Protein AF-A0A3M6T4M2-F1 (afdb_monomer_lite)

Organism: Pocillopora damicornis (NCBI:txid46731)

Foldseek 3Di:
DPDLPPLCVCVPQAQAQDGLVQLQVQLVVLQLVLVVCVLPDVPDDQVVSLVSSLVSLLVSLCVRCPPVVVSVLCSVLVSVLSSLLGDHLLDDPDDLLPRPVVVCVSQVFDSVLSNVSSCLLVVLNVVCVVPSLDLCNLASVLSSNLSSVVSRPVGGDPCLVRHDDDQADCSDPVRGRDDDPDPRDDPPVQQPLDPLLQLLLQLVVLLLVLLLCVLVPDDLVVSLVSSLVSSLVRCVVRPVNCVPVLLVVLLSLLSCLQACNCLQAPHQRDDDPVPHDPSRPRNQWAPVLSVQLNVLRVVLNVQCVPDPRLQDPSNLASVVSSLVSSLVSCVPTHPDDPSSSVSNRDDQQTSSYPVRGHDDDDDDDDDDDDDDPPDPPPVVPVVPPPPDDDDPPDDDPPPVVVVVPPPPDDFDAQQQHTLQRLLVQLVVLLVVLVLCVLVCVPDQNVNSVVSSLVSNLVSLCVRCVRPPPSNVCSNLVSLLSLLQGADLAPDARPNVSNRPVNCVVQVFDSVLSNVLRNLNNVLNVVCNVCSVPLLVSQAVVLVNLVVSVLSNLLGGPPVLVRDDDPQAASNDPDVRGRPDDDPSVVSSCLLPVAFPDDLLQLLLQLVVLVLVLLLCLLAPQPDAPVNSLVSSLVSSCVSCVVRVSCNVQVVLLSLLSCQLAQRCLQANDQRDDDLSPHRSNNCLSNQFDPVLSVQLNVLRVVNNVVSVPDGSVLQADPVSQVVNQVSVLSSQCSSLVSCVVTGPDDVSSSVSSNDDDRSTHPPDDDDDDDVVPVVVVVCVVVVVVPDDD

pLDDT: mean 73.98, std 19.87, range [20.91, 96.56]

Secondary structure (DSSP, 8-state):
--SHHHHGGG-SSEETTEEHHHHHHHHHHHHHHHHHHHHH-TT--HHHHHHHHHHHHHHHHHHHHTT-HHHHHTHHHHHHHHHHHS---S--SS-GGGS-HHHHHHTTB-HHHHGGGGGTTHHHHHHHHH-TT-TTHHHHHHHHHHHHHHHHHHHBTTGGGT-----B-TTSTTSBPPP--S--------TT---HHHHHHHHHHHHHHHHHHHHTT--HHHHHHHHHHHHHHHHHHH-GGGGSHHHHHHHHHHHHHHSSTTTTTT------GGGS-TT--TT-B-HHHHHHHHHHHHHHHHHHHH-S-SSSHHHHHHHHHHHHHHHHHHHHHB---HHHHHHH---SB-TTSTTSBPPP------------SSSSSSSTTSSSS-SS----SSSSSSSSSTTS----SS--EETTEEHHHHHHHHHHHHHHHHHHHHH-TTS-HHHHHHHHHHHHHHHHHHHHTT-TTGGGGHHHHHHHHHTTSPP-SSPPP-GGGS-HHHHHHHTB-HHHHHHHHHTHHHHHHHHHHTTT-GGGGHHHHHHHHHHHHHHHHHHBTTGGGT-----B-TTSTTTTB-S----THHHHHHHSPPPSS-HHHHHHHHHHHHHHHHHHHHH-TT--HHHHHHHHHHHHHHHSTT-HHHHHTHHHHHHHHHHHSSHIIIII------TTSS-TTTGGGG-B-HHHHHHHHHHHHHHHHHHHT--HHHHHSTTTHHHHHHHHHHHHHHHHHHHHHHB---HHHHHHHH-----TT--S---S-SSHHHHHHHHHHHHSSSS--

Radius of gyration: 36.35 Å; chains: 1; bounding box: 90×88×108 Å

Sequence (789 aa):
MRCKVLLRHAVGQDIGKCNLTTFTKGGQQCQRTLISNLKNNASLNCSFEYEKQSICLNGHVSSCVDGVPLLNAFKGEIVKLLELLVYHCGKLSFEVSRINPLILGQVDCDAGKLEGMVGCWDDFRTTFNASRNDSSLCSKYAEGKQKCTNGARESCKDICQYITKDDYNPFCADGMDPPTQTTLFDCNPLPLLCPNNVVYDNAMRCDTESFKDFASGNNCSMVLLKNKNCLREKLVTQCSSMRDDKVFEDSVKTLRATLMVEQFFCGKVTLDKAALHESVKTGDCKPAFFTAAEKCAEPFRSIYENSVKKKSQEVCSSFADAKKCLNRAHEESCNFDQSSLKATMFGDDNPFCDNGKDPLRSGVNGGQGTILFLFITSIAFLTQISKRMNDPFKGTSFVFIMAVIQIQTEGVNIGKCSLGSFTNGGLACQRAMMIELKQRPSMSCSLGRSELQICLRKHVDRCVKDDSVLKDMADQITDFMLLYAYNCGDEEVNTGNIGPFLWLITKCAPERLKKAYECWREFHSVFSQSRNNVTNACRPYAKAKEDCNTVARAACEGLCDYLKIDDYNPFCAPNFKDPVSGTNQSACTDLHAKLECPISLIYEEAMECEDEGAAKFANEGDHTCSKENDRNRKCLENRLGTCRTTMKNIEDTQKALQATLTNERLFCNNVSLDTSELHPSVLPLVDCDDEFFNEAENCARTFRNTYQTSTTADRQSGVTCSVYMNDYQEARECINNARKIHCNFQQEVLDTTATINNPFCSHGNTKHSSALLQLVASLVPLLLFLSVK

Structure (mmCIF, N/CA/C/O backbone):
data_AF-A0A3M6T4M2-F1
#
_entry.id   AF-A0A3M6T4M2-F1
#
loop_
_atom_site.group_PDB
_atom_site.id
_atom_site.type_symbol
_atom_site.label_atom_id
_atom_site.label_alt_id
_atom_site.label_comp_id
_atom_site.label_asym_id
_atom_site.label_entity_id
_atom_site.label_seq_id
_atom_site.pdbx_PDB_ins_code
_atom_site.Cartn_x
_atom_site.Cartn_y
_atom_site.Cartn_z
_atom_site.occupancy
_atom_site.B_iso_or_equiv
_atom_site.auth_seq_id
_atom_site.auth_comp_id
_atom_site.auth_asym_id
_atom_site.auth_atom_id
_atom_site.pdbx_PDB_model_num
ATOM 1 N N . MET A 1 1 ? 8.726 -2.483 -13.008 1.00 26.19 1 MET A N 1
ATOM 2 C CA . MET A 1 1 ? 7.883 -3.704 -12.915 1.00 26.19 1 MET A CA 1
ATOM 3 C C . MET A 1 1 ? 7.826 -4.267 -11.484 1.00 26.19 1 MET A C 1
ATOM 5 O O . MET A 1 1 ? 7.972 -5.466 -11.291 1.00 26.19 1 MET A O 1
ATOM 9 N N . ARG A 1 2 ? 7.617 -3.433 -10.453 1.00 24.72 2 ARG A N 1
ATOM 10 C CA . ARG A 1 2 ? 7.579 -3.880 -9.045 1.00 24.72 2 ARG A CA 1
ATOM 11 C C . ARG A 1 2 ? 6.582 -3.029 -8.246 1.00 24.72 2 ARG A C 1
ATOM 13 O O . ARG A 1 2 ? 6.951 -2.048 -7.627 1.00 24.72 2 ARG A O 1
ATOM 20 N N . CYS A 1 3 ? 5.307 -3.396 -8.349 1.00 23.38 3 CYS A N 1
ATOM 21 C CA . CYS A 1 3 ? 4.227 -2.977 -7.436 1.00 23.38 3 CYS A CA 1
ATOM 22 C C . CYS A 1 3 ? 3.076 -4.000 -7.438 1.00 23.38 3 CYS A C 1
ATOM 24 O O . CYS A 1 3 ? 2.433 -4.201 -6.418 1.00 23.38 3 CYS A O 1
ATOM 26 N N . LYS A 1 4 ? 2.911 -4.773 -8.526 1.00 27.78 4 LYS A N 1
ATOM 27 C CA . LYS A 1 4 ? 1.996 -5.932 -8.574 1.00 27.78 4 LYS A CA 1
ATOM 28 C C . LYS A 1 4 ? 2.312 -7.045 -7.560 1.00 27.78 4 LYS A C 1
ATOM 30 O O . LYS A 1 4 ? 1.442 -7.855 -7.267 1.00 27.78 4 LYS A O 1
ATOM 35 N N . VAL A 1 5 ? 3.540 -7.102 -7.035 1.00 25.58 5 VAL A N 1
ATOM 36 C CA . VAL A 1 5 ? 4.009 -8.208 -6.179 1.00 25.58 5 VAL A CA 1
ATOM 37 C C . VAL A 1 5 ? 3.623 -8.021 -4.707 1.00 25.58 5 VAL A C 1
ATOM 39 O O . VAL A 1 5 ? 3.427 -9.016 -4.025 1.00 25.58 5 VAL A O 1
ATOM 42 N N . LEU A 1 6 ? 3.429 -6.794 -4.213 1.00 25.11 6 LEU A N 1
ATOM 43 C CA . LEU A 1 6 ? 3.145 -6.567 -2.786 1.00 25.11 6 LEU A CA 1
ATOM 44 C C . LEU A 1 6 ? 1.673 -6.792 -2.393 1.00 25.11 6 LEU A C 1
ATOM 46 O O . LEU A 1 6 ? 1.407 -7.069 -1.232 1.00 25.11 6 LEU A O 1
ATOM 50 N N . LEU A 1 7 ? 0.732 -6.760 -3.347 1.00 31.58 7 LEU A N 1
ATOM 51 C CA . LEU A 1 7 ? -0.704 -6.973 -3.085 1.00 31.58 7 LEU A CA 1
ATOM 52 C C . LEU A 1 7 ? -1.254 -8.299 -3.612 1.00 31.58 7 LEU A C 1
ATOM 54 O O . LEU A 1 7 ? -2.210 -8.825 -3.051 1.00 31.58 7 LEU A O 1
ATOM 58 N N . ARG A 1 8 ? -0.600 -8.922 -4.604 1.00 31.23 8 ARG A N 1
ATOM 59 C CA . ARG A 1 8 ? -0.891 -10.322 -4.961 1.00 31.23 8 ARG A CA 1
ATOM 60 C C . ARG A 1 8 ? -0.479 -11.321 -3.877 1.00 31.23 8 ARG A C 1
ATOM 62 O O . ARG A 1 8 ? -0.912 -12.460 -3.946 1.00 31.23 8 ARG A O 1
ATOM 69 N N . HIS A 1 9 ? 0.286 -10.914 -2.862 1.00 30.16 9 HIS A N 1
ATOM 70 C CA . HIS A 1 9 ? 0.545 -11.756 -1.687 1.00 30.16 9 HIS A CA 1
ATOM 71 C C . HIS A 1 9 ? -0.651 -11.856 -0.721 1.00 30.16 9 HIS A C 1
ATOM 73 O O . HIS A 1 9 ? -0.596 -12.669 0.192 1.00 30.16 9 HIS A O 1
ATOM 79 N N . ALA A 1 10 ? -1.758 -11.135 -0.960 1.00 33.06 10 ALA A N 1
ATOM 80 C CA . ALA A 1 10 ? -3.062 -11.487 -0.382 1.00 33.06 10 ALA A CA 1
ATOM 81 C C . ALA A 1 10 ? -3.726 -12.679 -1.110 1.00 33.06 10 ALA A C 1
ATOM 83 O O . ALA A 1 10 ? -4.705 -13.246 -0.635 1.00 33.06 10 ALA A O 1
ATOM 84 N N . VAL A 1 11 ? -3.171 -13.132 -2.244 1.00 35.19 11 VAL A N 1
ATOM 85 C CA . VAL A 1 11 ? -3.592 -14.363 -2.940 1.00 35.19 11 VAL A CA 1
ATOM 86 C C . VAL A 1 11 ? -2.868 -15.568 -2.334 1.00 35.19 11 VAL A C 1
ATOM 88 O O . VAL A 1 11 ? -2.168 -16.341 -2.982 1.00 35.19 11 VAL A O 1
ATOM 91 N N . GLY A 1 12 ? -3.062 -15.668 -1.027 1.00 37.66 12 GLY A N 1
ATOM 92 C CA . GLY A 1 12 ? -2.738 -16.763 -0.135 1.00 37.66 12 GLY A CA 1
ATOM 93 C C . GLY A 1 12 ? -3.773 -16.732 0.987 1.00 37.66 12 GLY A C 1
ATOM 94 O O . GLY A 1 12 ? -3.437 -16.446 2.122 1.00 37.66 12 GLY A O 1
ATOM 95 N N . GLN A 1 13 ? -5.042 -16.943 0.625 1.00 51.69 13 GLN A N 1
ATOM 96 C CA . GLN A 1 13 ? -6.218 -17.134 1.492 1.00 51.69 13 GLN A CA 1
ATOM 97 C C . GLN A 1 13 ? -6.680 -15.988 2.418 1.00 51.69 13 GLN A C 1
ATOM 99 O O . GLN A 1 13 ? -7.858 -16.026 2.782 1.00 51.69 13 GLN A O 1
ATOM 104 N N . ASP A 1 14 ? -5.876 -14.957 2.710 1.00 58.97 14 ASP A N 1
ATOM 105 C CA . ASP A 1 14 ? -6.212 -13.942 3.726 1.00 58.97 14 ASP A CA 1
ATOM 106 C C . ASP A 1 14 ? -6.324 -12.489 3.198 1.00 58.97 14 ASP A C 1
ATOM 108 O O . ASP A 1 14 ? -5.470 -11.983 2.471 1.00 58.97 14 ASP A O 1
ATOM 112 N N . ILE A 1 15 ? -7.386 -11.788 3.615 1.00 67.56 15 ILE A N 1
ATOM 113 C CA . ILE A 1 15 ? -7.595 -10.337 3.512 1.00 67.56 15 ILE A CA 1
ATOM 114 C C . ILE A 1 15 ? -7.229 -9.722 4.865 1.00 67.56 15 ILE A C 1
ATOM 116 O O . ILE A 1 15 ? -8.016 -9.709 5.817 1.00 67.56 15 ILE A O 1
ATOM 120 N N . GLY A 1 16 ? -5.994 -9.231 4.945 1.00 74.12 16 GLY A N 1
ATOM 121 C CA . GLY A 1 16 ? -5.400 -8.750 6.185 1.00 74.12 16 GLY A CA 1
ATOM 122 C C . GLY A 1 16 ? -5.264 -9.877 7.211 1.00 74.12 16 GLY A C 1
ATOM 123 O O . GLY A 1 16 ? -4.498 -10.809 6.997 1.00 74.12 16 GLY A O 1
ATOM 124 N N . LYS A 1 17 ? -5.995 -9.786 8.321 1.00 78.88 17 LYS A N 1
ATOM 125 C CA . LYS A 1 17 ? -6.068 -10.783 9.401 1.00 78.88 17 LYS A CA 1
ATOM 126 C C . LYS A 1 17 ? -7.165 -11.832 9.188 1.00 78.88 17 LYS A C 1
ATOM 128 O O . LYS A 1 17 ? -7.215 -12.816 9.922 1.00 78.88 17 LYS A O 1
ATOM 133 N N . CYS A 1 18 ? -8.079 -11.609 8.244 1.00 73.94 18 CYS A N 1
ATOM 134 C CA . CYS A 1 18 ? -9.203 -12.504 7.996 1.00 73.94 18 CYS A CA 1
ATOM 135 C C . CYS A 1 18 ? -8.910 -13.419 6.820 1.00 73.94 18 CYS A C 1
ATOM 137 O O . CYS A 1 18 ? -8.603 -12.929 5.742 1.00 73.94 18 CYS A O 1
ATOM 139 N N . ASN A 1 19 ? -9.154 -14.719 6.961 1.00 75.12 19 ASN A N 1
ATOM 140 C CA . ASN A 1 19 ? -9.269 -15.560 5.775 1.00 75.12 19 ASN A CA 1
ATOM 141 C C . ASN A 1 19 ? -10.498 -15.174 4.940 1.00 75.12 19 ASN A C 1
ATOM 143 O O . ASN A 1 19 ? -11.461 -14.579 5.435 1.00 75.12 19 ASN A O 1
ATOM 147 N N . LEU A 1 20 ? -10.480 -15.554 3.667 1.00 69.00 20 LEU A N 1
ATOM 148 C CA . LEU A 1 20 ? -11.534 -15.270 2.702 1.00 69.00 20 LEU A CA 1
ATOM 149 C C . LEU A 1 20 ? -12.921 -15.713 3.187 1.00 69.00 20 LEU A C 1
ATOM 151 O O . LEU A 1 20 ? -13.890 -14.981 3.030 1.00 69.00 20 LEU A O 1
ATOM 155 N N . THR A 1 21 ? -13.027 -16.888 3.814 1.00 72.38 21 THR A N 1
ATOM 156 C CA . THR A 1 21 ? -14.318 -17.395 4.305 1.00 72.38 21 THR A CA 1
ATOM 157 C C . THR A 1 21 ? -14.873 -16.502 5.410 1.00 72.38 21 THR A C 1
ATOM 159 O O . THR A 1 21 ? -16.051 -16.151 5.379 1.00 72.38 21 THR A O 1
ATOM 162 N N . THR A 1 22 ? -14.035 -16.114 6.371 1.00 78.44 22 THR A N 1
ATOM 163 C CA . THR A 1 22 ? -14.391 -15.188 7.451 1.00 78.44 22 THR A CA 1
ATOM 164 C C . THR A 1 22 ? -14.773 -13.825 6.887 1.00 78.44 22 THR A C 1
ATOM 166 O O . THR A 1 22 ? -15.793 -13.259 7.279 1.00 78.44 22 THR A O 1
ATOM 169 N N . PHE A 1 23 ? -14.002 -13.324 5.919 1.00 82.38 23 PHE A N 1
ATOM 170 C CA . PHE A 1 23 ? -14.273 -12.048 5.274 1.00 82.38 23 PHE A CA 1
ATOM 171 C C . PHE A 1 23 ? -15.629 -12.054 4.550 1.00 82.38 23 PHE A C 1
ATOM 173 O O . PHE A 1 23 ? -16.463 -11.185 4.799 1.00 82.38 23 PHE A O 1
ATOM 180 N N . THR A 1 24 ? -15.901 -13.059 3.716 1.00 76.88 24 THR A N 1
ATOM 181 C CA . THR A 1 24 ? -17.158 -13.136 2.963 1.00 76.88 24 THR A CA 1
ATOM 182 C C . THR A 1 24 ? -18.364 -13.372 3.872 1.00 76.88 24 THR A C 1
ATOM 184 O O . THR A 1 24 ? -19.381 -12.695 3.719 1.00 76.88 24 THR A O 1
ATOM 187 N N . LYS A 1 25 ? -18.258 -14.277 4.858 1.00 81.06 25 LYS A N 1
ATOM 188 C CA . LYS A 1 25 ? -19.362 -14.565 5.788 1.00 81.06 25 LYS A CA 1
ATOM 189 C C . LYS A 1 25 ? -19.742 -13.356 6.637 1.00 81.06 25 LYS A C 1
ATOM 191 O O . LYS A 1 25 ? -20.928 -13.151 6.874 1.00 81.06 25 LYS A O 1
ATOM 196 N N . GLY A 1 26 ? -18.775 -12.547 7.074 1.00 84.81 26 GLY A N 1
ATOM 197 C CA . GLY A 1 26 ? -19.080 -11.325 7.823 1.00 84.81 26 GLY A CA 1
ATOM 198 C C . GLY A 1 26 ? -19.847 -10.299 6.984 1.00 84.81 26 GLY A C 1
ATOM 199 O O . GLY A 1 26 ? -20.847 -9.758 7.451 1.00 84.81 26 GLY A O 1
ATOM 200 N N . GLY A 1 27 ? -19.473 -10.118 5.711 1.00 85.56 27 GLY A N 1
ATOM 201 C CA . GLY A 1 27 ? -20.223 -9.265 4.782 1.00 85.56 27 GLY A CA 1
ATOM 202 C C . GLY A 1 27 ? -21.656 -9.758 4.536 1.00 85.56 27 GLY A C 1
ATOM 203 O O . GLY A 1 27 ? -22.609 -8.984 4.638 1.00 85.56 27 GLY A O 1
ATOM 204 N N . GLN A 1 28 ? -21.824 -11.064 4.298 1.00 88.25 28 GLN A N 1
ATOM 205 C CA . GLN A 1 28 ? -23.141 -11.702 4.168 1.00 88.25 28 GLN A CA 1
ATOM 206 C C . GLN A 1 28 ? -23.982 -11.507 5.437 1.00 88.25 28 GLN A C 1
ATOM 208 O O . GLN A 1 28 ? -25.151 -11.142 5.358 1.00 88.25 28 GLN A O 1
ATOM 213 N N . GLN A 1 29 ? -23.388 -11.662 6.622 1.00 91.81 29 GLN A N 1
ATOM 214 C CA . GLN A 1 29 ? -24.087 -11.491 7.895 1.00 91.81 29 GLN A CA 1
ATOM 215 C C . GLN A 1 29 ? -24.661 -10.075 8.079 1.00 91.81 29 GLN A C 1
ATOM 217 O O . GLN A 1 29 ? -25.776 -9.929 8.597 1.00 91.81 29 GLN A O 1
ATOM 222 N N . CYS A 1 30 ? -23.952 -9.041 7.616 1.00 93.00 30 CYS A N 1
ATOM 223 C CA . CYS A 1 30 ? -24.466 -7.670 7.616 1.00 93.00 30 CYS A CA 1
ATOM 224 C C . CYS A 1 30 ? -25.738 -7.547 6.759 1.00 93.00 30 CYS A C 1
ATOM 226 O O . CYS A 1 30 ? -26.747 -7.016 7.228 1.00 93.00 30 CYS A O 1
ATOM 228 N N . GLN A 1 31 ? -25.735 -8.124 5.551 1.00 92.12 31 GLN A N 1
ATOM 229 C CA . GLN A 1 31 ? -26.916 -8.164 4.680 1.00 92.12 31 GLN A CA 1
ATOM 230 C C . GLN A 1 31 ? -28.074 -8.953 5.295 1.00 92.12 31 GLN A C 1
ATOM 232 O O . GLN A 1 31 ? -29.215 -8.488 5.281 1.00 92.12 31 GLN A O 1
ATOM 237 N N . ARG A 1 32 ? -27.797 -10.143 5.845 1.00 93.94 32 ARG A N 1
ATOM 238 C CA . ARG A 1 32 ? -28.803 -11.013 6.478 1.00 93.94 32 ARG A CA 1
ATOM 239 C C . ARG A 1 32 ? -29.547 -10.286 7.597 1.00 93.94 32 ARG A C 1
ATOM 241 O O . ARG A 1 32 ? -30.766 -10.415 7.710 1.00 93.94 32 ARG A O 1
ATOM 248 N N . THR A 1 33 ? -28.823 -9.492 8.385 1.00 93.25 33 THR A N 1
ATOM 249 C CA . THR A 1 33 ? -29.391 -8.680 9.469 1.00 93.25 33 THR A CA 1
ATOM 250 C C . THR A 1 33 ? -30.347 -7.620 8.923 1.00 93.25 33 THR A C 1
ATOM 252 O O . THR A 1 33 ? -31.505 -7.578 9.340 1.00 93.25 33 THR A O 1
ATOM 255 N N . LEU A 1 34 ? -29.905 -6.828 7.937 1.00 92.06 34 LEU A N 1
ATOM 256 C CA . LEU A 1 34 ? -30.741 -5.810 7.295 1.00 92.06 34 LEU A CA 1
ATOM 257 C C . LEU A 1 34 ? -32.025 -6.424 6.731 1.00 92.06 34 LEU A C 1
ATOM 259 O O . LEU A 1 34 ? -33.128 -5.963 7.034 1.00 92.06 34 LEU A O 1
ATOM 263 N N . ILE A 1 35 ? -31.902 -7.470 5.910 1.00 92.69 35 ILE A N 1
ATOM 264 C CA . ILE A 1 35 ? -33.052 -8.008 5.176 1.00 92.69 35 ILE A CA 1
ATOM 265 C C . ILE A 1 35 ? -34.065 -8.679 6.112 1.00 92.69 35 ILE A C 1
ATOM 267 O O . ILE A 1 35 ? -35.274 -8.569 5.900 1.00 92.69 35 ILE A O 1
ATOM 271 N N . SER A 1 36 ? -33.591 -9.299 7.197 1.00 91.56 36 SER A N 1
ATOM 272 C CA . SER A 1 36 ? -34.446 -9.882 8.237 1.00 91.56 36 SER A CA 1
ATOM 273 C C . SER A 1 36 ? -35.228 -8.816 8.993 1.00 91.56 36 SER A C 1
ATOM 275 O O . SER A 1 36 ? -36.429 -8.978 9.221 1.00 91.56 36 SER A O 1
ATOM 277 N N . ASN A 1 37 ? -34.569 -7.711 9.351 1.00 91.69 37 ASN A N 1
ATOM 278 C CA . ASN A 1 37 ? -35.212 -6.588 10.025 1.00 91.69 37 ASN A CA 1
ATOM 279 C C . ASN A 1 37 ? -36.306 -5.979 9.142 1.00 91.69 37 ASN A C 1
ATOM 281 O O . ASN A 1 37 ? -37.435 -5.789 9.599 1.00 91.69 37 ASN A O 1
ATOM 285 N N . LEU A 1 38 ? -36.005 -5.751 7.858 1.00 90.00 38 LEU A N 1
ATOM 286 C CA . LEU A 1 38 ? -36.985 -5.243 6.900 1.00 90.00 38 LEU A CA 1
ATOM 287 C C . LEU A 1 38 ? -38.154 -6.214 6.692 1.00 90.00 38 LEU A C 1
ATOM 289 O O . LEU A 1 38 ? -39.299 -5.772 6.611 1.00 90.00 38 LEU A O 1
ATOM 293 N N . LYS A 1 39 ? -37.923 -7.528 6.643 1.00 88.62 39 LYS A N 1
ATOM 294 C CA . LYS A 1 39 ? -39.023 -8.496 6.539 1.00 88.62 39 LYS A CA 1
ATOM 295 C C . LYS A 1 39 ? -39.927 -8.465 7.778 1.00 88.62 39 LYS A C 1
ATOM 297 O O . LYS A 1 39 ? -41.146 -8.407 7.645 1.00 88.62 39 LYS A O 1
ATOM 302 N N . ASN A 1 40 ? -39.337 -8.520 8.971 1.00 87.69 40 ASN A N 1
ATOM 303 C CA . ASN A 1 40 ? -40.078 -8.774 10.209 1.00 87.69 40 ASN A CA 1
ATOM 304 C C . ASN A 1 40 ? -40.722 -7.522 10.811 1.00 87.69 40 ASN A C 1
ATOM 306 O O . ASN A 1 40 ? -41.641 -7.645 11.620 1.00 87.69 40 ASN A O 1
ATOM 310 N N . ASN A 1 41 ? -40.263 -6.325 10.439 1.00 86.31 41 ASN A N 1
ATOM 311 C CA . ASN A 1 41 ? -40.794 -5.086 10.984 1.00 86.31 41 ASN A CA 1
ATOM 312 C C . ASN A 1 41 ? -41.192 -4.091 9.885 1.00 86.31 41 ASN A C 1
ATOM 314 O O . ASN A 1 41 ? -40.361 -3.394 9.295 1.00 86.31 41 ASN A O 1
ATOM 318 N N . ALA A 1 42 ? -42.505 -3.990 9.664 1.00 80.25 42 ALA A N 1
ATOM 319 C CA . ALA A 1 42 ? -43.119 -3.097 8.687 1.00 80.25 42 ALA A CA 1
ATOM 320 C C . ALA A 1 42 ? -42.826 -1.604 8.934 1.00 80.25 42 ALA A C 1
ATOM 322 O O . ALA A 1 42 ? -42.855 -0.828 7.981 1.00 80.25 42 ALA A O 1
ATOM 323 N N . SER A 1 43 ? -42.524 -1.198 10.176 1.00 81.00 43 SER A N 1
ATOM 324 C CA . SER A 1 43 ? -42.231 0.203 10.510 1.00 81.00 43 SER A CA 1
ATOM 325 C C . SER A 1 43 ? -40.786 0.617 10.221 1.00 81.00 43 SER A C 1
ATOM 327 O O . SER A 1 43 ? -40.490 1.812 10.212 1.00 81.00 43 SER A O 1
ATOM 329 N N . LEU A 1 44 ? -39.885 -0.337 9.953 1.00 83.94 44 LEU A N 1
ATOM 330 C CA . LEU A 1 44 ? -38.500 -0.026 9.608 1.00 83.94 44 LEU A CA 1
ATOM 331 C C . LEU A 1 44 ? -38.384 0.466 8.163 1.00 83.94 44 LEU A C 1
ATOM 333 O O . LEU A 1 44 ? -38.925 -0.131 7.223 1.00 83.94 44 LEU A O 1
ATOM 337 N N . ASN A 1 45 ? -37.633 1.557 8.013 1.00 82.56 45 ASN A N 1
ATOM 338 C CA . ASN A 1 45 ? -37.278 2.170 6.740 1.00 82.56 45 ASN A CA 1
ATOM 339 C C . ASN A 1 45 ? -35.974 1.556 6.200 1.00 82.56 45 ASN A C 1
ATOM 341 O O . ASN A 1 45 ? -35.002 1.404 6.939 1.00 82.56 45 ASN A O 1
ATOM 345 N N . CYS A 1 46 ? -35.941 1.276 4.895 1.00 86.06 46 CYS A N 1
ATOM 346 C CA . CYS A 1 46 ? -34.766 0.773 4.189 1.00 86.06 46 CYS A CA 1
ATOM 347 C C . CYS A 1 46 ? -33.530 1.656 4.413 1.00 86.06 46 CYS A C 1
ATOM 349 O O . CYS A 1 46 ? -32.467 1.127 4.709 1.00 86.06 46 CYS A O 1
ATOM 351 N N . SER A 1 47 ? -33.660 2.988 4.349 1.00 84.25 47 SER A N 1
ATOM 352 C CA . SER A 1 47 ? -32.513 3.895 4.519 1.00 84.25 47 SER A CA 1
ATOM 353 C C . SER A 1 47 ? -31.832 3.753 5.884 1.00 84.25 47 SER A C 1
ATOM 355 O O . SER A 1 47 ? -30.609 3.773 5.956 1.00 84.25 47 SER A O 1
ATOM 357 N N . PHE A 1 48 ? -32.617 3.564 6.947 1.00 85.56 48 PHE A N 1
ATOM 358 C CA . PHE A 1 48 ? -32.099 3.408 8.308 1.00 85.56 48 PHE A CA 1
ATOM 359 C C . PHE A 1 48 ? -31.394 2.062 8.502 1.00 85.56 48 PHE A C 1
ATOM 361 O O . PHE A 1 48 ? -30.326 1.988 9.103 1.00 85.56 48 PHE A O 1
ATOM 368 N N . GLU A 1 49 ? -31.963 0.983 7.963 1.00 88.81 49 GLU A N 1
ATOM 369 C CA . GLU A 1 49 ? -31.323 -0.332 8.044 1.00 88.81 49 GLU A CA 1
ATOM 370 C C . GLU A 1 49 ? -30.103 -0.440 7.113 1.00 88.81 49 GLU A C 1
ATOM 372 O O . GLU A 1 49 ? -29.133 -1.111 7.460 1.00 88.81 49 GLU A O 1
ATOM 377 N N . TYR A 1 50 ? -30.097 0.274 5.981 1.00 89.56 50 TYR A N 1
ATOM 378 C CA . TYR A 1 50 ? -28.932 0.394 5.100 1.00 89.56 50 TYR A CA 1
ATOM 379 C C . TYR A 1 50 ? -27.753 1.071 5.800 1.00 89.56 50 TYR A C 1
ATOM 381 O O . TYR A 1 50 ? -26.644 0.552 5.743 1.00 89.56 50 TYR A O 1
ATOM 389 N N . GLU A 1 51 ? -27.986 2.157 6.539 1.00 88.44 51 GLU A N 1
ATOM 390 C CA . GLU A 1 51 ? -26.940 2.811 7.334 1.00 88.44 51 GLU A CA 1
ATOM 391 C C . GLU A 1 51 ? -26.327 1.857 8.374 1.00 88.44 51 GLU A C 1
ATOM 393 O O . GLU A 1 51 ? -25.105 1.765 8.503 1.00 88.44 51 GLU A O 1
ATOM 398 N N . LYS A 1 52 ? -27.156 1.056 9.057 1.00 89.69 52 LYS A N 1
ATOM 399 C CA . LYS A 1 52 ? -26.665 0.014 9.975 1.00 89.69 52 LYS A CA 1
ATOM 400 C C . LYS A 1 52 ? -25.852 -1.066 9.266 1.00 89.69 52 LYS A C 1
ATOM 402 O O . LYS A 1 52 ? -24.858 -1.536 9.819 1.00 89.69 52 LYS A O 1
ATOM 407 N N . GLN A 1 53 ? -26.251 -1.467 8.059 1.00 90.62 53 GLN A N 1
ATOM 408 C CA . GLN A 1 53 ? -25.471 -2.399 7.246 1.00 90.62 53 GLN A CA 1
ATOM 409 C C . GLN A 1 53 ? -24.118 -1.794 6.862 1.00 90.62 53 GLN A C 1
ATOM 411 O O . GLN A 1 53 ? -23.111 -2.480 7.003 1.00 90.62 53 GLN A O 1
ATOM 416 N N . SER A 1 54 ? -24.066 -0.526 6.449 1.00 89.88 54 SER A N 1
ATOM 417 C CA . SER A 1 54 ? -22.812 0.184 6.164 1.00 89.88 54 SER A CA 1
ATOM 418 C C . SER A 1 54 ? -21.889 0.231 7.385 1.00 89.88 54 SER A C 1
ATOM 420 O O . SER A 1 54 ? -20.697 -0.050 7.262 1.00 89.88 54 SER A O 1
ATOM 422 N N . ILE A 1 55 ? -22.426 0.500 8.582 1.00 90.44 55 ILE A N 1
ATOM 423 C CA . ILE A 1 55 ? -21.665 0.454 9.846 1.00 90.44 55 ILE A CA 1
ATOM 424 C C . ILE A 1 55 ? -21.138 -0.962 10.114 1.00 90.44 55 ILE A C 1
ATOM 426 O O . ILE A 1 55 ? -19.963 -1.130 10.441 1.00 90.44 55 ILE A O 1
ATOM 430 N N . CYS A 1 56 ? -21.978 -1.984 9.930 1.00 94.00 56 CYS A N 1
ATOM 431 C CA . CYS A 1 56 ? -21.586 -3.386 10.080 1.00 94.00 56 CYS A CA 1
ATOM 432 C C . CYS A 1 56 ? -20.455 -3.769 9.114 1.00 94.00 56 CYS A C 1
ATOM 434 O O . CYS A 1 56 ? -19.449 -4.335 9.541 1.00 94.00 56 CYS A O 1
ATOM 436 N N . LEU A 1 57 ? -20.576 -3.410 7.831 1.00 90.19 57 LEU A N 1
ATOM 437 C CA . LEU A 1 57 ? -19.548 -3.655 6.818 1.00 90.19 57 LEU A CA 1
ATOM 438 C C . LEU A 1 57 ? -18.249 -2.927 7.161 1.00 90.19 57 LEU A C 1
ATOM 440 O O . LEU A 1 57 ? -17.177 -3.515 7.069 1.00 90.19 57 LEU A O 1
ATOM 444 N N . ASN A 1 58 ? -18.336 -1.671 7.597 1.00 91.12 58 ASN A N 1
ATOM 445 C CA . ASN A 1 58 ? -17.182 -0.875 7.994 1.00 91.12 58 ASN A CA 1
ATOM 446 C C . ASN A 1 58 ? -16.440 -1.504 9.185 1.00 91.12 58 ASN A C 1
ATOM 448 O O . ASN A 1 58 ? -15.223 -1.683 9.114 1.00 91.12 58 ASN A O 1
ATOM 452 N N . GLY A 1 59 ? -17.168 -1.906 10.232 1.00 90.38 59 GLY A N 1
ATOM 453 C CA . GLY A 1 59 ? -16.603 -2.593 11.395 1.00 90.38 59 GLY A CA 1
ATOM 454 C C . GLY A 1 59 ? -15.981 -3.944 11.039 1.00 90.38 59 GLY A C 1
ATOM 455 O O . GLY A 1 59 ? -14.854 -4.230 11.445 1.00 90.38 59 GLY A O 1
ATOM 456 N N . HIS A 1 60 ? -16.668 -4.743 10.217 1.00 90.69 60 HIS A N 1
ATOM 457 C CA . HIS A 1 60 ? -16.159 -6.031 9.741 1.00 90.69 60 HIS A CA 1
ATOM 458 C C . HIS A 1 60 ? -14.876 -5.871 8.920 1.00 90.69 60 HIS A C 1
ATOM 460 O O . HIS A 1 60 ? -13.866 -6.499 9.235 1.00 90.69 60 HIS A O 1
ATOM 466 N N . VAL A 1 61 ? -14.870 -4.976 7.924 1.00 86.38 61 VAL A N 1
ATOM 467 C CA . VAL A 1 61 ? -13.670 -4.697 7.121 1.00 86.38 61 VAL A CA 1
ATOM 468 C C . VAL A 1 61 ? -12.533 -4.211 8.014 1.00 86.38 61 VAL A C 1
ATOM 470 O O . VAL A 1 61 ? -11.430 -4.730 7.873 1.00 86.38 61 VAL A O 1
ATOM 473 N N . SER A 1 62 ? -12.791 -3.301 8.963 1.00 87.31 62 SER A N 1
ATOM 474 C CA . SER A 1 62 ? -11.773 -2.848 9.924 1.00 87.31 62 SER A CA 1
ATOM 475 C C . SER A 1 62 ? -11.148 -4.011 10.679 1.00 87.31 62 SER A C 1
ATOM 477 O O . SER A 1 62 ? -9.937 -4.192 10.631 1.00 87.31 62 SER A O 1
ATOM 479 N N . SER A 1 63 ? -11.971 -4.884 11.264 1.00 89.00 63 SER A N 1
ATOM 480 C CA . SER A 1 63 ? -11.472 -6.035 12.025 1.00 89.00 63 SER A CA 1
ATOM 481 C C . SER A 1 63 ? -10.528 -6.932 11.209 1.00 89.00 63 SER A C 1
ATOM 483 O O . SER A 1 63 ? -9.604 -7.536 11.759 1.00 89.00 63 SER A O 1
ATOM 485 N N . CYS A 1 64 ? -10.720 -6.966 9.887 1.00 79.25 64 CYS A N 1
ATOM 486 C CA . CYS A 1 64 ? -9.876 -7.700 8.962 1.00 79.25 64 CYS A CA 1
ATOM 487 C C . CYS A 1 64 ? -8.624 -6.927 8.531 1.00 79.25 64 CYS A C 1
ATOM 489 O O . CYS A 1 64 ? -7.569 -7.539 8.404 1.00 79.25 64 CYS A O 1
ATOM 491 N N . VAL A 1 65 ? -8.688 -5.614 8.297 1.00 79.94 65 VAL A N 1
ATOM 492 C CA . VAL A 1 65 ? -7.575 -4.855 7.687 1.00 79.94 65 VAL A CA 1
ATOM 493 C C . VAL A 1 65 ? -6.751 -4.020 8.671 1.00 79.94 65 VAL A C 1
ATOM 495 O O . VAL A 1 65 ? -5.654 -3.580 8.317 1.00 79.94 65 VAL A O 1
ATOM 498 N N . ASP A 1 66 ? -7.229 -3.824 9.901 1.00 76.94 66 ASP A N 1
ATOM 499 C CA . ASP A 1 66 ? -6.551 -3.025 10.923 1.00 76.94 66 ASP A CA 1
ATOM 500 C C . ASP A 1 66 ? -5.159 -3.601 11.224 1.00 76.94 66 ASP A C 1
ATOM 502 O O . ASP A 1 66 ? -4.991 -4.800 11.466 1.00 76.94 66 ASP A O 1
ATOM 506 N N . GLY A 1 67 ? -4.136 -2.746 11.240 1.00 62.56 67 GLY A N 1
ATOM 507 C CA . GLY A 1 67 ? -2.739 -3.159 11.419 1.00 62.56 67 GLY A CA 1
ATOM 508 C C . GLY A 1 67 ? -2.061 -3.702 10.153 1.00 62.56 67 GLY A C 1
ATOM 509 O O . GLY A 1 67 ? -0.898 -4.093 10.218 1.00 62.56 67 GLY A O 1
ATOM 510 N N . VAL A 1 68 ? -2.741 -3.693 8.999 1.00 64.88 68 VAL A N 1
ATOM 511 C CA . VAL A 1 68 ? -2.136 -3.930 7.679 1.00 64.88 68 VAL A CA 1
ATOM 512 C C . VAL A 1 68 ? -2.103 -2.599 6.920 1.00 64.88 68 VAL A C 1
ATOM 514 O O . VAL A 1 68 ? -3.101 -2.246 6.292 1.00 64.88 68 VAL A O 1
ATOM 517 N N . PRO A 1 69 ? -0.985 -1.839 6.958 1.00 52.38 69 PRO A N 1
ATOM 518 C CA . PRO A 1 69 ? -0.955 -0.418 6.585 1.00 52.38 69 PRO A CA 1
ATOM 519 C C . PRO A 1 69 ? -1.571 -0.102 5.219 1.00 52.38 69 PRO A C 1
ATOM 521 O O . PRO A 1 69 ? -2.310 0.867 5.074 1.00 52.38 69 PRO A O 1
ATOM 524 N N . LEU A 1 70 ? -1.317 -0.955 4.223 1.00 56.28 70 LEU A N 1
ATOM 525 C CA . LEU A 1 70 ? -1.810 -0.744 2.867 1.00 56.28 70 LEU A CA 1
ATOM 526 C C . LEU A 1 70 ? -3.320 -1.016 2.752 1.00 56.28 70 LEU A C 1
ATOM 528 O O . LEU A 1 70 ? -4.032 -0.205 2.174 1.00 56.28 70 LEU A O 1
ATOM 532 N N . LEU A 1 71 ? -3.834 -2.105 3.333 1.00 62.41 71 LEU A N 1
ATOM 533 C CA . LEU A 1 71 ? -5.272 -2.408 3.299 1.00 62.41 71 LEU A CA 1
ATOM 534 C C . LEU A 1 71 ? -6.079 -1.448 4.182 1.00 62.41 71 LEU A C 1
ATOM 536 O O . LEU A 1 71 ? -7.187 -1.069 3.809 1.00 62.41 71 LEU A O 1
ATOM 540 N N . ASN A 1 72 ? -5.500 -1.003 5.300 1.00 67.44 72 ASN A N 1
ATOM 541 C CA . ASN A 1 72 ? -6.118 -0.021 6.183 1.00 67.44 72 ASN A CA 1
ATOM 542 C C . ASN A 1 72 ? -6.339 1.325 5.467 1.00 67.44 72 ASN A C 1
ATOM 544 O O . ASN A 1 72 ? -7.421 1.902 5.550 1.00 67.44 72 ASN A O 1
ATOM 548 N N . ALA A 1 73 ? -5.371 1.768 4.655 1.00 62.25 73 ALA A N 1
ATOM 549 C CA . ALA A 1 73 ? -5.498 2.981 3.840 1.00 62.25 73 ALA A CA 1
ATOM 550 C C . ALA A 1 73 ? -6.624 2.912 2.785 1.00 62.25 73 ALA A C 1
ATOM 552 O O . ALA A 1 73 ? -7.126 3.948 2.353 1.00 62.25 73 ALA A O 1
ATOM 553 N N . PHE A 1 74 ? -7.044 1.707 2.381 1.00 71.19 74 PHE A N 1
ATOM 554 C CA . PHE A 1 74 ? -8.120 1.485 1.407 1.00 71.19 74 PHE A CA 1
ATOM 555 C C . PHE A 1 74 ? -9.413 0.943 2.018 1.00 71.19 74 PHE A C 1
ATOM 557 O O . PHE A 1 74 ? -10.329 0.582 1.279 1.00 71.19 74 PHE A O 1
ATOM 564 N N . LYS A 1 75 ? -9.532 0.922 3.350 1.00 78.38 75 LYS A N 1
ATOM 565 C CA . LYS A 1 75 ? -10.706 0.406 4.063 1.00 78.38 75 LYS A CA 1
ATOM 566 C C . LYS A 1 75 ? -12.024 0.941 3.491 1.00 78.38 75 LYS A C 1
ATOM 568 O O . LYS A 1 75 ? -12.926 0.161 3.200 1.00 78.38 75 LYS A O 1
ATOM 573 N N . GLY A 1 76 ? -12.120 2.256 3.281 1.00 79.44 76 GLY A N 1
ATOM 574 C CA . GLY A 1 76 ? -13.328 2.885 2.735 1.00 79.44 76 GLY A CA 1
ATOM 575 C C . GLY A 1 76 ? -13.683 2.401 1.325 1.00 79.44 76 GLY A C 1
ATOM 576 O O . GLY A 1 76 ? -14.849 2.178 1.025 1.00 79.44 76 GLY A O 1
ATOM 577 N N . GLU A 1 77 ? -12.685 2.170 0.474 1.00 81.56 77 GLU A N 1
ATOM 578 C CA . GLU A 1 77 ? -12.891 1.680 -0.895 1.00 81.56 77 GLU A CA 1
ATOM 579 C C . GLU A 1 77 ? -13.305 0.203 -0.920 1.00 81.56 77 GLU A C 1
ATOM 581 O O . GLU A 1 77 ? -14.159 -0.192 -1.711 1.00 81.56 77 GLU A O 1
ATOM 586 N N . ILE A 1 78 ? -12.760 -0.606 -0.005 1.00 81.94 78 ILE A N 1
ATOM 587 C CA . ILE A 1 78 ? -13.166 -2.007 0.182 1.00 81.94 78 ILE A CA 1
ATOM 588 C C . ILE A 1 78 ? -14.634 -2.080 0.630 1.00 81.94 78 ILE A C 1
ATOM 590 O O . ILE A 1 78 ? -15.392 -2.901 0.116 1.00 81.94 78 ILE A O 1
ATOM 594 N N . VAL A 1 79 ? -15.057 -1.195 1.542 1.00 85.19 79 VAL A N 1
ATOM 595 C CA . VAL A 1 79 ? -16.461 -1.103 1.978 1.00 85.19 79 VAL A CA 1
ATOM 596 C C . VAL A 1 79 ? -17.380 -0.747 0.807 1.00 85.19 79 VAL A C 1
ATOM 598 O O . VAL A 1 79 ? -18.378 -1.434 0.616 1.00 85.19 79 VAL A O 1
ATOM 601 N N . LYS A 1 80 ? -17.022 0.239 -0.029 1.00 85.94 80 LYS A N 1
ATOM 602 C CA . LYS A 1 80 ? -17.811 0.612 -1.222 1.00 85.94 80 LYS A CA 1
ATOM 603 C C . LYS A 1 80 ? -18.025 -0.566 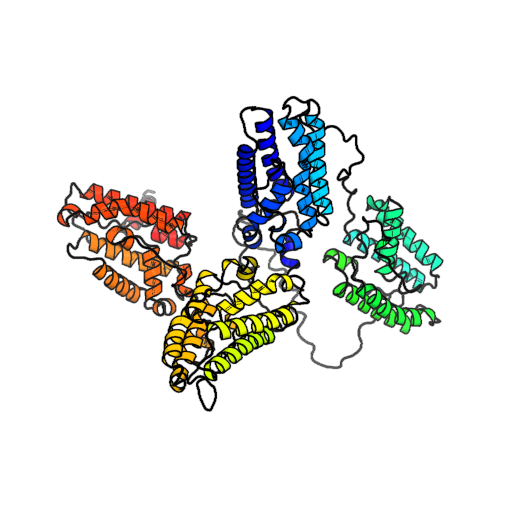-2.180 1.00 85.94 80 LYS A C 1
ATOM 605 O O . LYS A 1 80 ? -19.129 -0.770 -2.680 1.00 85.94 80 LYS A O 1
ATOM 610 N N . LEU A 1 81 ? -16.987 -1.372 -2.422 1.00 85.12 81 LEU A N 1
ATOM 611 C CA . LEU A 1 81 ? -17.103 -2.572 -3.261 1.00 85.12 81 LEU A CA 1
ATOM 612 C C . LEU A 1 81 ? -18.050 -3.617 -2.656 1.00 85.12 81 LEU A C 1
ATOM 614 O O . LEU A 1 81 ? -18.813 -4.247 -3.387 1.00 85.12 81 LEU A O 1
ATOM 618 N N . LEU A 1 82 ? -18.034 -3.792 -1.330 1.00 86.81 82 LEU A N 1
ATOM 619 C CA . LEU A 1 82 ? -18.978 -4.679 -0.650 1.00 86.81 82 LEU A CA 1
ATOM 620 C C . LEU A 1 82 ? -20.410 -4.141 -0.717 1.00 86.81 82 LEU A C 1
ATOM 622 O O . LEU A 1 82 ? -21.315 -4.922 -0.989 1.00 86.81 82 LEU A O 1
ATOM 626 N N . GLU A 1 83 ? -20.614 -2.834 -0.532 1.00 88.12 83 GLU A N 1
ATOM 627 C CA . GLU A 1 83 ? -21.927 -2.174 -0.622 1.00 88.12 83 GLU A CA 1
ATOM 628 C C . GLU A 1 83 ? -22.587 -2.329 -2.001 1.00 88.12 83 GLU A C 1
ATOM 630 O O . GLU A 1 83 ? -23.810 -2.433 -2.073 1.00 88.12 83 GLU A O 1
ATOM 635 N N . LEU A 1 84 ? -21.796 -2.406 -3.078 1.00 87.12 84 LEU A N 1
ATOM 636 C CA . LEU A 1 84 ? -22.287 -2.736 -4.423 1.00 87.12 84 LEU A CA 1
ATOM 637 C C . LEU A 1 84 ? -22.778 -4.183 -4.541 1.00 87.12 84 LEU A C 1
ATOM 639 O O . LEU A 1 84 ? -23.704 -4.461 -5.298 1.00 87.12 84 LEU A O 1
ATOM 643 N N . LEU A 1 85 ? -22.133 -5.113 -3.838 1.00 85.44 85 LEU A N 1
ATOM 644 C CA . LEU A 1 85 ? -22.440 -6.539 -3.926 1.00 85.44 85 LEU A CA 1
ATOM 645 C C . LEU A 1 85 ? -23.663 -6.917 -3.081 1.00 85.44 85 LEU A C 1
ATOM 647 O O . LEU A 1 85 ? -24.436 -7.792 -3.477 1.00 85.44 85 LEU A O 1
ATOM 651 N N . VAL A 1 86 ? -23.822 -6.286 -1.916 1.00 89.19 86 VAL A N 1
ATOM 652 C CA . VAL A 1 86 ? -24.917 -6.583 -0.987 1.00 89.19 86 VAL A CA 1
ATOM 653 C C . VAL A 1 86 ? -26.193 -5.799 -1.304 1.00 89.19 86 VAL A C 1
ATOM 655 O O . VAL A 1 86 ? -26.206 -4.882 -2.123 1.00 89.19 86 VAL A O 1
ATOM 658 N N . TYR A 1 87 ? -27.306 -6.160 -0.659 1.00 90.56 87 TYR A N 1
ATOM 659 C CA . TYR A 1 87 ? -28.567 -5.439 -0.835 1.00 90.56 87 TYR A CA 1
ATOM 660 C C . TYR A 1 87 ? -28.442 -3.963 -0.431 1.00 90.56 87 TYR A C 1
ATOM 662 O O . TYR A 1 87 ? -28.029 -3.637 0.684 1.00 90.56 87 TYR A O 1
ATOM 670 N N . HIS A 1 88 ? -28.879 -3.074 -1.322 1.00 86.88 88 HIS A N 1
ATOM 671 C CA . HIS A 1 88 ? -28.972 -1.638 -1.085 1.00 86.88 88 HIS A CA 1
ATOM 672 C C . HIS A 1 88 ? -30.326 -1.094 -1.564 1.00 86.88 88 HIS A C 1
ATOM 674 O O . HIS A 1 88 ? -30.994 -1.654 -2.435 1.00 86.88 88 HIS A O 1
ATOM 680 N N . CYS A 1 89 ? -30.747 0.046 -1.015 1.00 81.88 89 CYS A N 1
ATOM 681 C CA . CYS A 1 89 ? -32.093 0.600 -1.220 1.00 81.88 89 CYS A CA 1
ATOM 682 C C . CYS A 1 89 ? -32.300 1.293 -2.584 1.00 81.88 89 CYS A C 1
ATOM 684 O O . CYS A 1 89 ? -33.165 2.156 -2.707 1.00 81.88 89 CYS A O 1
ATOM 686 N N . GLY A 1 90 ? -31.501 0.962 -3.605 1.00 72.56 90 GLY A N 1
ATOM 687 C CA . GLY A 1 90 ? -31.502 1.633 -4.917 1.00 72.56 90 GLY A CA 1
ATOM 688 C C . GLY A 1 90 ? -30.763 2.976 -4.964 1.00 72.56 90 GLY A C 1
ATOM 689 O O . GLY A 1 90 ? -30.666 3.582 -6.025 1.00 72.56 90 GLY A O 1
ATOM 690 N N . LYS A 1 91 ? -30.209 3.434 -3.837 1.00 72.62 91 LYS A N 1
ATOM 691 C CA . LYS A 1 91 ? -29.298 4.578 -3.771 1.00 72.62 91 LYS A CA 1
ATOM 692 C C . LYS A 1 91 ? -28.104 4.209 -2.902 1.00 72.62 91 LYS A C 1
ATOM 694 O O . LYS A 1 91 ? -28.295 3.797 -1.760 1.00 72.62 91 LYS A O 1
ATOM 699 N N . LEU A 1 92 ? -26.905 4.345 -3.457 1.00 81.62 92 LEU A N 1
ATOM 700 C CA . LEU A 1 92 ? -25.654 4.205 -2.719 1.00 81.62 92 LEU A CA 1
ATOM 701 C C . LEU A 1 92 ? -25.302 5.536 -2.047 1.00 81.62 92 LEU A C 1
ATOM 703 O O . LEU A 1 92 ? -25.720 6.609 -2.490 1.00 81.62 92 LEU A O 1
ATOM 707 N N . SER A 1 93 ? -24.516 5.466 -0.977 1.00 77.00 93 SER A N 1
ATOM 708 C CA . SER A 1 93 ? -23.950 6.634 -0.286 1.00 77.00 93 SER A CA 1
ATOM 709 C C . SER A 1 93 ? -22.809 7.298 -1.075 1.00 77.00 93 SER A C 1
ATOM 711 O O . SER A 1 93 ? -22.311 8.345 -0.667 1.00 77.00 93 SER A O 1
ATOM 713 N N . PHE A 1 94 ? -22.403 6.715 -2.207 1.00 81.81 94 PHE A N 1
ATOM 714 C CA . PHE A 1 94 ? -21.284 7.155 -3.035 1.00 81.81 94 PHE A CA 1
ATOM 715 C C . PHE A 1 94 ? -21.582 6.991 -4.536 1.00 81.81 94 PHE A C 1
ATOM 717 O O . PHE A 1 94 ? -22.455 6.225 -4.939 1.00 81.81 94 PHE A O 1
ATOM 724 N N . GLU A 1 95 ? -20.823 7.707 -5.367 1.00 81.81 95 GLU A N 1
ATOM 725 C CA . GLU A 1 95 ? -20.812 7.542 -6.826 1.00 81.81 95 GLU A CA 1
ATOM 726 C C . GLU A 1 95 ? -19.807 6.448 -7.223 1.00 81.81 95 GLU A C 1
ATOM 728 O O . GLU A 1 95 ? -18.644 6.505 -6.818 1.00 81.81 95 GLU A O 1
ATOM 733 N N . VAL A 1 96 ? -20.227 5.471 -8.036 1.00 79.19 96 VAL A N 1
ATOM 734 C CA . VAL A 1 96 ? -19.384 4.323 -8.438 1.00 79.19 96 VAL A CA 1
ATOM 735 C C . VAL A 1 96 ? -18.138 4.766 -9.215 1.00 79.19 96 VAL A C 1
ATOM 737 O O . VAL A 1 96 ? -17.052 4.230 -9.004 1.00 79.19 96 VAL A O 1
ATOM 740 N N . SER A 1 97 ? -18.258 5.816 -10.032 1.00 74.75 97 SER A N 1
ATOM 741 C CA . SER A 1 97 ? -17.142 6.434 -10.764 1.00 74.75 97 SER A CA 1
ATOM 742 C C . SER A 1 97 ? -16.050 7.020 -9.859 1.00 74.75 97 SER A C 1
ATOM 744 O O . SER A 1 97 ? -14.935 7.257 -10.321 1.00 74.75 97 SER A O 1
ATOM 746 N N . ARG A 1 98 ? -16.348 7.242 -8.571 1.00 75.06 98 ARG A N 1
ATOM 747 C CA . ARG A 1 98 ? -15.404 7.752 -7.567 1.00 75.06 98 ARG A CA 1
ATOM 748 C C . ARG A 1 98 ? -14.752 6.657 -6.726 1.00 75.06 98 ARG A C 1
ATOM 750 O O . ARG A 1 98 ? -14.037 6.990 -5.779 1.00 75.06 98 ARG A O 1
ATOM 757 N N . ILE A 1 99 ? -14.995 5.375 -7.014 1.00 73.00 99 ILE A N 1
ATOM 758 C CA . ILE A 1 99 ? -14.200 4.305 -6.400 1.00 73.00 99 ILE A CA 1
ATOM 759 C C . ILE A 1 99 ? -12.753 4.473 -6.858 1.00 73.00 99 ILE A C 1
ATOM 761 O O . ILE A 1 99 ? -12.484 4.702 -8.038 1.00 73.00 99 ILE A O 1
ATOM 765 N N . ASN A 1 100 ? -11.817 4.373 -5.916 1.00 69.00 100 ASN A N 1
ATOM 766 C CA . ASN A 1 100 ? -10.409 4.627 -6.183 1.00 69.00 100 ASN A CA 1
ATOM 767 C C . ASN A 1 100 ? -9.886 3.722 -7.327 1.00 69.00 100 ASN A C 1
ATOM 769 O O . ASN A 1 100 ? -9.870 2.494 -7.166 1.00 69.00 100 ASN A O 1
ATOM 773 N N . PRO A 1 101 ? -9.399 4.295 -8.451 1.00 64.12 101 PRO A N 1
ATOM 774 C CA . PRO A 1 101 ? -8.922 3.528 -9.604 1.00 64.12 101 PRO A CA 1
ATOM 775 C C . PRO A 1 101 ? -7.789 2.561 -9.269 1.00 64.12 101 PRO A C 1
ATOM 777 O O . PRO A 1 101 ? -7.630 1.542 -9.936 1.00 64.12 101 PRO A O 1
ATOM 780 N N . LEU A 1 102 ? -7.012 2.852 -8.220 1.00 57.31 102 LEU A N 1
ATOM 781 C CA . LEU A 1 102 ? -5.957 1.965 -7.759 1.00 57.31 102 LEU A CA 1
ATOM 782 C C . LEU A 1 102 ? -6.545 0.669 -7.213 1.00 57.31 102 LEU A C 1
ATOM 784 O O . LEU A 1 102 ? -6.088 -0.393 -7.615 1.00 57.31 102 LEU A O 1
ATOM 788 N N . ILE A 1 103 ? -7.572 0.731 -6.360 1.00 64.62 103 ILE A N 1
ATOM 789 C CA . ILE A 1 103 ? -8.236 -0.480 -5.864 1.00 64.62 103 ILE A CA 1
ATOM 790 C C . ILE A 1 103 ? -8.868 -1.247 -7.017 1.00 64.62 103 ILE A C 1
ATOM 792 O O . ILE A 1 103 ? -8.621 -2.443 -7.128 1.00 64.62 103 ILE A O 1
ATOM 796 N N . LEU A 1 104 ? -9.565 -0.564 -7.927 1.00 66.19 104 LEU A N 1
ATOM 797 C CA . LEU A 1 104 ? -10.142 -1.199 -9.113 1.00 66.19 104 LEU A CA 1
ATOM 798 C C . LEU A 1 104 ? -9.080 -1.892 -9.976 1.00 66.19 104 LEU A C 1
ATOM 800 O O . LEU A 1 104 ? -9.268 -3.037 -10.367 1.00 66.19 104 LEU A O 1
ATOM 804 N N . GLY A 1 105 ? -7.924 -1.263 -10.193 1.00 58.12 105 GLY A N 1
ATOM 805 C CA . GLY A 1 105 ? -6.796 -1.872 -10.897 1.00 58.12 105 GLY A CA 1
ATOM 806 C C . GLY A 1 105 ? -6.119 -3.020 -10.137 1.00 58.12 105 GLY A C 1
ATOM 807 O O . GLY A 1 105 ? -5.470 -3.854 -10.762 1.00 58.12 105 GLY A O 1
ATOM 808 N N . GLN A 1 106 ? -6.251 -3.092 -8.806 1.00 60.09 106 GLN A N 1
ATOM 809 C CA . GLN A 1 106 ? -5.744 -4.217 -8.005 1.00 60.09 106 GLN A CA 1
ATOM 810 C C . GLN A 1 106 ? -6.686 -5.421 -8.034 1.00 60.09 106 GLN A C 1
ATOM 812 O O . GLN A 1 106 ? -6.210 -6.553 -8.098 1.00 60.09 106 GLN A O 1
ATOM 817 N N . VAL A 1 107 ? -8.001 -5.186 -7.998 1.00 60.78 107 VAL A N 1
ATOM 818 C CA . VAL A 1 107 ? -9.024 -6.239 -8.122 1.00 60.78 107 VAL A CA 1
ATOM 819 C C . VAL A 1 107 ? -9.412 -6.523 -9.581 1.00 60.78 107 VAL A C 1
ATOM 821 O O . VAL A 1 107 ? -10.345 -7.280 -9.831 1.00 60.78 107 VAL A O 1
ATOM 824 N N . ASP A 1 108 ? -8.676 -5.939 -10.538 1.00 67.06 108 ASP A N 1
ATOM 825 C CA . ASP A 1 108 ? -8.906 -6.038 -11.985 1.00 67.06 108 ASP A CA 1
ATOM 826 C C . ASP A 1 108 ? -10.395 -5.798 -12.352 1.00 67.06 108 ASP A C 1
ATOM 828 O O . ASP A 1 108 ? -10.987 -6.552 -13.130 1.00 67.06 108 ASP A O 1
ATOM 832 N N . CYS A 1 109 ? -10.999 -4.756 -11.765 1.00 69.38 109 CYS A N 1
ATOM 833 C CA . CYS A 1 109 ? -12.384 -4.333 -11.976 1.00 69.38 109 CYS A CA 1
ATOM 834 C C . CYS A 1 109 ? -12.511 -3.121 -12.917 1.00 69.38 109 CYS A C 1
ATOM 836 O O . CYS A 1 109 ? -11.744 -2.163 -12.832 1.00 69.38 109 CYS A O 1
ATOM 838 N N . ASP A 1 110 ? -13.542 -3.126 -13.760 1.00 77.31 110 ASP A N 1
ATOM 839 C CA . ASP A 1 110 ? -13.936 -2.024 -14.640 1.00 77.31 110 ASP A CA 1
ATOM 840 C C . ASP A 1 110 ? -15.004 -1.141 -13.967 1.00 77.31 110 ASP A C 1
ATOM 842 O O . ASP A 1 110 ? -16.123 -1.587 -13.707 1.00 77.31 110 ASP A O 1
ATOM 846 N N . ALA A 1 111 ? -14.663 0.125 -13.702 1.00 72.50 111 ALA A N 1
ATOM 847 C CA . ALA A 1 111 ? -15.552 1.088 -13.043 1.00 72.50 111 ALA A CA 1
ATOM 848 C C . ALA A 1 111 ? -16.867 1.326 -13.806 1.00 72.50 111 ALA A C 1
ATOM 850 O O . ALA A 1 111 ? -17.921 1.457 -13.187 1.00 72.50 111 ALA A O 1
ATOM 851 N N . GLY A 1 112 ? -16.807 1.386 -15.142 1.00 73.94 112 GLY A N 1
ATOM 852 C CA . GLY A 1 112 ? -17.972 1.667 -15.981 1.00 73.94 112 GLY A CA 1
ATOM 853 C C . GLY A 1 112 ? -18.963 0.508 -15.988 1.00 73.94 112 GLY A C 1
ATOM 854 O O . GLY A 1 112 ? -20.170 0.721 -16.049 1.00 73.94 112 GLY A O 1
ATOM 855 N N . LYS A 1 113 ? -18.471 -0.727 -15.857 1.00 76.50 113 LYS A N 1
ATOM 856 C CA . LYS A 1 113 ? -19.331 -1.908 -15.706 1.00 76.50 113 LYS A CA 1
ATOM 857 C C . LYS A 1 113 ? -19.930 -2.034 -14.305 1.00 76.50 113 LYS A C 1
ATOM 859 O O . LYS A 1 113 ? -21.092 -2.422 -14.185 1.00 76.50 113 LYS A O 1
ATOM 864 N N . LEU A 1 114 ? -19.183 -1.646 -13.266 1.00 82.31 114 LEU A N 1
ATOM 865 C CA . LEU A 1 114 ? -19.675 -1.659 -11.882 1.00 82.31 114 LEU A CA 1
ATOM 866 C C . LEU A 1 114 ? -20.897 -0.752 -11.685 1.00 82.31 114 LEU A C 1
ATOM 868 O O . LEU A 1 114 ? -21.750 -1.054 -10.855 1.00 82.31 114 LEU A O 1
ATOM 872 N N . GLU A 1 115 ? -21.024 0.333 -12.453 1.00 83.56 115 GLU A N 1
ATOM 873 C CA . GLU A 1 115 ? -22.169 1.248 -12.361 1.00 83.56 115 GLU A CA 1
ATOM 874 C C . GLU A 1 115 ? -23.510 0.546 -12.652 1.00 83.56 115 GLU A C 1
ATOM 876 O O . GLU A 1 115 ? -24.529 0.856 -12.033 1.00 83.56 115 GLU A O 1
ATOM 881 N N . GLY A 1 116 ? -23.500 -0.490 -13.499 1.00 80.88 116 GLY A N 1
ATOM 882 C CA . GLY A 1 116 ? -24.678 -1.313 -13.784 1.00 80.88 116 GLY A CA 1
ATOM 883 C C . GLY A 1 116 ? -25.201 -2.109 -12.581 1.00 80.88 116 GLY A C 1
ATOM 884 O O . GLY A 1 116 ? -26.367 -2.508 -12.569 1.00 80.88 116 GLY A O 1
ATOM 885 N N . MET A 1 117 ? -24.387 -2.307 -11.537 1.00 85.56 117 MET A N 1
ATOM 886 C CA . MET A 1 117 ? -24.786 -3.059 -10.342 1.00 85.56 117 MET A CA 1
ATOM 887 C C . MET A 1 117 ? -25.776 -2.300 -9.450 1.00 85.56 117 MET A C 1
ATOM 889 O O . MET A 1 117 ? -26.484 -2.913 -8.657 1.00 85.56 117 MET A O 1
ATOM 893 N N . VAL A 1 118 ? -25.929 -0.985 -9.621 1.00 86.38 118 VAL A N 1
ATOM 894 C CA . VAL A 1 118 ? -26.933 -0.213 -8.867 1.00 86.38 118 VAL A CA 1
ATOM 895 C C . VAL A 1 118 ? -28.364 -0.715 -9.151 1.00 86.38 118 VAL A C 1
ATOM 897 O O . VAL A 1 118 ? -29.250 -0.598 -8.305 1.00 86.38 118 VAL A O 1
ATOM 900 N N . GLY A 1 119 ? -28.594 -1.319 -10.321 1.00 87.69 119 GLY A N 1
ATOM 901 C CA . GLY A 1 119 ? -29.905 -1.822 -10.739 1.00 87.69 119 GLY A CA 1
ATOM 902 C C . GLY A 1 119 ? -30.224 -3.272 -10.350 1.00 87.69 119 GLY A C 1
ATOM 903 O O . GLY A 1 119 ? -31.328 -3.739 -10.630 1.00 87.69 119 GLY A O 1
ATOM 904 N N . CYS A 1 120 ? -29.310 -4.030 -9.725 1.00 88.88 120 CYS A N 1
ATOM 905 C CA . CYS A 1 120 ? -29.522 -5.476 -9.507 1.00 88.88 120 CYS A CA 1
ATOM 906 C C . CYS A 1 120 ? -30.791 -5.801 -8.721 1.00 88.88 120 CYS A C 1
ATOM 908 O O . CYS A 1 120 ? -31.439 -6.824 -8.944 1.00 88.88 120 CYS A O 1
ATOM 910 N N . TRP A 1 121 ? -31.102 -4.939 -7.755 1.00 91.69 121 TRP A N 1
ATOM 911 C CA . TRP A 1 121 ? -32.129 -5.166 -6.750 1.00 91.69 121 TRP A CA 1
ATOM 912 C C . TRP A 1 121 ? -33.481 -4.569 -7.134 1.00 91.69 121 TRP A C 1
ATOM 914 O O . TRP A 1 121 ? -34.413 -4.642 -6.337 1.00 91.69 121 TRP A O 1
ATOM 924 N N . ASP A 1 122 ? -33.607 -3.972 -8.320 1.00 92.75 122 ASP A N 1
ATOM 925 C CA . ASP A 1 122 ? -34.768 -3.169 -8.715 1.00 92.75 122 ASP A CA 1
ATOM 926 C C . ASP A 1 122 ? -36.078 -3.961 -8.696 1.00 92.75 122 ASP A C 1
ATOM 928 O O . ASP A 1 122 ? -37.068 -3.492 -8.126 1.00 92.75 122 ASP A O 1
ATOM 932 N N . ASP A 1 123 ? -36.074 -5.183 -9.232 1.00 92.00 123 ASP A N 1
ATOM 933 C CA . ASP A 1 123 ? -37.267 -6.038 -9.287 1.00 92.00 123 ASP A CA 1
ATOM 934 C C . ASP A 1 123 ? -37.725 -6.467 -7.890 1.00 92.00 123 ASP A C 1
ATOM 936 O O . ASP A 1 123 ? -38.916 -6.403 -7.564 1.00 92.00 123 ASP A O 1
ATOM 940 N N . PHE A 1 124 ? -36.775 -6.886 -7.048 1.00 94.31 124 PHE A N 1
ATOM 941 C CA . PHE A 1 124 ? -37.045 -7.247 -5.661 1.00 94.31 124 PHE A CA 1
ATOM 942 C C . PHE A 1 124 ? -37.547 -6.035 -4.877 1.00 94.31 124 PHE A C 1
ATOM 944 O O . PHE A 1 124 ? -38.606 -6.103 -4.264 1.00 94.31 124 PHE A O 1
ATOM 951 N N . ARG A 1 125 ? -36.837 -4.905 -4.952 1.00 92.12 125 ARG A N 1
ATOM 952 C CA . ARG A 1 125 ? -37.159 -3.671 -4.228 1.00 92.12 125 ARG A CA 1
ATOM 953 C C . ARG A 1 125 ? -38.537 -3.135 -4.603 1.00 92.12 125 ARG A C 1
ATOM 955 O O . ARG A 1 125 ? -39.313 -2.789 -3.717 1.00 92.12 125 ARG A O 1
ATOM 962 N N . THR A 1 126 ? -38.857 -3.087 -5.895 1.00 93.31 126 THR A N 1
ATOM 963 C CA . THR A 1 126 ? -40.168 -2.628 -6.383 1.00 93.31 126 THR A CA 1
ATOM 964 C C . THR A 1 126 ? -41.291 -3.509 -5.842 1.00 93.31 126 THR A C 1
ATOM 966 O O . THR A 1 126 ? -42.292 -2.997 -5.347 1.00 93.31 126 THR A O 1
ATOM 969 N N . THR A 1 127 ? -41.093 -4.828 -5.853 1.00 93.44 127 THR A N 1
ATOM 970 C CA . THR A 1 127 ? -42.084 -5.789 -5.346 1.00 93.44 127 THR A CA 1
ATOM 971 C C . THR A 1 127 ? -42.219 -5.707 -3.825 1.00 93.44 127 THR A C 1
ATOM 973 O O . THR A 1 127 ? -43.329 -5.627 -3.308 1.00 93.44 127 THR A O 1
ATOM 976 N N . PHE A 1 128 ? -41.098 -5.638 -3.104 1.00 92.00 128 PHE A N 1
ATOM 977 C CA . PHE A 1 128 ? -41.051 -5.538 -1.644 1.00 92.00 128 PHE A CA 1
ATOM 978 C C . PHE A 1 128 ? -41.728 -4.265 -1.128 1.00 92.00 128 PHE A C 1
ATOM 980 O O . PHE A 1 128 ? -42.464 -4.306 -0.141 1.00 92.00 128 PHE A O 1
ATOM 987 N N . ASN A 1 129 ? -41.517 -3.141 -1.816 1.00 88.69 129 ASN A N 1
ATOM 988 C CA . ASN A 1 129 ? -42.153 -1.870 -1.479 1.00 88.69 129 ASN A CA 1
ATOM 989 C C . ASN A 1 129 ? -43.655 -1.861 -1.795 1.00 88.69 129 ASN A C 1
ATOM 991 O O . ASN A 1 129 ? -44.409 -1.200 -1.085 1.00 88.69 129 ASN A O 1
ATOM 995 N N . ALA A 1 130 ? -44.093 -2.581 -2.832 1.00 91.12 130 ALA A N 1
ATOM 996 C CA . ALA A 1 130 ? -45.510 -2.719 -3.156 1.00 91.12 130 ALA A CA 1
ATOM 997 C C . ALA A 1 130 ? -46.241 -3.631 -2.156 1.00 91.12 130 ALA A C 1
ATOM 999 O O . ALA A 1 130 ? -47.346 -3.314 -1.719 1.00 91.12 130 ALA A O 1
ATOM 1000 N N . SER A 1 131 ? -45.626 -4.753 -1.773 1.00 90.75 131 SER A N 1
ATOM 1001 C CA . SER A 1 131 ? -46.165 -5.683 -0.782 1.00 90.75 131 SER A CA 1
ATOM 1002 C C . SER A 1 131 ? -45.055 -6.512 -0.138 1.00 90.75 131 SER A C 1
ATOM 1004 O O . SER A 1 131 ? -44.390 -7.311 -0.795 1.00 90.75 131 SER A O 1
ATOM 1006 N N . ARG A 1 132 ? -44.915 -6.403 1.190 1.00 87.44 132 ARG A N 1
ATOM 1007 C CA . ARG A 1 132 ? -43.941 -7.190 1.975 1.00 87.44 132 ARG A CA 1
ATOM 1008 C C . ARG A 1 132 ? -44.310 -8.673 2.124 1.00 87.44 132 ARG A C 1
ATOM 1010 O O . ARG A 1 132 ? -43.484 -9.453 2.583 1.00 87.44 132 ARG A O 1
ATOM 1017 N N . ASN A 1 133 ? -45.529 -9.049 1.734 1.00 88.00 133 ASN A N 1
ATOM 1018 C CA . ASN A 1 133 ? -46.047 -10.419 1.800 1.00 88.00 133 ASN A CA 1
ATOM 1019 C C . ASN A 1 133 ? -46.232 -11.043 0.407 1.00 88.00 133 ASN A C 1
ATOM 1021 O O . ASN A 1 133 ? -46.902 -12.066 0.279 1.00 88.00 133 ASN A O 1
ATOM 1025 N N . ASP A 1 134 ? -45.703 -10.416 -0.646 1.00 93.06 134 ASP A N 1
ATOM 1026 C CA . ASP A 1 134 ? -45.798 -10.954 -1.999 1.00 93.06 134 ASP A CA 1
ATOM 1027 C C . ASP A 1 134 ? -45.054 -12.298 -2.098 1.00 93.06 134 ASP A C 1
ATOM 1029 O O . ASP A 1 134 ? -43.883 -12.419 -1.730 1.00 93.06 134 ASP A O 1
ATOM 1033 N N . SER A 1 135 ? -45.743 -13.327 -2.595 1.00 90.75 135 SER A N 1
ATOM 1034 C CA . SER A 1 135 ? -45.200 -14.686 -2.692 1.00 90.75 135 SER A CA 1
ATOM 1035 C C . SER A 1 135 ? -44.001 -14.798 -3.642 1.00 90.75 135 SER A C 1
ATOM 1037 O O . SER A 1 135 ? -43.238 -15.755 -3.546 1.00 90.75 135 SER A O 1
ATOM 1039 N N . SER A 1 136 ? -43.808 -13.831 -4.546 1.00 92.88 136 SER A N 1
ATOM 1040 C CA . SER A 1 136 ? -42.665 -13.779 -5.465 1.00 92.88 136 SER A CA 1
ATOM 1041 C C . SER A 1 136 ? -41.397 -13.176 -4.846 1.00 92.88 136 SER A C 1
ATOM 1043 O O . SER A 1 136 ? -40.337 -13.237 -5.467 1.00 92.88 136 SER A O 1
ATOM 1045 N N . LEU A 1 137 ? -41.443 -12.637 -3.618 1.00 94.06 137 LEU A N 1
ATOM 1046 C CA . LEU A 1 137 ? -40.251 -12.078 -2.957 1.00 94.06 137 LEU A CA 1
ATOM 1047 C C . LEU A 1 137 ? -39.135 -13.109 -2.776 1.00 94.06 137 LEU A C 1
ATOM 1049 O O . LEU A 1 137 ? -37.965 -12.757 -2.908 1.00 94.06 137 LEU A O 1
ATOM 1053 N N . CYS A 1 138 ? -39.496 -14.372 -2.537 1.00 92.25 138 CYS A N 1
ATOM 1054 C CA . CYS A 1 138 ? -38.553 -15.487 -2.459 1.00 92.25 138 CYS A CA 1
ATOM 1055 C C . CYS A 1 138 ? -37.708 -15.601 -3.741 1.00 92.25 138 CYS A C 1
ATOM 1057 O O . CYS A 1 138 ? -36.480 -15.543 -3.665 1.00 92.25 138 CYS A O 1
ATOM 1059 N N . SER A 1 139 ? -38.337 -15.670 -4.923 1.00 90.19 139 SER A N 1
ATOM 1060 C CA . SER A 1 139 ? -37.607 -15.784 -6.194 1.00 90.19 139 SER A CA 1
ATOM 1061 C C . SER A 1 139 ? -36.889 -14.487 -6.569 1.00 90.19 139 SER A C 1
ATOM 1063 O O . SER A 1 139 ? -35.721 -14.518 -6.941 1.00 90.19 139 SER A O 1
ATOM 1065 N N . LYS A 1 140 ? -37.536 -13.330 -6.396 1.00 91.62 140 LYS A N 1
ATOM 1066 C CA . LYS A 1 140 ? -36.958 -12.029 -6.769 1.00 91.62 140 LYS A CA 1
ATOM 1067 C C . LYS A 1 140 ? -35.733 -11.656 -5.937 1.00 91.62 140 LYS A C 1
ATOM 1069 O O . LYS A 1 140 ? -34.805 -11.046 -6.463 1.00 91.62 140 LYS A O 1
ATOM 1074 N N . TYR A 1 141 ? -35.705 -12.007 -4.650 1.00 91.75 141 TYR A N 1
ATOM 1075 C CA . TYR A 1 141 ? -34.526 -11.779 -3.813 1.00 91.75 141 TYR A CA 1
ATOM 1076 C C . TYR A 1 141 ? -33.340 -12.645 -4.259 1.00 91.75 141 TYR A C 1
ATOM 1078 O O . TYR A 1 141 ? -32.217 -12.147 -4.367 1.00 91.75 141 TYR A O 1
ATOM 1086 N N . ALA A 1 142 ? -33.600 -13.916 -4.584 1.00 88.75 142 ALA A N 1
ATOM 1087 C CA . ALA A 1 142 ? -32.597 -14.824 -5.138 1.00 88.75 142 ALA A CA 1
ATOM 1088 C C . ALA A 1 142 ? -32.051 -14.310 -6.486 1.00 88.75 142 ALA A C 1
ATOM 1090 O O . ALA A 1 142 ? -30.837 -14.248 -6.688 1.00 88.75 142 ALA A O 1
ATOM 1091 N N . GLU A 1 143 ? -32.936 -13.851 -7.376 1.00 87.31 143 GLU A N 1
ATOM 1092 C CA . GLU A 1 143 ? -32.571 -13.232 -8.656 1.00 87.31 143 GLU A CA 1
ATOM 1093 C C . GLU A 1 143 ? -31.725 -11.963 -8.469 1.00 87.31 143 GLU A C 1
ATOM 1095 O O . GLU A 1 143 ? -30.750 -11.768 -9.191 1.00 87.31 143 GLU A O 1
ATOM 1100 N N . GLY A 1 144 ? -32.046 -11.115 -7.486 1.00 88.56 144 GLY A N 1
ATOM 1101 C CA . GLY A 1 144 ? -31.267 -9.912 -7.173 1.00 88.56 144 GLY A CA 1
ATOM 1102 C C . GLY A 1 144 ? -29.835 -10.227 -6.725 1.00 88.56 144 GLY A C 1
ATOM 1103 O O . GLY A 1 144 ? -28.881 -9.671 -7.280 1.00 88.56 144 GLY A O 1
ATOM 1104 N N . LYS A 1 145 ? -29.670 -11.195 -5.805 1.00 87.00 145 LYS A N 1
ATOM 1105 C CA . LYS A 1 145 ? -28.348 -11.711 -5.388 1.00 87.00 145 LYS A CA 1
ATOM 1106 C C . LYS A 1 145 ? -27.545 -12.189 -6.595 1.00 87.00 145 LYS A C 1
ATOM 1108 O O . LYS A 1 145 ? -26.358 -11.880 -6.734 1.00 87.00 145 LYS A O 1
ATOM 1113 N N . GLN A 1 146 ? -28.203 -12.922 -7.488 1.00 80.88 146 GLN A N 1
ATOM 1114 C CA . GLN A 1 146 ? -27.588 -13.462 -8.692 1.00 80.88 146 GLN A CA 1
ATOM 1115 C C . GLN A 1 146 ? -27.192 -12.368 -9.690 1.00 80.88 146 GLN A C 1
ATOM 1117 O O . GLN A 1 146 ? -26.070 -12.396 -10.194 1.00 80.88 146 GLN A O 1
ATOM 1122 N N . LYS A 1 147 ? -28.061 -11.381 -9.942 1.00 83.81 147 LYS A N 1
ATOM 1123 C CA . LYS A 1 147 ? -27.775 -10.238 -10.823 1.00 83.81 147 LYS A CA 1
ATOM 1124 C C . LYS A 1 147 ? -26.545 -9.463 -10.356 1.00 83.81 147 LYS A C 1
ATOM 1126 O O . LYS A 1 147 ? -25.662 -9.206 -11.167 1.00 83.81 147 LYS A O 1
ATOM 1131 N N . CYS A 1 148 ? -26.434 -9.168 -9.061 1.00 84.31 148 CYS A N 1
ATOM 1132 C CA . CYS A 1 148 ? -25.273 -8.445 -8.531 1.00 84.31 148 CYS A CA 1
ATOM 1133 C C . CYS A 1 148 ? -23.999 -9.269 -8.508 1.00 84.31 148 CYS A C 1
ATOM 1135 O O . CYS A 1 148 ? -22.930 -8.770 -8.853 1.00 84.31 148 CYS A O 1
ATOM 1137 N N . THR A 1 149 ? -24.116 -10.560 -8.227 1.00 78.12 149 THR A N 1
ATOM 1138 C CA . THR A 1 149 ? -22.983 -11.469 -8.377 1.00 78.12 149 THR A CA 1
ATOM 1139 C C . THR A 1 149 ? -22.497 -11.523 -9.832 1.00 78.12 149 THR A C 1
ATOM 1141 O O . THR A 1 149 ? -21.294 -11.475 -10.075 1.00 78.12 149 THR A O 1
ATOM 1144 N N . ASN A 1 150 ? -23.401 -11.576 -10.814 1.00 76.06 150 ASN A N 1
ATOM 1145 C CA . ASN A 1 150 ? -23.043 -11.571 -12.236 1.00 76.06 150 ASN A CA 1
ATOM 1146 C C . ASN A 1 150 ? -22.435 -10.236 -12.676 1.00 76.06 150 ASN A C 1
ATOM 1148 O O . ASN A 1 150 ? -21.392 -10.241 -13.324 1.00 76.06 150 ASN A O 1
ATOM 1152 N N . GLY A 1 151 ? -23.011 -9.110 -12.249 1.00 78.19 151 GLY A N 1
ATOM 1153 C CA . GLY A 1 151 ? -22.450 -7.784 -12.505 1.00 78.19 151 GLY A CA 1
ATOM 1154 C C . GLY A 1 151 ? -21.027 -7.645 -11.959 1.00 78.19 151 GLY A C 1
ATOM 1155 O O . GLY A 1 151 ? -20.138 -7.184 -12.673 1.00 78.19 151 GLY A O 1
ATOM 1156 N N . ALA A 1 152 ? -20.767 -8.146 -10.747 1.00 78.62 152 ALA A N 1
ATOM 1157 C CA . ALA A 1 152 ? -19.421 -8.170 -10.177 1.00 78.62 152 ALA A CA 1
ATOM 1158 C C . ALA A 1 152 ? -18.455 -9.031 -11.009 1.00 78.62 152 ALA A C 1
ATOM 1160 O O . ALA A 1 152 ? -17.316 -8.632 -11.228 1.00 78.62 152 ALA A O 1
ATOM 1161 N N . ARG A 1 153 ? -18.897 -10.187 -11.522 1.00 71.75 153 ARG A N 1
ATOM 1162 C CA . ARG A 1 153 ? -18.079 -11.074 -12.376 1.00 71.75 153 ARG A CA 1
ATOM 1163 C C . ARG A 1 153 ? -17.746 -10.462 -13.734 1.00 71.75 153 ARG A C 1
ATOM 1165 O O . ARG A 1 153 ? -16.625 -10.599 -14.208 1.00 71.75 153 ARG A O 1
ATOM 1172 N N . GLU A 1 154 ? -18.708 -9.806 -14.372 1.00 74.31 154 GLU A N 1
ATOM 1173 C CA . GLU A 1 154 ? -18.495 -9.137 -15.663 1.00 74.31 154 GLU A CA 1
ATOM 1174 C C . GLU A 1 154 ? -17.592 -7.909 -15.534 1.00 74.31 154 GLU A C 1
ATOM 1176 O O . GLU A 1 154 ? -16.879 -7.542 -16.481 1.00 74.31 154 GLU A O 1
ATOM 1181 N N . SER A 1 155 ? -17.639 -7.284 -14.357 1.00 76.25 155 SER A N 1
ATOM 1182 C CA . SER A 1 155 ? -16.851 -6.108 -14.023 1.00 76.25 155 SER A CA 1
ATOM 1183 C C . SER A 1 155 ? -15.442 -6.467 -13.571 1.00 76.25 155 SER A C 1
ATOM 1185 O O . SER A 1 155 ? -14.529 -5.731 -13.916 1.00 76.25 155 SER A O 1
ATOM 1187 N N . CYS A 1 156 ? -15.244 -7.577 -12.851 1.00 70.75 156 CYS A N 1
ATOM 1188 C CA . CYS A 1 156 ? -13.998 -7.911 -12.155 1.00 70.75 156 CYS A CA 1
ATOM 1189 C C . CYS A 1 156 ? -13.407 -9.261 -12.576 1.00 70.75 156 CYS A C 1
ATOM 1191 O O . CYS A 1 156 ? -14.060 -10.306 -12.505 1.00 70.75 156 CYS A O 1
ATOM 1193 N N . LYS A 1 157 ? -12.127 -9.268 -12.959 1.00 64.62 157 LYS A N 1
ATOM 1194 C CA . LYS A 1 157 ? -11.445 -10.475 -13.443 1.00 64.62 157 LYS A CA 1
ATOM 1195 C C . LYS A 1 157 ? -11.167 -11.481 -12.315 1.00 64.62 157 LYS A C 1
ATOM 1197 O O . LYS A 1 157 ? -10.737 -11.118 -11.229 1.00 64.62 157 LYS A O 1
ATOM 1202 N N . ASP A 1 158 ? -11.361 -12.774 -12.601 1.00 59.41 158 ASP A N 1
ATOM 1203 C CA . ASP A 1 158 ? -11.006 -13.909 -11.725 1.00 59.41 158 ASP A CA 1
ATOM 1204 C C . ASP A 1 158 ? -11.630 -13.857 -10.300 1.00 59.41 158 ASP A C 1
ATOM 1206 O O . ASP A 1 158 ? -11.128 -14.493 -9.368 1.00 59.41 158 ASP A O 1
ATOM 1210 N N . ILE A 1 159 ? -12.763 -13.154 -10.134 1.00 63.91 159 ILE A N 1
ATOM 1211 C CA . ILE A 1 159 ? -13.474 -12.988 -8.851 1.00 63.91 159 ILE A CA 1
ATOM 1212 C C . ILE A 1 159 ? -14.316 -14.217 -8.441 1.00 63.91 159 ILE A C 1
ATOM 1214 O O . ILE A 1 159 ? -14.663 -14.381 -7.272 1.00 63.91 159 ILE A O 1
ATOM 1218 N N . CYS A 1 160 ? -14.612 -15.130 -9.376 1.00 54.69 160 CYS A N 1
ATOM 1219 C CA . CYS A 1 160 ? -15.470 -16.306 -9.147 1.00 54.69 160 CYS A CA 1
ATOM 1220 C C . CYS A 1 160 ? -14.960 -17.260 -8.054 1.00 54.69 160 CYS A C 1
ATOM 1222 O O . CYS A 1 160 ? -15.762 -17.942 -7.424 1.00 54.69 160 CYS A O 1
ATOM 1224 N N . GLN A 1 161 ? -13.647 -17.303 -7.818 1.00 50.59 161 GLN A N 1
ATOM 1225 C CA . GLN A 1 161 ? -13.034 -18.112 -6.756 1.00 50.59 161 GLN A CA 1
ATOM 1226 C C . GLN A 1 161 ? -13.183 -17.485 -5.354 1.00 50.59 161 GLN A C 1
ATOM 1228 O O . GLN A 1 161 ? -12.887 -18.140 -4.358 1.00 50.59 161 GLN A O 1
ATOM 1233 N N . TYR A 1 162 ? -13.646 -16.230 -5.277 1.00 56.72 162 TYR A N 1
ATOM 1234 C CA . TYR A 1 162 ? -13.702 -15.429 -4.051 1.00 56.72 162 TYR A CA 1
ATOM 1235 C C . TYR A 1 162 ? -15.124 -15.052 -3.607 1.00 56.72 162 TYR A C 1
ATOM 1237 O O . TYR A 1 162 ? -15.322 -14.677 -2.452 1.00 56.72 162 TYR A O 1
ATOM 1245 N N . ILE A 1 163 ? -16.126 -15.181 -4.484 1.00 62.19 163 ILE A N 1
ATOM 1246 C CA . ILE A 1 163 ? -17.535 -14.937 -4.143 1.00 62.19 163 ILE A CA 1
ATOM 1247 C C . ILE A 1 163 ? -18.208 -16.269 -3.812 1.00 62.19 163 ILE A C 1
ATOM 1249 O O . ILE A 1 163 ? -18.465 -17.088 -4.695 1.00 62.19 163 ILE A O 1
ATOM 1253 N N . THR A 1 164 ? -18.519 -16.476 -2.532 1.00 63.28 164 THR A N 1
ATOM 1254 C CA . THR A 1 164 ? -19.352 -17.604 -2.097 1.00 63.28 164 THR A CA 1
ATOM 1255 C C . THR A 1 164 ? -20.832 -17.241 -2.206 1.00 63.28 164 THR A C 1
ATOM 1257 O O . THR A 1 164 ? -21.234 -16.120 -1.890 1.00 63.28 164 THR A O 1
ATOM 1260 N N . LYS A 1 165 ? -21.647 -18.192 -2.680 1.00 70.38 165 LYS A N 1
ATOM 1261 C CA . LYS A 1 165 ? -23.106 -18.040 -2.757 1.00 70.38 165 LYS A CA 1
ATOM 1262 C C . LYS A 1 165 ? -23.672 -17.975 -1.337 1.00 70.38 165 LYS A C 1
ATOM 1264 O O . LYS A 1 165 ? -23.431 -18.887 -0.551 1.00 70.38 165 LYS A O 1
ATOM 1269 N N . ASP A 1 166 ? -24.406 -16.908 -1.029 1.00 80.62 166 ASP A N 1
ATOM 1270 C CA . ASP A 1 166 ? -25.240 -16.830 0.171 1.00 80.62 166 ASP A CA 1
ATOM 1271 C C . ASP A 1 166 ? -26.627 -17.386 -0.161 1.00 80.62 166 ASP A C 1
ATOM 1273 O O . ASP A 1 166 ? -27.411 -16.736 -0.856 1.00 80.62 166 ASP A O 1
ATOM 1277 N N . ASP A 1 167 ? -26.918 -18.595 0.306 1.00 85.62 167 ASP A N 1
ATOM 1278 C CA . ASP A 1 167 ? -28.205 -19.265 0.117 1.00 85.62 167 ASP A CA 1
ATOM 1279 C C . ASP A 1 167 ? -29.304 -18.728 1.039 1.00 85.62 167 ASP A C 1
ATOM 1281 O O . ASP A 1 167 ? -30.474 -19.008 0.800 1.00 85.62 167 ASP A O 1
ATOM 1285 N N . TYR A 1 168 ? -28.972 -17.909 2.041 1.00 90.69 168 TYR A N 1
ATOM 1286 C CA . TYR A 1 168 ? -29.953 -17.376 2.978 1.00 90.69 168 TYR A CA 1
ATOM 1287 C C . TYR A 1 168 ? -31.005 -16.513 2.276 1.00 90.69 168 TYR A C 1
ATOM 1289 O O . TYR A 1 168 ? -30.686 -15.535 1.587 1.00 90.69 168 TYR A O 1
ATOM 1297 N N . ASN A 1 169 ? -32.274 -16.835 2.505 1.00 92.31 169 ASN A N 1
ATOM 1298 C CA . ASN A 1 169 ? -33.405 -16.104 1.961 1.00 92.31 169 ASN A CA 1
ATOM 1299 C C . ASN A 1 169 ? -34.569 -16.099 2.954 1.00 92.31 169 ASN A C 1
ATOM 1301 O O . ASN A 1 169 ? -35.307 -17.080 3.055 1.00 92.31 169 ASN A O 1
ATOM 1305 N N . PRO A 1 170 ? -34.803 -14.990 3.674 1.00 93.25 170 PRO A N 1
ATOM 1306 C CA . PRO A 1 170 ? -35.849 -14.966 4.679 1.00 93.25 170 PRO A CA 1
ATOM 1307 C C . PRO A 1 170 ? -37.246 -14.999 4.050 1.00 93.25 170 PRO A C 1
ATOM 1309 O O . PRO A 1 170 ? -38.206 -15.216 4.775 1.00 93.25 170 PRO A O 1
ATOM 1312 N N . PHE A 1 171 ? -37.410 -14.769 2.745 1.00 92.38 171 PHE A N 1
ATOM 1313 C CA . PHE A 1 171 ? -38.719 -14.754 2.086 1.00 92.38 171 PHE A CA 1
ATOM 1314 C C . PHE A 1 171 ? -39.193 -16.144 1.651 1.00 92.38 171 PHE A C 1
ATOM 1316 O O . PHE A 1 171 ? -40.363 -16.299 1.308 1.00 92.38 171 PHE A O 1
ATOM 1323 N N . CYS A 1 172 ? -38.317 -17.148 1.686 1.00 90.94 172 CYS A N 1
ATOM 1324 C CA . CYS A 1 172 ? -38.650 -18.533 1.375 1.00 90.94 172 CYS A CA 1
ATOM 1325 C C . CYS A 1 172 ? -39.038 -19.309 2.644 1.00 90.94 172 CYS A C 1
ATOM 1327 O O . CYS A 1 172 ? -38.627 -18.967 3.754 1.00 90.94 172 CYS A O 1
ATOM 1329 N N . ALA A 1 173 ? -39.865 -20.348 2.492 1.00 86.38 173 ALA A N 1
ATOM 1330 C CA . ALA A 1 173 ? -40.437 -21.091 3.621 1.00 86.38 173 ALA A CA 1
ATOM 1331 C C . ALA A 1 173 ? -39.390 -21.886 4.425 1.00 86.38 173 ALA A C 1
ATOM 1333 O O . ALA A 1 173 ? -39.520 -22.024 5.638 1.00 86.38 173 ALA A O 1
ATOM 1334 N N . ASP A 1 174 ? -38.354 -22.381 3.755 1.00 87.81 174 ASP A N 1
ATOM 1335 C CA . ASP A 1 174 ? -37.196 -23.081 4.323 1.00 87.81 174 ASP A CA 1
ATOM 1336 C C . ASP A 1 174 ? -36.045 -22.133 4.703 1.00 87.81 174 ASP A C 1
ATOM 1338 O O . ASP A 1 174 ? -35.021 -22.574 5.226 1.00 87.81 174 ASP A O 1
ATOM 1342 N N . GLY A 1 175 ? -36.212 -20.825 4.474 1.00 89.50 175 GLY A N 1
ATOM 1343 C CA . GLY A 1 175 ? -35.184 -19.820 4.724 1.00 89.50 175 GLY A CA 1
ATOM 1344 C C . GLY A 1 175 ? -34.030 -19.837 3.716 1.00 89.50 175 GLY A C 1
ATOM 1345 O O . GLY A 1 175 ? -33.014 -19.187 3.976 1.00 89.50 175 GLY A O 1
ATOM 1346 N N . MET A 1 176 ? -34.160 -20.565 2.600 1.00 88.75 176 MET A N 1
ATOM 1347 C CA . MET A 1 176 ? -33.113 -20.726 1.588 1.00 88.75 176 MET A CA 1
ATOM 1348 C C . MET A 1 176 ? -33.605 -20.328 0.196 1.00 88.75 176 MET A C 1
ATOM 1350 O O . MET A 1 176 ? -34.798 -20.349 -0.087 1.00 88.75 176 MET A O 1
ATOM 1354 N N . ASP A 1 177 ? -32.690 -19.931 -0.688 1.00 85.81 177 ASP A N 1
ATOM 1355 C CA . ASP A 1 177 ? -33.032 -19.648 -2.083 1.00 85.81 177 ASP A CA 1
ATOM 1356 C C . ASP A 1 177 ? -33.680 -20.865 -2.763 1.00 85.81 177 ASP A C 1
ATOM 1358 O O . ASP A 1 177 ? -33.229 -21.998 -2.563 1.00 85.81 177 ASP A O 1
ATOM 1362 N N . PRO A 1 178 ? -34.685 -20.650 -3.633 1.00 82.81 178 PRO A N 1
ATOM 1363 C CA . PRO A 1 178 ? -35.269 -21.738 -4.396 1.00 82.81 178 PRO A CA 1
ATOM 1364 C C . PRO A 1 178 ? -34.208 -22.373 -5.315 1.00 82.81 178 PRO A C 1
ATOM 1366 O O . PRO A 1 178 ? -33.341 -21.660 -5.838 1.00 82.81 178 PRO A O 1
ATOM 1369 N N . PRO A 1 179 ? -34.286 -23.693 -5.576 1.00 67.62 179 PRO A N 1
ATOM 1370 C CA . PRO A 1 179 ? -33.441 -24.349 -6.567 1.00 67.62 179 PRO A CA 1
ATOM 1371 C C . PRO A 1 179 ? -33.557 -23.613 -7.906 1.00 67.62 179 PRO A C 1
ATOM 1373 O O . PRO A 1 179 ? -34.661 -23.371 -8.396 1.00 67.62 179 PRO A O 1
ATOM 1376 N N . THR A 1 180 ? -32.421 -23.221 -8.474 1.00 57.09 180 THR A N 1
ATOM 1377 C CA . THR A 1 180 ? -32.307 -22.382 -9.672 1.00 57.09 180 THR A CA 1
ATOM 1378 C C . THR A 1 180 ? -33.131 -22.959 -10.837 1.00 57.09 180 THR A C 1
ATOM 1380 O O . THR A 1 180 ? -32.797 -24.007 -11.380 1.00 57.09 180 THR A O 1
ATOM 1383 N N . GLN A 1 181 ? -34.220 -22.284 -11.239 1.00 44.31 181 GLN A N 1
ATOM 1384 C CA . GLN A 1 181 ? -35.028 -22.662 -12.420 1.00 44.31 181 GLN A CA 1
ATOM 1385 C C . GLN A 1 181 ? -34.490 -22.081 -13.740 1.00 44.31 181 GLN A C 1
ATOM 1387 O O . GLN A 1 181 ? -34.960 -22.436 -14.818 1.00 44.31 181 GLN A O 1
ATOM 1392 N N . THR A 1 182 ? -33.499 -21.195 -13.679 1.00 41.16 182 THR A N 1
ATOM 1393 C CA . THR A 1 182 ? -32.895 -20.526 -14.834 1.00 41.16 182 THR A CA 1
ATOM 1394 C C . THR A 1 182 ? -31.445 -20.967 -15.018 1.00 41.16 182 THR A C 1
ATOM 1396 O O . THR A 1 182 ? -30.708 -21.151 -14.053 1.00 41.16 1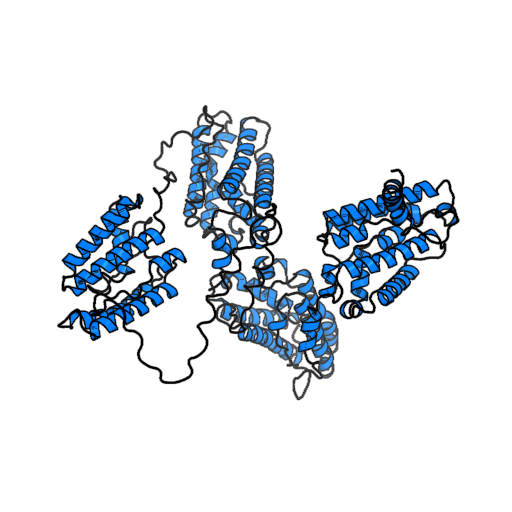82 THR A O 1
ATOM 1399 N N . THR A 1 183 ? -31.006 -21.089 -16.275 1.00 41.78 183 THR A N 1
ATOM 1400 C CA . THR A 1 183 ? -29.622 -21.380 -16.711 1.00 41.78 183 THR A CA 1
ATOM 1401 C C . THR A 1 183 ? -28.626 -20.250 -16.401 1.00 41.78 183 THR A C 1
ATOM 1403 O O . THR A 1 183 ? -27.646 -20.049 -17.115 1.00 41.78 183 THR A O 1
ATOM 1406 N N . LEU A 1 184 ? -28.872 -19.468 -15.356 1.00 41.69 184 LEU A N 1
ATOM 1407 C CA . LEU A 1 184 ? -28.001 -18.391 -14.922 1.00 41.69 184 LEU A CA 1
ATOM 1408 C C . LEU A 1 184 ? -26.906 -18.988 -14.035 1.00 41.69 184 LEU A C 1
ATOM 1410 O O . LEU A 1 184 ? -27.164 -19.442 -12.926 1.00 41.69 184 LEU A O 1
ATOM 1414 N N . PHE A 1 185 ? -25.695 -19.008 -14.591 1.00 44.06 185 PHE A N 1
ATOM 1415 C CA . PHE A 1 185 ? -24.425 -19.466 -14.028 1.00 44.06 185 PHE A CA 1
ATOM 1416 C C . PHE A 1 185 ? -24.382 -19.541 -12.492 1.00 44.06 185 PHE A C 1
ATOM 1418 O O . PHE A 1 185 ? -24.047 -18.565 -11.802 1.00 44.06 185 PHE A O 1
ATOM 1425 N N . ASP A 1 186 ? -24.621 -20.742 -11.955 1.00 39.72 186 ASP A N 1
ATOM 1426 C CA . ASP A 1 186 ? -23.994 -21.122 -10.698 1.00 39.72 186 ASP A CA 1
ATOM 1427 C C . ASP A 1 186 ? -22.484 -20.916 -10.885 1.00 39.72 186 ASP A C 1
ATOM 1429 O O . ASP A 1 186 ? -21.921 -21.231 -11.941 1.00 39.72 186 ASP A O 1
ATOM 1433 N N . CYS A 1 187 ? -21.804 -20.426 -9.845 1.00 42.16 187 CYS A N 1
ATOM 1434 C CA . CYS A 1 187 ? -20.430 -20.865 -9.643 1.00 42.16 187 CYS A CA 1
ATOM 1435 C C . CYS A 1 187 ? -20.528 -22.380 -9.437 1.00 42.16 187 CYS A C 1
ATOM 1437 O O . CYS A 1 187 ? -20.445 -22.851 -8.306 1.00 42.16 187 CYS A O 1
ATOM 1439 N N . ASN A 1 188 ? -20.743 -23.156 -10.505 1.00 35.44 188 ASN A N 1
ATOM 1440 C CA . ASN A 1 188 ? -20.298 -24.525 -10.495 1.00 35.44 188 ASN A CA 1
ATOM 1441 C C . ASN A 1 188 ? -18.838 -24.381 -10.090 1.00 35.44 188 ASN A C 1
ATOM 1443 O O . ASN A 1 188 ? -18.117 -23.639 -10.774 1.00 35.44 188 ASN A O 1
ATOM 1447 N N . PRO A 1 189 ? -18.410 -24.959 -8.954 1.00 34.12 189 PRO A N 1
ATOM 1448 C CA . PRO A 1 189 ? -16.993 -25.042 -8.689 1.00 34.12 189 PRO A CA 1
ATOM 1449 C C . PRO A 1 189 ? -16.437 -25.655 -9.964 1.00 34.12 189 PRO A C 1
ATOM 1451 O O . PRO A 1 189 ? -16.810 -26.779 -10.303 1.00 34.12 189 PRO A O 1
ATOM 1454 N N . LEU A 1 190 ? -15.665 -24.883 -10.740 1.00 33.50 190 LEU A N 1
ATOM 1455 C CA . LEU A 1 190 ? -14.880 -25.451 -11.824 1.00 33.50 190 LEU A CA 1
ATOM 1456 C C . LEU A 1 190 ? -14.214 -26.651 -11.162 1.00 33.50 190 LEU A C 1
ATOM 1458 O O . LEU A 1 190 ? -13.528 -26.446 -10.153 1.00 33.50 190 LEU A O 1
ATOM 1462 N N . PRO A 1 191 ? -14.546 -27.882 -11.582 1.00 34.78 191 PRO A N 1
ATOM 1463 C CA . PRO A 1 191 ? -14.236 -29.050 -10.791 1.00 34.78 191 PRO A CA 1
ATOM 1464 C C . PRO A 1 191 ? -12.720 -29.081 -10.710 1.00 34.78 191 PRO A C 1
ATOM 1466 O O . PRO A 1 191 ? -12.082 -29.258 -11.745 1.00 34.78 191 PRO A O 1
ATOM 1469 N N . LEU A 1 192 ? -12.182 -28.796 -9.516 1.00 37.03 192 LEU A N 1
ATOM 1470 C CA . LEU A 1 192 ? -10.758 -28.649 -9.214 1.00 37.03 192 LEU A CA 1
ATOM 1471 C C . LEU A 1 192 ? -9.964 -28.050 -10.390 1.00 37.03 192 LEU A C 1
ATOM 1473 O O . LEU A 1 192 ? -9.412 -28.787 -11.209 1.00 37.03 192 LEU A O 1
ATOM 1477 N N . LEU A 1 193 ? -9.908 -26.712 -10.469 1.00 49.88 193 LEU A N 1
ATOM 1478 C CA . LEU A 1 193 ? -8.905 -25.994 -11.268 1.00 49.88 193 LEU A CA 1
ATOM 1479 C C . LEU A 1 193 ? -7.554 -26.671 -11.043 1.00 49.88 193 LEU A C 1
ATOM 1481 O O . LEU A 1 193 ? -7.007 -26.607 -9.944 1.00 49.88 193 LEU A O 1
ATOM 1485 N N . CYS A 1 194 ? -7.055 -27.364 -12.065 1.00 66.38 194 CYS A N 1
ATOM 1486 C CA . CYS A 1 194 ? -5.758 -27.999 -11.968 1.00 66.38 194 CYS A CA 1
ATOM 1487 C C . CYS A 1 194 ? -4.723 -26.881 -11.865 1.00 66.38 194 CYS A C 1
ATOM 1489 O O . CYS A 1 194 ? -4.647 -26.064 -12.789 1.00 66.38 194 CYS A O 1
ATOM 1491 N N . PRO A 1 195 ? -3.969 -26.795 -10.760 1.00 72.75 195 PRO A N 1
ATOM 1492 C CA . PRO A 1 195 ? -2.972 -25.751 -10.606 1.00 72.75 195 PRO A CA 1
ATOM 1493 C C . PRO A 1 195 ? -2.021 -25.751 -11.809 1.00 72.75 195 PRO A C 1
ATOM 1495 O O . PRO A 1 195 ? -1.607 -26.818 -12.270 1.00 72.75 195 PRO A O 1
ATOM 1498 N N . ASN A 1 196 ? -1.682 -24.573 -12.340 1.00 75.12 196 ASN A N 1
ATOM 1499 C CA . ASN A 1 196 ? -0.857 -24.468 -13.550 1.00 75.12 196 ASN A CA 1
ATOM 1500 C C . ASN A 1 196 ? 0.480 -25.211 -13.399 1.00 75.12 196 ASN A C 1
ATOM 1502 O O . ASN A 1 196 ? 0.929 -25.845 -14.351 1.00 75.12 196 ASN A O 1
ATOM 1506 N N . ASN A 1 197 ? 1.073 -25.222 -12.203 1.00 79.00 197 ASN A N 1
ATOM 1507 C CA . ASN A 1 197 ? 2.278 -25.997 -11.916 1.00 79.00 197 ASN A CA 1
ATOM 1508 C C . ASN A 1 197 ? 2.068 -27.510 -12.109 1.00 79.00 197 ASN A C 1
ATOM 1510 O O . ASN A 1 197 ? 2.933 -28.157 -12.681 1.00 79.00 197 ASN A O 1
ATOM 1514 N N . VAL A 1 198 ? 0.914 -28.072 -11.726 1.00 81.56 198 VAL A N 1
ATOM 1515 C CA . VAL A 1 198 ? 0.591 -29.495 -11.953 1.00 81.56 198 VAL A CA 1
ATOM 1516 C C . VAL A 1 198 ? 0.448 -29.790 -13.445 1.00 81.56 198 VAL A C 1
ATOM 1518 O O . VAL A 1 198 ? 0.911 -30.829 -13.924 1.00 81.56 198 VAL A O 1
ATOM 1521 N N . VAL A 1 199 ? -0.172 -28.877 -14.198 1.00 86.38 199 VAL A N 1
ATOM 1522 C CA . VAL A 1 199 ? -0.330 -29.032 -15.649 1.00 86.38 199 VAL A CA 1
ATOM 1523 C C . VAL A 1 199 ? 1.030 -28.989 -16.346 1.00 86.38 199 VAL A C 1
ATOM 1525 O O . VAL A 1 199 ? 1.340 -29.891 -17.126 1.00 86.38 199 VAL A O 1
ATOM 1528 N N . TYR A 1 200 ? 1.864 -27.995 -16.029 1.00 87.75 200 TYR A N 1
ATOM 1529 C CA . TYR A 1 200 ? 3.194 -27.851 -16.618 1.00 87.75 200 TYR A CA 1
ATOM 1530 C C . TYR A 1 200 ? 4.168 -28.948 -16.179 1.00 87.75 200 TYR A C 1
ATOM 1532 O O . TYR A 1 200 ? 4.901 -29.444 -17.028 1.00 87.75 200 TYR A O 1
ATOM 1540 N N . ASP A 1 201 ? 4.130 -29.411 -14.926 1.00 88.38 201 ASP A N 1
ATOM 1541 C CA . ASP A 1 201 ? 4.961 -30.532 -14.461 1.00 88.38 201 ASP A CA 1
ATOM 1542 C C . ASP A 1 201 ? 4.670 -31.810 -15.260 1.00 88.38 201 ASP A C 1
ATOM 1544 O O . ASP A 1 201 ? 5.580 -32.517 -15.701 1.00 88.38 201 ASP A O 1
ATOM 1548 N N . ASN A 1 202 ? 3.388 -32.127 -15.471 1.00 90.25 202 ASN A N 1
ATOM 1549 C CA . ASN A 1 202 ? 3.001 -33.289 -16.267 1.00 90.25 202 ASN A CA 1
ATOM 1550 C C . ASN A 1 202 ? 3.327 -33.094 -17.753 1.00 90.25 202 ASN A C 1
ATOM 1552 O O . ASN A 1 202 ? 3.790 -34.037 -18.398 1.00 90.25 202 ASN A O 1
ATOM 1556 N N . ALA A 1 203 ? 3.143 -31.883 -18.284 1.00 91.69 203 ALA A N 1
ATOM 1557 C CA . ALA A 1 203 ? 3.495 -31.569 -19.662 1.00 91.69 203 ALA A CA 1
ATOM 1558 C C . ALA A 1 203 ? 5.002 -31.685 -19.916 1.00 91.69 203 ALA A C 1
ATOM 1560 O O . ALA A 1 203 ? 5.404 -32.313 -20.889 1.00 91.69 203 ALA A O 1
ATOM 1561 N N . MET A 1 204 ? 5.835 -31.196 -18.996 1.00 90.69 204 MET A N 1
ATOM 1562 C CA . MET A 1 204 ? 7.292 -31.306 -19.061 1.00 90.69 204 MET A CA 1
ATOM 1563 C C . MET A 1 204 ? 7.762 -32.766 -19.068 1.00 90.69 204 MET A C 1
ATOM 1565 O O . MET A 1 204 ? 8.678 -33.132 -19.808 1.00 90.69 204 MET A O 1
ATOM 1569 N N . ARG A 1 205 ? 7.109 -33.635 -18.284 1.00 90.88 205 ARG A N 1
ATOM 1570 C CA . ARG A 1 205 ? 7.375 -35.083 -18.309 1.00 90.88 205 ARG A CA 1
ATOM 1571 C C . ARG A 1 205 ? 7.055 -35.684 -19.680 1.00 90.88 205 ARG A C 1
ATOM 1573 O O . ARG A 1 205 ? 7.889 -36.401 -20.228 1.00 90.88 205 ARG A O 1
ATOM 1580 N N . CYS A 1 206 ? 5.897 -35.350 -20.251 1.00 94.50 206 CYS A N 1
ATOM 1581 C CA . CYS A 1 206 ? 5.510 -35.813 -21.587 1.00 94.50 206 CYS A CA 1
ATOM 1582 C C . CYS A 1 206 ? 6.431 -35.266 -22.694 1.00 94.50 206 CYS A C 1
ATOM 1584 O O . CYS A 1 206 ? 6.764 -35.989 -23.635 1.00 94.50 206 CYS A O 1
ATOM 1586 N N . ASP A 1 207 ? 6.898 -34.022 -22.581 1.00 93.31 207 ASP A N 1
ATOM 1587 C CA . ASP A 1 207 ? 7.874 -33.427 -23.500 1.00 93.31 207 ASP A CA 1
ATOM 1588 C C . ASP A 1 207 ? 9.235 -34.125 -23.401 1.00 93.31 207 ASP A C 1
ATOM 1590 O O . ASP A 1 207 ? 9.816 -34.498 -24.418 1.00 93.31 207 ASP A O 1
ATOM 1594 N N . THR A 1 208 ? 9.701 -34.418 -22.186 1.00 90.38 208 THR A N 1
ATOM 1595 C CA . THR A 1 208 ? 10.960 -35.146 -21.957 1.00 90.38 208 THR A CA 1
ATOM 1596 C C . THR A 1 208 ? 10.933 -36.550 -22.569 1.00 90.38 208 THR A C 1
ATOM 1598 O O . THR A 1 208 ? 11.920 -36.995 -23.160 1.00 90.38 208 THR A O 1
ATOM 1601 N N . GLU A 1 209 ? 9.802 -37.256 -22.469 1.00 92.31 209 GLU A N 1
ATOM 1602 C CA . GLU A 1 209 ? 9.590 -38.530 -23.169 1.00 92.31 209 GLU A CA 1
ATOM 1603 C C . GLU A 1 209 ? 9.608 -38.341 -24.694 1.00 92.31 209 GLU A C 1
ATOM 1605 O O . GLU A 1 209 ? 10.266 -39.097 -25.411 1.00 92.31 209 GLU A O 1
ATOM 1610 N N . SER A 1 210 ? 8.978 -37.273 -25.187 1.00 95.12 210 SER A N 1
ATOM 1611 C CA . SER A 1 210 ? 8.935 -36.940 -26.616 1.00 95.12 210 SER A CA 1
ATOM 1612 C C . SER A 1 210 ? 10.327 -36.640 -27.190 1.00 95.12 210 SER A C 1
ATOM 1614 O O . SER A 1 210 ? 10.634 -37.050 -28.310 1.00 95.12 210 SER A O 1
ATOM 1616 N N . PHE A 1 211 ? 11.219 -35.999 -26.425 1.00 94.06 211 PHE A N 1
ATOM 1617 C CA . PHE A 1 211 ? 12.596 -35.736 -26.861 1.00 94.06 211 PHE A CA 1
ATOM 1618 C C . PHE A 1 211 ? 13.393 -37.026 -27.083 1.00 94.06 211 PHE A C 1
ATOM 1620 O O . PHE A 1 211 ? 14.191 -37.102 -28.016 1.00 94.06 211 PHE A O 1
ATOM 1627 N N . LYS A 1 212 ? 13.169 -38.063 -26.264 1.00 91.88 212 LYS A N 1
ATOM 1628 C CA . LYS A 1 212 ? 13.811 -39.379 -26.442 1.00 91.88 212 LYS A CA 1
ATOM 1629 C C . LYS A 1 212 ? 13.335 -40.066 -27.723 1.00 91.88 212 LYS A C 1
ATOM 1631 O O . LYS A 1 212 ? 14.141 -40.674 -28.432 1.00 91.88 212 LYS A O 1
ATOM 1636 N N . ASP A 1 213 ? 12.054 -39.921 -28.048 1.00 93.00 213 ASP A N 1
ATOM 1637 C CA . ASP A 1 213 ? 11.489 -40.428 -29.297 1.00 93.00 213 ASP A CA 1
ATOM 1638 C C . ASP A 1 213 ? 12.067 -39.694 -30.519 1.00 93.00 213 ASP A C 1
ATOM 1640 O O . ASP A 1 213 ? 12.450 -40.342 -31.498 1.00 93.00 213 ASP A O 1
ATOM 1644 N N . PHE A 1 214 ? 12.223 -38.369 -30.451 1.00 94.19 214 PHE A N 1
ATOM 1645 C CA . PHE A 1 214 ? 12.902 -37.595 -31.498 1.00 94.19 214 PHE A CA 1
ATOM 1646 C C . PHE A 1 214 ? 14.394 -37.934 -31.618 1.00 94.19 214 PHE A C 1
ATOM 1648 O O . PHE A 1 214 ? 14.921 -38.013 -32.730 1.00 94.19 214 PHE A O 1
ATOM 1655 N N . ALA A 1 215 ? 15.088 -38.191 -30.507 1.00 90.44 215 ALA A N 1
ATOM 1656 C CA . ALA A 1 215 ? 16.480 -38.649 -30.518 1.00 90.44 215 ALA A CA 1
ATOM 1657 C C . ALA A 1 215 ? 16.642 -40.043 -31.149 1.00 90.44 215 ALA A C 1
ATOM 1659 O O . ALA A 1 215 ? 17.718 -40.371 -31.649 1.00 90.44 215 ALA A O 1
ATOM 1660 N N . SER A 1 216 ? 15.570 -40.840 -31.160 1.00 89.38 216 SER A N 1
ATOM 1661 C CA . SER A 1 216 ? 15.509 -42.159 -31.801 1.00 89.38 216 SER A CA 1
ATOM 1662 C C . SER A 1 216 ? 15.106 -42.096 -33.283 1.00 89.38 216 SER A C 1
ATOM 1664 O O . SER A 1 216 ? 15.083 -43.128 -33.948 1.00 89.38 216 SER A O 1
ATOM 1666 N N . GLY A 1 217 ? 14.820 -40.901 -33.817 1.00 84.94 217 GLY A N 1
ATOM 1667 C CA . GLY A 1 217 ? 14.509 -40.682 -35.234 1.00 84.94 217 GLY A CA 1
ATOM 1668 C C . GLY A 1 217 ? 13.028 -40.794 -35.608 1.00 84.94 217 GLY A C 1
ATOM 1669 O O . GLY A 1 217 ? 12.715 -40.915 -36.791 1.00 84.94 217 GLY A O 1
ATOM 1670 N N . ASN A 1 218 ? 12.108 -40.754 -34.639 1.00 89.81 218 ASN A N 1
ATOM 1671 C CA . ASN A 1 218 ? 10.672 -40.761 -34.929 1.00 89.81 218 ASN A CA 1
ATOM 1672 C C . ASN A 1 218 ? 10.207 -39.437 -35.565 1.00 89.81 218 ASN A C 1
ATOM 1674 O O . ASN A 1 218 ? 10.760 -38.373 -35.295 1.00 89.81 218 ASN A O 1
ATOM 1678 N N . ASN A 1 219 ? 9.160 -39.503 -36.395 1.00 89.19 219 ASN A N 1
ATOM 1679 C CA . ASN A 1 219 ? 8.595 -38.330 -37.067 1.00 89.19 219 ASN A CA 1
ATOM 1680 C C . ASN A 1 219 ? 7.555 -37.584 -36.209 1.00 89.19 219 ASN A C 1
ATOM 1682 O O . ASN A 1 219 ? 6.989 -38.123 -35.256 1.00 89.19 219 ASN A O 1
ATOM 1686 N N . CYS A 1 220 ? 7.257 -36.346 -36.604 1.00 91.06 220 CYS A N 1
ATOM 1687 C CA . CYS A 1 220 ? 6.337 -35.460 -35.894 1.00 91.06 220 CYS A CA 1
ATOM 1688 C C . CYS A 1 220 ? 4.927 -36.016 -35.706 1.00 91.06 220 CYS A C 1
ATOM 1690 O O . CYS A 1 220 ? 4.381 -35.917 -34.610 1.00 91.06 220 CYS A O 1
ATOM 1692 N N . SER A 1 221 ? 4.335 -36.637 -36.730 1.00 91.12 221 SER A N 1
ATOM 1693 C CA . SER A 1 221 ? 2.972 -37.174 -36.634 1.00 91.12 221 SER A CA 1
ATOM 1694 C C . SER A 1 221 ? 2.850 -38.227 -35.530 1.00 91.12 221 SER A C 1
ATOM 1696 O O . SER A 1 221 ? 1.891 -38.202 -34.760 1.00 91.12 221 SER A O 1
ATOM 1698 N N . MET A 1 222 ? 3.840 -39.117 -35.409 1.00 93.19 222 MET A N 1
ATOM 1699 C CA . MET A 1 222 ? 3.859 -40.135 -34.358 1.00 93.19 222 MET A CA 1
ATOM 1700 C C . MET A 1 222 ? 4.143 -39.538 -32.978 1.00 93.19 222 MET A C 1
ATOM 1702 O O . MET A 1 222 ? 3.441 -39.861 -32.018 1.00 93.19 222 MET A O 1
ATOM 1706 N N . VAL A 1 223 ? 5.153 -38.671 -32.862 1.00 94.44 223 VAL A N 1
ATOM 1707 C CA . VAL A 1 223 ? 5.573 -38.129 -31.559 1.00 94.44 223 VAL A CA 1
ATOM 1708 C C . VAL A 1 223 ? 4.516 -37.193 -30.974 1.00 94.44 223 VAL A C 1
ATOM 1710 O O . VAL A 1 223 ? 4.183 -37.316 -29.798 1.00 94.44 223 VAL A O 1
ATOM 1713 N N . LEU A 1 224 ? 3.900 -36.327 -31.785 1.00 94.69 224 LEU A N 1
ATOM 1714 C CA . LEU A 1 224 ? 2.834 -35.435 -31.321 1.00 94.69 224 LEU A CA 1
ATOM 1715 C C . LEU A 1 224 ? 1.586 -36.212 -30.872 1.00 94.69 224 LEU A C 1
ATOM 1717 O O . LEU A 1 224 ? 0.940 -35.814 -29.900 1.00 94.69 224 LEU A O 1
ATOM 1721 N N . LEU A 1 225 ? 1.254 -37.331 -31.528 1.00 93.81 225 LEU A N 1
ATOM 1722 C CA . LEU A 1 225 ? 0.160 -38.203 -31.093 1.00 93.81 225 LEU A CA 1
ATOM 1723 C C . LEU A 1 225 ? 0.469 -38.859 -29.739 1.00 93.81 225 LEU A C 1
ATOM 1725 O O . LEU A 1 225 ? -0.372 -38.827 -28.840 1.00 93.81 225 LEU A O 1
ATOM 1729 N N . LYS A 1 226 ? 1.683 -39.397 -29.558 1.00 95.50 226 LYS A N 1
ATOM 1730 C CA . LYS A 1 226 ? 2.120 -39.959 -28.269 1.00 95.50 226 LYS A CA 1
ATOM 1731 C C . LYS A 1 226 ? 2.137 -38.912 -27.156 1.00 95.50 226 LYS A C 1
ATOM 1733 O O . LYS A 1 226 ? 1.624 -39.181 -26.076 1.00 95.50 226 LYS A O 1
ATOM 1738 N N . ASN A 1 227 ? 2.654 -37.713 -27.430 1.00 96.56 227 ASN A N 1
ATOM 1739 C CA . ASN A 1 227 ? 2.659 -36.594 -26.489 1.00 96.56 227 ASN A CA 1
ATOM 1740 C C . ASN A 1 227 ? 1.231 -36.232 -26.048 1.00 96.56 227 ASN A C 1
ATOM 1742 O O . ASN A 1 227 ? 0.956 -36.153 -24.855 1.00 96.56 227 ASN A O 1
ATOM 1746 N N . LYS A 1 228 ? 0.292 -36.113 -26.997 1.00 95.75 228 LYS A N 1
ATOM 1747 C CA . LYS A 1 228 ? -1.122 -35.849 -26.692 1.00 95.75 228 LYS A CA 1
ATOM 1748 C C . LYS A 1 228 ? -1.750 -36.960 -25.845 1.00 95.75 228 LYS A C 1
ATOM 1750 O O . LYS A 1 228 ? -2.480 -36.657 -24.906 1.00 95.75 228 LYS A O 1
ATOM 1755 N N . ASN A 1 229 ? -1.452 -38.225 -26.138 1.00 94.69 229 ASN A N 1
ATOM 1756 C CA . ASN A 1 229 ? -1.944 -39.355 -25.346 1.00 94.69 229 ASN A CA 1
ATOM 1757 C C . ASN A 1 229 ? -1.360 -39.357 -23.923 1.00 94.69 229 ASN A C 1
ATOM 1759 O O . ASN A 1 229 ? -2.111 -39.548 -22.971 1.00 94.69 229 ASN A O 1
ATOM 1763 N N . CYS A 1 230 ? -0.065 -39.058 -23.771 1.00 96.19 230 CYS A N 1
ATOM 1764 C CA . CYS A 1 230 ? 0.588 -38.885 -22.470 1.00 96.19 230 CYS A CA 1
ATOM 1765 C C . CYS A 1 230 ? -0.069 -37.760 -21.657 1.00 96.19 230 CYS A C 1
ATOM 1767 O O . CYS A 1 230 ? -0.419 -37.952 -20.491 1.00 96.19 230 CYS A O 1
ATOM 1769 N N . LEU A 1 231 ? -0.301 -36.602 -22.286 1.00 94.31 231 LEU A N 1
ATOM 1770 C CA . LEU A 1 231 ? -1.007 -35.480 -21.666 1.00 94.31 231 LEU A CA 1
ATOM 1771 C C . LEU A 1 231 ? -2.423 -35.884 -21.250 1.00 94.31 231 LEU A C 1
ATOM 1773 O O . LEU A 1 231 ? -2.834 -35.573 -20.136 1.00 94.31 231 LEU A O 1
ATOM 1777 N N . ARG A 1 232 ? -3.157 -36.611 -22.102 1.00 92.44 232 ARG A N 1
ATOM 1778 C CA . ARG A 1 232 ? -4.511 -37.092 -21.797 1.00 92.44 232 ARG A CA 1
ATOM 1779 C C . ARG A 1 232 ? -4.510 -38.009 -20.578 1.00 92.44 232 ARG A C 1
ATOM 1781 O O . ARG A 1 232 ? -5.256 -37.760 -19.641 1.00 92.44 232 ARG A O 1
ATOM 1788 N N . GLU A 1 233 ? -3.649 -39.018 -20.551 1.00 92.12 233 GLU A N 1
ATOM 1789 C CA . GLU A 1 233 ? -3.564 -39.968 -19.438 1.00 92.12 233 GLU A CA 1
ATOM 1790 C C . GLU A 1 233 ? -3.245 -39.270 -18.106 1.00 92.12 233 GLU A C 1
ATOM 1792 O O . GLU A 1 233 ? -3.932 -39.481 -17.101 1.00 92.12 233 GLU A O 1
ATOM 1797 N N . LYS A 1 234 ? -2.230 -38.395 -18.095 1.00 89.38 234 LYS A N 1
ATOM 1798 C CA . LYS A 1 234 ? -1.779 -37.728 -16.868 1.00 89.38 234 LYS A CA 1
ATOM 1799 C C . LYS A 1 234 ? -2.751 -36.646 -16.400 1.00 89.38 234 LYS A C 1
ATOM 1801 O O . LYS A 1 234 ? -3.058 -36.580 -15.209 1.00 89.38 234 LYS A O 1
ATOM 1806 N N . LEU A 1 235 ? -3.248 -35.814 -17.317 1.00 86.19 235 LEU A N 1
ATOM 1807 C CA . LEU A 1 235 ? -4.071 -34.657 -16.970 1.00 86.19 235 LEU A CA 1
ATOM 1808 C C . LEU A 1 235 ? -5.533 -35.029 -16.726 1.00 86.19 235 LEU A C 1
ATOM 1810 O O . LEU A 1 235 ? -6.100 -34.534 -15.766 1.00 86.19 235 LEU A O 1
ATOM 1814 N N . VAL A 1 236 ? -6.152 -35.931 -17.494 1.00 84.06 236 VAL A N 1
ATOM 1815 C CA . VAL A 1 236 ? -7.565 -36.318 -17.261 1.00 84.06 236 VAL A CA 1
ATOM 1816 C C . VAL A 1 236 ? -7.753 -36.992 -15.897 1.00 84.06 236 VAL A C 1
ATOM 1818 O O . VAL A 1 236 ? -8.796 -36.841 -15.255 1.00 84.06 236 VAL A O 1
ATOM 1821 N N . THR A 1 237 ? -6.730 -37.715 -15.437 1.00 78.56 237 THR A N 1
ATOM 1822 C CA . THR A 1 237 ? -6.742 -38.405 -14.142 1.00 78.56 237 THR A CA 1
ATOM 1823 C C . THR A 1 237 ? -6.594 -37.432 -12.968 1.00 78.56 237 THR A C 1
ATOM 1825 O O . THR A 1 237 ? -7.228 -37.625 -11.934 1.00 78.56 237 THR A O 1
ATOM 1828 N N . GLN A 1 238 ? -5.777 -36.385 -13.119 1.00 75.50 238 GLN A N 1
ATOM 1829 C CA . GLN A 1 238 ? -5.441 -35.442 -12.040 1.00 75.50 238 GLN A CA 1
ATOM 1830 C C . GLN A 1 238 ? -6.261 -34.144 -12.078 1.00 75.50 238 GLN A C 1
ATOM 1832 O O . GLN A 1 238 ? -6.356 -33.449 -11.071 1.00 75.50 238 GLN A O 1
ATOM 1837 N N . CYS A 1 239 ? -6.866 -33.826 -13.223 1.00 74.81 239 CYS A N 1
ATOM 1838 C CA . CYS A 1 239 ? -7.544 -32.569 -13.502 1.00 74.81 239 CYS A CA 1
ATOM 1839 C C . CYS A 1 239 ? -8.952 -32.847 -14.040 1.00 74.81 239 CYS A C 1
ATOM 1841 O O . CYS A 1 239 ? -9.131 -33.206 -15.206 1.00 74.81 239 CYS A O 1
ATOM 1843 N N . SER A 1 240 ? -9.983 -32.638 -13.225 1.00 71.06 240 SER A N 1
ATOM 1844 C CA . SER A 1 240 ? -11.369 -32.875 -13.650 1.00 71.06 240 SER A CA 1
ATOM 1845 C C . SER A 1 240 ? -11.825 -31.967 -14.794 1.00 71.06 240 SER A C 1
ATOM 1847 O O . SER A 1 240 ? -12.636 -32.407 -15.606 1.00 71.06 240 SER A O 1
ATOM 1849 N N . SER A 1 241 ? -11.270 -30.756 -14.919 1.00 67.38 241 SER A N 1
ATOM 1850 C CA . SER A 1 241 ? -11.526 -29.856 -16.055 1.00 67.38 241 SER A CA 1
ATOM 1851 C C . SER A 1 241 ? -11.038 -30.411 -17.398 1.00 67.38 241 SER A C 1
ATOM 1853 O O . SER A 1 241 ? -11.610 -30.089 -18.431 1.00 67.38 241 SER A O 1
ATOM 1855 N N . MET A 1 242 ? -10.023 -31.280 -17.394 1.00 80.25 242 MET A N 1
ATOM 1856 C CA . MET A 1 242 ? -9.439 -31.867 -18.607 1.00 80.25 242 MET A CA 1
ATOM 1857 C C . MET A 1 242 ? -10.260 -33.045 -19.149 1.00 80.25 242 MET A C 1
ATOM 1859 O O . MET A 1 242 ? -9.917 -33.597 -20.190 1.00 80.25 242 MET A O 1
ATOM 1863 N N . ARG A 1 243 ? -11.340 -33.441 -18.457 1.00 79.56 243 ARG A N 1
ATOM 1864 C CA . ARG A 1 243 ? -12.334 -34.390 -18.988 1.00 79.56 243 ARG A CA 1
ATOM 1865 C C . ARG A 1 243 ? -13.180 -33.776 -20.098 1.00 79.56 243 ARG A C 1
ATOM 1867 O O . ARG A 1 243 ? -13.720 -34.522 -20.907 1.00 79.56 243 ARG A O 1
ATOM 1874 N N . ASP A 1 244 ? -13.314 -32.451 -20.113 1.00 82.62 244 ASP A N 1
ATOM 1875 C CA . ASP A 1 244 ? -13.936 -31.752 -21.226 1.00 82.62 244 ASP A CA 1
ATOM 1876 C C . ASP A 1 244 ? -12.977 -31.757 -22.423 1.00 82.62 244 ASP A C 1
ATOM 1878 O O . ASP A 1 244 ? -11.846 -31.268 -22.339 1.00 82.62 244 ASP A O 1
ATOM 1882 N N . ASP A 1 245 ? -13.430 -32.330 -23.539 1.00 83.50 245 ASP A N 1
ATOM 1883 C CA . ASP A 1 245 ? -12.608 -32.480 -24.737 1.00 83.50 245 ASP A CA 1
ATOM 1884 C C . ASP A 1 245 ? -12.155 -31.123 -25.291 1.00 83.50 245 ASP A C 1
ATOM 1886 O O . ASP A 1 245 ? -11.006 -30.984 -25.705 1.00 83.50 245 ASP A O 1
ATOM 1890 N N . LYS A 1 246 ? -13.008 -30.094 -25.269 1.00 82.44 246 LYS A N 1
ATOM 1891 C CA . LYS A 1 246 ? -12.674 -28.773 -25.812 1.00 82.44 246 LYS A CA 1
ATOM 1892 C C . LYS A 1 246 ? -11.618 -28.079 -24.952 1.00 82.44 246 LYS A C 1
ATOM 1894 O O . LYS A 1 246 ? -10.661 -27.533 -25.505 1.00 82.44 246 LYS A O 1
ATOM 1899 N N . VAL A 1 247 ? -11.748 -28.151 -23.626 1.00 81.44 247 VAL A N 1
ATOM 1900 C CA . VAL A 1 247 ? -10.743 -27.637 -22.679 1.00 81.44 247 VAL A CA 1
ATOM 1901 C C . VAL A 1 247 ? -9.418 -28.369 -22.856 1.00 81.44 247 VAL A C 1
ATOM 1903 O O . VAL A 1 247 ? -8.376 -27.727 -22.976 1.00 81.44 247 VAL A O 1
ATOM 1906 N N . PHE A 1 248 ? -9.449 -29.700 -22.940 1.00 88.88 248 PHE A N 1
ATOM 1907 C CA . PHE A 1 248 ? -8.250 -30.506 -23.140 1.00 88.88 248 PHE A CA 1
ATOM 1908 C C . PHE A 1 248 ? -7.526 -30.158 -24.447 1.00 88.88 248 PHE A C 1
ATOM 1910 O O . PHE A 1 248 ? -6.320 -29.911 -24.434 1.00 88.88 248 PHE A O 1
ATOM 1917 N N . GLU A 1 249 ? -8.242 -30.101 -25.574 1.00 89.25 249 GLU A N 1
ATOM 1918 C CA . GLU A 1 249 ? -7.642 -29.784 -26.875 1.00 89.25 249 GLU A CA 1
ATOM 1919 C C . GLU A 1 249 ? -7.016 -28.387 -26.900 1.00 89.25 249 GLU A C 1
ATOM 1921 O O . GLU A 1 249 ? -5.906 -28.206 -27.406 1.00 89.25 249 GLU A O 1
ATOM 1926 N N . ASP A 1 250 ? -7.700 -27.388 -26.344 1.00 87.94 250 ASP A N 1
ATOM 1927 C CA . ASP A 1 250 ? -7.182 -26.023 -26.306 1.00 87.94 250 ASP A CA 1
ATOM 1928 C C . ASP A 1 250 ? -6.001 -25.895 -25.323 1.00 87.94 250 ASP A C 1
ATOM 1930 O O . ASP A 1 250 ? -5.009 -25.233 -25.642 1.00 87.94 250 ASP A O 1
ATOM 1934 N N . SER A 1 251 ? -6.009 -26.619 -24.198 1.00 88.00 251 SER A N 1
ATOM 1935 C CA . SER A 1 251 ? -4.840 -26.739 -23.319 1.00 88.00 251 SER A CA 1
ATOM 1936 C C . SER A 1 251 ? -3.646 -27.375 -24.028 1.00 88.00 251 SER A C 1
ATOM 1938 O O . SER A 1 251 ? -2.543 -26.833 -23.962 1.00 88.00 251 SER A O 1
ATOM 1940 N N . VAL A 1 252 ? -3.844 -28.456 -24.785 1.00 91.62 252 VAL A N 1
ATOM 1941 C CA . VAL A 1 252 ? -2.777 -29.087 -25.578 1.00 91.62 252 VAL A CA 1
ATOM 1942 C C . VAL A 1 252 ? -2.164 -28.090 -26.568 1.00 91.62 252 VAL A C 1
ATOM 1944 O O . VAL A 1 252 ? -0.938 -27.984 -26.631 1.00 91.62 252 VAL A O 1
ATOM 1947 N N . LYS A 1 253 ? -2.977 -27.294 -27.279 1.00 90.31 253 LYS A N 1
ATOM 1948 C CA . LYS A 1 253 ? -2.474 -26.245 -28.191 1.00 90.31 253 LYS A CA 1
ATOM 1949 C C . LYS A 1 253 ? -1.594 -25.227 -27.468 1.00 90.31 253 LYS A C 1
ATOM 1951 O O . LYS A 1 253 ? -0.508 -24.901 -27.940 1.00 90.31 253 LYS A O 1
ATOM 1956 N N . THR A 1 254 ? -2.040 -24.736 -26.312 1.00 88.88 254 THR A N 1
ATOM 1957 C CA . THR A 1 254 ? -1.271 -23.744 -25.541 1.00 88.88 254 THR A CA 1
ATOM 1958 C C . THR A 1 254 ? 0.032 -24.309 -24.975 1.00 88.88 254 THR A C 1
ATOM 1960 O O . THR A 1 254 ? 1.042 -23.608 -24.969 1.00 88.88 254 THR A O 1
ATOM 1963 N N . LEU A 1 255 ? 0.048 -25.578 -24.551 1.00 91.88 255 LEU A N 1
ATOM 1964 C CA . LEU A 1 255 ? 1.252 -26.252 -24.064 1.00 91.88 255 LEU A CA 1
ATOM 1965 C C . LEU A 1 255 ? 2.263 -26.448 -25.195 1.00 91.88 255 LEU A C 1
ATOM 1967 O O . LEU A 1 255 ? 3.427 -26.107 -25.037 1.00 91.88 255 LEU A O 1
ATOM 1971 N N . ARG A 1 256 ? 1.816 -26.885 -26.374 1.00 90.69 256 ARG A N 1
ATOM 1972 C CA . ARG A 1 256 ? 2.679 -27.024 -27.562 1.00 90.69 256 ARG A CA 1
ATOM 1973 C C . ARG A 1 256 ? 3.233 -25.701 -28.077 1.00 90.69 256 ARG A C 1
ATOM 1975 O O . ARG A 1 256 ? 4.312 -25.689 -28.656 1.00 90.69 256 ARG A O 1
ATOM 1982 N N . ALA A 1 257 ? 2.513 -24.605 -27.849 1.00 88.88 257 ALA A N 1
ATOM 1983 C CA . ALA A 1 257 ? 2.973 -23.258 -28.170 1.00 88.88 257 ALA A CA 1
ATOM 1984 C C . ALA A 1 257 ? 3.917 -22.660 -27.114 1.00 88.88 257 ALA A C 1
ATOM 1986 O O . ALA A 1 257 ? 4.551 -21.645 -27.383 1.00 88.88 257 ALA A O 1
ATOM 1987 N N . THR A 1 258 ? 3.966 -23.219 -25.899 1.00 89.12 258 THR A N 1
ATOM 1988 C CA . THR A 1 258 ? 4.816 -22.711 -24.808 1.00 89.12 258 THR A CA 1
ATOM 1989 C C . THR A 1 258 ? 5.987 -23.615 -24.453 1.00 89.12 258 THR A C 1
ATOM 1991 O O . THR A 1 258 ? 6.951 -23.128 -23.868 1.00 89.12 258 THR A O 1
ATOM 1994 N N . LEU A 1 259 ? 5.941 -24.894 -24.817 1.00 91.69 259 LEU A N 1
ATOM 1995 C CA . LEU A 1 259 ? 7.002 -25.876 -24.606 1.00 91.69 259 LEU A CA 1
ATOM 1996 C C . LEU A 1 259 ? 7.676 -26.259 -25.934 1.00 91.69 259 LEU A C 1
ATOM 1998 O O . LEU A 1 259 ? 7.420 -25.659 -26.978 1.00 91.69 259 LEU A O 1
ATOM 2002 N N . MET A 1 260 ? 8.599 -27.222 -25.901 1.00 92.94 260 MET A N 1
ATOM 2003 C CA . MET A 1 260 ? 9.503 -27.460 -27.030 1.00 92.94 260 MET A CA 1
ATOM 2004 C C . MET A 1 260 ? 8.960 -28.456 -28.054 1.00 92.94 260 MET A C 1
ATOM 2006 O O . MET A 1 260 ? 9.292 -28.323 -29.230 1.00 92.94 260 MET A O 1
ATOM 2010 N N . VAL A 1 261 ? 8.161 -29.453 -27.648 1.00 92.06 261 VAL A N 1
ATOM 2011 C CA . VAL A 1 261 ? 7.893 -30.654 -28.469 1.00 92.06 261 VAL A CA 1
ATOM 2012 C C . VAL A 1 261 ? 7.456 -30.371 -29.909 1.00 92.06 261 VAL A C 1
ATOM 2014 O O . VAL A 1 261 ? 7.941 -31.020 -30.831 1.00 92.06 261 VAL A O 1
ATOM 2017 N N . GLU A 1 262 ? 6.566 -29.404 -30.125 1.00 92.44 262 GLU A N 1
ATOM 2018 C CA . GLU A 1 262 ? 6.075 -29.069 -31.464 1.00 92.44 262 GLU A CA 1
ATOM 2019 C C . GLU A 1 262 ? 6.907 -27.947 -32.085 1.00 92.44 262 GLU A C 1
ATOM 2021 O O . GLU A 1 262 ? 7.400 -28.084 -33.209 1.00 92.44 262 GLU A O 1
ATOM 2026 N N . GLN A 1 263 ? 7.143 -26.877 -31.320 1.00 89.50 263 GLN A N 1
ATOM 2027 C CA . GLN A 1 263 ? 7.811 -25.683 -31.821 1.00 89.50 263 GLN A CA 1
ATOM 2028 C C . GLN A 1 263 ? 9.269 -25.931 -32.243 1.00 89.50 263 GLN A C 1
ATOM 2030 O O . GLN A 1 263 ? 9.730 -25.347 -33.221 1.00 89.50 263 GLN A O 1
ATOM 2035 N N . PHE A 1 264 ? 9.993 -26.830 -31.575 1.00 93.31 264 PHE A N 1
ATOM 2036 C CA . PHE A 1 264 ? 11.423 -27.061 -31.818 1.00 93.31 264 PHE A CA 1
ATOM 2037 C C . PHE A 1 264 ? 11.702 -28.209 -32.794 1.00 93.31 264 PHE A C 1
ATOM 2039 O O . PHE A 1 264 ? 12.801 -28.271 -33.336 1.00 93.31 264 PHE A O 1
ATOM 2046 N N . PHE A 1 265 ? 10.730 -29.091 -33.051 1.00 93.19 265 PHE A N 1
ATOM 2047 C CA . PHE A 1 265 ? 10.947 -30.295 -33.867 1.00 93.19 265 PHE A CA 1
ATOM 2048 C C . PHE A 1 265 ? 10.065 -30.393 -35.110 1.00 93.19 265 PHE A C 1
ATOM 2050 O O . PHE A 1 265 ? 10.442 -31.091 -36.045 1.00 93.19 265 PHE A O 1
ATOM 2057 N N . CYS A 1 266 ? 8.900 -29.740 -35.126 1.00 91.56 266 CYS A N 1
ATOM 2058 C CA . CYS A 1 266 ? 7.890 -29.966 -36.164 1.00 91.56 266 CYS A CA 1
ATOM 2059 C C . CYS A 1 266 ? 7.570 -28.727 -36.981 1.00 91.56 266 CYS A C 1
ATOM 2061 O O . CYS A 1 266 ? 7.347 -28.824 -38.185 1.00 91.56 266 CYS A O 1
ATOM 2063 N N . GLY A 1 267 ? 7.551 -27.563 -36.343 1.00 88.06 267 GLY A N 1
ATOM 2064 C CA . GLY A 1 267 ? 7.341 -26.310 -37.045 1.00 88.06 267 GLY A CA 1
ATOM 2065 C C . GLY A 1 267 ? 6.889 -25.201 -36.118 1.00 88.06 267 GLY A C 1
ATOM 2066 O O . GLY A 1 267 ? 6.573 -25.420 -34.951 1.00 88.06 267 GLY A O 1
ATOM 2067 N N . LYS A 1 268 ? 6.857 -23.986 -36.658 1.00 88.81 268 LYS A N 1
ATOM 2068 C CA . LYS A 1 268 ? 6.392 -22.809 -35.933 1.00 88.81 268 LYS A CA 1
ATOM 2069 C C . LYS A 1 268 ? 4.940 -22.993 -35.495 1.00 88.81 268 LYS A C 1
ATOM 2071 O O . LYS A 1 268 ? 4.052 -23.157 -36.330 1.00 88.81 268 LYS A O 1
ATOM 2076 N N . VAL A 1 269 ? 4.696 -22.868 -34.196 1.00 87.19 269 VAL A N 1
ATOM 2077 C CA . VAL A 1 269 ? 3.344 -22.878 -33.634 1.00 87.19 269 VAL A CA 1
ATOM 2078 C C . VAL A 1 269 ? 2.818 -21.446 -33.575 1.00 87.19 269 VAL A C 1
ATOM 2080 O O . VAL A 1 269 ? 3.513 -20.525 -33.144 1.00 87.19 269 VAL A O 1
ATOM 2083 N N . THR A 1 270 ? 1.579 -21.244 -34.021 1.00 79.31 270 THR A N 1
ATOM 2084 C CA . THR A 1 270 ? 0.859 -19.976 -33.850 1.00 79.31 270 THR A CA 1
ATOM 2085 C C . THR A 1 270 ? -0.324 -20.203 -32.923 1.00 79.31 270 THR A C 1
ATOM 2087 O O . THR A 1 270 ? -1.000 -21.226 -33.010 1.00 79.31 270 THR A O 1
ATOM 2090 N N . LEU A 1 271 ? -0.546 -19.265 -32.003 1.00 82.81 271 LEU A N 1
ATOM 2091 C CA . LEU A 1 271 ? -1.610 -19.359 -31.014 1.00 82.81 271 LEU A CA 1
ATOM 2092 C C . LEU A 1 271 ? -2.539 -18.155 -31.154 1.00 82.81 271 LEU A C 1
ATOM 2094 O O . LEU A 1 271 ? -2.160 -17.034 -30.815 1.00 82.81 271 LEU A O 1
ATOM 2098 N N . ASP A 1 272 ? -3.760 -18.400 -31.621 1.00 80.88 272 ASP A N 1
ATOM 2099 C CA . ASP A 1 272 ? -4.842 -17.425 -31.533 1.00 80.88 272 ASP A CA 1
ATOM 2100 C C . ASP A 1 272 ? -5.542 -17.572 -30.181 1.00 80.88 272 ASP A C 1
ATOM 2102 O O . ASP A 1 272 ? -6.338 -18.487 -29.962 1.00 80.88 272 ASP A O 1
ATOM 2106 N N . LYS A 1 273 ? -5.219 -16.664 -29.258 1.00 73.06 273 LYS A N 1
ATOM 2107 C CA . LYS A 1 273 ? -5.788 -16.670 -27.908 1.00 73.06 273 LYS A CA 1
ATOM 2108 C C . LYS A 1 273 ? -7.291 -16.400 -27.889 1.00 73.06 273 LYS A C 1
ATOM 2110 O O . LYS A 1 273 ? -7.943 -16.827 -26.944 1.00 73.06 273 LYS A O 1
ATOM 2115 N N . ALA A 1 274 ? -7.833 -15.717 -28.898 1.00 75.25 274 ALA A N 1
ATOM 2116 C CA . ALA A 1 274 ? -9.258 -15.397 -28.954 1.00 75.25 274 ALA A CA 1
ATOM 2117 C C . ALA A 1 274 ? -10.121 -16.631 -29.279 1.00 75.25 274 ALA A C 1
ATOM 2119 O O . ALA A 1 274 ? -11.302 -16.653 -28.951 1.00 75.25 274 ALA A O 1
ATOM 2120 N N . ALA A 1 275 ? -9.531 -17.663 -29.891 1.00 77.19 275 ALA A N 1
ATOM 2121 C CA . ALA A 1 275 ? -10.213 -18.900 -30.275 1.00 77.19 275 ALA A CA 1
ATOM 2122 C C . ALA A 1 275 ? -10.169 -20.008 -29.199 1.00 77.19 275 ALA A C 1
ATOM 2124 O O . ALA A 1 275 ? -10.685 -21.111 -29.424 1.00 77.19 275 ALA A O 1
ATOM 2125 N N . LEU A 1 276 ? -9.520 -19.747 -28.058 1.00 76.12 276 LEU A N 1
ATOM 2126 C CA . LEU A 1 276 ? -9.389 -20.701 -26.957 1.00 76.12 276 LEU A CA 1
ATOM 2127 C C . LEU A 1 276 ? -10.608 -20.650 -26.038 1.00 76.12 276 LEU A C 1
ATOM 2129 O O . LEU A 1 276 ? -11.170 -19.585 -25.788 1.00 76.12 276 LEU A O 1
ATOM 2133 N N . HIS A 1 277 ? -10.979 -21.805 -25.491 1.00 74.62 277 HIS A N 1
ATOM 2134 C CA . HIS A 1 277 ? -11.980 -21.881 -24.437 1.00 74.62 277 HIS A CA 1
ATOM 2135 C C . HIS A 1 277 ? -11.567 -21.034 -23.218 1.00 74.62 277 HIS A C 1
ATOM 2137 O O . HIS A 1 277 ? -10.428 -21.103 -22.757 1.00 74.62 277 HIS A O 1
ATOM 2143 N N . GLU A 1 278 ? -12.503 -20.264 -22.662 1.00 65.06 278 GLU A N 1
ATOM 2144 C CA . GLU A 1 278 ? -12.254 -19.259 -21.614 1.00 65.06 278 GLU A CA 1
ATOM 2145 C C . GLU A 1 278 ? -11.630 -19.813 -20.318 1.00 65.06 278 GLU A C 1
ATOM 2147 O O . GLU A 1 278 ? -10.944 -19.099 -19.583 1.00 65.06 278 GLU A O 1
ATOM 2152 N N . SER A 1 279 ? -11.838 -21.104 -20.043 1.00 64.75 279 SER A N 1
ATOM 2153 C CA . SER A 1 279 ? -11.285 -21.801 -18.876 1.00 64.75 279 SER A CA 1
ATOM 2154 C C . SER A 1 279 ? -9.822 -22.236 -19.042 1.00 64.75 279 SER A C 1
ATOM 2156 O O . SER A 1 279 ? -9.200 -22.659 -18.066 1.00 64.75 279 SER A O 1
ATOM 2158 N N . VAL A 1 280 ? -9.246 -22.131 -20.244 1.00 70.56 280 VAL A N 1
ATOM 2159 C CA . VAL A 1 280 ? -7.858 -22.520 -20.519 1.00 70.56 280 VAL A CA 1
ATOM 2160 C C . VAL A 1 280 ? -6.917 -21.404 -20.074 1.00 70.56 280 VAL A C 1
ATOM 2162 O O . VAL A 1 280 ? -6.809 -20.354 -20.703 1.00 70.56 280 VAL A O 1
ATOM 2165 N N . LYS A 1 281 ? -6.218 -21.641 -18.960 1.00 68.19 281 LYS A N 1
ATOM 2166 C CA . LYS A 1 281 ? -5.254 -20.699 -18.359 1.00 68.19 281 LYS A CA 1
ATOM 2167 C C . LYS A 1 281 ? -3.788 -21.031 -18.685 1.00 68.19 281 LYS A C 1
ATOM 2169 O O . LYS A 1 281 ? -2.886 -20.288 -18.298 1.00 68.19 281 LYS A O 1
ATOM 2174 N N . THR A 1 282 ? -3.537 -22.129 -19.396 1.00 65.81 282 THR A N 1
ATOM 2175 C CA . THR A 1 282 ? -2.217 -22.488 -19.930 1.00 65.81 282 THR A CA 1
ATOM 2176 C C . THR A 1 282 ? -1.850 -21.549 -21.084 1.00 65.81 282 THR A C 1
ATOM 2178 O O . THR A 1 282 ? -2.710 -21.118 -21.848 1.00 65.81 282 THR A O 1
ATOM 2181 N N . GLY A 1 283 ? -0.577 -21.165 -21.210 1.00 60.25 283 GLY A N 1
ATOM 2182 C CA . GLY A 1 283 ? -0.157 -20.189 -22.223 1.00 60.25 283 GLY A CA 1
ATOM 2183 C C . GLY A 1 283 ? -0.360 -18.713 -21.860 1.00 60.25 283 GLY A C 1
ATOM 2184 O O . GLY A 1 283 ? -0.469 -17.875 -22.765 1.00 60.25 283 GLY A O 1
ATOM 2185 N N . ASP A 1 284 ? -0.378 -18.355 -20.568 1.00 72.81 284 ASP A N 1
ATOM 2186 C CA . ASP A 1 284 ? -0.394 -16.954 -20.101 1.00 72.81 284 ASP A CA 1
ATOM 2187 C C . ASP A 1 284 ? 0.950 -16.228 -20.334 1.00 72.81 284 ASP A C 1
ATOM 2189 O O . ASP A 1 284 ? 1.620 -15.744 -19.423 1.00 72.81 284 ASP A O 1
ATOM 2193 N N . CYS A 1 285 ? 1.374 -16.181 -21.595 1.00 78.56 285 CYS A N 1
ATOM 2194 C CA . CYS A 1 285 ? 2.541 -15.451 -22.061 1.00 78.56 285 CYS A CA 1
ATOM 2195 C C . CYS A 1 285 ? 2.141 -14.268 -22.944 1.00 78.56 285 CYS A C 1
ATOM 2197 O O . CYS A 1 285 ? 1.147 -14.312 -23.677 1.00 78.56 285 CYS A O 1
ATOM 2199 N N . LYS A 1 286 ? 2.912 -13.182 -22.884 1.00 81.19 286 LYS A N 1
ATOM 2200 C CA . LYS A 1 286 ? 2.713 -12.008 -23.743 1.00 81.19 286 LYS A CA 1
ATOM 2201 C C . LYS A 1 286 ? 2.938 -12.389 -25.212 1.00 81.19 286 LYS A C 1
ATOM 2203 O O . LYS A 1 286 ? 3.731 -13.288 -25.474 1.00 81.19 286 LYS A O 1
ATOM 2208 N N . PRO A 1 287 ? 2.353 -11.670 -26.187 1.00 82.38 287 PRO A N 1
ATOM 2209 C CA . PRO A 1 287 ? 2.603 -11.925 -27.611 1.00 82.38 287 PRO A CA 1
ATOM 2210 C C . PRO A 1 287 ? 4.095 -11.986 -27.990 1.00 82.38 287 PRO A C 1
ATOM 2212 O O . PRO A 1 287 ? 4.485 -12.781 -28.839 1.00 82.38 287 PRO A O 1
ATOM 2215 N N . ALA A 1 288 ? 4.942 -11.204 -27.308 1.00 83.62 288 ALA A N 1
ATOM 2216 C CA . ALA A 1 288 ? 6.394 -11.210 -27.495 1.00 83.62 288 ALA A CA 1
ATOM 2217 C C . ALA A 1 288 ? 7.055 -12.574 -27.215 1.00 83.62 288 ALA A C 1
ATOM 2219 O O . ALA A 1 288 ? 8.062 -12.889 -27.850 1.00 83.62 288 ALA A O 1
ATOM 2220 N N . PHE A 1 289 ? 6.476 -13.393 -26.328 1.00 90.56 289 PHE A N 1
ATOM 2221 C CA . PHE A 1 289 ? 6.978 -14.732 -26.024 1.00 90.56 289 PHE A CA 1
ATOM 2222 C C . PHE A 1 289 ? 7.004 -15.612 -27.271 1.00 90.56 289 PHE A C 1
ATOM 2224 O O . PHE A 1 289 ? 8.033 -16.200 -27.558 1.00 90.56 289 PHE A O 1
ATOM 2231 N N . PHE A 1 290 ? 5.919 -15.671 -28.047 1.00 87.06 290 PHE A N 1
ATOM 2232 C CA . PHE A 1 290 ? 5.839 -16.580 -29.199 1.00 87.06 290 PHE A CA 1
ATOM 2233 C C . PHE A 1 290 ? 6.857 -16.217 -30.288 1.00 87.06 290 PHE A C 1
ATOM 2235 O O . PHE A 1 290 ? 7.409 -17.092 -30.951 1.00 87.06 290 PHE A O 1
ATOM 2242 N N . THR A 1 291 ? 7.171 -14.926 -30.421 1.00 88.69 291 THR A N 1
ATOM 2243 C CA . THR A 1 291 ? 8.260 -14.449 -31.282 1.00 88.69 291 THR A CA 1
ATOM 2244 C C . THR A 1 291 ? 9.634 -14.843 -30.733 1.00 88.69 291 THR A C 1
ATOM 2246 O O . THR A 1 291 ? 10.509 -15.226 -31.505 1.00 88.69 291 THR A O 1
ATOM 2249 N N . ALA A 1 292 ? 9.848 -14.750 -29.418 1.00 90.06 292 ALA A N 1
ATOM 2250 C CA . ALA A 1 292 ? 11.104 -15.144 -28.779 1.00 90.06 292 ALA A CA 1
ATOM 2251 C C . ALA A 1 292 ? 11.319 -16.667 -28.811 1.00 90.06 292 ALA A C 1
ATOM 2253 O O . ALA A 1 292 ? 12.400 -17.119 -29.175 1.00 90.06 292 ALA A O 1
ATOM 2254 N N . ALA A 1 293 ? 10.279 -17.447 -28.517 1.00 91.50 293 ALA A N 1
ATOM 2255 C CA . ALA A 1 293 ? 10.281 -18.902 -28.580 1.00 91.50 293 ALA A CA 1
ATOM 2256 C C . ALA A 1 293 ? 10.644 -19.394 -29.984 1.00 91.50 293 ALA A C 1
ATOM 2258 O O . ALA A 1 293 ? 11.484 -20.278 -30.122 1.00 91.50 293 ALA A O 1
ATOM 2259 N N . GLU A 1 294 ? 10.111 -18.759 -31.033 1.00 93.38 294 GLU A N 1
ATOM 2260 C CA . GLU A 1 294 ? 10.480 -19.100 -32.407 1.00 93.38 294 GLU A CA 1
ATOM 2261 C C . GLU A 1 294 ? 11.949 -18.787 -32.717 1.00 93.38 294 GLU A C 1
ATOM 2263 O O . GLU A 1 294 ? 12.625 -19.609 -33.328 1.00 93.38 294 GLU A O 1
ATOM 2268 N N . LYS A 1 295 ? 12.479 -17.654 -32.233 1.00 93.81 295 LYS A N 1
ATOM 2269 C CA . LYS A 1 295 ? 13.911 -17.323 -32.365 1.00 93.81 295 LYS A CA 1
ATOM 2270 C C . LYS A 1 295 ? 14.821 -18.312 -31.633 1.00 93.81 295 LYS A C 1
ATOM 2272 O O . LYS A 1 295 ? 15.958 -18.505 -32.049 1.00 93.81 295 LYS A O 1
ATOM 2277 N N . CYS A 1 296 ? 14.341 -18.916 -30.548 1.00 94.94 296 CYS A N 1
ATOM 2278 C CA . CYS A 1 296 ? 15.047 -19.991 -29.856 1.00 94.94 296 CYS A CA 1
ATOM 2279 C C . CYS A 1 296 ? 14.959 -21.322 -30.620 1.00 94.94 296 CYS A C 1
ATOM 2281 O O . CYS A 1 296 ? 15.921 -22.088 -30.632 1.00 94.94 296 CYS A O 1
ATOM 2283 N N . ALA A 1 297 ? 13.811 -21.597 -31.242 1.00 95.19 297 ALA A N 1
ATOM 2284 C CA . ALA A 1 297 ? 13.507 -22.866 -31.892 1.00 95.19 297 ALA A CA 1
ATOM 2285 C C . ALA A 1 297 ? 14.148 -23.019 -33.271 1.00 95.19 297 ALA A C 1
ATOM 2287 O O . ALA A 1 297 ? 14.701 -24.072 -33.575 1.00 95.19 297 ALA A O 1
ATOM 2288 N N . GLU A 1 298 ? 14.081 -21.981 -34.105 1.00 95.06 298 GLU A N 1
ATOM 2289 C CA . GLU A 1 298 ? 14.486 -22.029 -35.512 1.00 95.06 298 GLU A CA 1
ATOM 2290 C C . GLU A 1 298 ? 15.941 -22.497 -35.722 1.00 95.06 298 GLU A C 1
ATOM 2292 O O . GLU A 1 298 ? 16.138 -23.419 -36.523 1.00 95.06 298 GLU A O 1
ATOM 2297 N N . PRO A 1 299 ? 16.957 -21.976 -34.996 1.00 93.94 299 PRO A N 1
ATOM 2298 C CA . PRO A 1 299 ? 18.338 -22.424 -35.177 1.00 93.94 299 PRO A CA 1
ATOM 2299 C C . PRO A 1 299 ? 18.520 -23.907 -34.844 1.00 93.94 299 PRO A C 1
ATOM 2301 O O . PRO A 1 299 ? 19.170 -24.638 -35.592 1.00 93.94 299 PRO A O 1
ATOM 2304 N N . PHE A 1 300 ? 17.909 -24.363 -33.746 1.00 96.12 300 PHE A N 1
ATOM 2305 C CA . PHE A 1 300 ? 17.962 -25.764 -33.345 1.00 96.12 300 PHE A CA 1
ATOM 2306 C C . PHE A 1 300 ? 17.243 -26.665 -34.345 1.00 96.12 300 PHE A C 1
ATOM 2308 O O . PHE A 1 300 ? 17.808 -27.669 -34.770 1.00 96.12 300 PHE A O 1
ATOM 2315 N N . ARG A 1 301 ? 16.028 -26.297 -34.757 1.00 94.19 301 ARG A N 1
ATOM 2316 C CA . ARG A 1 301 ? 15.220 -27.074 -35.701 1.00 94.19 301 ARG A CA 1
ATOM 2317 C C . ARG A 1 301 ? 15.959 -27.275 -37.025 1.00 94.19 301 ARG A C 1
ATOM 2319 O O . ARG A 1 301 ? 16.045 -28.401 -37.502 1.00 94.19 301 ARG A O 1
ATOM 2326 N N . SER A 1 302 ? 16.601 -26.223 -37.543 1.00 93.19 302 SER A N 1
ATOM 2327 C CA . SER A 1 302 ? 17.443 -26.296 -38.746 1.00 93.19 302 SER A CA 1
ATOM 2328 C C . SER A 1 302 ? 18.619 -27.273 -38.592 1.00 93.19 302 SER A C 1
ATOM 2330 O O . SER A 1 302 ? 18.872 -28.093 -39.476 1.00 93.19 302 SER A O 1
ATOM 2332 N N . ILE A 1 303 ? 19.334 -27.231 -37.462 1.00 93.88 303 ILE A N 1
ATOM 2333 C CA . ILE A 1 303 ? 20.447 -28.156 -37.178 1.00 93.88 303 ILE A CA 1
ATOM 2334 C C . ILE A 1 303 ? 19.933 -29.593 -37.027 1.00 93.88 303 ILE A C 1
ATOM 2336 O O . ILE A 1 303 ? 20.503 -30.535 -37.581 1.00 93.88 303 ILE A O 1
ATOM 2340 N N . TYR A 1 304 ? 18.834 -29.772 -36.294 1.00 94.12 304 TYR A N 1
ATOM 2341 C CA . TYR A 1 304 ? 18.228 -31.072 -36.053 1.00 94.12 304 TYR A CA 1
ATOM 2342 C C . TYR A 1 304 ? 17.766 -31.730 -37.356 1.00 94.12 304 TYR A C 1
ATOM 2344 O O . TYR A 1 304 ? 18.079 -32.900 -37.577 1.00 94.12 304 TYR A O 1
ATOM 2352 N N . GLU A 1 305 ? 17.062 -31.009 -38.231 1.00 90.69 305 GLU A N 1
ATOM 2353 C CA . GLU A 1 305 ? 16.545 -31.522 -39.506 1.00 90.69 305 GLU A CA 1
ATOM 2354 C C . GLU A 1 305 ? 17.671 -31.935 -40.460 1.00 90.69 305 GLU A C 1
ATOM 2356 O O . GLU A 1 305 ? 17.638 -33.048 -40.990 1.00 90.69 305 GLU A O 1
ATOM 2361 N N . ASN A 1 306 ? 18.704 -31.098 -40.596 1.00 90.75 306 ASN A N 1
ATOM 2362 C CA . ASN A 1 306 ? 19.831 -31.333 -41.505 1.00 90.75 306 ASN A CA 1
ATOM 2363 C C . ASN A 1 306 ? 20.850 -32.360 -40.984 1.00 90.75 306 ASN A C 1
ATOM 2365 O O . ASN A 1 306 ? 21.684 -32.853 -41.746 1.00 90.75 306 ASN A O 1
ATOM 2369 N N . SER A 1 307 ? 20.798 -32.716 -39.697 1.00 89.38 307 SER A N 1
ATOM 2370 C CA . SER A 1 307 ? 21.725 -33.691 -39.131 1.00 89.38 307 SER A CA 1
ATOM 2371 C C . SER A 1 307 ? 21.408 -35.126 -39.568 1.00 89.38 307 SER A C 1
ATOM 2373 O O . SER A 1 307 ? 20.305 -35.646 -39.346 1.00 89.38 307 SER A O 1
ATOM 2375 N N . VAL A 1 308 ? 22.438 -35.802 -40.093 1.00 85.12 308 VAL A N 1
ATOM 2376 C CA . VAL A 1 308 ? 22.436 -37.235 -40.442 1.00 85.12 308 VAL A CA 1
ATOM 2377 C C . VAL A 1 308 ? 22.320 -38.120 -39.194 1.00 85.12 308 VAL A C 1
ATOM 2379 O O . VAL A 1 308 ? 21.703 -39.182 -39.240 1.00 85.12 308 VAL A O 1
ATOM 2382 N N . LYS A 1 309 ? 22.891 -37.692 -38.059 1.00 87.50 309 LYS A N 1
ATOM 2383 C CA . LYS A 1 309 ? 22.827 -38.411 -36.777 1.00 87.50 309 LYS A CA 1
ATOM 2384 C C . LYS A 1 309 ? 22.145 -37.539 -35.734 1.00 87.50 309 LYS A C 1
ATOM 2386 O O . LYS A 1 309 ? 22.698 -36.528 -35.314 1.00 87.50 309 LYS A O 1
ATOM 2391 N N . LYS A 1 310 ? 20.967 -37.957 -35.260 1.00 87.50 310 LYS A N 1
ATOM 2392 C CA . LYS A 1 310 ? 20.221 -37.188 -34.248 1.00 87.50 310 LYS A CA 1
ATOM 2393 C C . LYS A 1 310 ? 20.969 -37.085 -32.914 1.00 87.50 310 LYS A C 1
ATOM 2395 O O . LYS A 1 310 ? 20.831 -36.084 -32.228 1.00 87.50 310 LYS A O 1
ATOM 2400 N N . LYS A 1 311 ? 21.823 -38.060 -32.591 1.00 90.50 311 LYS A N 1
ATOM 2401 C CA . LYS A 1 311 ? 22.788 -37.986 -31.485 1.00 90.50 311 LYS A CA 1
ATOM 2402 C C . LYS A 1 311 ? 24.163 -37.571 -32.007 1.00 90.50 311 LYS A C 1
ATOM 2404 O O . LYS A 1 311 ? 25.013 -38.417 -32.275 1.00 90.50 311 LYS A O 1
ATOM 2409 N N . SER A 1 312 ? 24.343 -36.279 -32.254 1.00 89.56 312 SER A N 1
ATOM 2410 C CA . SER A 1 312 ? 25.631 -35.689 -32.629 1.00 89.56 312 SER A CA 1
ATOM 2411 C C . SER A 1 312 ? 25.982 -34.559 -31.667 1.00 89.56 312 SER A C 1
ATOM 2413 O O . SER A 1 312 ? 25.093 -33.959 -31.062 1.00 89.56 312 SER A O 1
ATOM 2415 N N . GLN A 1 313 ? 27.273 -34.234 -31.554 1.00 89.69 313 GLN A N 1
ATOM 2416 C CA . GLN A 1 313 ? 27.731 -33.126 -30.711 1.00 89.69 313 GLN A CA 1
ATOM 2417 C C . GLN A 1 313 ? 27.053 -31.798 -31.085 1.00 89.69 313 GLN A C 1
ATOM 2419 O O . GLN A 1 313 ? 26.722 -31.006 -30.210 1.00 89.69 313 GLN A O 1
ATOM 2424 N N . GLU A 1 314 ? 26.805 -31.579 -32.376 1.00 90.94 314 GLU A N 1
ATOM 2425 C CA . GLU A 1 314 ? 26.157 -30.372 -32.889 1.00 90.94 314 GLU A CA 1
ATOM 2426 C C . GLU A 1 314 ? 24.687 -30.272 -32.449 1.00 90.94 314 GLU A C 1
ATOM 2428 O O . GLU A 1 314 ? 24.273 -29.241 -31.920 1.00 90.94 314 GLU A O 1
ATOM 2433 N N . VAL A 1 315 ? 23.915 -31.361 -32.570 1.00 92.81 315 VAL A N 1
ATOM 2434 C CA . VAL A 1 315 ? 22.515 -31.410 -32.107 1.00 92.81 315 VAL A CA 1
ATOM 2435 C C . VAL A 1 315 ? 22.447 -31.312 -30.579 1.00 92.81 315 VAL A C 1
ATOM 2437 O O . VAL A 1 315 ? 21.622 -30.574 -30.048 1.00 92.81 315 VAL A O 1
ATOM 2440 N N . CYS A 1 316 ? 23.350 -31.999 -29.872 1.00 93.44 316 CYS A N 1
ATOM 2441 C CA . CYS A 1 316 ? 23.495 -31.951 -28.415 1.00 93.44 316 CYS A CA 1
ATOM 2442 C C . CYS A 1 316 ? 23.716 -30.516 -27.906 1.00 93.44 316 CYS A C 1
ATOM 2444 O O . CYS A 1 316 ? 22.951 -30.034 -27.064 1.00 93.44 316 CYS A O 1
ATOM 2446 N N . SER A 1 317 ? 24.722 -29.813 -28.441 1.00 91.50 317 SER A N 1
ATOM 2447 C CA . SER A 1 317 ? 25.036 -28.430 -28.066 1.00 91.50 317 SER A CA 1
ATOM 2448 C C . SER A 1 317 ? 23.918 -27.461 -28.450 1.00 91.50 317 SER A C 1
ATOM 2450 O O . SER A 1 317 ? 23.511 -26.646 -27.625 1.00 91.50 317 SER A O 1
ATOM 2452 N N . SER A 1 318 ? 23.367 -27.589 -29.660 1.00 94.00 318 SER A N 1
ATOM 2453 C CA . SER A 1 318 ? 22.285 -26.718 -30.121 1.00 94.00 318 SER A CA 1
ATOM 2454 C C . SER A 1 318 ? 21.015 -26.871 -29.277 1.00 94.00 318 SER A C 1
ATOM 2456 O O . SER A 1 318 ? 20.398 -25.870 -28.917 1.00 94.00 318 SER A O 1
ATOM 2458 N N . PHE A 1 319 ? 20.658 -28.098 -28.873 1.00 95.25 319 PHE A N 1
ATOM 2459 C CA . PHE A 1 319 ? 19.511 -28.339 -27.994 1.00 95.25 319 PHE A CA 1
ATOM 2460 C C . PHE A 1 319 ? 19.704 -27.717 -26.604 1.00 95.25 319 PHE A C 1
ATOM 2462 O O . PHE A 1 319 ? 18.778 -27.119 -26.056 1.00 95.25 319 PHE A O 1
ATOM 2469 N N . ALA A 1 320 ? 20.916 -27.808 -26.044 1.00 92.88 320 ALA A N 1
ATOM 2470 C CA . ALA A 1 320 ? 21.248 -27.191 -24.759 1.00 92.88 320 ALA A CA 1
ATOM 2471 C C . ALA A 1 320 ? 21.100 -25.658 -24.799 1.00 92.88 320 ALA A C 1
ATOM 2473 O O . ALA A 1 320 ? 20.582 -25.051 -23.857 1.00 92.88 320 ALA A O 1
ATOM 2474 N N . ASP A 1 321 ? 21.520 -25.027 -25.897 1.00 92.50 321 ASP A N 1
ATOM 2475 C CA . ASP A 1 321 ? 21.379 -23.582 -26.094 1.00 92.50 321 ASP A CA 1
ATOM 2476 C C . ASP A 1 321 ? 19.916 -23.176 -26.320 1.00 92.50 321 ASP A C 1
ATOM 2478 O O . ASP A 1 321 ? 19.447 -22.198 -25.731 1.00 92.50 321 ASP A O 1
ATOM 2482 N N . ALA A 1 322 ? 19.163 -23.974 -27.080 1.00 94.38 322 ALA A N 1
ATOM 2483 C CA . ALA A 1 322 ? 17.725 -23.819 -27.282 1.00 94.38 322 ALA A CA 1
ATOM 2484 C C . ALA A 1 322 ? 16.938 -23.853 -25.959 1.00 94.38 322 ALA A C 1
ATOM 2486 O O . ALA A 1 322 ? 16.129 -22.956 -25.709 1.00 94.38 322 ALA A O 1
ATOM 2487 N N . LYS A 1 323 ? 17.218 -24.826 -25.077 1.00 94.50 323 LYS A N 1
ATOM 2488 C CA . LYS A 1 323 ? 16.612 -24.918 -23.734 1.00 94.50 323 LYS A CA 1
ATOM 2489 C C . LYS A 1 323 ? 16.871 -23.662 -22.903 1.00 94.50 323 LYS A C 1
ATOM 2491 O O . LYS A 1 323 ? 15.945 -23.085 -22.338 1.00 94.50 323 LYS A O 1
ATOM 2496 N N . LYS A 1 324 ? 18.126 -23.196 -22.857 1.00 91.00 324 LYS A N 1
ATOM 2497 C CA . LYS A 1 324 ? 18.508 -21.978 -22.117 1.00 91.00 324 LYS A CA 1
ATOM 2498 C C . LYS A 1 324 ? 17.833 -20.728 -22.677 1.00 91.00 324 LYS A C 1
ATOM 2500 O O . LYS A 1 324 ? 17.428 -19.861 -21.907 1.00 91.00 324 LYS A O 1
ATOM 2505 N N . CYS A 1 325 ? 17.724 -20.635 -24.000 1.00 94.75 325 CYS A N 1
ATOM 2506 C CA . CYS A 1 325 ? 17.029 -19.543 -24.672 1.00 94.75 325 CYS A CA 1
ATOM 2507 C C . CYS A 1 325 ? 15.542 -19.524 -24.298 1.00 94.75 325 CYS A C 1
ATOM 2509 O O . CYS A 1 325 ? 15.025 -18.479 -23.904 1.00 94.75 325 CYS A O 1
ATOM 2511 N N . LEU A 1 326 ? 14.875 -20.681 -24.350 1.00 92.31 326 LEU A N 1
ATOM 2512 C CA . LEU A 1 326 ? 13.452 -20.776 -24.045 1.00 92.31 326 LEU A CA 1
ATOM 2513 C C . LEU A 1 326 ? 13.159 -20.522 -22.558 1.00 92.31 326 LEU A C 1
ATOM 2515 O O . LEU A 1 326 ? 12.258 -19.743 -22.267 1.00 92.31 326 LEU A O 1
ATOM 2519 N N . ASN A 1 327 ? 13.975 -21.058 -21.638 1.00 91.25 327 ASN A N 1
ATOM 2520 C CA . ASN A 1 327 ? 13.875 -20.753 -20.203 1.00 91.25 327 ASN A CA 1
ATOM 2521 C C . ASN A 1 327 ? 13.912 -19.234 -19.949 1.00 91.25 327 ASN A C 1
ATOM 2523 O O . ASN A 1 327 ? 13.084 -18.707 -19.209 1.00 91.25 327 ASN A O 1
ATOM 2527 N N . ARG A 1 328 ? 14.825 -18.508 -20.613 1.00 88.19 328 ARG A N 1
ATOM 2528 C CA . ARG A 1 328 ? 14.891 -17.041 -20.518 1.00 88.19 328 ARG A CA 1
ATOM 2529 C C . ARG A 1 328 ? 13.636 -16.374 -21.089 1.00 88.19 328 ARG A C 1
ATOM 2531 O O . ARG A 1 328 ? 13.118 -15.429 -20.502 1.00 88.19 328 ARG A O 1
ATOM 2538 N N . ALA A 1 329 ? 13.118 -16.873 -22.211 1.00 88.12 329 ALA A N 1
ATOM 2539 C CA . ALA A 1 329 ? 11.880 -16.358 -22.790 1.00 88.12 329 ALA A CA 1
ATOM 2540 C C . ALA A 1 329 ? 10.675 -16.553 -21.849 1.00 88.12 329 ALA A C 1
ATOM 2542 O O . ALA A 1 329 ? 9.839 -15.649 -21.750 1.00 88.12 329 ALA A O 1
ATOM 2543 N N . HIS A 1 330 ? 10.595 -17.680 -21.128 1.00 86.31 330 HIS A N 1
ATOM 2544 C CA . HIS A 1 330 ? 9.584 -17.894 -20.085 1.00 86.31 330 HIS A CA 1
ATOM 2545 C C . HIS A 1 330 ? 9.710 -16.865 -18.960 1.00 86.31 330 HIS A C 1
ATOM 2547 O O . HIS A 1 330 ? 8.715 -16.228 -18.623 1.00 86.31 330 HIS A O 1
ATOM 2553 N N . GLU A 1 331 ? 10.917 -16.647 -18.432 1.00 83.50 331 GLU A N 1
ATOM 2554 C CA . GLU A 1 331 ? 11.173 -15.673 -17.357 1.00 83.50 331 GLU A CA 1
ATOM 2555 C C . GLU A 1 331 ? 10.808 -14.232 -17.753 1.00 83.50 331 GLU A C 1
ATOM 2557 O O . GLU A 1 331 ? 10.239 -13.484 -16.957 1.00 83.50 331 GLU A O 1
ATOM 2562 N N . GLU A 1 332 ? 11.125 -13.827 -18.983 1.00 84.50 332 GLU A N 1
ATOM 2563 C CA . GLU A 1 332 ? 10.948 -12.443 -19.438 1.00 84.50 332 GLU A CA 1
ATOM 2564 C C . GLU A 1 332 ? 9.516 -12.139 -19.908 1.00 84.50 332 GLU A C 1
ATOM 2566 O O . GLU A 1 332 ? 9.029 -11.007 -19.775 1.00 84.50 332 GLU A O 1
ATOM 2571 N N . SER A 1 333 ? 8.845 -13.126 -20.512 1.00 80.50 333 SER A N 1
ATOM 2572 C CA . SER A 1 333 ? 7.632 -12.888 -21.305 1.00 80.50 333 SER A CA 1
ATOM 2573 C C . SER A 1 333 ? 6.396 -13.668 -20.855 1.00 80.50 333 SER A C 1
ATOM 2575 O O . SER A 1 333 ? 5.305 -13.354 -21.347 1.00 80.50 333 SER A O 1
ATOM 2577 N N . CYS A 1 334 ? 6.512 -14.617 -19.920 1.00 78.88 334 CYS A N 1
ATOM 2578 C CA . CYS A 1 334 ? 5.368 -15.331 -19.346 1.00 78.88 334 CYS A CA 1
ATOM 2579 C C . CYS A 1 334 ? 4.979 -14.807 -17.959 1.00 78.88 334 CYS A C 1
ATOM 2581 O O . CYS A 1 334 ? 5.814 -14.391 -17.165 1.00 78.88 334 CYS A O 1
ATOM 2583 N N . ASN A 1 335 ? 3.680 -14.803 -17.667 1.00 74.88 335 ASN A N 1
ATOM 2584 C CA . ASN A 1 335 ? 3.116 -14.350 -16.396 1.00 74.88 335 ASN A CA 1
ATOM 2585 C C . ASN A 1 335 ? 2.847 -15.549 -15.469 1.00 74.88 335 ASN A C 1
ATOM 2587 O O . ASN A 1 335 ? 1.731 -15.764 -15.003 1.00 74.88 335 ASN A O 1
ATOM 2591 N N . PHE A 1 336 ? 3.872 -16.371 -15.245 1.00 74.50 336 PHE A N 1
ATOM 2592 C CA . PHE A 1 336 ? 3.778 -17.545 -14.377 1.00 74.50 336 PHE A CA 1
ATOM 2593 C C . PHE A 1 336 ? 4.049 -17.169 -12.919 1.00 74.50 336 PHE A C 1
ATOM 2595 O O . PHE A 1 336 ? 4.905 -16.334 -12.628 1.00 74.50 336 PHE A O 1
ATOM 2602 N N . ASP A 1 337 ? 3.331 -17.799 -11.988 1.00 66.75 337 ASP A N 1
ATOM 2603 C CA . ASP A 1 337 ? 3.742 -17.803 -10.585 1.00 66.75 337 ASP A CA 1
ATOM 2604 C C . ASP A 1 337 ? 5.059 -18.588 -10.414 1.00 66.75 337 ASP A C 1
ATOM 2606 O O . ASP A 1 337 ? 5.479 -19.332 -11.303 1.00 66.75 337 ASP A O 1
ATOM 2610 N N . GLN A 1 338 ? 5.722 -18.443 -9.264 1.00 69.94 338 GLN A N 1
ATOM 2611 C CA . GLN A 1 338 ? 7.033 -19.057 -9.029 1.00 69.94 338 GLN A CA 1
ATOM 2612 C C . GLN A 1 338 ? 7.018 -20.592 -9.156 1.00 69.94 338 GLN A C 1
ATOM 2614 O O . GLN A 1 338 ? 7.996 -21.179 -9.623 1.00 69.94 338 GLN A O 1
ATOM 2619 N N . SER A 1 339 ? 5.926 -21.249 -8.754 1.00 69.25 339 SER A N 1
ATOM 2620 C CA . SER A 1 339 ? 5.799 -22.706 -8.833 1.00 69.25 339 SER A CA 1
ATOM 2621 C C . SER A 1 339 ? 5.595 -23.177 -10.274 1.00 69.25 339 SER A C 1
ATOM 2623 O O . SER A 1 339 ? 6.259 -24.117 -10.707 1.00 69.25 339 SER A O 1
ATOM 2625 N N . SER A 1 340 ? 4.770 -22.466 -11.043 1.00 74.25 340 SER A N 1
ATOM 2626 C CA . SER A 1 340 ? 4.541 -22.716 -12.466 1.00 74.25 340 SER A CA 1
ATOM 2627 C C . SER A 1 340 ? 5.794 -22.438 -13.296 1.00 74.25 340 SER A C 1
ATOM 2629 O O . SER A 1 340 ? 6.138 -23.234 -14.163 1.00 74.25 340 SER A O 1
ATOM 2631 N N . LEU A 1 341 ? 6.530 -21.362 -12.994 1.00 77.06 341 LEU A N 1
ATOM 2632 C CA . LEU A 1 341 ? 7.792 -21.050 -13.667 1.00 77.06 341 LEU A CA 1
ATOM 2633 C C . LEU A 1 341 ? 8.816 -22.169 -13.453 1.00 77.06 341 LEU A C 1
ATOM 2635 O O . LEU A 1 341 ? 9.415 -22.649 -14.414 1.00 77.06 341 LEU A O 1
ATOM 2639 N N . LYS A 1 342 ? 8.967 -22.638 -12.208 1.00 80.38 342 LYS A N 1
ATOM 2640 C CA . LYS A 1 342 ? 9.858 -23.757 -11.883 1.00 80.38 342 LYS A CA 1
ATOM 2641 C C . LYS A 1 342 ? 9.451 -25.048 -12.606 1.00 80.38 342 LYS A C 1
ATOM 2643 O O . LYS A 1 342 ? 10.330 -25.752 -13.089 1.00 80.38 342 LYS A O 1
ATOM 2648 N N . ALA A 1 343 ? 8.151 -25.326 -12.711 1.00 80.75 343 ALA A N 1
ATOM 2649 C CA . ALA A 1 343 ? 7.609 -26.479 -13.439 1.00 80.75 343 ALA A CA 1
ATOM 2650 C C . ALA A 1 343 ? 7.897 -26.431 -14.955 1.00 80.75 343 ALA A C 1
ATOM 2652 O O . ALA A 1 343 ? 8.034 -27.467 -15.602 1.00 80.75 343 ALA A O 1
ATOM 2653 N N . THR A 1 344 ? 8.016 -25.228 -15.530 1.00 82.19 344 THR A N 1
ATOM 2654 C CA . THR A 1 344 ? 8.306 -25.027 -16.962 1.00 82.19 344 THR A CA 1
ATOM 2655 C C . THR A 1 344 ? 9.789 -25.001 -17.325 1.00 82.19 344 THR A C 1
ATOM 2657 O O . THR A 1 344 ? 10.113 -25.006 -18.510 1.00 82.19 344 THR A O 1
ATOM 2660 N N . MET A 1 345 ? 10.696 -24.974 -16.345 1.00 84.62 345 MET A N 1
ATOM 2661 C CA . MET A 1 345 ? 12.131 -24.876 -16.610 1.00 84.62 345 MET A CA 1
ATOM 2662 C C . MET A 1 345 ? 12.727 -26.210 -17.058 1.00 84.62 345 MET A C 1
ATOM 2664 O O . MET A 1 345 ? 12.633 -27.222 -16.364 1.00 84.62 345 MET A O 1
ATOM 2668 N N . PHE A 1 346 ? 13.435 -26.188 -18.186 1.00 84.69 346 PHE A N 1
ATOM 2669 C CA . PHE A 1 346 ? 14.187 -27.347 -18.656 1.00 84.69 346 PHE A CA 1
ATOM 2670 C C . PHE A 1 346 ? 15.506 -27.495 -17.886 1.00 84.69 346 PHE A C 1
ATOM 2672 O O . PHE A 1 346 ? 16.283 -26.541 -17.786 1.00 84.69 346 PHE A O 1
ATOM 2679 N N . GLY A 1 347 ? 15.755 -28.701 -17.370 1.00 84.38 347 GLY A N 1
ATOM 2680 C CA . GLY A 1 347 ? 16.995 -29.078 -16.690 1.00 84.38 347 GLY A CA 1
ATOM 2681 C C . GLY A 1 347 ? 18.136 -29.469 -17.639 1.00 84.38 347 GLY A C 1
ATOM 2682 O O . GLY A 1 347 ? 18.113 -29.192 -18.841 1.00 84.38 347 GLY A O 1
ATOM 2683 N N . ASP A 1 348 ? 19.141 -30.152 -17.091 1.00 88.62 348 ASP A N 1
ATOM 2684 C CA . ASP A 1 348 ? 20.346 -30.588 -17.809 1.00 88.62 348 ASP A CA 1
ATOM 2685 C C . ASP A 1 348 ? 20.153 -31.878 -18.625 1.00 88.62 348 ASP A C 1
ATOM 2687 O O . ASP A 1 348 ? 21.049 -32.257 -19.375 1.00 88.62 348 ASP A O 1
ATOM 2691 N N . ASP A 1 349 ? 18.997 -32.541 -18.525 1.00 88.56 349 ASP A N 1
ATOM 2692 C CA . ASP A 1 349 ? 18.673 -33.738 -19.306 1.00 88.56 349 ASP A CA 1
ATOM 2693 C C . ASP A 1 349 ? 18.683 -33.444 -20.813 1.00 88.56 349 ASP A C 1
ATOM 2695 O O . ASP A 1 349 ? 18.021 -32.519 -21.300 1.00 88.56 349 ASP A O 1
ATOM 2699 N N . ASN A 1 350 ? 19.441 -34.239 -21.568 1.00 93.62 350 ASN A N 1
ATOM 2700 C CA . ASN A 1 350 ? 19.623 -34.057 -23.002 1.00 93.62 350 ASN A CA 1
ATOM 2701 C C . ASN A 1 350 ? 19.816 -35.406 -23.717 1.00 93.62 350 ASN A C 1
ATOM 2703 O O . ASN A 1 350 ? 20.925 -35.944 -23.742 1.00 93.62 350 ASN A O 1
ATOM 2707 N N . PRO A 1 351 ? 18.761 -35.966 -24.337 1.00 92.81 351 PRO A N 1
ATOM 2708 C CA . PRO A 1 351 ? 18.832 -37.279 -24.978 1.00 92.81 351 PRO A CA 1
ATOM 2709 C C . PRO A 1 351 ? 19.640 -37.291 -26.286 1.00 92.81 351 PRO A C 1
ATOM 2711 O O . PRO A 1 351 ? 19.869 -38.368 -26.843 1.00 92.81 351 PRO A O 1
ATOM 2714 N N . PHE A 1 352 ? 20.057 -36.122 -26.783 1.00 93.69 352 PHE A N 1
ATOM 2715 C CA . PHE A 1 352 ? 20.884 -35.981 -27.982 1.00 93.69 352 PHE A CA 1
ATOM 2716 C C . PHE A 1 352 ? 22.387 -36.037 -27.672 1.00 93.69 352 PHE A C 1
ATOM 2718 O O . PHE A 1 352 ? 23.184 -36.193 -28.596 1.00 93.69 352 PHE A O 1
ATOM 2725 N N . CYS A 1 353 ? 22.774 -35.948 -26.395 1.00 92.38 353 CYS A N 1
ATOM 2726 C CA . CYS A 1 353 ? 24.149 -36.114 -25.928 1.00 92.38 353 CYS A CA 1
ATOM 2727 C C . CYS A 1 353 ? 24.417 -37.567 -25.499 1.00 92.38 353 CYS A C 1
ATOM 2729 O O . CYS A 1 353 ? 23.540 -38.230 -24.942 1.00 92.38 353 CYS A O 1
ATOM 2731 N N . ASP A 1 354 ? 25.644 -38.058 -25.696 1.00 86.50 354 ASP A N 1
ATOM 2732 C CA . ASP A 1 354 ? 26.011 -39.454 -25.394 1.00 86.50 354 ASP A CA 1
ATOM 2733 C C . ASP A 1 354 ? 25.907 -39.804 -23.900 1.00 86.50 354 ASP A C 1
ATOM 2735 O O . ASP A 1 354 ? 25.508 -40.909 -23.538 1.00 86.50 354 ASP A O 1
ATOM 2739 N N . ASN A 1 355 ? 26.212 -38.846 -23.022 1.00 85.94 355 ASN A N 1
ATOM 2740 C CA . ASN A 1 355 ? 26.072 -38.975 -21.567 1.00 85.94 355 ASN A CA 1
ATOM 2741 C C . ASN A 1 355 ? 24.655 -38.639 -21.060 1.00 85.94 355 ASN A C 1
ATOM 2743 O O . ASN A 1 355 ? 24.426 -38.631 -19.852 1.00 85.94 355 ASN A O 1
ATOM 2747 N N . GLY A 1 356 ? 23.718 -38.321 -21.961 1.00 87.56 356 GLY A N 1
ATOM 2748 C CA . GLY A 1 356 ? 22.353 -37.927 -21.620 1.00 87.56 356 GLY A CA 1
ATOM 2749 C C . GLY A 1 356 ? 22.224 -36.553 -20.953 1.00 87.56 356 GLY A C 1
ATOM 2750 O O . GLY A 1 356 ? 21.145 -36.251 -20.443 1.00 87.56 356 GLY A O 1
ATOM 2751 N N . LYS A 1 357 ? 23.290 -35.738 -20.922 1.00 90.44 357 LYS A N 1
ATOM 2752 C CA . LYS A 1 357 ? 23.360 -34.462 -20.194 1.00 90.44 357 LYS A CA 1
ATOM 2753 C C . LYS A 1 357 ? 23.935 -33.334 -21.050 1.00 90.44 357 LYS A C 1
ATOM 2755 O O . LYS A 1 357 ? 24.766 -33.571 -21.920 1.00 90.44 357 LYS A O 1
ATOM 2760 N N . ASP A 1 358 ? 23.524 -32.099 -20.773 1.00 88.69 358 ASP A N 1
ATOM 2761 C CA . ASP A 1 358 ? 24.069 -30.912 -21.438 1.00 88.69 358 ASP A CA 1
ATOM 2762 C C . ASP A 1 358 ? 25.597 -30.796 -21.252 1.00 88.69 358 ASP A C 1
ATOM 2764 O O . ASP A 1 358 ? 26.124 -31.106 -20.178 1.00 88.69 358 ASP A O 1
ATOM 2768 N N . PRO A 1 359 ? 26.337 -30.301 -22.262 1.00 83.50 359 PRO A N 1
ATOM 2769 C CA . PRO A 1 359 ? 27.778 -30.116 -22.150 1.00 83.50 359 PRO A CA 1
ATOM 2770 C C . PRO A 1 359 ? 28.133 -29.052 -21.094 1.00 83.50 359 PRO A C 1
ATOM 2772 O O . PRO A 1 359 ? 27.630 -27.923 -21.120 1.00 83.50 359 PRO A O 1
ATOM 2775 N N . LEU A 1 360 ? 29.047 -29.399 -20.179 1.00 62.12 360 LEU A N 1
ATOM 2776 C CA . LEU A 1 360 ? 29.669 -28.452 -19.247 1.00 62.12 360 LEU A CA 1
ATOM 2777 C C . LEU A 1 360 ? 30.493 -27.438 -20.052 1.00 62.12 360 LEU A C 1
ATOM 2779 O O . LEU A 1 360 ? 31.305 -27.822 -20.891 1.00 62.12 360 LEU A O 1
ATOM 2783 N N . ARG A 1 361 ? 30.289 -26.136 -19.813 1.00 47.56 361 ARG A N 1
ATOM 2784 C CA . ARG A 1 361 ? 31.022 -25.066 -20.513 1.00 47.56 361 ARG A CA 1
ATOM 2785 C C . ARG A 1 361 ? 32.537 -25.253 -20.358 1.00 47.56 361 ARG A C 1
ATOM 2787 O O . ARG A 1 361 ? 33.081 -25.038 -19.279 1.00 47.56 361 ARG A O 1
ATOM 2794 N N . SER A 1 362 ? 33.223 -25.558 -21.454 1.00 36.31 362 SER A N 1
ATOM 2795 C CA . SER A 1 362 ? 34.672 -25.420 -21.573 1.00 36.31 362 SER A CA 1
ATOM 2796 C C . SER A 1 362 ? 35.031 -23.978 -21.958 1.00 36.31 362 SER A C 1
ATOM 2798 O O . SER A 1 362 ? 34.757 -23.563 -23.082 1.00 36.31 362 SER A O 1
ATOM 2800 N N . GLY A 1 363 ? 35.673 -23.241 -21.040 1.00 27.98 363 GLY A N 1
ATOM 2801 C CA . GLY A 1 363 ? 36.552 -22.109 -21.374 1.00 27.98 363 GLY A CA 1
ATOM 2802 C C . GLY A 1 363 ? 36.233 -20.749 -20.738 1.00 27.98 363 GLY A C 1
ATOM 2803 O O . GLY A 1 363 ? 35.542 -19.945 -21.349 1.00 27.98 363 GLY A O 1
ATOM 2804 N N . VAL A 1 364 ? 36.851 -20.456 -19.584 1.00 27.27 364 VAL A N 1
ATOM 2805 C CA . VAL A 1 364 ? 37.800 -19.329 -19.428 1.00 27.27 364 VAL A CA 1
ATOM 2806 C C . VAL A 1 364 ? 38.948 -19.822 -18.535 1.00 27.27 364 VAL A C 1
ATOM 2808 O O . VAL A 1 364 ? 38.718 -20.424 -17.489 1.00 27.27 364 VAL A O 1
ATOM 2811 N N . ASN A 1 365 ? 40.179 -19.624 -19.003 1.00 28.92 365 ASN A N 1
ATOM 2812 C CA . ASN A 1 365 ? 41.428 -20.072 -18.392 1.00 28.92 365 ASN A CA 1
ATOM 2813 C C . ASN A 1 365 ? 41.694 -19.463 -17.000 1.00 28.92 365 ASN A C 1
ATOM 2815 O O . ASN A 1 365 ? 41.614 -18.253 -16.831 1.00 28.92 365 ASN A O 1
ATOM 2819 N N . GLY A 1 366 ? 42.158 -20.315 -16.079 1.00 25.27 366 GLY A N 1
ATOM 2820 C CA . GLY A 1 366 ? 43.386 -20.081 -15.310 1.00 25.27 366 GLY A CA 1
ATOM 2821 C C . GLY A 1 366 ? 43.343 -19.182 -14.069 1.00 25.27 366 GLY A C 1
ATOM 2822 O O . GLY A 1 366 ? 43.697 -18.015 -14.145 1.00 25.27 366 GLY A O 1
ATOM 2823 N N . GLY A 1 367 ? 43.135 -19.805 -12.902 1.00 24.70 367 GLY A N 1
ATOM 2824 C CA . GLY A 1 367 ? 44.011 -19.565 -11.745 1.00 24.70 367 GLY A CA 1
ATOM 2825 C C . GLY A 1 367 ? 43.535 -18.610 -10.647 1.00 24.70 367 GLY A C 1
ATOM 2826 O O . GLY A 1 367 ? 44.062 -17.515 -10.532 1.00 24.70 367 GLY A O 1
ATOM 2827 N N . GLN A 1 368 ? 42.643 -19.083 -9.771 1.00 27.73 368 GLN A N 1
ATOM 2828 C CA . GLN A 1 368 ? 42.832 -19.102 -8.305 1.00 27.73 368 GLN A CA 1
ATOM 2829 C C . GLN A 1 368 ? 41.606 -19.758 -7.657 1.00 27.73 368 GLN A C 1
ATOM 2831 O O . GLN A 1 368 ? 40.678 -19.114 -7.178 1.00 27.73 368 GLN A O 1
ATOM 2836 N N . GLY A 1 369 ? 41.591 -21.090 -7.691 1.00 26.83 369 GLY A N 1
ATOM 2837 C CA . GLY A 1 369 ? 40.693 -21.887 -6.874 1.00 26.83 369 GLY A CA 1
ATOM 2838 C C . GLY A 1 369 ? 41.363 -22.197 -5.544 1.00 26.83 369 GLY A C 1
ATOM 2839 O O . GLY A 1 369 ? 42.303 -22.978 -5.522 1.00 26.83 369 GLY A O 1
ATOM 2840 N N . THR A 1 370 ? 40.849 -21.612 -4.465 1.00 35.53 370 THR A N 1
ATOM 2841 C CA . THR A 1 370 ? 40.713 -22.262 -3.152 1.00 35.53 370 THR A CA 1
ATOM 2842 C C . THR A 1 370 ? 39.777 -21.415 -2.291 1.00 35.53 370 THR A C 1
ATOM 2844 O O . THR A 1 370 ? 39.904 -20.198 -2.280 1.00 35.53 370 THR A O 1
ATOM 2847 N N . ILE A 1 371 ? 38.900 -22.085 -1.533 1.00 32.47 371 ILE A N 1
ATOM 2848 C CA . ILE A 1 371 ? 37.874 -21.567 -0.598 1.00 32.47 371 ILE A CA 1
ATOM 2849 C C . ILE A 1 371 ? 36.450 -21.508 -1.188 1.00 32.47 371 ILE A C 1
ATOM 2851 O O . ILE A 1 371 ? 35.837 -20.458 -1.323 1.00 32.47 371 ILE A O 1
ATOM 2855 N N . LEU A 1 372 ? 35.872 -22.683 -1.458 1.00 28.80 372 LEU A N 1
ATOM 2856 C CA . LEU A 1 372 ? 34.427 -22.894 -1.286 1.00 28.80 372 LEU A CA 1
ATOM 2857 C C . LEU A 1 372 ? 34.139 -24.362 -0.927 1.00 28.80 372 LEU A C 1
ATOM 2859 O O . LEU A 1 372 ? 33.408 -25.063 -1.612 1.00 28.80 372 LEU A O 1
ATOM 2863 N N . PHE A 1 373 ? 34.774 -24.848 0.143 1.00 28.52 373 PHE A N 1
ATOM 2864 C CA . PHE A 1 373 ? 34.499 -26.170 0.729 1.00 28.52 373 PHE A CA 1
ATOM 2865 C C . PHE A 1 373 ? 34.358 -26.118 2.265 1.00 28.52 373 PHE A C 1
ATOM 2867 O O . PHE A 1 373 ? 34.566 -27.113 2.949 1.00 28.52 373 PHE A O 1
ATOM 2874 N N . LEU A 1 374 ? 33.971 -24.959 2.820 1.00 27.53 374 LEU A N 1
ATOM 2875 C CA . LEU A 1 374 ? 33.798 -24.743 4.269 1.00 27.53 374 LEU A CA 1
ATOM 2876 C C . LEU A 1 374 ? 32.430 -24.156 4.672 1.00 27.53 374 LEU A C 1
ATOM 2878 O O . LEU A 1 374 ? 32.322 -23.508 5.704 1.00 27.53 374 LEU A O 1
ATOM 2882 N N . PHE A 1 375 ? 31.364 -24.403 3.902 1.00 28.05 375 PHE A N 1
ATOM 2883 C CA . PHE A 1 375 ? 30.010 -23.933 4.261 1.00 28.05 375 PHE A CA 1
ATOM 2884 C C . PHE A 1 375 ? 28.964 -25.034 4.503 1.00 28.05 375 PHE A C 1
ATOM 2886 O O . PHE A 1 375 ? 27.795 -24.722 4.703 1.00 28.05 375 PHE A O 1
ATOM 2893 N N . ILE A 1 376 ? 29.360 -26.314 4.560 1.00 31.38 376 ILE A N 1
ATOM 2894 C CA . ILE A 1 376 ? 28.418 -27.430 4.807 1.00 31.38 376 ILE A CA 1
ATOM 2895 C C . ILE A 1 376 ? 28.499 -27.996 6.243 1.00 31.38 376 ILE A C 1
ATOM 2897 O O . ILE A 1 376 ? 27.634 -28.762 6.651 1.00 31.38 376 ILE A O 1
ATOM 2901 N N . THR A 1 377 ? 29.430 -27.552 7.092 1.00 28.92 377 THR A N 1
ATOM 2902 C CA . THR A 1 377 ? 29.525 -28.039 8.487 1.00 28.92 377 THR A CA 1
ATOM 2903 C C . THR A 1 377 ? 28.859 -27.154 9.549 1.00 28.92 377 THR A C 1
ATOM 2905 O O . THR A 1 377 ? 28.792 -27.568 10.702 1.00 28.92 377 THR A O 1
ATOM 2908 N N . SER A 1 378 ? 28.267 -26.006 9.196 1.00 29.12 378 SER A N 1
ATOM 2909 C CA . SER A 1 378 ? 27.627 -25.107 10.184 1.00 29.12 378 SER A CA 1
ATOM 2910 C C . SER A 1 378 ? 26.106 -25.260 10.329 1.00 29.12 378 SER A C 1
ATOM 2912 O O . SER A 1 378 ? 25.512 -24.593 11.170 1.00 29.12 378 SER A O 1
ATOM 2914 N N . ILE A 1 379 ? 25.453 -26.150 9.571 1.00 32.53 379 ILE A N 1
ATOM 2915 C CA . ILE A 1 379 ? 23.994 -26.379 9.689 1.00 32.53 379 ILE A CA 1
ATOM 2916 C C . ILE A 1 379 ? 23.664 -27.549 10.640 1.00 32.53 379 ILE A C 1
ATOM 2918 O O . ILE A 1 379 ? 22.539 -27.671 11.112 1.00 32.53 379 ILE A O 1
ATOM 2922 N N . ALA A 1 380 ? 24.651 -28.355 11.044 1.00 26.84 380 ALA A N 1
ATOM 2923 C CA . ALA A 1 380 ? 24.432 -29.477 11.962 1.00 26.84 380 ALA A CA 1
ATOM 2924 C C . ALA A 1 380 ? 24.456 -29.102 13.464 1.00 26.84 380 ALA A C 1
ATOM 2926 O O . ALA A 1 380 ? 24.136 -29.946 14.297 1.00 26.84 380 ALA A O 1
ATOM 2927 N N . PHE A 1 381 ? 24.795 -27.857 13.832 1.00 26.75 381 PHE A N 1
ATOM 2928 C CA . PHE A 1 381 ? 24.879 -27.432 15.242 1.00 26.75 381 PHE A CA 1
ATOM 2929 C C . PHE A 1 381 ? 23.642 -26.675 15.765 1.00 26.75 381 PHE A C 1
ATOM 2931 O O . PHE A 1 381 ? 23.550 -26.407 16.959 1.00 26.75 381 PHE A O 1
ATOM 2938 N N . LEU A 1 382 ? 22.652 -26.379 14.913 1.00 25.78 382 LEU A N 1
ATOM 2939 C CA . LEU A 1 382 ? 21.411 -25.698 15.325 1.00 25.78 382 LEU A CA 1
ATOM 2940 C C . LEU A 1 382 ? 20.229 -26.645 15.597 1.00 25.78 382 LEU A C 1
ATOM 2942 O O . LEU A 1 382 ? 19.175 -26.203 16.040 1.00 25.78 382 LEU A O 1
ATOM 2946 N N . THR A 1 383 ? 20.402 -27.958 15.429 1.00 26.81 383 THR A N 1
ATOM 2947 C CA . THR A 1 383 ? 19.359 -28.959 15.725 1.00 26.81 383 THR A CA 1
ATOM 2948 C C . THR A 1 383 ? 19.424 -29.559 17.136 1.00 26.81 383 THR A C 1
ATOM 2950 O O . THR A 1 383 ? 18.694 -30.506 17.418 1.00 26.81 383 THR A O 1
ATOM 2953 N N . GLN A 1 384 ? 20.239 -29.019 18.054 1.00 26.95 384 GLN A N 1
ATOM 2954 C CA . GLN A 1 384 ? 20.328 -29.514 19.443 1.00 26.95 384 GLN A CA 1
ATOM 2955 C C . GLN A 1 384 ? 19.962 -28.517 20.555 1.00 26.95 384 GLN A C 1
ATOM 2957 O O . GLN A 1 384 ? 20.188 -28.806 21.726 1.00 26.95 384 GLN A O 1
ATOM 2962 N N . ILE A 1 385 ? 19.289 -27.406 20.240 1.00 24.97 385 ILE A N 1
ATOM 2963 C CA . ILE A 1 385 ? 18.646 -26.555 21.260 1.00 24.97 385 ILE A CA 1
ATOM 2964 C C . ILE A 1 385 ? 17.190 -26.290 20.856 1.00 24.97 385 ILE A C 1
ATOM 2966 O O . ILE A 1 385 ? 16.778 -25.176 20.572 1.00 24.97 385 ILE A O 1
ATOM 2970 N N . SER A 1 386 ? 16.392 -27.355 20.793 1.00 26.03 386 SER A N 1
ATOM 2971 C CA . SER A 1 386 ? 14.928 -27.255 20.825 1.00 26.03 386 SER A CA 1
ATOM 2972 C C . SER A 1 386 ? 14.361 -28.431 21.608 1.00 26.03 386 SER A C 1
ATOM 2974 O O . SER A 1 386 ? 13.794 -29.374 21.067 1.00 26.03 386 SER A O 1
ATOM 2976 N N . LYS A 1 387 ? 14.602 -28.405 22.919 1.00 27.38 387 LYS A N 1
ATOM 2977 C CA . LYS A 1 387 ? 13.825 -29.133 23.928 1.00 27.38 387 LYS A CA 1
ATOM 2978 C C . LYS A 1 387 ? 13.911 -28.355 25.238 1.00 27.38 387 LYS A C 1
ATOM 2980 O O . LYS A 1 387 ? 14.729 -28.688 26.086 1.00 27.38 387 LYS A O 1
ATOM 2985 N N . ARG A 1 388 ? 13.077 -27.316 25.361 1.00 22.97 388 ARG A N 1
ATOM 2986 C CA . ARG A 1 388 ? 12.395 -26.835 26.583 1.00 22.97 388 ARG A CA 1
ATOM 2987 C C . ARG A 1 388 ? 12.032 -25.357 26.427 1.00 22.97 388 ARG A C 1
ATOM 2989 O O . ARG A 1 388 ? 12.911 -24.514 26.509 1.00 22.97 388 ARG A O 1
ATOM 2996 N N . MET A 1 389 ? 10.736 -25.105 26.252 1.00 22.02 389 MET A N 1
ATOM 2997 C CA . MET A 1 389 ? 9.898 -24.083 26.906 1.00 22.02 389 MET A CA 1
ATOM 2998 C C . MET A 1 389 ? 8.786 -23.632 25.947 1.00 22.02 389 MET A C 1
ATOM 3000 O O . MET A 1 389 ? 9.039 -23.242 24.812 1.00 22.02 389 MET A O 1
ATOM 3004 N N . ASN A 1 390 ? 7.548 -23.795 26.415 1.00 25.94 390 ASN A N 1
ATOM 3005 C CA . ASN A 1 390 ? 6.303 -23.385 25.775 1.00 25.94 390 ASN A CA 1
ATOM 3006 C C . ASN A 1 390 ? 6.178 -21.857 25.807 1.00 25.94 390 ASN A C 1
ATOM 3008 O O . ASN A 1 390 ? 6.237 -21.305 26.899 1.00 25.94 390 ASN A O 1
ATOM 3012 N N . ASP A 1 391 ? 5.994 -21.228 24.643 1.00 22.88 391 ASP A N 1
ATOM 3013 C CA . ASP A 1 391 ? 5.117 -20.064 24.388 1.00 22.88 391 ASP A CA 1
ATOM 3014 C C . ASP A 1 391 ? 5.372 -19.540 22.958 1.00 22.88 391 ASP A C 1
ATOM 3016 O O . ASP A 1 391 ? 6.477 -19.068 22.683 1.00 22.88 391 ASP A O 1
ATOM 3020 N N . PRO A 1 392 ? 4.416 -19.611 22.005 1.00 24.55 392 PRO A N 1
ATOM 3021 C CA . PRO A 1 392 ? 4.700 -19.266 20.618 1.00 24.55 392 PRO A CA 1
ATOM 3022 C C . PRO A 1 392 ? 3.911 -18.040 20.142 1.00 24.55 392 PRO A C 1
ATOM 3024 O O . PRO A 1 392 ? 3.164 -18.167 19.192 1.00 24.55 392 PRO A O 1
ATOM 3027 N N . PHE A 1 393 ? 4.050 -16.858 20.747 1.00 26.72 393 PHE A N 1
ATOM 3028 C CA . PHE A 1 393 ? 3.654 -15.593 20.095 1.00 26.72 393 PHE A CA 1
ATOM 3029 C C . PHE A 1 393 ? 4.338 -14.403 20.774 1.00 26.72 393 PHE A C 1
ATOM 3031 O O . PHE A 1 393 ? 3.761 -13.769 21.648 1.00 26.72 393 PHE A O 1
ATOM 3038 N N . LYS A 1 394 ? 5.588 -14.135 20.380 1.00 24.70 394 LYS A N 1
ATOM 3039 C CA . LYS A 1 394 ? 6.312 -12.845 20.440 1.00 24.70 394 LYS A CA 1
ATOM 3040 C C . LYS A 1 394 ? 7.789 -13.158 20.189 1.00 24.70 394 LYS A C 1
ATOM 3042 O O . LYS A 1 394 ? 8.439 -13.744 21.044 1.00 24.70 394 LYS A O 1
ATOM 3047 N N . GLY A 1 395 ? 8.320 -12.815 19.013 1.00 23.97 395 GLY A N 1
ATOM 3048 C CA . GLY A 1 395 ? 9.774 -12.902 18.805 1.00 23.97 395 GLY A CA 1
ATOM 3049 C C . GLY A 1 395 ? 10.303 -13.137 17.391 1.00 23.97 395 GLY A C 1
ATOM 3050 O O . GLY A 1 395 ? 11.516 -13.152 17.226 1.00 23.97 395 GLY A O 1
ATOM 3051 N N . THR A 1 396 ? 9.465 -13.292 16.361 1.00 22.61 396 THR A N 1
ATOM 3052 C CA . THR A 1 396 ? 9.949 -13.550 14.982 1.00 22.61 396 THR A CA 1
ATOM 3053 C C . THR A 1 396 ? 9.537 -12.517 13.930 1.00 22.61 396 THR A C 1
ATOM 3055 O O . THR A 1 396 ? 9.935 -12.644 12.775 1.00 22.61 396 THR A O 1
ATOM 3058 N N . SER A 1 397 ? 8.853 -11.431 14.304 1.00 23.88 397 SER A N 1
ATOM 3059 C CA . SER A 1 397 ? 8.406 -10.405 13.340 1.00 23.88 397 SER A CA 1
ATOM 3060 C C . SER A 1 397 ? 9.363 -9.224 13.128 1.00 23.88 397 SER A C 1
ATOM 3062 O O . SER A 1 397 ? 9.084 -8.390 12.276 1.00 23.88 397 SER A O 1
ATOM 3064 N N . PHE A 1 398 ? 10.501 -9.143 13.827 1.00 22.28 398 PHE A N 1
ATOM 3065 C CA . PHE A 1 398 ? 11.380 -7.960 13.743 1.00 22.28 398 PHE A CA 1
ATOM 3066 C C . PHE A 1 398 ? 12.696 -8.155 12.971 1.00 22.28 398 PHE A C 1
ATOM 3068 O O . PHE A 1 398 ? 13.361 -7.177 12.646 1.00 22.28 398 PHE A O 1
ATOM 3075 N N . VAL A 1 399 ? 13.062 -9.389 12.607 1.00 21.78 399 VAL A N 1
ATOM 3076 C CA . VAL A 1 399 ? 14.353 -9.673 11.937 1.00 21.78 399 VAL A CA 1
ATOM 3077 C C . VAL A 1 399 ? 14.205 -9.938 10.430 1.00 21.78 399 VAL A C 1
ATOM 3079 O O . VAL A 1 399 ? 15.153 -9.742 9.677 1.00 21.78 399 VAL A O 1
ATOM 3082 N N . PHE A 1 400 ? 13.004 -10.262 9.937 1.00 21.22 400 PHE A N 1
ATOM 3083 C CA . PHE A 1 400 ? 12.772 -10.487 8.499 1.00 21.22 400 PHE A CA 1
ATOM 3084 C C . PHE A 1 400 ? 12.385 -9.232 7.699 1.00 21.22 400 PHE A C 1
ATOM 3086 O O . PHE A 1 400 ? 12.492 -9.242 6.475 1.00 21.22 400 PHE A O 1
ATOM 3093 N N . ILE A 1 401 ? 12.012 -8.130 8.359 1.00 24.09 401 ILE A N 1
ATOM 3094 C CA . ILE A 1 401 ? 11.654 -6.872 7.675 1.00 24.09 401 ILE A CA 1
ATOM 3095 C C . ILE A 1 401 ? 12.898 -6.025 7.346 1.00 24.09 401 ILE A C 1
ATOM 3097 O O . ILE A 1 401 ? 12.904 -5.298 6.356 1.00 24.09 401 ILE A O 1
ATOM 3101 N N . MET A 1 402 ? 14.004 -6.192 8.077 1.00 20.91 402 MET A N 1
ATOM 3102 C CA . MET A 1 402 ? 15.250 -5.454 7.811 1.00 20.91 402 MET A CA 1
ATOM 3103 C C . MET A 1 402 ? 16.180 -6.133 6.789 1.00 20.91 402 MET A C 1
ATOM 3105 O O . MET A 1 402 ? 17.110 -5.498 6.302 1.00 20.91 402 MET A O 1
ATOM 3109 N N . ALA A 1 403 ? 15.917 -7.385 6.398 1.00 21.80 403 ALA A N 1
ATOM 3110 C CA . ALA A 1 403 ? 16.737 -8.116 5.422 1.00 21.80 403 ALA A CA 1
ATOM 3111 C C . ALA A 1 403 ? 16.292 -7.939 3.951 1.00 21.80 403 ALA A C 1
ATOM 3113 O O . ALA A 1 403 ? 16.948 -8.455 3.050 1.00 21.80 403 ALA A O 1
ATOM 3114 N N . VAL A 1 404 ? 15.208 -7.197 3.681 1.00 23.16 404 VAL A N 1
ATOM 3115 C CA . VAL A 1 404 ? 14.712 -6.932 2.308 1.00 23.16 404 VAL A CA 1
ATOM 3116 C C . VAL A 1 404 ? 14.996 -5.493 1.839 1.00 23.16 404 VAL A C 1
ATOM 3118 O O . VAL A 1 404 ? 14.776 -5.163 0.676 1.00 23.16 404 VAL A O 1
ATOM 3121 N N . ILE A 1 405 ? 15.591 -4.642 2.683 1.00 24.38 405 ILE A N 1
ATOM 3122 C CA . ILE A 1 405 ? 16.060 -3.300 2.290 1.00 24.38 405 ILE A CA 1
ATOM 3123 C C . ILE A 1 405 ? 17.557 -3.174 2.595 1.00 24.38 405 ILE A C 1
ATOM 3125 O O . ILE A 1 405 ? 18.017 -2.313 3.332 1.00 24.38 405 ILE A O 1
ATOM 3129 N N . GLN A 1 406 ? 18.345 -4.050 1.984 1.00 23.11 406 GLN A N 1
ATOM 3130 C CA . GLN A 1 406 ? 19.688 -3.688 1.537 1.00 23.11 406 GLN A CA 1
ATOM 3131 C C . GLN A 1 406 ? 19.654 -3.697 0.012 1.00 23.11 406 GLN A C 1
ATOM 3133 O O . GLN A 1 406 ? 20.136 -4.609 -0.656 1.00 23.11 406 GLN A O 1
ATOM 3138 N N . ILE A 1 407 ? 18.997 -2.675 -0.541 1.00 26.78 407 ILE A N 1
ATOM 3139 C CA . ILE A 1 407 ? 19.132 -2.338 -1.953 1.00 26.78 407 ILE A CA 1
ATOM 3140 C C . ILE A 1 407 ? 20.560 -1.823 -2.110 1.00 26.78 407 ILE A C 1
ATOM 3142 O O . ILE A 1 407 ? 20.876 -0.705 -1.709 1.00 26.78 407 ILE A O 1
ATOM 3146 N N . GLN A 1 408 ? 21.429 -2.657 -2.680 1.00 24.73 408 GLN A N 1
ATOM 3147 C CA . GLN A 1 408 ? 22.611 -2.150 -3.358 1.00 24.73 408 GLN A CA 1
ATOM 3148 C C . GLN A 1 408 ? 22.149 -1.085 -4.355 1.00 24.73 408 GLN A C 1
ATOM 3150 O O . GLN A 1 408 ? 21.261 -1.304 -5.180 1.00 24.73 408 GLN A O 1
ATOM 3155 N N . THR A 1 409 ? 22.717 0.100 -4.191 1.00 31.09 409 THR A N 1
ATOM 3156 C CA . THR A 1 409 ? 22.422 1.338 -4.896 1.00 31.09 409 THR A CA 1
ATOM 3157 C C . THR A 1 409 ? 22.794 1.248 -6.374 1.00 31.09 409 THR A C 1
ATOM 3159 O O . THR A 1 409 ? 23.811 1.795 -6.775 1.00 31.09 409 THR A O 1
ATOM 3162 N N . GLU A 1 410 ? 21.957 0.614 -7.196 1.00 28.47 410 GLU A N 1
ATOM 3163 C CA . GLU A 1 410 ? 21.916 0.832 -8.646 1.00 28.47 410 GLU A CA 1
ATOM 3164 C C . GLU A 1 410 ? 20.458 0.794 -9.153 1.00 28.47 410 GLU A C 1
ATOM 3166 O O . GLU A 1 410 ? 19.830 -0.256 -9.256 1.00 28.47 410 GLU A O 1
ATOM 3171 N N . GLY A 1 411 ? 19.916 1.978 -9.480 1.00 42.56 411 GLY A N 1
ATOM 3172 C CA . GLY A 1 411 ? 18.811 2.142 -10.437 1.00 42.56 411 GLY A CA 1
ATOM 3173 C C . GLY A 1 411 ? 17.365 2.089 -9.920 1.00 42.56 411 GLY A C 1
ATOM 3174 O O . GLY A 1 411 ? 16.576 1.279 -10.404 1.00 42.56 411 GLY A O 1
ATOM 3175 N N . VAL A 1 412 ? 16.951 2.999 -9.027 1.00 53.44 412 VAL A N 1
ATOM 3176 C CA . VAL A 1 412 ? 15.511 3.293 -8.849 1.00 53.44 412 VAL A CA 1
ATOM 3177 C C . VAL A 1 412 ? 15.015 4.087 -10.067 1.00 53.44 412 VAL A C 1
ATOM 3179 O O . VAL A 1 412 ? 15.582 5.132 -10.393 1.00 53.44 412 VAL A O 1
ATOM 3182 N N . ASN A 1 413 ? 13.965 3.603 -10.736 1.00 60.34 413 ASN A N 1
ATOM 3183 C CA . ASN A 1 413 ? 13.327 4.268 -11.879 1.00 60.34 413 ASN A CA 1
ATOM 3184 C C . ASN A 1 413 ? 11.901 4.717 -11.518 1.00 60.34 413 ASN A C 1
ATOM 3186 O O . ASN A 1 413 ? 11.149 3.951 -10.918 1.00 60.34 413 ASN A O 1
ATOM 3190 N N . ILE A 1 414 ? 11.523 5.929 -11.932 1.00 65.69 414 ILE A N 1
ATOM 3191 C CA . ILE A 1 414 ? 10.153 6.456 -11.914 1.00 65.69 414 ILE A CA 1
ATOM 3192 C C . ILE A 1 414 ? 9.621 6.375 -13.347 1.00 65.69 414 ILE A C 1
ATOM 3194 O O . ILE A 1 414 ? 10.010 7.158 -14.221 1.00 65.69 414 ILE A O 1
ATOM 3198 N N . GLY A 1 415 ? 8.781 5.369 -13.600 1.00 75.12 415 GLY A N 1
ATOM 3199 C CA . GLY A 1 415 ? 8.413 4.961 -14.953 1.00 75.12 415 GLY A CA 1
ATOM 3200 C C . GLY A 1 415 ? 9.661 4.627 -15.773 1.00 75.12 415 GLY A C 1
ATOM 3201 O O . GLY A 1 415 ? 10.411 3.712 -15.427 1.00 75.12 415 GLY A O 1
ATOM 3202 N N . LYS A 1 416 ? 9.910 5.383 -16.846 1.00 79.44 416 LYS A N 1
ATOM 3203 C CA . LYS A 1 416 ? 11.102 5.223 -17.700 1.00 79.44 416 LYS A CA 1
ATOM 3204 C C . LYS A 1 416 ? 12.271 6.145 -17.353 1.00 79.44 416 LYS A C 1
ATOM 3206 O O . LYS A 1 416 ? 13.337 6.018 -17.950 1.00 79.44 416 LYS A O 1
ATOM 3211 N N . CYS A 1 417 ? 12.080 7.090 -16.436 1.00 72.38 417 CYS A N 1
ATOM 3212 C CA . CYS A 1 417 ? 13.148 7.969 -15.978 1.00 72.38 417 CYS A CA 1
ATOM 3213 C C . CYS A 1 417 ? 13.896 7.316 -14.821 1.00 72.38 417 CYS A C 1
ATOM 3215 O O . CYS A 1 417 ? 13.273 6.785 -13.905 1.00 72.38 417 CYS A O 1
ATOM 3217 N N . SER A 1 418 ? 15.225 7.416 -14.803 1.00 71.56 418 SER A N 1
ATOM 3218 C CA . SER A 1 418 ? 15.960 7.173 -13.561 1.00 71.56 418 SER A CA 1
ATOM 3219 C C . SER A 1 418 ? 15.561 8.215 -12.523 1.00 71.56 418 SER A C 1
ATOM 3221 O O . SER A 1 418 ? 15.229 9.350 -12.875 1.00 71.56 418 SER A O 1
ATOM 3223 N N . LEU A 1 419 ? 15.622 7.862 -11.242 1.00 64.50 419 LEU A N 1
ATOM 3224 C CA . LEU A 1 419 ? 15.297 8.782 -10.155 1.00 64.50 419 LEU A CA 1
ATOM 3225 C C . LEU A 1 419 ? 16.114 10.082 -10.239 1.00 64.50 419 LEU A C 1
ATOM 3227 O O . LEU A 1 419 ? 15.559 11.164 -10.097 1.00 64.50 419 LEU A O 1
ATOM 3231 N N . GLY A 1 420 ? 17.400 9.993 -10.596 1.00 64.44 420 GLY A N 1
ATOM 3232 C CA . GLY A 1 420 ? 18.242 11.171 -10.827 1.00 64.44 420 GLY A CA 1
ATOM 3233 C C . GLY A 1 420 ? 17.805 12.022 -12.027 1.00 64.44 420 GLY A C 1
ATOM 3234 O O . GLY A 1 420 ? 17.841 13.246 -11.958 1.00 64.44 420 GLY A O 1
ATOM 3235 N N . SER A 1 421 ? 17.367 11.408 -13.132 1.00 72.56 421 SER A N 1
ATOM 3236 C CA . SER A 1 421 ? 16.813 12.159 -14.268 1.00 72.56 421 SER A CA 1
ATOM 3237 C C . SER A 1 421 ? 15.468 12.798 -13.923 1.00 72.56 421 SER A C 1
ATOM 3239 O O . SER A 1 421 ? 15.152 13.874 -14.431 1.00 72.56 421 SER A O 1
ATOM 3241 N N . PHE A 1 422 ? 14.674 12.134 -13.083 1.00 77.31 422 PHE A N 1
ATOM 3242 C CA . PHE A 1 422 ? 13.388 12.631 -12.626 1.00 77.31 422 PHE A CA 1
ATOM 3243 C C . PHE A 1 422 ? 13.563 13.864 -11.728 1.00 77.31 422 PHE A C 1
ATOM 3245 O O . PHE A 1 422 ? 12.977 14.907 -12.011 1.00 77.31 422 PHE A O 1
ATOM 3252 N N . THR A 1 423 ? 14.430 13.794 -10.717 1.00 71.50 423 THR A N 1
ATOM 3253 C CA . THR A 1 423 ? 14.691 14.921 -9.807 1.00 71.50 423 THR A CA 1
ATOM 3254 C C . THR A 1 423 ? 15.359 16.098 -10.518 1.00 71.50 423 THR A C 1
ATOM 3256 O O . THR A 1 423 ? 14.911 17.234 -10.372 1.00 71.50 423 THR A O 1
ATOM 3259 N N . ASN A 1 424 ? 16.359 15.845 -11.371 1.00 75.25 424 ASN A N 1
ATOM 3260 C CA . ASN A 1 424 ? 17.033 16.904 -12.131 1.00 75.25 424 ASN A CA 1
ATOM 3261 C C . ASN A 1 424 ? 16.092 17.644 -13.092 1.00 75.25 424 ASN A C 1
ATOM 3263 O O . ASN A 1 424 ? 16.231 18.853 -13.264 1.00 75.25 424 ASN A O 1
ATOM 3267 N N . GLY A 1 425 ? 15.139 16.944 -13.718 1.00 79.56 425 GLY A N 1
ATOM 3268 C CA . GLY A 1 425 ? 14.142 17.590 -14.575 1.00 79.56 425 GLY A CA 1
ATOM 3269 C C . GLY A 1 425 ? 13.181 18.487 -13.792 1.00 79.56 425 GLY A C 1
ATOM 3270 O O . GLY A 1 425 ? 12.875 19.585 -14.248 1.00 79.56 425 GLY A O 1
ATOM 3271 N N . GLY A 1 426 ? 12.792 18.077 -12.579 1.00 81.50 426 GLY A N 1
ATOM 3272 C CA . GLY A 1 426 ? 12.013 18.918 -11.665 1.00 81.50 426 GLY A CA 1
ATOM 3273 C C . GLY A 1 426 ? 12.755 20.191 -11.253 1.00 81.50 426 GLY A C 1
ATOM 3274 O O . GLY A 1 426 ? 12.230 21.294 -11.404 1.00 81.50 426 GLY A O 1
ATOM 3275 N N . LEU A 1 427 ? 14.015 20.051 -10.824 1.00 80.62 427 LEU A N 1
ATOM 3276 C CA . LEU A 1 427 ? 14.878 21.187 -10.482 1.00 80.62 427 LEU A CA 1
ATOM 3277 C C . LEU A 1 427 ? 15.077 22.129 -11.675 1.00 80.62 427 LEU A C 1
ATOM 3279 O O . LEU A 1 427 ? 15.021 23.345 -11.520 1.00 80.62 427 LEU A O 1
ATOM 3283 N N . ALA A 1 428 ? 15.250 21.591 -12.886 1.00 84.19 428 ALA A N 1
ATOM 3284 C CA . ALA A 1 428 ? 15.379 22.403 -14.093 1.00 84.19 428 ALA A CA 1
ATOM 3285 C C . ALA A 1 428 ? 14.145 23.288 -14.345 1.00 84.19 428 ALA A C 1
ATOM 3287 O O . ALA A 1 428 ? 14.307 24.452 -14.716 1.00 84.19 428 ALA A O 1
ATOM 3288 N N . CYS A 1 429 ? 12.934 22.779 -14.092 1.00 86.12 429 CYS A N 1
ATOM 3289 C CA . CYS A 1 429 ? 11.707 23.571 -14.183 1.00 86.12 429 CYS A CA 1
ATOM 3290 C C . CYS A 1 429 ? 11.688 24.729 -13.172 1.00 86.12 429 CYS A C 1
ATOM 3292 O O . CYS A 1 429 ? 11.389 25.864 -13.542 1.00 86.12 429 CYS A O 1
ATOM 3294 N N . GLN A 1 430 ? 12.076 24.476 -11.918 1.00 85.94 430 GLN A N 1
ATOM 3295 C CA . GLN A 1 430 ? 12.162 25.523 -10.894 1.00 85.94 430 GLN A CA 1
ATOM 3296 C C . GLN A 1 430 ? 13.229 26.573 -11.228 1.00 85.94 430 GLN A C 1
ATOM 3298 O O . GLN A 1 430 ? 12.983 27.771 -11.095 1.00 85.94 430 GLN A O 1
ATOM 3303 N N . ARG A 1 431 ? 14.400 26.154 -11.724 1.00 87.12 431 ARG A N 1
ATOM 3304 C CA . ARG A 1 431 ? 15.454 27.077 -12.171 1.00 87.12 431 ARG A CA 1
ATOM 3305 C C . ARG A 1 431 ? 14.959 27.997 -13.284 1.00 87.12 431 ARG A C 1
ATOM 3307 O O . ARG A 1 431 ? 15.197 29.199 -13.210 1.00 87.12 431 ARG A O 1
ATOM 3314 N N . ALA A 1 432 ? 14.262 27.449 -14.281 1.00 86.12 432 ALA A N 1
ATOM 3315 C CA . ALA A 1 432 ? 13.702 28.227 -15.383 1.00 86.12 432 ALA A CA 1
ATOM 3316 C C . ALA A 1 432 ? 12.726 29.301 -14.876 1.00 86.12 432 ALA A C 1
ATOM 3318 O O . ALA A 1 432 ? 12.895 30.475 -15.203 1.00 86.12 432 ALA A O 1
ATOM 3319 N N . MET A 1 433 ? 11.795 28.927 -13.991 1.00 87.81 433 MET A N 1
ATOM 3320 C CA . MET A 1 433 ? 10.874 29.873 -13.351 1.00 87.81 433 MET A CA 1
ATOM 3321 C C . MET A 1 433 ? 11.625 30.996 -12.615 1.00 87.81 433 MET A C 1
ATOM 3323 O O . MET A 1 433 ? 11.317 32.173 -12.795 1.00 87.81 433 MET A O 1
ATOM 3327 N N . MET A 1 434 ? 12.628 30.661 -11.796 1.00 84.94 434 MET A N 1
ATOM 3328 C CA . MET A 1 434 ? 13.362 31.665 -11.014 1.00 84.94 434 MET A CA 1
ATOM 3329 C C . MET A 1 434 ? 14.198 32.613 -11.886 1.00 84.94 434 MET A C 1
ATOM 3331 O O . MET A 1 434 ? 14.356 33.786 -11.541 1.00 84.94 434 MET A O 1
ATOM 3335 N N . ILE A 1 435 ? 14.716 32.136 -13.023 1.00 86.19 435 ILE A N 1
ATOM 3336 C CA . ILE A 1 435 ? 15.412 32.973 -14.011 1.00 86.19 435 ILE A CA 1
ATOM 3337 C C . ILE A 1 435 ? 14.435 33.961 -14.660 1.00 86.19 435 ILE A C 1
ATOM 3339 O O . ILE A 1 435 ? 14.747 35.150 -14.727 1.00 86.19 435 ILE A O 1
ATOM 3343 N N . GLU A 1 436 ? 13.254 33.505 -15.079 1.00 85.50 436 GLU A N 1
ATOM 3344 C CA . GLU A 1 436 ? 12.225 34.366 -15.680 1.00 85.50 436 GLU A CA 1
ATOM 3345 C C . GLU A 1 436 ? 11.740 35.437 -14.694 1.00 85.50 436 GLU A C 1
ATOM 3347 O O . GLU A 1 436 ? 11.743 36.628 -15.016 1.00 85.50 436 GLU A O 1
ATOM 3352 N N . LEU A 1 437 ? 11.442 35.053 -13.445 1.00 82.44 437 LEU A N 1
ATOM 3353 C CA . LEU A 1 437 ? 11.036 35.996 -12.396 1.00 82.44 437 LEU A CA 1
ATOM 3354 C C . LEU A 1 437 ? 12.114 37.042 -12.081 1.00 82.44 437 LEU A C 1
ATOM 3356 O O . LEU A 1 437 ? 11.780 38.163 -11.693 1.00 82.44 437 LEU A O 1
ATOM 3360 N N . LYS A 1 438 ? 13.396 36.692 -12.244 1.00 81.75 438 LYS A N 1
ATOM 3361 C CA . LYS A 1 438 ? 14.524 37.623 -12.118 1.00 81.75 438 LYS A CA 1
ATOM 3362 C C . LYS A 1 438 ? 14.612 38.578 -13.310 1.00 81.75 438 LYS A C 1
ATOM 3364 O O . LYS A 1 438 ? 14.861 39.765 -13.120 1.00 81.75 438 LYS A O 1
ATOM 3369 N N . GLN A 1 439 ? 14.497 38.061 -14.533 1.00 83.38 439 GLN A N 1
ATOM 3370 C CA . GLN A 1 439 ? 14.712 38.832 -15.762 1.00 83.38 439 GLN A CA 1
ATOM 3371 C C . GLN A 1 439 ? 13.523 39.730 -16.118 1.00 83.38 439 GLN A C 1
ATOM 3373 O O . GLN A 1 439 ? 13.701 40.732 -16.811 1.00 83.38 439 GLN A O 1
ATOM 3378 N N . ARG A 1 440 ? 12.320 39.398 -15.636 1.00 83.62 440 ARG A N 1
ATOM 3379 C CA . ARG A 1 440 ? 11.073 40.098 -15.962 1.00 83.62 440 ARG A CA 1
ATOM 3380 C C . ARG A 1 440 ? 10.368 40.567 -14.682 1.00 83.62 440 ARG A C 1
ATOM 3382 O O . ARG A 1 440 ? 9.391 39.949 -14.264 1.00 83.62 440 ARG A O 1
ATOM 3389 N N . PRO A 1 441 ? 10.794 41.691 -14.069 1.00 75.06 441 PRO A N 1
ATOM 3390 C CA . PRO A 1 441 ? 10.194 42.197 -12.826 1.00 75.06 441 PRO A CA 1
ATOM 3391 C C . PRO A 1 441 ? 8.681 42.472 -12.908 1.00 75.06 441 PRO A C 1
ATOM 3393 O O . PRO A 1 441 ? 8.000 42.459 -11.883 1.00 75.06 441 PRO A O 1
ATOM 3396 N N . SER A 1 442 ? 8.149 42.699 -14.117 1.00 77.62 442 SER A N 1
ATOM 3397 C CA . SER A 1 442 ? 6.720 42.901 -14.395 1.00 77.62 442 SER A CA 1
ATOM 3398 C C . SER A 1 442 ? 5.890 41.612 -14.456 1.00 77.62 442 SER A C 1
ATOM 3400 O O . SER A 1 442 ? 4.664 41.684 -14.428 1.00 77.62 442 SER A O 1
ATOM 3402 N N . MET A 1 443 ? 6.520 40.438 -14.539 1.00 82.06 443 MET A N 1
ATOM 3403 C CA . MET A 1 443 ? 5.830 39.146 -14.528 1.00 82.06 443 MET A CA 1
ATOM 3404 C C . MET A 1 443 ? 5.203 38.908 -13.149 1.00 82.06 443 MET A C 1
ATOM 3406 O O . MET A 1 443 ? 5.861 39.130 -12.135 1.00 82.06 443 MET A O 1
ATOM 3410 N N . SER A 1 444 ? 3.957 38.442 -13.048 1.00 83.25 444 SER A N 1
ATOM 3411 C CA . SER A 1 444 ? 3.405 38.052 -11.741 1.00 83.25 444 SER A CA 1
ATOM 3412 C C . SER A 1 444 ? 4.022 36.732 -11.261 1.00 83.25 444 SER A C 1
ATOM 3414 O O . SER A 1 444 ? 4.409 35.888 -12.069 1.00 83.25 444 SER A O 1
ATOM 3416 N N . CYS A 1 445 ? 4.121 36.534 -9.943 1.00 81.38 445 CYS A N 1
ATOM 3417 C CA . CYS A 1 445 ? 4.607 35.259 -9.399 1.00 81.38 445 CYS A CA 1
ATOM 3418 C C . CYS A 1 445 ? 3.660 34.103 -9.767 1.00 81.38 445 CYS A C 1
ATOM 3420 O O . CYS A 1 445 ? 4.124 33.039 -10.166 1.00 81.38 445 CYS A O 1
ATOM 3422 N N . SER A 1 446 ? 2.349 34.363 -9.762 1.00 82.94 446 SER A N 1
ATOM 3423 C CA . SER A 1 446 ? 1.310 33.419 -10.188 1.00 82.94 446 SER A CA 1
ATOM 3424 C C . SER A 1 446 ? 1.498 32.910 -11.617 1.00 82.94 446 SER A C 1
ATOM 3426 O O . SER A 1 446 ? 1.366 31.716 -11.882 1.00 82.94 446 SER A O 1
ATOM 3428 N N . LEU A 1 447 ? 1.888 33.790 -12.547 1.00 84.44 447 LEU A N 1
ATOM 3429 C CA . LEU A 1 447 ? 2.193 33.389 -13.917 1.00 84.44 447 LEU A CA 1
ATOM 3430 C C . LEU A 1 447 ? 3.428 32.479 -13.958 1.00 84.44 447 LEU A C 1
ATOM 3432 O O . LEU A 1 447 ? 3.388 31.432 -14.597 1.00 84.44 447 LEU A O 1
ATOM 3436 N N . GLY A 1 448 ? 4.491 32.827 -13.223 1.00 84.31 448 GLY A N 1
ATOM 3437 C CA . GLY A 1 448 ? 5.695 31.989 -13.134 1.00 84.31 448 GLY A CA 1
ATOM 3438 C C . GLY A 1 448 ? 5.411 30.614 -12.528 1.00 84.31 448 GLY A C 1
ATOM 3439 O O . GLY A 1 448 ? 5.953 29.605 -12.971 1.00 84.31 448 GLY A O 1
ATOM 3440 N N . ARG A 1 449 ? 4.504 30.553 -11.554 1.00 84.25 449 ARG A N 1
ATOM 3441 C CA . ARG A 1 449 ? 4.068 29.305 -10.932 1.00 84.25 449 ARG A CA 1
ATOM 3442 C C . ARG A 1 449 ? 3.227 28.436 -11.865 1.00 84.25 449 ARG A C 1
ATOM 3444 O O . ARG A 1 449 ? 3.442 27.226 -11.919 1.00 84.25 449 ARG A O 1
ATOM 3451 N N . SER A 1 450 ? 2.332 29.036 -12.645 1.00 86.25 450 SER A N 1
ATOM 3452 C CA . SER A 1 450 ? 1.607 28.320 -13.699 1.00 86.25 450 SER A CA 1
ATOM 3453 C C . SER A 1 450 ? 2.576 27.707 -14.720 1.00 86.25 450 SER A C 1
ATOM 3455 O O . SER A 1 450 ? 2.447 26.536 -15.082 1.00 86.25 450 SER A O 1
ATOM 3457 N N . GLU A 1 451 ? 3.615 28.447 -15.118 1.00 86.94 451 GLU A N 1
ATOM 3458 C CA . GLU A 1 451 ? 4.666 27.936 -16.007 1.00 86.94 451 GLU A CA 1
ATOM 3459 C C . GLU A 1 451 ? 5.476 26.792 -15.375 1.00 86.94 451 GLU A C 1
ATOM 3461 O O . GLU A 1 451 ? 5.764 25.797 -16.051 1.00 86.94 451 GLU A O 1
ATOM 3466 N N . LEU A 1 452 ? 5.788 26.880 -14.076 1.00 87.25 452 LEU A N 1
ATOM 3467 C CA . LEU A 1 452 ? 6.420 25.796 -13.321 1.00 87.25 452 LEU A CA 1
ATOM 3468 C C . LEU A 1 452 ? 5.552 24.533 -13.324 1.00 87.25 452 LEU A C 1
ATOM 3470 O O . LEU A 1 452 ? 6.054 23.461 -13.660 1.00 87.25 452 LEU A O 1
ATOM 3474 N N . GLN A 1 453 ? 4.261 24.648 -13.007 1.00 88.31 453 GLN A N 1
ATOM 3475 C CA . GLN A 1 453 ? 3.335 23.515 -13.006 1.00 88.31 453 GLN A CA 1
ATOM 3476 C C . GLN A 1 453 ? 3.242 22.862 -14.390 1.00 88.31 453 GLN A C 1
ATOM 3478 O O . GLN A 1 453 ? 3.327 21.639 -14.499 1.00 88.31 453 GLN A O 1
ATOM 3483 N N . ILE A 1 454 ? 3.148 23.654 -15.464 1.00 90.19 454 ILE A N 1
ATOM 3484 C CA . ILE A 1 454 ? 3.138 23.142 -16.844 1.00 90.19 454 ILE A CA 1
ATOM 3485 C C . ILE A 1 454 ? 4.447 22.406 -17.167 1.00 90.19 454 ILE A C 1
ATOM 3487 O O . ILE A 1 454 ? 4.426 21.348 -17.805 1.00 90.19 454 ILE A O 1
ATOM 3491 N N . CYS A 1 455 ? 5.591 22.956 -16.751 1.00 91.00 455 CYS A N 1
ATOM 3492 C CA . CYS A 1 455 ? 6.893 22.329 -16.958 1.00 91.00 455 CYS A CA 1
ATOM 3493 C C . CYS A 1 455 ? 6.997 20.993 -16.211 1.00 91.00 455 CYS A C 1
ATOM 3495 O O . CYS A 1 455 ? 7.347 19.977 -16.822 1.00 91.00 455 CYS A O 1
ATOM 3497 N N . LEU A 1 456 ? 6.631 20.978 -14.926 1.00 88.31 456 LEU A N 1
ATOM 3498 C CA . LEU A 1 456 ? 6.623 19.778 -14.092 1.00 88.31 456 LEU A CA 1
ATOM 3499 C C . LEU A 1 456 ? 5.688 18.720 -14.666 1.00 88.31 456 LEU A C 1
ATOM 3501 O O . LEU A 1 456 ? 6.116 17.585 -14.849 1.00 88.31 456 LEU A O 1
ATOM 3505 N N . ARG A 1 457 ? 4.467 19.096 -15.060 1.00 91.94 457 ARG A N 1
ATOM 3506 C CA . ARG A 1 457 ? 3.504 18.165 -15.648 1.00 91.94 457 ARG A CA 1
ATOM 3507 C C . ARG A 1 457 ? 4.052 17.497 -16.907 1.00 91.94 457 ARG A C 1
ATOM 3509 O O . ARG A 1 457 ? 4.029 16.275 -17.014 1.00 91.94 457 ARG A O 1
ATOM 3516 N N . LYS A 1 458 ? 4.630 18.274 -17.832 1.00 92.94 458 LYS A N 1
ATOM 3517 C CA . LYS A 1 458 ? 5.266 17.736 -19.051 1.00 92.94 458 LYS A CA 1
ATOM 3518 C C . LYS A 1 458 ? 6.422 16.786 -18.739 1.00 92.94 458 LYS A C 1
ATOM 3520 O O . LYS A 1 458 ? 6.641 15.822 -19.477 1.00 92.94 458 LYS A O 1
ATOM 3525 N N . HIS A 1 459 ? 7.200 17.085 -17.701 1.00 89.75 459 HIS A N 1
ATOM 3526 C CA . HIS A 1 459 ? 8.309 16.243 -17.258 1.00 89.75 459 HIS A CA 1
ATOM 3527 C C . HIS A 1 459 ? 7.811 14.936 -16.628 1.00 89.75 459 HIS A C 1
ATOM 3529 O O . HIS A 1 459 ? 8.241 13.860 -17.048 1.00 89.75 459 HIS A O 1
ATOM 3535 N N . VAL A 1 460 ? 6.846 15.018 -15.708 1.00 86.38 460 VAL A N 1
ATOM 3536 C CA . VAL A 1 460 ? 6.195 13.864 -15.076 1.00 86.38 460 VAL A CA 1
ATOM 3537 C C . VAL A 1 460 ? 5.570 12.973 -16.140 1.00 86.38 460 VAL A C 1
ATOM 3539 O O . VAL A 1 460 ? 5.959 11.811 -16.231 1.00 86.38 460 VAL A O 1
ATOM 3542 N N . ASP A 1 461 ? 4.715 13.518 -17.012 1.00 89.31 461 ASP A N 1
ATOM 3543 C CA . ASP A 1 461 ? 4.080 12.778 -18.107 1.00 89.31 461 ASP A CA 1
ATOM 3544 C C . ASP A 1 461 ? 5.116 12.037 -18.944 1.00 89.31 461 ASP A C 1
ATOM 3546 O O . ASP A 1 461 ? 4.969 10.850 -19.220 1.00 89.31 461 ASP A O 1
ATOM 3550 N N . ARG A 1 462 ? 6.219 12.695 -19.315 1.00 90.06 462 ARG A N 1
ATOM 3551 C CA . ARG A 1 462 ? 7.285 12.044 -20.082 1.00 90.06 462 ARG A CA 1
ATOM 3552 C C . ARG A 1 462 ? 7.851 10.835 -19.344 1.00 90.06 462 ARG A C 1
ATOM 3554 O O . ARG A 1 462 ? 8.093 9.819 -19.996 1.00 90.06 462 ARG A O 1
ATOM 3561 N N . CYS A 1 463 ? 8.061 10.937 -18.037 1.00 76.69 463 CYS A N 1
ATOM 3562 C CA . CYS A 1 463 ? 8.620 9.865 -17.224 1.00 76.69 463 CYS A CA 1
ATOM 3563 C C . CYS A 1 463 ? 7.634 8.717 -16.986 1.00 76.69 463 CYS A C 1
ATOM 3565 O O . CYS A 1 463 ? 8.043 7.558 -17.066 1.00 76.69 463 CYS A O 1
ATOM 3567 N N . VAL A 1 464 ? 6.352 9.011 -16.756 1.00 79.00 464 VAL A N 1
ATOM 3568 C CA . VAL A 1 464 ? 5.366 8.008 -16.323 1.00 79.00 464 VAL A CA 1
ATOM 3569 C C . VAL A 1 464 ? 4.430 7.511 -17.424 1.00 79.00 464 VAL A C 1
ATOM 3571 O O . VAL A 1 464 ? 3.728 6.540 -17.185 1.00 79.00 464 VAL A O 1
ATOM 3574 N N . LYS A 1 465 ? 4.440 8.102 -18.630 1.00 78.75 465 LYS A N 1
ATOM 3575 C CA . LYS A 1 465 ? 3.522 7.783 -19.752 1.00 78.75 465 LYS A CA 1
ATOM 3576 C C . LYS A 1 465 ? 3.298 6.288 -19.998 1.00 78.75 465 LYS A C 1
ATOM 3578 O O . LYS A 1 465 ? 2.188 5.873 -20.314 1.00 78.75 465 LYS A O 1
ATOM 3583 N N . ASP A 1 466 ? 4.371 5.512 -19.896 1.00 72.62 466 ASP A N 1
ATOM 3584 C CA . ASP A 1 466 ? 4.401 4.091 -20.245 1.00 72.62 466 ASP A CA 1
ATOM 3585 C C . ASP A 1 466 ? 4.287 3.183 -18.995 1.00 72.62 466 ASP A C 1
ATOM 3587 O O . ASP A 1 466 ? 4.325 1.957 -19.103 1.00 72.62 466 ASP A O 1
ATOM 3591 N N . ASP A 1 467 ? 4.151 3.774 -17.801 1.00 70.69 467 ASP A N 1
ATOM 3592 C CA . ASP A 1 467 ? 3.976 3.068 -16.531 1.00 70.69 467 ASP A CA 1
ATOM 3593 C C . ASP A 1 467 ? 2.493 2.774 -16.273 1.00 70.69 467 ASP A C 1
ATOM 3595 O O . ASP A 1 467 ? 1.638 3.646 -16.389 1.00 70.69 467 ASP A O 1
ATOM 3599 N N . SER A 1 468 ? 2.172 1.532 -15.909 1.00 50.84 468 SER A N 1
ATOM 3600 C CA . SER A 1 468 ? 0.785 1.087 -15.739 1.00 50.84 468 SER A CA 1
ATOM 3601 C C . SER A 1 468 ? 0.067 1.688 -14.529 1.00 50.84 468 SER A C 1
ATOM 3603 O O . SER A 1 468 ? -1.146 1.557 -14.462 1.00 50.84 468 SER A O 1
ATOM 3605 N N . VAL A 1 469 ? 0.798 2.260 -13.567 1.00 52.28 469 VAL A N 1
ATOM 3606 C CA . VAL A 1 469 ? 0.243 2.810 -12.318 1.00 52.28 469 VAL A CA 1
ATOM 3607 C C . VAL A 1 469 ? 0.529 4.305 -12.225 1.00 52.28 469 VAL A C 1
ATOM 3609 O O . VAL A 1 469 ? -0.372 5.098 -11.980 1.00 52.28 469 VAL A O 1
ATOM 3612 N N . LEU A 1 470 ? 1.777 4.714 -12.466 1.00 58.97 470 LEU A N 1
ATOM 3613 C CA . LEU A 1 470 ? 2.187 6.102 -12.255 1.00 58.97 470 LEU A CA 1
ATOM 3614 C C . LEU A 1 470 ? 1.585 7.073 -13.282 1.00 58.97 470 LEU A C 1
ATOM 3616 O O . LEU A 1 470 ? 1.446 8.253 -12.968 1.00 58.97 470 LEU A O 1
ATOM 3620 N N . LYS A 1 471 ? 1.198 6.603 -14.480 1.00 72.38 471 LYS A N 1
ATOM 3621 C CA . LYS A 1 471 ? 0.559 7.450 -15.506 1.00 72.38 471 LYS A CA 1
ATOM 3622 C C . LYS A 1 471 ? -0.759 8.063 -15.024 1.00 72.38 471 LYS A C 1
ATOM 3624 O O . LYS A 1 471 ? -1.018 9.231 -15.295 1.00 72.38 471 LYS A O 1
ATOM 3629 N N . ASP A 1 472 ? -1.545 7.296 -14.267 1.00 72.75 472 ASP A N 1
ATOM 3630 C CA . ASP A 1 472 ? -2.863 7.712 -13.773 1.00 72.75 472 ASP A CA 1
ATOM 3631 C C . ASP A 1 472 ? -2.726 8.592 -12.517 1.00 72.75 472 ASP A C 1
ATOM 3633 O O . ASP A 1 472 ? -3.682 9.209 -12.057 1.00 72.75 472 ASP A O 1
ATOM 3637 N N . MET A 1 473 ? -1.506 8.690 -11.983 1.00 69.81 473 MET A N 1
ATOM 3638 C CA . MET A 1 473 ? -1.147 9.506 -10.827 1.00 69.81 473 MET A CA 1
ATOM 3639 C C . MET A 1 473 ? -0.325 10.738 -11.213 1.00 69.81 473 MET A C 1
ATOM 3641 O O . MET A 1 473 ? 0.186 11.427 -10.334 1.00 69.81 473 MET A O 1
ATOM 3645 N N . ALA A 1 474 ? -0.169 11.029 -12.506 1.00 77.81 474 ALA A N 1
ATOM 3646 C CA . ALA A 1 474 ? 0.700 12.101 -12.979 1.00 77.81 474 ALA A CA 1
ATOM 3647 C C . ALA A 1 474 ? 0.331 13.478 -12.389 1.00 77.81 474 ALA A C 1
ATOM 3649 O O . ALA A 1 474 ? 1.230 14.270 -12.100 1.00 77.81 474 ALA A O 1
ATOM 3650 N N . ASP A 1 475 ? -0.957 13.746 -12.137 1.00 80.12 475 ASP A N 1
ATOM 3651 C CA . ASP A 1 475 ? -1.406 15.002 -11.515 1.00 80.12 475 ASP A CA 1
ATOM 3652 C C . ASP A 1 475 ? -0.973 15.058 -10.057 1.00 80.12 475 ASP A C 1
ATOM 3654 O O . ASP A 1 475 ? -0.312 15.999 -9.637 1.00 80.12 475 ASP A O 1
ATOM 3658 N N . GLN A 1 476 ? -1.220 13.978 -9.320 1.00 80.94 476 GLN A N 1
ATOM 3659 C CA . GLN A 1 476 ? -0.851 13.868 -7.913 1.00 80.94 476 GLN A CA 1
ATOM 3660 C C . GLN A 1 476 ? 0.673 13.912 -7.712 1.00 80.94 476 GLN A C 1
ATOM 3662 O O . GLN A 1 476 ? 1.158 14.505 -6.755 1.00 80.94 476 GLN A O 1
ATOM 3667 N N . ILE A 1 477 ? 1.446 13.315 -8.626 1.00 79.06 477 ILE A N 1
ATOM 3668 C CA . ILE A 1 477 ? 2.915 13.385 -8.628 1.00 79.06 477 ILE A CA 1
ATOM 3669 C C . ILE A 1 477 ? 3.380 14.816 -8.926 1.00 79.06 477 ILE A C 1
ATOM 3671 O O . ILE A 1 477 ? 4.345 15.281 -8.324 1.00 79.06 477 ILE A O 1
ATOM 3675 N N . THR A 1 478 ? 2.699 15.526 -9.830 1.00 83.75 478 THR A N 1
ATOM 3676 C CA . THR A 1 478 ? 2.996 16.935 -10.128 1.00 83.75 478 THR A CA 1
ATOM 3677 C C . THR A 1 478 ? 2.725 17.816 -8.908 1.00 83.75 478 THR A C 1
ATOM 3679 O O . THR A 1 478 ? 3.595 18.597 -8.525 1.00 83.75 478 THR A O 1
ATOM 3682 N N . ASP A 1 479 ? 1.577 17.639 -8.253 1.00 81.75 479 ASP A N 1
ATOM 3683 C CA . ASP A 1 479 ? 1.215 18.348 -7.021 1.00 81.75 479 ASP A CA 1
ATOM 3684 C C . ASP A 1 479 ? 2.200 18.035 -5.886 1.00 81.75 479 ASP A C 1
ATOM 3686 O O . ASP A 1 479 ? 2.669 18.937 -5.191 1.00 81.75 479 ASP A O 1
ATOM 3690 N N . PHE A 1 480 ? 2.611 16.772 -5.754 1.00 79.81 480 PHE A N 1
ATOM 3691 C CA . PHE A 1 480 ? 3.639 16.360 -4.801 1.00 79.81 480 PHE A CA 1
ATOM 3692 C C . PHE A 1 480 ? 4.984 17.062 -5.055 1.00 79.81 480 PHE A C 1
ATOM 3694 O O . PHE A 1 480 ? 5.631 17.519 -4.115 1.00 79.81 480 PHE A O 1
ATOM 3701 N N . MET A 1 481 ? 5.405 17.209 -6.317 1.00 81.62 481 MET A N 1
ATOM 3702 C CA . MET A 1 481 ? 6.621 17.960 -6.659 1.00 81.62 481 MET A CA 1
ATOM 3703 C C . MET A 1 481 ? 6.484 19.465 -6.382 1.00 81.62 481 MET A C 1
ATOM 3705 O O . MET A 1 481 ? 7.471 20.104 -6.018 1.00 81.62 481 MET A O 1
ATOM 3709 N N . LEU A 1 482 ? 5.283 20.033 -6.525 1.00 80.94 482 LEU A N 1
ATOM 3710 C CA . LEU A 1 482 ? 5.015 21.442 -6.224 1.00 80.94 482 LEU A CA 1
ATOM 3711 C C . LEU A 1 482 ? 5.104 21.761 -4.726 1.00 80.94 482 LEU A C 1
ATOM 3713 O O . LEU A 1 482 ? 5.500 22.874 -4.389 1.00 80.94 482 LEU A O 1
ATOM 3717 N N . LEU A 1 483 ? 4.809 20.805 -3.836 1.00 76.94 483 LEU A N 1
ATOM 3718 C CA . LEU A 1 483 ? 4.963 20.982 -2.381 1.00 76.94 483 LEU A CA 1
ATOM 3719 C C . LEU A 1 483 ? 6.417 21.209 -1.944 1.00 76.94 483 LEU A C 1
ATOM 3721 O O . LEU A 1 483 ? 6.665 21.796 -0.898 1.00 76.94 483 LEU A O 1
ATOM 3725 N N . TYR A 1 484 ? 7.379 20.759 -2.746 1.00 72.44 484 TYR A N 1
ATOM 3726 C CA . TYR A 1 484 ? 8.806 20.959 -2.495 1.00 72.44 484 TYR A CA 1
ATOM 3727 C C . TYR A 1 484 ? 9.382 22.184 -3.229 1.00 72.44 484 TYR A C 1
ATOM 3729 O O . TYR A 1 484 ? 10.481 22.648 -2.921 1.00 72.44 484 TYR A O 1
ATOM 3737 N N . ALA A 1 485 ? 8.661 22.712 -4.219 1.00 78.69 485 ALA A N 1
ATOM 3738 C CA . ALA A 1 485 ? 9.139 23.802 -5.054 1.00 78.69 485 ALA A CA 1
ATOM 3739 C C . ALA A 1 485 ? 8.937 25.181 -4.401 1.00 78.69 485 ALA A C 1
ATOM 3741 O O . ALA A 1 485 ? 8.209 25.337 -3.422 1.00 78.69 485 ALA A O 1
ATOM 3742 N N . TYR A 1 486 ? 9.575 26.205 -4.975 1.00 80.00 486 TYR A N 1
ATOM 3743 C CA . TYR A 1 486 ? 9.399 27.594 -4.544 1.00 80.00 486 TYR A CA 1
ATOM 3744 C C . TYR A 1 486 ? 7.922 28.031 -4.582 1.00 80.00 486 TYR A C 1
ATOM 3746 O O . TYR A 1 486 ? 7.252 27.909 -5.612 1.00 80.00 486 TYR A O 1
ATOM 3754 N N . ASN A 1 487 ? 7.443 28.591 -3.467 1.00 77.75 487 ASN A N 1
ATOM 3755 C CA . ASN A 1 487 ? 6.085 29.109 -3.314 1.00 77.75 487 ASN A CA 1
ATOM 3756 C C . ASN A 1 487 ? 6.016 30.647 -3.461 1.00 77.75 487 ASN A C 1
ATOM 3758 O O . ASN A 1 487 ? 6.829 31.387 -2.907 1.00 77.75 487 ASN A O 1
ATOM 3762 N N . CYS A 1 488 ? 4.979 31.120 -4.155 1.00 73.62 488 CYS A N 1
ATOM 3763 C CA . CYS A 1 488 ? 4.632 32.523 -4.379 1.00 73.62 488 CYS A CA 1
ATOM 3764 C C . CYS A 1 488 ? 3.808 33.164 -3.236 1.00 73.62 488 CYS A C 1
ATOM 3766 O O . CYS A 1 488 ? 2.941 33.994 -3.500 1.00 73.62 488 CYS A O 1
ATOM 3768 N N . GLY A 1 489 ? 4.067 32.795 -1.978 1.00 66.88 489 GLY A N 1
ATOM 3769 C CA . GLY A 1 489 ? 3.381 33.357 -0.807 1.00 66.88 489 GLY A CA 1
ATOM 3770 C C . GLY A 1 489 ? 2.070 32.641 -0.469 1.00 66.88 489 GLY A C 1
ATOM 3771 O O . GLY A 1 489 ? 2.096 31.688 0.308 1.00 66.88 489 GLY A O 1
ATOM 3772 N N . ASP A 1 490 ? 0.954 33.101 -1.044 1.00 64.75 490 ASP A N 1
ATOM 3773 C CA . ASP A 1 490 ? -0.414 32.742 -0.611 1.00 64.75 490 ASP A CA 1
ATOM 3774 C C . ASP A 1 490 ? -1.101 31.674 -1.478 1.00 64.75 490 ASP A C 1
ATOM 3776 O O . ASP A 1 490 ? -2.227 31.266 -1.201 1.00 64.75 490 ASP A O 1
ATOM 3780 N N . GLU A 1 491 ? -0.459 31.217 -2.553 1.00 66.38 491 GLU A N 1
ATOM 3781 C CA . GLU A 1 491 ? -1.009 30.114 -3.339 1.00 66.38 491 GLU A CA 1
ATOM 3782 C C . GLU A 1 491 ? -0.839 28.812 -2.559 1.00 66.38 491 GLU A C 1
ATOM 3784 O O . GLU A 1 491 ? 0.262 28.517 -2.112 1.00 66.38 491 GLU A O 1
ATOM 3789 N N . GLU A 1 492 ? -1.892 28.014 -2.403 1.00 65.88 492 GLU A N 1
ATOM 3790 C CA . GLU A 1 492 ? -1.816 26.705 -1.747 1.00 65.88 492 GLU A CA 1
ATOM 3791 C C . GLU A 1 492 ? -1.737 25.576 -2.780 1.00 65.88 492 GLU A C 1
ATOM 3793 O O . GLU A 1 492 ? -2.304 25.652 -3.873 1.00 65.88 492 GLU A O 1
ATOM 3798 N N . VAL A 1 493 ? -1.021 24.503 -2.440 1.00 66.44 493 VAL A N 1
ATOM 3799 C CA . VAL A 1 493 ? -1.151 23.220 -3.140 1.00 66.44 493 VAL A CA 1
ATOM 3800 C C . VAL A 1 493 ? -2.194 22.404 -2.387 1.00 66.44 493 VAL A C 1
ATOM 3802 O O . VAL A 1 493 ? -2.056 22.191 -1.183 1.00 66.44 493 VAL A O 1
ATOM 3805 N N . ASN A 1 494 ? -3.230 21.936 -3.083 1.00 67.88 494 ASN A N 1
ATOM 3806 C CA . ASN A 1 494 ? -4.258 21.101 -2.471 1.00 67.88 494 ASN A CA 1
ATOM 3807 C C . ASN A 1 494 ? -3.697 19.698 -2.179 1.00 67.88 494 ASN A C 1
ATOM 3809 O O . ASN A 1 494 ? -3.700 18.821 -3.043 1.00 67.88 494 ASN A O 1
ATOM 3813 N N . THR A 1 495 ? -3.242 19.475 -0.946 1.00 67.12 495 THR A N 1
ATOM 3814 C CA . THR A 1 495 ? -2.746 18.171 -0.477 1.00 67.12 495 THR A CA 1
ATOM 3815 C C . THR A 1 495 ? -3.822 17.082 -0.510 1.00 67.12 495 THR A C 1
ATOM 3817 O O . THR A 1 495 ? -3.478 15.908 -0.627 1.00 67.12 495 THR A O 1
ATOM 3820 N N . GLY A 1 496 ? -5.111 17.447 -0.497 1.00 68.50 496 GLY A N 1
ATOM 3821 C CA . GLY A 1 496 ? -6.241 16.521 -0.615 1.00 68.50 496 GLY A CA 1
ATOM 3822 C C . GLY A 1 496 ? -6.345 15.823 -1.975 1.00 68.50 496 GLY A C 1
ATOM 3823 O O . GLY A 1 496 ? -6.983 14.778 -2.075 1.00 68.50 496 GLY A O 1
ATOM 3824 N N . ASN A 1 497 ? -5.681 16.350 -3.010 1.00 69.31 497 ASN A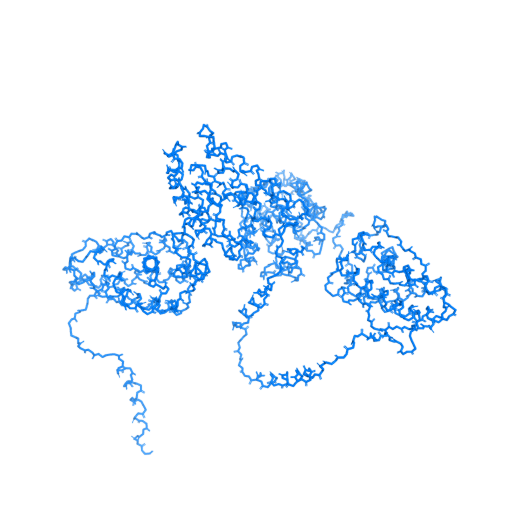 N 1
ATOM 3825 C CA . ASN A 1 497 ? -5.575 15.685 -4.311 1.00 69.31 497 ASN A CA 1
ATOM 3826 C C . ASN A 1 497 ? -4.496 14.587 -4.331 1.00 69.31 497 ASN A C 1
ATOM 3828 O O . ASN A 1 497 ? -4.502 13.744 -5.227 1.00 69.31 497 ASN A O 1
ATOM 3832 N N . ILE A 1 498 ? -3.570 14.576 -3.364 1.00 71.00 498 ILE A N 1
ATOM 3833 C CA . ILE A 1 498 ? -2.493 13.584 -3.287 1.00 71.00 498 ILE A CA 1
ATOM 3834 C C . ILE A 1 498 ? -3.012 12.359 -2.534 1.00 71.00 498 ILE A C 1
ATOM 3836 O O . ILE A 1 498 ? -3.269 12.402 -1.331 1.00 71.00 498 ILE A O 1
ATOM 3840 N N . GLY A 1 499 ? -3.160 11.246 -3.251 1.00 60.69 499 GLY A N 1
ATOM 3841 C CA . GLY A 1 499 ? -3.737 10.025 -2.709 1.00 60.69 499 GLY A CA 1
ATOM 3842 C C . GLY A 1 499 ? -2.873 9.380 -1.610 1.00 60.69 499 GLY A C 1
ATOM 3843 O O . GLY A 1 499 ? -1.643 9.446 -1.683 1.00 60.69 499 GLY A O 1
ATOM 3844 N N . PRO A 1 500 ? -3.480 8.655 -0.646 1.00 55.72 500 PRO A N 1
ATOM 3845 C CA . PRO A 1 500 ? -2.775 7.955 0.441 1.00 55.72 500 PRO A CA 1
ATOM 3846 C C . PRO A 1 500 ? -1.633 7.046 -0.025 1.00 55.72 500 PRO A C 1
ATOM 3848 O O . PRO A 1 500 ? -0.636 6.870 0.668 1.00 55.72 500 PRO A O 1
ATOM 3851 N N . PHE A 1 501 ? -1.755 6.488 -1.231 1.00 53.09 501 PHE A N 1
ATOM 3852 C CA . PHE A 1 501 ? -0.717 5.662 -1.832 1.00 53.09 501 PHE A CA 1
ATOM 3853 C C . PHE A 1 501 ? 0.572 6.441 -2.119 1.00 53.09 501 PHE A C 1
ATOM 3855 O O . PHE A 1 501 ? 1.645 5.897 -1.878 1.00 53.09 501 PHE A O 1
ATOM 3862 N N . LEU A 1 502 ? 0.496 7.700 -2.578 1.00 60.12 502 LEU A N 1
ATOM 3863 C CA . LEU A 1 502 ? 1.696 8.522 -2.772 1.00 60.12 502 LEU A CA 1
ATOM 3864 C C . LEU A 1 502 ? 2.399 8.766 -1.450 1.00 60.12 502 LEU A C 1
ATOM 3866 O O . LEU A 1 502 ? 3.590 8.500 -1.366 1.00 60.12 502 LEU A O 1
ATOM 3870 N N . TRP A 1 503 ? 1.656 9.172 -0.422 1.00 62.75 503 TRP A N 1
ATOM 3871 C CA . TRP A 1 503 ? 2.186 9.373 0.926 1.00 62.75 503 TRP A CA 1
ATOM 3872 C C . TRP A 1 503 ? 2.853 8.117 1.487 1.00 62.75 503 TRP A C 1
ATOM 3874 O O . TRP A 1 503 ? 3.924 8.199 2.080 1.00 62.75 503 TRP A O 1
ATOM 3884 N N . LEU A 1 504 ? 2.268 6.944 1.231 1.00 53.50 504 LEU A N 1
ATOM 3885 C CA . LEU A 1 504 ? 2.817 5.661 1.658 1.00 53.50 504 LEU A CA 1
ATOM 3886 C C . LEU A 1 504 ? 4.119 5.301 0.928 1.00 53.50 504 LEU A C 1
ATOM 3888 O O . LEU A 1 504 ? 5.073 4.865 1.568 1.00 53.50 504 LEU A O 1
ATOM 3892 N N . ILE A 1 505 ? 4.178 5.457 -0.401 1.00 54.44 505 ILE A N 1
ATOM 3893 C CA . ILE A 1 505 ? 5.371 5.071 -1.177 1.00 54.44 505 ILE A CA 1
ATOM 3894 C C . ILE A 1 505 ? 6.512 6.079 -1.047 1.00 54.44 505 ILE A C 1
ATOM 3896 O O . ILE A 1 505 ? 7.674 5.687 -1.132 1.00 54.44 505 ILE A O 1
ATOM 3900 N N . THR A 1 506 ? 6.196 7.360 -0.849 1.00 59.19 506 THR A N 1
ATOM 3901 C CA . THR A 1 506 ? 7.190 8.401 -0.563 1.00 59.19 506 THR A CA 1
ATOM 3902 C C . THR A 1 506 ? 7.544 8.450 0.917 1.00 59.19 506 THR A C 1
ATOM 3904 O O . THR A 1 506 ? 8.530 9.088 1.279 1.00 59.19 506 THR A O 1
ATOM 3907 N N . LYS A 1 507 ? 6.753 7.760 1.753 1.00 61.16 507 LYS A N 1
ATOM 3908 C CA . LYS A 1 507 ? 6.855 7.751 3.211 1.00 61.16 507 LYS A CA 1
ATOM 3909 C C . LYS A 1 507 ? 6.917 9.166 3.781 1.00 61.16 507 LYS A C 1
ATOM 3911 O O . LYS A 1 507 ? 7.719 9.462 4.668 1.00 61.16 507 LYS A O 1
ATOM 3916 N N . CYS A 1 508 ? 6.105 10.046 3.207 1.00 63.34 508 CYS A N 1
ATOM 3917 C CA . CYS A 1 508 ? 6.039 11.439 3.596 1.00 63.34 508 CYS A CA 1
ATOM 3918 C C . CYS A 1 508 ? 4.876 11.681 4.553 1.00 63.34 508 CYS A C 1
ATOM 3920 O O . CYS A 1 508 ? 3.763 11.220 4.309 1.00 63.34 508 CYS A O 1
ATOM 3922 N N . ALA A 1 509 ? 5.120 12.464 5.599 1.00 71.69 509 ALA A N 1
ATOM 3923 C CA . ALA A 1 509 ? 4.088 13.029 6.451 1.00 71.69 509 ALA A CA 1
ATOM 3924 C C . ALA A 1 509 ? 3.486 14.271 5.757 1.00 71.69 509 ALA A C 1
ATOM 3926 O O . ALA A 1 509 ? 4.208 15.262 5.586 1.00 71.69 509 ALA A O 1
ATOM 3927 N N . PRO A 1 510 ? 2.195 14.252 5.360 1.00 71.31 510 PRO A N 1
ATOM 3928 C CA . PRO A 1 510 ? 1.579 15.327 4.577 1.00 71.31 510 PRO A CA 1
ATOM 3929 C C . PRO A 1 510 ? 1.711 16.704 5.234 1.00 71.31 510 PRO A C 1
ATOM 3931 O O . PRO A 1 510 ? 2.155 17.653 4.589 1.00 71.31 510 PRO A O 1
ATOM 3934 N N . GLU A 1 511 ? 1.414 16.790 6.534 1.00 71.75 511 GLU A N 1
ATOM 3935 C CA . GLU A 1 511 ? 1.457 18.048 7.292 1.00 71.75 511 GLU A CA 1
ATOM 3936 C C . GLU A 1 511 ? 2.870 18.637 7.372 1.00 71.75 511 GLU A C 1
ATOM 3938 O O . GLU A 1 511 ? 3.073 19.840 7.226 1.00 71.75 511 GLU A O 1
ATOM 3943 N N . ARG A 1 512 ? 3.890 17.784 7.502 1.00 69.75 512 ARG A N 1
ATOM 3944 C CA . ARG A 1 512 ? 5.293 18.223 7.520 1.00 69.75 512 ARG A CA 1
ATOM 3945 C C . ARG A 1 512 ? 5.768 18.668 6.144 1.00 69.75 512 ARG A C 1
ATOM 3947 O O . ARG A 1 512 ? 6.515 19.637 6.034 1.00 69.75 512 ARG A O 1
ATOM 3954 N N . LEU A 1 513 ? 5.326 17.989 5.085 1.00 72.81 513 LEU A N 1
ATOM 3955 C CA . LEU A 1 513 ? 5.686 18.378 3.725 1.00 72.81 513 LEU A CA 1
ATOM 3956 C C . LEU A 1 513 ? 5.007 19.697 3.331 1.00 72.81 513 LEU A C 1
ATOM 3958 O O . LEU A 1 513 ? 5.630 20.526 2.671 1.00 72.81 513 LEU A O 1
ATOM 3962 N N . LYS A 1 514 ? 3.780 19.946 3.808 1.00 74.50 514 LYS A N 1
ATOM 3963 C CA . LYS A 1 514 ? 3.124 21.255 3.686 1.00 74.50 514 LYS A CA 1
ATOM 3964 C C . LYS A 1 514 ? 3.961 22.366 4.333 1.00 74.50 514 LYS A C 1
ATOM 3966 O O . LYS A 1 514 ? 4.099 23.433 3.745 1.00 74.50 514 LYS A O 1
ATOM 3971 N N . LYS A 1 515 ? 4.623 22.125 5.468 1.00 73.25 515 LYS A N 1
ATOM 3972 C CA . LYS A 1 515 ? 5.526 23.127 6.071 1.00 73.25 515 LYS A CA 1
ATOM 3973 C C . LYS A 1 515 ? 6.738 23.463 5.196 1.00 73.25 515 LYS A C 1
ATOM 3975 O O . LYS A 1 515 ? 7.171 24.613 5.179 1.00 73.25 515 LYS A O 1
ATOM 3980 N N . ALA A 1 516 ? 7.257 22.513 4.412 1.00 71.56 516 ALA A N 1
ATOM 3981 C CA . ALA A 1 516 ? 8.341 22.797 3.461 1.00 71.56 516 ALA A CA 1
ATOM 3982 C C . ALA A 1 516 ? 7.907 23.800 2.381 1.00 71.56 516 ALA A C 1
ATOM 3984 O O . ALA A 1 516 ? 8.675 24.670 1.973 1.00 71.56 516 ALA A O 1
ATOM 3985 N N . TYR A 1 517 ? 6.647 23.712 1.968 1.00 72.44 517 TYR A N 1
ATOM 3986 C CA . TYR A 1 517 ? 6.030 24.644 1.040 1.00 72.44 517 TYR A CA 1
ATOM 3987 C C . TYR A 1 517 ? 5.856 26.052 1.642 1.00 72.44 517 TYR A C 1
ATOM 3989 O O . TYR A 1 517 ? 6.101 27.069 0.988 1.00 72.44 517 TYR A O 1
ATOM 3997 N N . GLU A 1 518 ? 5.460 26.124 2.913 1.00 74.62 518 GLU A N 1
ATOM 3998 C CA . GLU A 1 518 ? 5.264 27.380 3.647 1.00 74.62 518 GLU A CA 1
ATOM 3999 C C . GLU A 1 518 ? 6.578 28.074 4.019 1.00 74.62 518 GLU A C 1
ATOM 4001 O O . GLU A 1 518 ? 6.628 29.303 4.076 1.00 74.62 518 GLU A O 1
ATOM 4006 N N . CYS A 1 519 ? 7.654 27.308 4.194 1.00 78.19 519 CYS A N 1
ATOM 4007 C CA . CYS A 1 519 ? 8.992 27.815 4.496 1.00 78.19 519 CYS A CA 1
ATOM 4008 C C . CYS A 1 519 ? 9.479 28.874 3.482 1.00 78.19 519 CYS A C 1
ATOM 4010 O O . CYS A 1 519 ? 10.185 29.820 3.834 1.00 78.19 519 CYS A O 1
ATOM 4012 N N . TRP A 1 520 ? 9.028 28.804 2.227 1.00 82.12 520 TRP A N 1
ATOM 4013 C CA . TRP A 1 520 ? 9.391 29.773 1.192 1.00 82.12 520 TRP A CA 1
ATOM 4014 C C . TRP A 1 520 ? 8.808 31.183 1.387 1.00 82.12 520 TRP A C 1
ATOM 4016 O O . TRP A 1 520 ? 9.267 32.115 0.717 1.00 82.12 520 TRP A O 1
ATOM 4026 N N . ARG A 1 521 ? 7.830 31.375 2.288 1.00 81.62 521 ARG A N 1
ATOM 4027 C CA . ARG A 1 521 ? 7.154 32.671 2.499 1.00 81.62 521 ARG A CA 1
ATOM 4028 C C . ARG A 1 521 ? 8.120 33.787 2.904 1.00 81.62 521 ARG A C 1
ATOM 4030 O O . ARG A 1 521 ? 8.015 34.893 2.374 1.00 81.62 521 ARG A O 1
ATOM 4037 N N . GLU A 1 522 ? 9.084 33.506 3.786 1.00 79.00 522 GLU A N 1
ATOM 4038 C CA . GLU A 1 522 ? 10.061 34.509 4.244 1.00 79.00 522 GLU A CA 1
ATOM 4039 C C . GLU A 1 522 ? 10.892 35.036 3.065 1.00 79.00 522 GLU A C 1
ATOM 4041 O O . GLU A 1 522 ? 10.981 36.246 2.832 1.00 79.00 522 GLU A O 1
ATOM 4046 N N . PHE A 1 523 ? 11.426 34.128 2.243 1.00 84.94 523 PHE A N 1
ATOM 4047 C CA . PHE A 1 523 ? 12.160 34.513 1.042 1.00 84.94 523 PHE A CA 1
ATOM 4048 C C . PHE A 1 523 ? 11.266 35.210 0.014 1.00 84.94 523 PHE A C 1
ATOM 4050 O O . PHE A 1 523 ? 11.699 36.192 -0.588 1.00 84.94 523 PHE A O 1
ATOM 4057 N N . HIS A 1 524 ? 10.022 34.762 -0.178 1.00 85.69 524 HIS A N 1
ATOM 4058 C CA . HIS A 1 524 ? 9.083 35.425 -1.084 1.00 85.69 524 HIS A CA 1
ATOM 4059 C C . HIS A 1 524 ? 8.837 36.892 -0.688 1.00 85.69 524 HIS A C 1
ATOM 4061 O O . HIS A 1 524 ? 8.847 37.771 -1.554 1.00 85.69 524 HIS A O 1
ATOM 4067 N N . SER A 1 525 ? 8.712 37.185 0.610 1.00 82.06 525 SER A N 1
ATOM 4068 C CA . SER A 1 525 ? 8.605 38.560 1.119 1.00 82.06 525 SER A CA 1
ATOM 4069 C C . SER A 1 525 ? 9.854 39.394 0.797 1.00 82.06 525 SER A C 1
ATOM 4071 O O . SER A 1 525 ? 9.750 40.510 0.290 1.00 82.06 525 SER A O 1
ATOM 4073 N N . VAL A 1 526 ? 11.055 38.848 1.009 1.00 79.50 526 VAL A N 1
ATOM 4074 C CA . VAL A 1 526 ? 12.318 39.545 0.688 1.00 79.50 526 VAL A CA 1
ATOM 4075 C C . VAL A 1 526 ? 12.469 39.775 -0.822 1.00 79.50 526 VAL A C 1
ATOM 4077 O O . VAL A 1 526 ? 12.874 40.857 -1.263 1.00 79.50 526 VAL A O 1
ATOM 4080 N N . PHE A 1 527 ? 12.131 38.766 -1.625 1.00 81.62 527 PHE A N 1
ATOM 4081 C CA . PHE A 1 527 ? 12.218 38.805 -3.081 1.00 81.62 527 PHE A CA 1
ATOM 4082 C C . PHE A 1 527 ? 11.233 39.808 -3.691 1.00 81.62 527 PHE A C 1
ATOM 4084 O O . PHE A 1 527 ? 11.613 40.564 -4.587 1.00 81.62 527 PHE A O 1
ATOM 4091 N N . SER A 1 528 ? 9.997 39.864 -3.188 1.00 77.62 528 SER A N 1
ATOM 4092 C CA . SER A 1 528 ? 8.979 40.804 -3.669 1.00 77.62 528 SER A CA 1
ATOM 4093 C C . SER A 1 528 ? 9.358 42.261 -3.380 1.00 77.62 528 SER A C 1
ATOM 4095 O O . SER A 1 528 ? 9.226 43.110 -4.262 1.00 77.62 528 SER A O 1
ATOM 4097 N N . GLN A 1 529 ? 9.932 42.542 -2.206 1.00 75.75 529 GLN A N 1
ATOM 4098 C CA . GLN A 1 529 ? 10.413 43.877 -1.830 1.00 75.75 529 GLN A CA 1
ATOM 4099 C C . GLN A 1 529 ? 11.669 44.306 -2.610 1.00 75.75 529 GLN A C 1
ATOM 4101 O O . GLN A 1 529 ? 11.864 45.490 -2.880 1.00 75.75 529 GLN A O 1
ATOM 4106 N N . SER A 1 530 ? 12.511 43.348 -3.011 1.00 67.56 530 SER A N 1
ATOM 4107 C CA . SER A 1 530 ? 13.816 43.599 -3.650 1.00 67.56 530 SER A CA 1
ATOM 4108 C C . SER A 1 530 ? 13.838 43.303 -5.153 1.00 67.56 530 SER A C 1
ATOM 4110 O O . SER A 1 530 ? 14.912 43.181 -5.745 1.00 67.56 530 SER A O 1
ATOM 4112 N N . ARG A 1 531 ? 12.671 43.204 -5.801 1.00 66.62 531 ARG A N 1
ATOM 4113 C CA . ARG A 1 531 ? 12.535 42.742 -7.196 1.00 66.62 531 ARG A CA 1
ATOM 4114 C C . ARG A 1 531 ? 13.288 43.592 -8.228 1.00 66.62 531 ARG A C 1
ATOM 4116 O O . ARG A 1 531 ? 13.658 43.091 -9.283 1.00 66.62 531 ARG A O 1
ATOM 4123 N N . ASN A 1 532 ? 13.562 44.855 -7.892 1.00 63.75 532 ASN A N 1
ATOM 4124 C CA . ASN A 1 532 ? 14.326 45.799 -8.716 1.00 63.75 532 ASN A CA 1
ATOM 4125 C C . ASN A 1 532 ? 15.826 45.872 -8.348 1.00 63.75 532 ASN A C 1
ATOM 4127 O O . ASN A 1 532 ? 16.593 46.516 -9.058 1.00 63.75 532 ASN A O 1
ATOM 4131 N N . ASN A 1 533 ? 16.263 45.222 -7.261 1.00 65.69 533 ASN A N 1
ATOM 4132 C CA . ASN A 1 533 ? 17.661 45.163 -6.816 1.00 65.69 533 ASN A CA 1
ATOM 4133 C C . ASN A 1 533 ? 18.033 43.733 -6.387 1.00 65.69 533 ASN A C 1
ATOM 4135 O O . ASN A 1 533 ? 18.245 43.415 -5.214 1.00 65.69 533 ASN A O 1
ATOM 4139 N N . VAL A 1 534 ? 18.080 42.848 -7.382 1.00 63.75 534 VAL A N 1
ATOM 4140 C CA . VAL A 1 534 ? 18.121 41.392 -7.188 1.00 63.75 534 VAL A CA 1
ATOM 4141 C C . VAL A 1 534 ? 19.469 40.865 -6.667 1.00 63.75 534 VAL A C 1
ATOM 4143 O O . VAL A 1 534 ? 19.581 39.697 -6.301 1.00 63.75 534 VAL A O 1
ATOM 4146 N N . THR A 1 535 ? 20.499 41.713 -6.584 1.00 64.94 535 THR A N 1
ATOM 4147 C CA . THR A 1 535 ? 21.828 41.356 -6.053 1.00 64.94 535 THR A CA 1
ATOM 4148 C C . THR A 1 535 ? 21.769 40.984 -4.565 1.00 64.94 535 THR A C 1
ATOM 4150 O O . THR A 1 535 ? 22.538 40.141 -4.103 1.00 64.94 535 THR A O 1
ATOM 4153 N N . ASN A 1 536 ? 20.797 41.528 -3.823 1.00 75.56 536 ASN A N 1
ATOM 4154 C CA . ASN A 1 536 ? 20.590 41.218 -2.405 1.00 75.56 536 ASN A CA 1
ATOM 4155 C C . ASN A 1 536 ? 19.853 39.886 -2.167 1.00 75.56 536 ASN A C 1
ATOM 4157 O O . ASN A 1 536 ? 19.796 39.425 -1.030 1.00 75.56 536 ASN A O 1
ATOM 4161 N N . ALA A 1 537 ? 19.328 39.235 -3.214 1.00 82.31 537 ALA A N 1
ATOM 4162 C CA . ALA A 1 537 ? 18.572 37.984 -3.098 1.00 82.31 537 ALA A CA 1
ATOM 4163 C C . ALA A 1 537 ? 19.457 36.723 -3.040 1.00 82.31 537 ALA A C 1
ATOM 4165 O O . ALA A 1 537 ? 18.966 35.657 -2.685 1.00 82.31 537 ALA A O 1
ATOM 4166 N N . CYS A 1 538 ? 20.761 36.834 -3.333 1.00 83.88 538 CYS A N 1
ATOM 4167 C CA . CYS A 1 538 ? 21.695 35.701 -3.359 1.00 83.88 538 CYS A CA 1
ATOM 4168 C C . CYS A 1 538 ? 21.738 34.919 -2.032 1.00 83.88 538 CYS A C 1
ATOM 4170 O O . CYS A 1 538 ? 21.444 33.724 -2.023 1.00 83.88 538 CYS A O 1
ATOM 4172 N N . ARG A 1 539 ? 22.052 35.585 -0.907 1.00 83.12 539 ARG A N 1
ATOM 4173 C CA . ARG A 1 539 ? 22.110 34.936 0.420 1.00 83.12 539 ARG A CA 1
ATOM 4174 C C . ARG A 1 539 ? 20.730 34.491 0.933 1.00 83.12 539 ARG A C 1
ATOM 4176 O O . ARG A 1 539 ? 20.638 33.345 1.361 1.00 83.12 539 ARG A O 1
ATOM 4183 N N . PRO A 1 540 ? 19.665 35.318 0.864 1.00 85.12 540 PRO A N 1
ATOM 4184 C CA . PRO A 1 540 ? 18.325 34.893 1.271 1.00 85.12 540 PRO A CA 1
ATOM 4185 C C . PRO A 1 540 ? 17.801 33.677 0.498 1.00 85.12 540 PRO A C 1
ATOM 4187 O O . PRO A 1 540 ? 17.220 32.784 1.103 1.00 85.12 540 PRO A O 1
ATOM 4190 N N . TYR A 1 541 ? 18.040 33.601 -0.818 1.00 84.50 541 TYR A N 1
ATOM 4191 C CA . TYR A 1 541 ? 17.617 32.448 -1.618 1.00 84.50 541 TYR A CA 1
ATOM 4192 C C . TYR A 1 541 ? 18.408 31.181 -1.278 1.00 84.50 541 TYR A C 1
ATOM 4194 O O . TYR A 1 541 ? 17.828 30.102 -1.202 1.00 84.50 541 TYR A O 1
ATOM 4202 N N . ALA A 1 542 ? 19.721 31.307 -1.049 1.00 81.94 542 ALA A N 1
ATOM 4203 C CA . ALA A 1 542 ? 20.558 30.187 -0.622 1.00 81.94 542 ALA A CA 1
ATOM 4204 C C . ALA A 1 542 ? 20.085 29.615 0.724 1.00 81.94 542 ALA A C 1
ATOM 4206 O O . ALA A 1 542 ? 19.880 28.409 0.834 1.00 81.94 542 ALA A O 1
ATOM 4207 N N . LYS A 1 543 ? 19.825 30.494 1.703 1.00 80.94 543 LYS A N 1
ATOM 4208 C CA . LYS A 1 543 ? 19.290 30.118 3.017 1.00 80.94 543 LYS A CA 1
ATOM 4209 C C . LYS A 1 543 ? 17.929 29.424 2.895 1.00 80.94 543 LYS A C 1
ATOM 4211 O O . LYS A 1 543 ? 17.753 28.337 3.420 1.00 80.94 543 LYS A O 1
ATOM 4216 N N . ALA A 1 544 ? 16.994 29.995 2.134 1.00 81.56 544 ALA A N 1
ATOM 4217 C CA . ALA A 1 544 ? 15.671 29.395 1.960 1.00 81.56 544 ALA A CA 1
ATOM 4218 C C . ALA A 1 544 ? 15.723 28.027 1.259 1.00 81.56 544 ALA A C 1
ATOM 4220 O O . ALA A 1 544 ? 15.015 27.109 1.659 1.00 81.56 544 ALA A O 1
ATOM 4221 N N . LYS A 1 545 ? 16.603 27.843 0.262 1.00 80.00 545 LYS A N 1
ATOM 4222 C CA . LYS A 1 545 ? 16.854 26.512 -0.312 1.00 80.00 545 LYS A CA 1
ATOM 4223 C C . LYS A 1 545 ? 17.321 25.527 0.759 1.00 80.00 545 LYS A C 1
ATOM 4225 O O . LYS A 1 545 ? 16.848 24.400 0.775 1.00 80.00 545 LYS A O 1
ATOM 4230 N N . GLU A 1 546 ? 18.254 25.910 1.621 1.00 76.12 546 GLU A N 1
ATOM 4231 C CA . GLU A 1 546 ? 18.769 25.035 2.679 1.00 76.12 546 GLU A CA 1
ATOM 4232 C C . GLU A 1 546 ? 17.691 24.679 3.713 1.00 76.12 546 GLU A C 1
ATOM 4234 O O . GLU A 1 546 ? 17.432 23.494 3.946 1.00 76.12 546 GLU A O 1
ATOM 4239 N N . ASP A 1 547 ? 17.011 25.686 4.257 1.00 75.12 547 ASP A N 1
ATOM 4240 C CA . ASP A 1 547 ? 15.997 25.529 5.300 1.00 75.12 547 ASP A CA 1
ATOM 4241 C C . ASP A 1 547 ? 14.804 24.706 4.785 1.00 75.12 547 ASP A C 1
ATOM 4243 O O . ASP A 1 547 ? 14.436 23.688 5.375 1.00 75.12 547 ASP A O 1
ATOM 4247 N N . CYS A 1 548 ? 14.244 25.060 3.624 1.00 77.62 548 CYS A N 1
ATOM 4248 C CA . CYS A 1 548 ? 13.047 24.392 3.107 1.00 77.62 548 CYS A CA 1
ATOM 4249 C C . CYS A 1 548 ? 13.345 22.971 2.607 1.00 77.62 548 CYS A C 1
ATOM 4251 O O . CYS A 1 548 ? 12.526 22.066 2.789 1.00 77.62 548 CYS A O 1
ATOM 4253 N N . ASN A 1 549 ? 14.545 22.725 2.063 1.00 73.00 549 ASN A N 1
ATOM 4254 C CA . ASN A 1 549 ? 14.972 21.365 1.728 1.00 73.00 549 ASN A CA 1
ATOM 4255 C C . ASN A 1 549 ? 15.161 20.505 2.982 1.00 73.00 549 ASN A C 1
ATOM 4257 O O . ASN A 1 549 ? 14.928 19.298 2.936 1.00 73.00 549 ASN A O 1
ATOM 4261 N N . THR A 1 550 ? 15.578 21.105 4.098 1.00 72.12 550 THR A N 1
ATOM 4262 C CA . THR A 1 550 ? 15.713 20.416 5.386 1.00 72.12 550 THR A CA 1
ATOM 4263 C C . THR A 1 550 ? 14.347 20.006 5.928 1.00 72.12 550 THR A C 1
ATOM 4265 O O . THR A 1 550 ? 14.161 18.839 6.271 1.00 72.12 550 THR A O 1
ATOM 4268 N N . VAL A 1 551 ? 13.364 20.911 5.896 1.00 71.62 551 VAL A N 1
ATOM 4269 C CA . VAL A 1 551 ? 11.975 20.604 6.284 1.00 71.62 551 VAL A CA 1
ATOM 4270 C C . VAL A 1 551 ? 11.394 19.482 5.418 1.00 71.62 551 VAL A C 1
ATOM 4272 O O . VAL A 1 551 ? 10.812 18.531 5.932 1.00 71.62 551 VAL A O 1
ATOM 4275 N N . ALA A 1 552 ? 11.615 19.522 4.105 1.00 71.56 552 ALA A N 1
ATOM 4276 C CA . ALA A 1 552 ? 11.144 18.472 3.207 1.00 71.56 552 ALA A CA 1
ATOM 4277 C C . ALA A 1 552 ? 11.826 17.113 3.425 1.00 71.56 552 ALA A C 1
ATOM 4279 O O . ALA A 1 552 ? 11.170 16.076 3.360 1.00 71.56 552 ALA A O 1
ATOM 4280 N N . ARG A 1 553 ? 13.137 17.097 3.700 1.00 70.25 553 ARG A N 1
ATOM 4281 C CA . ARG A 1 553 ? 13.869 15.867 4.051 1.00 70.25 553 ARG A CA 1
ATOM 4282 C C . ARG A 1 553 ? 13.364 15.276 5.365 1.00 70.25 553 ARG A C 1
ATOM 4284 O O . ARG A 1 553 ? 13.202 14.066 5.448 1.00 70.25 553 ARG A O 1
ATOM 4291 N N . ALA A 1 554 ? 13.054 16.118 6.351 1.00 65.31 554 ALA A N 1
ATOM 4292 C CA . ALA A 1 554 ? 12.427 15.705 7.608 1.00 65.31 554 ALA A CA 1
ATOM 4293 C C . ALA A 1 554 ? 10.998 15.174 7.420 1.00 65.31 554 ALA A C 1
ATOM 4295 O O . ALA A 1 554 ? 10.523 14.377 8.231 1.00 65.31 554 ALA A O 1
ATOM 4296 N N . ALA A 1 555 ? 10.310 15.616 6.366 1.00 69.50 555 ALA A N 1
ATOM 4297 C CA . ALA A 1 555 ? 8.953 15.193 6.073 1.00 69.50 555 ALA A CA 1
ATOM 4298 C C . ALA A 1 555 ? 8.873 13.798 5.441 1.00 69.50 555 ALA A C 1
ATOM 4300 O O . ALA A 1 555 ? 7.809 13.202 5.533 1.00 69.50 555 ALA A O 1
ATOM 4301 N N . CYS A 1 556 ? 9.941 13.278 4.822 1.00 65.44 556 CYS A N 1
ATOM 4302 C CA . CYS A 1 556 ? 9.899 12.082 3.974 1.00 65.44 556 CYS A CA 1
ATOM 4303 C C . CYS A 1 556 ? 11.040 11.097 4.261 1.00 65.44 556 CYS A C 1
ATOM 4305 O O . CYS A 1 556 ? 12.209 11.414 4.025 1.00 65.44 556 CYS A O 1
ATOM 4307 N N . GLU A 1 557 ? 10.729 9.868 4.689 1.00 60.47 557 GLU A N 1
ATOM 4308 C CA . GLU A 1 557 ? 11.769 8.854 4.921 1.00 60.47 557 GLU A CA 1
ATOM 4309 C C . GLU A 1 557 ? 12.518 8.497 3.622 1.00 60.47 557 GLU A C 1
ATOM 4311 O O . GLU A 1 557 ? 11.918 8.142 2.608 1.00 60.47 557 GLU A O 1
ATOM 4316 N N . GLY A 1 558 ? 13.854 8.535 3.657 1.00 55.31 558 GLY A N 1
ATOM 4317 C CA . GLY A 1 558 ? 14.709 8.142 2.528 1.00 55.31 558 GLY A CA 1
ATOM 4318 C C . GLY A 1 558 ? 14.891 9.216 1.449 1.00 55.31 558 GLY A C 1
ATOM 4319 O O . GLY A 1 558 ? 15.725 9.051 0.562 1.00 55.31 558 GLY A O 1
ATOM 4320 N N . LEU A 1 559 ? 14.201 10.361 1.538 1.00 60.09 559 LEU A N 1
ATOM 4321 C CA . LEU A 1 559 ? 14.370 11.478 0.596 1.00 60.09 559 LEU A CA 1
ATOM 4322 C C . LEU A 1 559 ? 15.798 12.073 0.637 1.00 60.09 559 LEU A C 1
ATOM 4324 O O . LEU A 1 559 ? 16.289 12.623 -0.355 1.00 60.09 559 LEU A O 1
ATOM 4328 N N . CYS A 1 560 ? 16.491 11.893 1.765 1.00 56.47 560 CYS A N 1
ATOM 4329 C CA . CYS A 1 560 ? 17.892 12.256 1.979 1.00 56.47 560 CYS A CA 1
ATOM 4330 C C . CYS A 1 560 ? 18.874 11.612 0.984 1.00 56.47 560 CYS A C 1
ATOM 4332 O O . CYS A 1 560 ? 19.837 12.268 0.589 1.00 56.47 560 CYS A O 1
ATOM 4334 N N . ASP A 1 561 ? 18.608 10.390 0.517 1.00 51.56 561 ASP A N 1
ATOM 4335 C CA . ASP A 1 561 ? 19.500 9.680 -0.413 1.00 51.56 561 ASP A CA 1
ATOM 4336 C C . ASP A 1 561 ? 19.378 10.195 -1.861 1.00 51.56 561 ASP A C 1
ATOM 4338 O O . ASP A 1 561 ? 20.210 9.887 -2.721 1.00 51.56 561 ASP A O 1
ATOM 4342 N N . TYR A 1 562 ? 18.344 10.997 -2.149 1.00 53.88 562 TYR A N 1
ATOM 4343 C CA . TYR A 1 562 ? 17.912 11.287 -3.520 1.00 53.88 562 TYR A CA 1
ATOM 4344 C C . TYR A 1 562 ? 17.819 12.777 -3.866 1.00 53.88 562 TYR A C 1
ATOM 4346 O O . TYR A 1 562 ? 17.958 13.137 -5.042 1.00 53.88 562 TYR A O 1
ATOM 4354 N N . LEU A 1 563 ? 17.651 13.661 -2.878 1.00 56.38 563 LEU A N 1
ATOM 4355 C CA . LEU A 1 563 ? 17.733 15.110 -3.078 1.00 56.38 563 LEU A CA 1
ATOM 4356 C C . LEU A 1 563 ? 19.193 15.570 -3.166 1.00 56.38 563 LEU A C 1
ATOM 4358 O O . LEU A 1 563 ? 19.783 16.039 -2.186 1.00 56.38 563 LEU A O 1
ATOM 4362 N N . LYS A 1 564 ? 19.764 15.477 -4.373 1.00 55.47 564 LYS A N 1
ATOM 4363 C CA . LYS A 1 564 ? 21.009 16.180 -4.709 1.00 55.47 564 LYS A CA 1
ATOM 4364 C C . LYS A 1 564 ? 20.824 17.684 -4.504 1.00 55.47 564 LYS A C 1
ATOM 4366 O O . LYS A 1 564 ? 19.787 18.243 -4.850 1.00 55.47 564 LYS A O 1
ATOM 4371 N N . ILE A 1 565 ? 21.848 18.322 -3.945 1.00 60.25 565 ILE A N 1
ATOM 4372 C CA . ILE A 1 565 ? 21.867 19.766 -3.691 1.00 60.25 565 ILE A CA 1
ATOM 4373 C C . ILE A 1 565 ? 21.823 20.494 -5.026 1.00 60.25 565 ILE A C 1
ATOM 4375 O O . ILE A 1 565 ? 22.700 20.292 -5.868 1.00 60.25 565 ILE A O 1
ATOM 4379 N N . ASP A 1 566 ? 20.818 21.346 -5.198 1.00 69.44 566 ASP A N 1
ATOM 4380 C CA . ASP A 1 566 ? 20.828 22.332 -6.263 1.00 69.44 566 ASP A CA 1
ATOM 4381 C C . ASP A 1 566 ? 21.662 23.544 -5.824 1.00 69.44 566 ASP A C 1
ATOM 4383 O O . ASP A 1 566 ? 21.144 24.477 -5.204 1.00 69.44 566 ASP A O 1
ATOM 4387 N N . ASP A 1 567 ? 22.960 23.523 -6.139 1.00 75.44 567 ASP A N 1
ATOM 4388 C CA . ASP A 1 567 ? 23.866 24.645 -5.871 1.00 75.44 567 ASP A CA 1
ATOM 4389 C C . ASP A 1 567 ? 23.642 25.827 -6.826 1.00 75.44 567 ASP A C 1
ATOM 4391 O O . ASP A 1 567 ? 24.217 26.893 -6.609 1.00 75.44 567 ASP A O 1
ATOM 4395 N N . TYR A 1 568 ? 22.791 25.680 -7.851 1.00 83.94 568 TYR A N 1
ATOM 4396 C CA . TYR A 1 568 ? 22.494 26.751 -8.791 1.00 83.94 568 TYR A CA 1
ATOM 4397 C C . TYR A 1 568 ? 21.694 27.862 -8.111 1.00 83.94 568 TYR A C 1
ATOM 4399 O O . TYR A 1 568 ? 20.637 27.649 -7.507 1.00 83.94 568 TYR A O 1
ATOM 4407 N N . ASN A 1 569 ? 22.183 29.087 -8.253 1.00 85.69 569 ASN A N 1
ATOM 4408 C CA . ASN A 1 569 ? 21.548 30.275 -7.717 1.00 85.69 569 ASN A CA 1
ATOM 4409 C C . ASN A 1 569 ? 21.578 31.394 -8.763 1.00 85.69 569 ASN A C 1
ATOM 4411 O O . ASN A 1 569 ? 22.635 31.993 -8.992 1.00 85.69 569 ASN A O 1
ATOM 4415 N N . PRO A 1 570 ? 20.434 31.728 -9.392 1.00 85.25 570 PRO A N 1
ATOM 4416 C CA . PRO A 1 570 ? 20.398 32.742 -10.439 1.00 85.25 570 PRO A CA 1
ATOM 4417 C C . PRO A 1 570 ? 20.732 34.143 -9.908 1.00 85.25 570 PRO A C 1
ATOM 4419 O O . PRO A 1 570 ? 21.023 35.034 -10.703 1.00 85.25 570 PRO A O 1
ATOM 4422 N N . PHE A 1 571 ? 20.716 34.366 -8.592 1.00 84.12 571 PHE A N 1
ATOM 4423 C CA . PHE A 1 571 ? 20.974 35.661 -7.962 1.00 84.12 571 PHE A CA 1
ATOM 4424 C C . PHE A 1 571 ? 22.447 35.880 -7.587 1.00 84.12 571 PHE A C 1
ATOM 4426 O O . PHE A 1 571 ? 22.847 37.019 -7.357 1.00 84.12 571 PHE A O 1
ATOM 4433 N N . CYS A 1 572 ? 23.272 34.830 -7.572 1.00 83.62 572 CYS A N 1
ATOM 4434 C CA . CYS A 1 572 ? 24.682 34.911 -7.184 1.00 83.62 572 CYS A CA 1
ATOM 4435 C C . CYS A 1 572 ? 25.603 35.045 -8.408 1.00 83.62 572 CYS A C 1
ATOM 4437 O O . CYS A 1 572 ? 26.151 34.064 -8.900 1.00 83.62 572 CYS A O 1
ATOM 4439 N N . ALA A 1 573 ? 25.791 36.258 -8.928 1.00 77.44 573 ALA A N 1
ATOM 4440 C CA . ALA A 1 573 ? 26.766 36.507 -9.996 1.00 77.44 573 ALA A CA 1
ATOM 4441 C C . ALA A 1 573 ? 28.211 36.580 -9.446 1.00 77.44 573 ALA A C 1
ATOM 4443 O O . ALA A 1 573 ? 28.395 37.012 -8.307 1.00 77.44 573 ALA A O 1
ATOM 4444 N N . PRO A 1 574 ? 29.246 36.212 -10.230 1.00 75.25 574 PRO A N 1
ATOM 4445 C CA . PRO A 1 574 ? 29.196 35.706 -11.610 1.00 75.25 574 PRO A CA 1
ATOM 4446 C C . PRO A 1 574 ? 29.066 34.176 -11.726 1.00 75.25 574 PRO A C 1
ATOM 4448 O O . PRO A 1 574 ? 28.802 33.673 -12.811 1.00 75.25 574 PRO A O 1
ATOM 4451 N N . ASN A 1 575 ? 29.247 33.433 -10.630 1.00 78.81 575 ASN A N 1
ATOM 4452 C CA . ASN A 1 575 ? 29.403 31.972 -10.674 1.00 78.81 575 ASN A CA 1
ATOM 4453 C C . ASN A 1 575 ? 28.078 31.192 -10.608 1.00 78.81 575 ASN A C 1
ATOM 4455 O O . ASN A 1 575 ? 28.093 29.977 -10.773 1.00 78.81 575 ASN A O 1
ATOM 4459 N N . PHE A 1 576 ? 26.955 31.875 -10.363 1.00 85.44 576 PHE A N 1
ATOM 4460 C CA . PHE A 1 576 ? 25.603 31.319 -10.214 1.00 85.44 576 PHE A CA 1
ATOM 4461 C C . PHE A 1 576 ? 25.517 30.176 -9.200 1.00 85.44 576 PHE A C 1
ATOM 4463 O O . PHE A 1 576 ? 24.791 29.206 -9.413 1.00 85.44 576 PHE A O 1
ATOM 4470 N N . LYS A 1 577 ? 26.272 30.300 -8.102 1.00 84.50 577 LYS A N 1
ATOM 4471 C CA . LYS A 1 577 ? 26.389 29.300 -7.035 1.00 84.50 577 LYS A CA 1
ATOM 4472 C C . LYS A 1 577 ? 26.125 29.890 -5.657 1.00 84.50 577 LYS A C 1
ATOM 4474 O O . LYS A 1 577 ? 26.425 31.063 -5.432 1.00 84.50 577 LYS A O 1
ATOM 4479 N N . ASP A 1 578 ? 25.600 29.075 -4.746 1.00 82.12 578 ASP A N 1
ATOM 4480 C CA . ASP A 1 578 ? 25.376 29.483 -3.356 1.00 82.12 578 ASP A CA 1
ATOM 4481 C C . ASP A 1 578 ? 26.691 29.843 -2.630 1.00 82.12 578 ASP A C 1
ATOM 4483 O O . ASP A 1 578 ? 27.711 29.178 -2.834 1.00 82.12 578 ASP A O 1
ATOM 4487 N N . PRO A 1 579 ? 26.697 30.890 -1.778 1.00 71.94 579 PRO A N 1
ATOM 4488 C CA . PRO A 1 579 ? 27.929 31.459 -1.235 1.00 71.94 579 PRO A CA 1
ATOM 4489 C C . PRO A 1 579 ? 28.655 30.633 -0.155 1.00 71.94 579 PRO A C 1
ATOM 4491 O O . PRO A 1 579 ? 29.830 30.908 0.051 1.00 71.94 579 PRO A O 1
ATOM 4494 N N . VAL A 1 580 ? 28.040 29.632 0.487 1.00 57.16 580 VAL A N 1
ATOM 4495 C CA . VAL A 1 580 ? 28.694 28.571 1.291 1.00 57.16 580 VAL A CA 1
ATOM 4496 C C . VAL A 1 580 ? 27.686 27.421 1.412 1.00 57.16 580 VAL A C 1
ATOM 4498 O O . VAL A 1 580 ? 26.635 27.623 2.006 1.00 57.16 580 VAL A O 1
ATOM 4501 N N . SER A 1 581 ? 27.973 26.230 0.881 1.00 48.91 581 SER A N 1
ATOM 4502 C CA . SER A 1 581 ? 27.235 25.013 1.252 1.00 48.91 581 SER A CA 1
ATOM 4503 C C . SER A 1 581 ? 28.035 24.290 2.332 1.00 48.91 581 SER A C 1
ATOM 4505 O O . SER A 1 581 ? 29.140 23.816 2.048 1.00 48.91 581 SER A O 1
ATOM 4507 N N . GLY A 1 582 ? 27.521 24.202 3.560 1.00 46.84 582 GLY A N 1
ATOM 4508 C CA . GLY A 1 582 ? 28.067 23.269 4.546 1.00 46.84 582 GLY A CA 1
ATOM 4509 C C . GLY A 1 582 ? 28.130 21.853 3.957 1.00 46.84 582 GLY A C 1
ATOM 4510 O O . GLY A 1 582 ? 27.340 21.485 3.088 1.00 46.84 582 GLY A O 1
ATOM 4511 N N . THR A 1 583 ? 29.116 21.051 4.355 1.00 43.69 583 THR A N 1
ATOM 4512 C CA . THR A 1 583 ? 29.295 19.679 3.857 1.00 43.69 583 THR A CA 1
ATOM 4513 C C . THR A 1 583 ? 28.103 18.793 4.245 1.00 43.69 583 THR A C 1
ATOM 4515 O O . THR A 1 583 ? 28.026 18.275 5.353 1.00 43.69 583 THR A O 1
ATOM 4518 N N . ASN A 1 584 ? 27.185 18.601 3.300 1.00 50.81 584 ASN A N 1
ATOM 4519 C CA . ASN A 1 584 ? 25.848 18.011 3.449 1.00 50.81 584 ASN A CA 1
ATOM 4520 C C . ASN A 1 584 ? 25.731 16.555 3.913 1.00 50.81 584 ASN A C 1
ATOM 4522 O O . ASN A 1 584 ? 24.614 16.077 4.107 1.00 50.81 584 ASN A O 1
ATOM 4526 N N . GLN A 1 585 ? 26.831 15.829 4.078 1.00 43.59 585 GLN A N 1
ATOM 4527 C CA . GLN A 1 585 ? 26.752 14.448 4.552 1.00 43.59 585 GLN A CA 1
ATOM 4528 C C . GLN A 1 585 ? 26.432 14.386 6.059 1.00 43.59 585 GLN A C 1
ATOM 4530 O O . GLN A 1 585 ? 25.849 13.406 6.519 1.00 43.59 585 GLN A O 1
ATOM 4535 N N . SER A 1 586 ? 26.714 15.458 6.815 1.00 44.84 586 SER A N 1
ATOM 4536 C CA . SER A 1 586 ? 26.328 15.566 8.228 1.00 44.84 586 SER A CA 1
ATOM 4537 C C . SER A 1 586 ? 24.844 15.904 8.425 1.00 44.84 586 SER A C 1
ATOM 4539 O O . SER A 1 586 ? 24.221 15.335 9.310 1.00 44.84 586 SER A O 1
ATOM 4541 N N . ALA A 1 587 ? 24.235 16.744 7.576 1.00 48.28 587 ALA A N 1
ATOM 4542 C CA . ALA A 1 587 ? 22.862 17.232 7.778 1.00 48.28 587 ALA A CA 1
ATOM 4543 C C . ALA A 1 587 ? 21.785 16.128 7.711 1.00 48.28 587 ALA A C 1
ATOM 4545 O O . ALA A 1 587 ? 20.845 16.141 8.498 1.00 48.28 587 ALA A O 1
ATOM 4546 N N . CYS A 1 588 ? 21.929 15.140 6.819 1.00 50.62 588 CYS A N 1
ATOM 4547 C CA . CYS A 1 588 ? 21.006 13.995 6.743 1.00 50.62 588 CYS A CA 1
ATOM 4548 C C . CYS A 1 588 ? 21.284 12.919 7.804 1.00 50.62 588 CYS A C 1
ATOM 4550 O O . CYS A 1 588 ? 20.348 12.288 8.295 1.00 50.62 588 CYS A O 1
ATOM 4552 N N . THR A 1 589 ? 22.553 12.738 8.186 1.00 48.09 589 THR A N 1
ATOM 4553 C CA . THR A 1 589 ? 22.939 11.844 9.290 1.00 48.09 589 THR A CA 1
ATOM 4554 C C . THR A 1 589 ? 22.392 12.368 10.621 1.00 48.09 589 THR A C 1
ATOM 4556 O O . THR A 1 589 ? 21.918 11.583 11.432 1.00 48.09 589 THR A O 1
ATOM 4559 N N . ASP A 1 590 ? 22.372 13.692 10.800 1.00 51.06 590 ASP A N 1
ATOM 4560 C CA . ASP A 1 590 ? 21.834 14.372 11.978 1.00 51.06 590 ASP A CA 1
ATOM 4561 C C . ASP A 1 590 ? 20.292 14.426 12.007 1.00 51.06 590 ASP A C 1
ATOM 4563 O O . ASP A 1 590 ? 19.709 14.343 13.085 1.00 51.06 590 ASP A O 1
ATOM 4567 N N . LEU A 1 591 ? 19.618 14.539 10.850 1.00 51.78 591 LEU A N 1
ATOM 4568 C CA . LEU A 1 591 ? 18.145 14.607 10.768 1.00 51.78 591 LEU A CA 1
ATOM 4569 C C . LEU A 1 591 ? 17.455 13.304 11.197 1.00 51.78 591 LEU A C 1
ATOM 4571 O O . LEU A 1 591 ? 16.396 13.331 11.822 1.00 51.78 591 LEU A O 1
ATOM 4575 N N . HIS A 1 592 ? 18.059 12.168 10.841 1.00 52.03 592 HIS A N 1
ATOM 4576 C CA . HIS A 1 592 ? 17.581 10.825 11.187 1.00 52.03 592 HIS A CA 1
ATOM 4577 C C . HIS A 1 592 ? 18.414 10.166 12.294 1.00 52.03 592 HIS A C 1
ATOM 4579 O O . HIS A 1 592 ? 18.252 8.970 12.556 1.00 52.03 592 HIS A O 1
ATOM 4585 N N . ALA A 1 593 ? 19.301 10.922 12.952 1.00 54.62 593 ALA A N 1
ATOM 4586 C CA . ALA A 1 593 ? 19.993 10.443 14.136 1.00 54.62 593 ALA A CA 1
ATOM 4587 C C . ALA A 1 593 ? 18.940 10.061 15.180 1.00 54.62 593 ALA A C 1
ATOM 4589 O O . ALA A 1 593 ? 18.155 10.895 15.638 1.00 54.62 593 ALA A O 1
ATOM 4590 N N . LYS A 1 594 ? 18.904 8.777 15.543 1.00 59.78 594 LYS A N 1
ATOM 4591 C CA . LYS A 1 594 ? 18.105 8.320 16.680 1.00 59.78 594 LYS A CA 1
ATOM 4592 C C . LYS A 1 594 ? 18.572 9.068 17.928 1.00 59.78 594 LYS A C 1
ATOM 4594 O O . LYS A 1 594 ? 19.748 9.434 18.025 1.00 59.78 594 LYS A O 1
ATOM 4599 N N . LEU A 1 595 ? 17.659 9.281 18.875 1.00 66.69 595 LEU A N 1
ATOM 4600 C CA . LEU A 1 595 ? 18.049 9.715 20.215 1.00 66.69 595 LEU A CA 1
ATOM 4601 C C . LEU A 1 595 ? 19.149 8.768 20.706 1.00 66.69 595 LEU A C 1
ATOM 4603 O O . LEU A 1 595 ? 18.998 7.548 20.651 1.00 66.69 595 LEU A O 1
ATOM 4607 N N . GLU A 1 596 ? 20.289 9.344 21.081 1.00 70.69 596 GLU A N 1
ATOM 4608 C CA . GLU A 1 596 ? 21.459 8.585 21.533 1.00 70.69 596 GLU A CA 1
ATOM 4609 C C . GLU A 1 596 ? 21.137 7.831 22.827 1.00 70.69 596 GLU A C 1
ATOM 4611 O O . GLU A 1 596 ? 21.559 6.692 23.018 1.00 70.69 596 GLU A O 1
ATOM 4616 N N . CYS A 1 597 ? 20.330 8.457 23.681 1.00 79.56 597 CYS A N 1
ATOM 4617 C CA . CYS A 1 597 ? 19.813 7.847 24.889 1.00 79.56 597 CYS A CA 1
ATOM 4618 C C . CYS A 1 597 ? 18.526 7.059 24.610 1.00 79.56 597 CYS A C 1
ATOM 4620 O O . CYS A 1 597 ? 17.681 7.515 23.831 1.00 79.56 597 CYS A O 1
ATOM 4622 N N . PRO A 1 598 ? 18.347 5.899 25.268 1.00 82.69 598 PRO A N 1
ATOM 4623 C CA . PRO A 1 598 ? 17.081 5.182 25.263 1.00 82.69 598 PRO A CA 1
ATOM 4624 C C . PRO A 1 598 ? 15.928 6.083 25.712 1.00 82.69 598 PRO A C 1
ATOM 4626 O O . PRO A 1 598 ? 16.085 6.906 26.612 1.00 82.69 598 PRO A O 1
ATOM 4629 N N . ILE A 1 599 ? 14.753 5.892 25.113 1.00 84.38 599 ILE A N 1
ATOM 4630 C CA . ILE A 1 599 ? 13.546 6.653 25.466 1.00 84.38 599 ILE A CA 1
ATOM 4631 C C . ILE A 1 599 ? 13.177 6.438 26.940 1.00 84.38 599 ILE A C 1
ATOM 4633 O O . ILE A 1 599 ? 12.797 7.398 27.603 1.00 84.38 599 ILE A O 1
ATOM 4637 N N . SER A 1 600 ? 13.342 5.219 27.469 1.00 82.25 600 SER A N 1
ATOM 4638 C CA . SER A 1 600 ? 13.089 4.915 28.883 1.00 82.25 600 SER A CA 1
ATOM 4639 C C . SER A 1 600 ? 13.950 5.758 29.823 1.00 82.25 600 SER A C 1
ATOM 4641 O O . SER A 1 600 ? 13.403 6.360 30.740 1.00 82.25 600 SER A O 1
ATOM 4643 N N . LEU A 1 601 ? 15.247 5.916 29.532 1.00 85.62 601 LEU A N 1
ATOM 4644 C CA . LEU A 1 601 ? 16.141 6.787 30.305 1.00 85.62 601 LEU A CA 1
ATOM 4645 C C . LEU A 1 601 ? 15.710 8.262 30.240 1.00 85.62 601 LEU A C 1
ATOM 4647 O O . LEU A 1 601 ? 15.737 8.964 31.244 1.00 85.62 601 LEU A O 1
ATOM 4651 N N . ILE A 1 602 ? 15.293 8.742 29.063 1.00 88.94 602 ILE A N 1
ATOM 4652 C CA . ILE A 1 602 ? 14.824 10.128 28.908 1.00 88.94 602 ILE A CA 1
ATOM 4653 C C . ILE A 1 602 ? 13.572 10.371 29.759 1.00 88.94 602 ILE A C 1
ATOM 4655 O O . ILE A 1 602 ? 13.482 11.398 30.425 1.00 88.94 602 ILE A O 1
ATOM 4659 N N . TYR A 1 603 ? 12.625 9.430 29.755 1.00 90.06 603 TYR A N 1
ATOM 4660 C CA . TYR A 1 603 ? 11.418 9.516 30.576 1.00 90.06 603 TYR A CA 1
ATOM 4661 C C . TYR A 1 603 ? 11.705 9.373 32.075 1.00 90.06 603 TYR A C 1
ATOM 4663 O O . TYR A 1 603 ? 11.070 10.063 32.863 1.00 90.06 603 TYR A O 1
ATOM 4671 N N . GLU A 1 604 ? 12.660 8.532 32.473 1.00 89.56 604 GLU A N 1
ATOM 4672 C CA . GLU A 1 604 ? 13.096 8.387 33.868 1.00 89.56 604 GLU A CA 1
ATOM 4673 C C . GLU A 1 604 ? 13.643 9.710 34.419 1.00 89.56 604 GLU A C 1
ATOM 4675 O O . GLU A 1 604 ? 13.139 10.226 35.416 1.00 89.56 604 GLU A O 1
ATOM 4680 N N . GLU A 1 605 ? 14.589 10.330 33.712 1.00 91.81 605 GLU A N 1
ATOM 4681 C CA . GLU A 1 605 ? 15.152 11.621 34.122 1.00 91.81 605 GLU A CA 1
ATOM 4682 C C . GLU A 1 605 ? 14.126 12.764 34.048 1.00 91.81 605 GLU A C 1
ATOM 4684 O O . GLU A 1 605 ? 14.165 13.701 34.848 1.00 91.81 605 GLU A O 1
ATOM 4689 N N . ALA A 1 606 ? 13.183 12.702 33.102 1.00 91.38 606 ALA A N 1
ATOM 4690 C CA . ALA A 1 606 ? 12.113 13.689 32.998 1.00 91.38 606 ALA A CA 1
ATOM 4691 C C . ALA A 1 606 ? 11.093 13.577 34.140 1.00 91.38 606 ALA A C 1
ATOM 4693 O O . ALA A 1 606 ? 10.640 14.605 34.643 1.00 91.38 606 ALA A O 1
ATOM 4694 N N . MET A 1 607 ? 10.763 12.359 34.578 1.00 90.94 607 MET A N 1
ATOM 4695 C CA . MET A 1 607 ? 9.892 12.109 35.732 1.00 90.94 607 MET A CA 1
ATOM 4696 C C . MET A 1 607 ? 10.523 12.608 37.034 1.00 90.94 607 MET A C 1
ATOM 4698 O O . MET A 1 607 ? 9.845 13.230 37.845 1.00 90.94 607 MET A O 1
ATOM 4702 N N . GLU A 1 608 ? 11.834 12.439 37.202 1.00 90.88 608 GLU A N 1
ATOM 4703 C CA . GLU A 1 608 ? 12.577 13.033 38.319 1.00 90.88 608 GLU A CA 1
ATOM 4704 C C . GLU A 1 608 ? 12.462 14.569 38.331 1.00 90.88 608 GLU A C 1
ATOM 4706 O O . GLU A 1 608 ? 12.180 15.188 39.363 1.00 90.88 608 GLU A O 1
ATOM 4711 N N . CYS A 1 609 ? 12.614 15.206 37.164 1.00 91.62 609 CYS A N 1
ATOM 4712 C CA . CYS A 1 609 ? 12.386 16.643 37.029 1.00 91.62 609 CYS A CA 1
ATOM 4713 C C . CYS A 1 609 ? 10.933 17.031 37.335 1.00 91.62 609 CYS A C 1
ATOM 4715 O O . CYS A 1 609 ? 10.700 18.075 37.956 1.00 91.62 609 CYS A O 1
ATOM 4717 N N . GLU A 1 610 ? 9.971 16.205 36.927 1.00 90.56 610 GLU A N 1
ATOM 4718 C CA . GLU A 1 610 ? 8.548 16.397 37.178 1.00 90.56 610 GLU A CA 1
ATOM 4719 C C . GLU A 1 610 ? 8.224 16.342 38.679 1.00 90.56 610 GLU A C 1
ATOM 4721 O O . GLU A 1 610 ? 7.600 17.261 39.211 1.00 90.56 610 GLU A O 1
ATOM 4726 N N . ASP A 1 611 ? 8.710 15.336 39.397 1.00 88.88 611 ASP A N 1
ATOM 4727 C CA . ASP A 1 611 ? 8.417 15.157 40.819 1.00 88.88 611 ASP A CA 1
ATOM 4728 C C . ASP A 1 611 ? 9.023 16.275 41.680 1.00 88.88 611 ASP A C 1
ATOM 4730 O O . ASP A 1 611 ? 8.358 16.831 42.562 1.00 88.88 611 ASP A O 1
ATOM 4734 N N . GLU A 1 612 ? 10.251 16.694 41.367 1.00 89.69 612 GLU A N 1
ATOM 4735 C CA . GLU A 1 612 ? 10.857 17.889 41.957 1.00 89.69 612 GLU A CA 1
ATOM 4736 C C . GLU A 1 612 ? 9.993 19.149 41.705 1.00 89.69 612 GLU A C 1
ATOM 4738 O O . GLU A 1 612 ? 9.910 20.022 42.569 1.00 89.69 612 GLU A O 1
ATOM 4743 N N . GLY A 1 613 ? 9.322 19.252 40.551 1.00 89.75 613 GLY A N 1
ATOM 4744 C CA . GLY A 1 613 ? 8.490 20.407 40.176 1.00 89.75 613 GLY A CA 1
ATOM 4745 C C . GLY A 1 613 ? 7.145 20.411 40.879 1.00 89.75 613 GLY A C 1
ATOM 4746 O O . GLY A 1 613 ? 6.701 21.438 41.397 1.00 89.75 613 GLY A O 1
ATOM 4747 N N . ALA A 1 614 ? 6.536 19.235 40.997 1.00 88.12 614 ALA A N 1
ATOM 4748 C CA . ALA A 1 614 ? 5.315 19.041 41.759 1.00 88.12 614 ALA A CA 1
ATOM 4749 C C . ALA A 1 614 ? 5.547 19.383 43.246 1.00 88.12 614 ALA A C 1
ATOM 4751 O O . ALA A 1 614 ? 4.716 20.045 43.872 1.00 88.12 614 ALA A O 1
ATOM 4752 N N . ALA A 1 615 ? 6.721 19.042 43.797 1.00 85.62 615 ALA A N 1
ATOM 4753 C CA . ALA A 1 615 ? 7.126 19.447 45.144 1.00 85.62 615 ALA A CA 1
ATOM 4754 C C . ALA A 1 615 ? 7.253 20.968 45.310 1.00 85.62 615 ALA A C 1
ATOM 4756 O O . ALA A 1 615 ? 6.878 21.500 46.359 1.00 85.62 615 ALA A O 1
ATOM 4757 N N . LYS A 1 616 ? 7.732 21.684 44.285 1.00 87.19 616 LYS A N 1
ATOM 4758 C CA . LYS A 1 616 ? 7.778 23.154 44.284 1.00 87.19 616 LYS A CA 1
ATOM 4759 C C . LYS A 1 616 ? 6.374 23.748 44.270 1.00 87.19 616 LYS A C 1
ATOM 4761 O O . LYS A 1 616 ? 6.061 24.563 45.132 1.00 87.19 616 LYS A O 1
ATOM 4766 N N . PHE A 1 617 ? 5.492 23.271 43.391 1.00 86.38 617 PHE A N 1
ATOM 4767 C CA . PHE A 1 617 ? 4.093 23.717 43.345 1.00 86.38 617 PHE A CA 1
ATOM 4768 C C . PHE A 1 617 ? 3.307 23.439 44.633 1.00 86.38 617 PHE A C 1
ATOM 4770 O O . PHE A 1 617 ? 2.397 24.204 44.974 1.00 86.38 617 PHE A O 1
ATOM 4777 N N . ALA A 1 618 ? 3.635 22.363 45.347 1.00 80.12 618 ALA A N 1
ATOM 4778 C CA . ALA A 1 618 ? 2.998 22.024 46.614 1.00 80.12 618 ALA A CA 1
ATOM 4779 C C . ALA A 1 618 ? 3.468 22.912 47.779 1.00 80.12 618 ALA A C 1
ATOM 4781 O O . ALA A 1 618 ? 2.668 23.248 48.654 1.00 80.12 618 ALA A O 1
ATOM 4782 N N . ASN A 1 619 ? 4.748 23.304 47.795 1.00 77.25 619 ASN A N 1
ATOM 4783 C CA . ASN A 1 619 ? 5.385 23.870 48.988 1.00 77.25 619 ASN A CA 1
ATOM 4784 C C . ASN A 1 619 ? 5.786 25.348 48.876 1.00 77.25 619 ASN A C 1
ATOM 4786 O O . ASN A 1 619 ? 5.942 26.005 49.906 1.00 77.25 619 ASN A O 1
ATOM 4790 N N . GLU A 1 620 ? 5.934 25.890 47.667 1.00 80.38 620 GLU A N 1
ATOM 4791 C CA . GLU A 1 620 ? 6.390 27.263 47.432 1.00 80.38 620 GLU A CA 1
ATOM 4792 C C . GLU A 1 620 ? 5.236 28.140 46.934 1.00 80.38 620 GLU A C 1
ATOM 4794 O O . GLU A 1 620 ? 4.670 27.920 45.865 1.00 80.38 620 GLU A O 1
ATOM 4799 N N . GLY A 1 621 ? 4.863 29.150 47.724 1.00 68.31 621 GLY A N 1
ATOM 4800 C CA . GLY A 1 621 ? 3.704 30.000 47.427 1.00 68.31 621 GLY A CA 1
ATOM 4801 C C . GLY A 1 621 ? 3.892 31.004 46.288 1.00 68.31 621 GLY A C 1
ATOM 4802 O O . GLY A 1 621 ? 2.906 31.558 45.812 1.00 68.31 621 GLY A O 1
ATOM 4803 N N . ASP A 1 622 ? 5.125 31.240 45.836 1.00 72.56 622 ASP A N 1
ATOM 4804 C CA . ASP A 1 622 ? 5.460 32.159 44.742 1.00 72.56 622 ASP A CA 1
ATOM 4805 C C . ASP A 1 622 ? 5.983 31.439 43.483 1.00 72.56 622 ASP A C 1
ATOM 4807 O O . ASP A 1 622 ? 6.523 32.088 42.573 1.00 72.56 622 ASP A O 1
ATOM 4811 N N . HIS A 1 623 ? 5.854 30.109 43.419 1.00 81.62 623 HIS A N 1
ATOM 4812 C CA . HIS A 1 623 ? 6.270 29.329 42.257 1.00 81.62 623 HIS A CA 1
ATOM 4813 C C . HIS A 1 623 ? 5.271 29.501 41.111 1.00 81.62 623 HIS A C 1
ATOM 4815 O O . HIS A 1 623 ? 4.072 29.280 41.270 1.00 81.62 623 HIS A O 1
ATOM 4821 N N . THR A 1 624 ? 5.758 29.932 39.948 1.00 84.12 624 THR A N 1
ATOM 4822 C CA . THR A 1 624 ? 4.929 30.212 38.766 1.00 84.12 624 THR A CA 1
ATOM 4823 C C . THR A 1 624 ? 5.293 29.274 37.625 1.00 84.12 624 THR A C 1
ATOM 4825 O O . THR A 1 624 ? 6.418 28.791 37.543 1.00 84.12 624 THR A O 1
ATOM 4828 N N . CYS A 1 625 ? 4.382 29.089 36.674 1.00 86.06 625 CYS A N 1
ATOM 4829 C CA . CYS A 1 625 ? 4.623 28.270 35.482 1.00 86.06 625 CYS A CA 1
ATOM 4830 C C . CYS A 1 625 ? 5.819 28.736 34.648 1.00 86.06 625 CYS A C 1
ATOM 4832 O O . CYS A 1 625 ? 6.578 27.925 34.130 1.00 86.06 625 CYS A O 1
ATOM 4834 N N . SER A 1 626 ? 6.059 30.049 34.578 1.00 86.00 626 SER A N 1
ATOM 4835 C CA . SER A 1 626 ? 7.259 30.578 33.923 1.00 86.00 626 SER A CA 1
ATOM 4836 C C . SER A 1 626 ? 8.540 30.172 34.660 1.00 86.00 626 SER A C 1
ATOM 4838 O O . SER A 1 626 ? 9.512 29.803 34.007 1.00 86.00 626 SER A O 1
ATOM 4840 N N . LYS A 1 627 ? 8.545 30.221 36.003 1.00 87.44 627 LYS A N 1
ATOM 4841 C CA . LYS A 1 627 ? 9.684 29.761 36.814 1.00 87.44 627 LYS A CA 1
ATOM 4842 C C . LYS A 1 627 ? 9.888 28.253 36.666 1.00 87.44 627 LYS A C 1
ATOM 4844 O O . LYS A 1 627 ? 11.031 27.810 36.576 1.00 87.44 627 LYS A O 1
ATOM 4849 N N . GLU A 1 628 ? 8.803 27.479 36.608 1.00 89.00 628 GLU A N 1
ATOM 4850 C CA . GLU A 1 628 ? 8.878 26.032 36.409 1.00 89.00 628 GLU A CA 1
ATOM 4851 C C . GLU A 1 628 ? 9.435 25.670 35.035 1.00 89.00 628 GLU A C 1
ATOM 4853 O O . GLU A 1 628 ? 10.309 24.817 34.957 1.00 89.00 628 GLU A O 1
ATOM 4858 N N . ASN A 1 629 ? 9.019 26.345 33.963 1.00 86.19 629 ASN A N 1
ATOM 4859 C CA . ASN A 1 629 ? 9.530 26.069 32.619 1.00 86.19 629 ASN A CA 1
ATOM 4860 C C . ASN A 1 629 ? 11.047 26.272 32.508 1.00 86.19 629 ASN A C 1
ATOM 4862 O O . ASN A 1 629 ? 11.742 25.431 31.932 1.00 86.19 629 ASN A O 1
ATOM 4866 N N . ASP A 1 630 ? 11.580 27.342 33.105 1.00 86.94 630 ASP A N 1
ATOM 4867 C CA . ASP A 1 630 ? 13.026 27.579 33.156 1.00 86.94 630 ASP A CA 1
ATOM 4868 C C . ASP A 1 630 ? 13.759 26.562 34.042 1.00 86.94 630 ASP A C 1
ATOM 4870 O O . ASP A 1 630 ? 14.889 26.168 33.739 1.00 86.94 630 ASP A O 1
ATOM 4874 N N . ARG A 1 631 ? 13.138 26.144 35.150 1.00 92.00 631 ARG A N 1
ATOM 4875 C CA . ARG A 1 631 ? 13.705 25.175 36.094 1.00 92.00 631 ARG A CA 1
ATOM 4876 C C . ARG A 1 631 ? 13.709 23.757 35.518 1.00 92.00 631 ARG A C 1
ATOM 4878 O O . ARG A 1 631 ? 14.738 23.091 35.600 1.00 92.00 631 ARG A O 1
ATOM 4885 N N . ASN A 1 632 ? 12.617 23.332 34.891 1.00 89.19 632 ASN A N 1
ATOM 4886 C CA . ASN A 1 632 ? 12.494 22.046 34.215 1.00 89.19 632 ASN A CA 1
ATOM 4887 C C . ASN A 1 632 ? 13.505 21.943 33.063 1.00 89.19 632 ASN A C 1
ATOM 4889 O O . ASN A 1 632 ? 14.257 20.974 33.008 1.00 89.19 632 ASN A O 1
ATOM 4893 N N . ARG A 1 633 ? 13.653 22.995 32.237 1.00 88.62 633 ARG A N 1
ATOM 4894 C CA . ARG A 1 633 ? 14.696 23.036 31.195 1.00 88.62 633 ARG A CA 1
ATOM 4895 C C . ARG A 1 633 ? 16.089 22.772 31.769 1.00 88.62 633 ARG A C 1
ATOM 4897 O O . ARG A 1 633 ? 16.780 21.875 31.303 1.00 88.62 633 ARG A O 1
ATOM 4904 N N . LYS A 1 634 ? 16.480 23.497 32.823 1.00 91.81 634 LYS A N 1
ATOM 4905 C CA . LYS A 1 634 ? 17.785 23.309 33.486 1.00 91.81 634 LYS A CA 1
ATOM 4906 C C . LYS A 1 634 ? 17.938 21.919 34.107 1.00 91.81 634 LYS A C 1
ATOM 4908 O O . LYS A 1 634 ? 19.037 21.374 34.121 1.00 91.81 634 LYS A O 1
ATOM 4913 N N . CYS A 1 635 ? 16.859 21.361 34.652 1.00 92.88 635 CYS A N 1
ATOM 4914 C CA . CYS A 1 635 ? 16.858 20.010 35.203 1.00 92.88 635 CYS A CA 1
ATOM 4915 C C . CYS A 1 635 ? 17.149 18.971 34.110 1.00 92.88 635 CYS A C 1
ATOM 4917 O O . CYS A 1 635 ? 18.076 18.175 34.262 1.00 92.88 635 CYS A O 1
ATOM 4919 N N . LEU A 1 636 ? 16.444 19.058 32.977 1.00 89.94 636 LEU A N 1
ATOM 4920 C CA . LEU A 1 636 ? 16.660 18.199 31.813 1.00 89.94 636 LEU A CA 1
ATOM 4921 C C . LEU A 1 636 ? 18.065 18.378 31.224 1.00 89.94 636 LEU A C 1
ATOM 4923 O O . LEU A 1 636 ? 18.733 17.386 30.961 1.00 89.94 636 LEU A O 1
ATOM 4927 N N . GLU A 1 637 ? 18.554 19.613 31.074 1.00 89.19 637 GLU A N 1
ATOM 4928 C CA . GLU A 1 637 ? 19.917 19.896 30.590 1.00 89.19 637 GLU A CA 1
ATOM 4929 C C . GLU A 1 637 ? 20.996 19.244 31.469 1.00 89.19 637 GLU A C 1
ATOM 4931 O O . GLU A 1 637 ? 21.972 18.694 30.958 1.00 89.19 637 GLU A O 1
ATOM 4936 N N . ASN A 1 638 ? 20.820 19.282 32.793 1.00 90.38 638 ASN A N 1
ATOM 4937 C CA . ASN A 1 638 ? 21.770 18.694 33.734 1.00 90.38 638 ASN A CA 1
ATOM 4938 C C . ASN A 1 638 ? 21.732 17.161 33.715 1.00 90.38 638 ASN A C 1
ATOM 4940 O O . ASN A 1 638 ? 22.786 16.525 33.721 1.00 90.38 638 ASN A O 1
ATOM 4944 N N . ARG A 1 639 ? 20.532 16.571 33.705 1.00 88.56 639 ARG A N 1
ATOM 4945 C CA . ARG A 1 639 ? 20.340 15.115 33.785 1.00 88.56 639 ARG A CA 1
ATOM 4946 C C . ARG A 1 639 ? 20.608 14.408 32.454 1.00 88.56 639 ARG A C 1
ATOM 4948 O O . ARG A 1 639 ? 21.205 13.339 32.434 1.00 88.56 639 ARG A O 1
ATOM 4955 N N . LEU A 1 640 ? 20.268 15.044 31.332 1.00 86.38 640 LEU A N 1
ATOM 4956 C CA . LEU A 1 640 ? 20.450 14.510 29.975 1.00 86.38 640 LEU A CA 1
ATOM 4957 C C . LEU A 1 640 ? 21.705 15.049 29.276 1.00 86.38 640 LEU A C 1
ATOM 4959 O O . LEU A 1 640 ? 21.889 14.814 28.082 1.00 86.38 640 LEU A O 1
ATOM 4963 N N . GLY A 1 641 ? 22.598 15.741 29.990 1.00 79.94 641 GLY A N 1
ATOM 4964 C CA . GLY A 1 641 ? 23.787 16.382 29.414 1.00 79.94 641 GLY A CA 1
ATOM 4965 C C . GLY A 1 641 ? 24.749 15.430 28.685 1.00 79.94 641 GLY A C 1
ATOM 4966 O O . GLY A 1 641 ? 25.548 15.866 27.855 1.00 79.94 641 GLY A O 1
ATOM 4967 N N . THR A 1 642 ? 24.668 14.123 28.952 1.00 78.56 642 THR A N 1
ATOM 4968 C CA . THR A 1 642 ? 25.427 13.073 28.251 1.00 78.56 642 THR A CA 1
ATOM 4969 C C . THR A 1 642 ? 24.766 12.604 26.947 1.00 78.56 642 THR A C 1
ATOM 4971 O O . THR A 1 642 ? 25.448 12.018 26.109 1.00 78.56 642 THR A O 1
ATOM 4974 N N . CYS A 1 643 ? 23.481 12.905 26.736 1.00 80.38 643 CYS A N 1
ATOM 4975 C CA . CYS A 1 643 ? 22.689 12.553 25.558 1.00 80.38 643 CYS A CA 1
ATOM 4976 C C . CYS A 1 643 ? 22.834 13.630 24.465 1.00 80.38 643 CYS A C 1
ATOM 4978 O O . CYS A 1 643 ? 21.999 14.532 24.357 1.00 80.38 643 CYS A O 1
ATOM 4980 N N . ARG A 1 644 ? 23.878 13.572 23.625 1.00 71.56 644 ARG A N 1
ATOM 4981 C CA . ARG A 1 644 ? 24.236 14.689 22.722 1.00 71.56 644 ARG A CA 1
ATOM 4982 C C . ARG A 1 644 ? 23.132 15.042 21.727 1.00 71.56 644 ARG A C 1
ATOM 4984 O O . ARG A 1 644 ? 22.869 16.225 21.519 1.00 71.56 644 ARG A O 1
ATOM 4991 N N . THR A 1 645 ? 22.475 14.048 21.125 1.00 65.81 645 THR A N 1
ATOM 4992 C CA . THR A 1 645 ? 21.374 14.282 20.166 1.00 65.81 645 THR A CA 1
ATOM 4993 C C . THR A 1 645 ? 20.147 14.898 20.843 1.00 65.81 645 THR A C 1
ATOM 4995 O O . THR A 1 645 ? 19.491 15.758 20.259 1.00 65.81 645 THR A O 1
ATOM 4998 N N . THR A 1 646 ? 19.863 14.504 22.087 1.00 69.69 646 THR A N 1
ATOM 4999 C CA . THR A 1 646 ? 18.785 15.082 22.902 1.00 69.69 646 THR A CA 1
ATOM 5000 C C . THR A 1 646 ? 19.095 16.538 23.247 1.00 69.69 646 THR A C 1
ATOM 5002 O O . THR A 1 646 ? 18.258 17.409 23.046 1.00 69.69 646 THR A O 1
ATOM 5005 N N . MET A 1 647 ? 20.337 16.824 23.651 1.00 73.31 647 MET A N 1
ATOM 5006 C CA . MET A 1 647 ? 20.804 18.181 23.956 1.00 73.31 647 MET A CA 1
ATOM 5007 C C . MET A 1 647 ? 20.804 19.107 22.735 1.00 73.31 647 MET A C 1
ATOM 5009 O O . MET A 1 647 ? 20.517 20.294 22.862 1.00 73.31 647 MET A O 1
ATOM 5013 N N . LYS A 1 648 ? 21.080 18.575 21.537 1.00 77.38 648 LYS A N 1
ATOM 5014 C CA . LYS A 1 648 ? 20.998 19.340 20.283 1.00 77.38 648 LYS A CA 1
ATOM 5015 C C . LYS A 1 648 ? 19.574 19.835 19.995 1.00 77.38 648 LYS A C 1
ATOM 5017 O O . LYS A 1 648 ? 19.420 20.907 19.425 1.00 77.38 648 LYS A O 1
ATOM 5022 N N . ASN A 1 649 ? 18.561 19.074 20.416 1.00 79.62 649 ASN A N 1
ATOM 5023 C CA . ASN A 1 649 ? 17.140 19.362 20.214 1.00 79.62 649 ASN A CA 1
ATOM 5024 C C . ASN A 1 649 ? 16.412 19.539 21.559 1.00 79.62 649 ASN A C 1
ATOM 5026 O O . ASN A 1 649 ? 15.297 19.042 21.737 1.00 79.62 649 ASN A O 1
ATOM 5030 N N . ILE A 1 650 ? 17.058 20.191 22.534 1.00 83.94 650 ILE A N 1
ATOM 5031 C CA . ILE A 1 650 ? 16.551 20.260 23.912 1.00 83.94 650 ILE A CA 1
ATOM 5032 C C . ILE A 1 650 ? 15.210 20.997 24.011 1.00 83.94 650 ILE A C 1
ATOM 5034 O O . ILE A 1 650 ? 14.352 20.585 24.784 1.00 83.94 650 ILE A O 1
ATOM 5038 N N . GLU A 1 651 ? 14.986 22.025 23.187 1.00 84.62 651 GLU A N 1
ATOM 5039 C CA . GLU A 1 651 ? 13.717 22.766 23.162 1.00 84.62 651 GLU A CA 1
ATOM 5040 C C . GLU A 1 651 ? 12.550 21.877 22.714 1.00 84.62 651 GLU A C 1
ATOM 5042 O O . GLU A 1 651 ? 11.517 21.818 23.379 1.00 84.62 651 GLU A O 1
ATOM 5047 N N . ASP A 1 652 ? 12.732 21.130 21.624 1.00 85.19 652 ASP A N 1
ATOM 5048 C CA . ASP A 1 652 ? 11.724 20.195 21.122 1.00 85.19 652 ASP A CA 1
ATOM 5049 C C . ASP A 1 652 ? 11.525 19.021 22.080 1.00 85.19 652 ASP A C 1
ATOM 5051 O O . ASP A 1 652 ? 10.396 18.591 22.306 1.00 85.19 652 ASP A O 1
ATOM 5055 N N . THR A 1 653 ? 12.608 18.533 22.692 1.00 87.38 653 THR A N 1
ATOM 5056 C CA . THR A 1 653 ? 12.560 17.486 23.723 1.00 87.38 653 THR A CA 1
ATOM 5057 C C . THR A 1 653 ? 11.737 17.947 24.923 1.00 87.38 653 THR A C 1
ATOM 5059 O O . THR A 1 653 ? 10.865 17.215 25.387 1.00 87.38 653 THR A O 1
ATOM 5062 N N . GLN A 1 654 ? 11.963 19.172 25.401 1.00 89.00 654 GLN A N 1
ATOM 5063 C CA . GLN A 1 654 ? 11.192 19.753 26.494 1.00 89.00 654 GLN A CA 1
ATOM 5064 C C . GLN A 1 654 ? 9.711 19.870 26.120 1.00 89.00 654 GLN A C 1
ATOM 5066 O O . GLN A 1 654 ? 8.867 19.434 26.899 1.00 89.00 654 GLN A O 1
ATOM 5071 N N . LYS A 1 655 ? 9.385 20.398 24.932 1.00 88.88 655 LYS A N 1
ATOM 5072 C CA . LYS A 1 655 ? 7.995 20.505 24.453 1.00 88.88 655 LYS A CA 1
ATOM 5073 C C . LYS A 1 655 ? 7.311 19.140 24.378 1.00 88.88 655 LYS A C 1
ATOM 5075 O O . LYS A 1 655 ? 6.181 18.998 24.835 1.00 88.88 655 LYS A O 1
ATOM 5080 N N . ALA A 1 656 ? 8.001 18.142 23.829 1.00 89.44 656 ALA A N 1
ATOM 5081 C CA . ALA A 1 656 ? 7.511 16.774 23.730 1.00 89.44 656 ALA A CA 1
ATOM 5082 C C . ALA A 1 656 ? 7.193 16.178 25.107 1.00 89.44 656 ALA A C 1
ATOM 5084 O O . ALA A 1 656 ? 6.085 15.699 25.326 1.00 89.44 656 ALA A O 1
ATOM 5085 N N . LEU A 1 657 ? 8.132 16.274 26.053 1.00 91.31 657 LEU A N 1
ATOM 5086 C CA . LEU A 1 657 ? 7.953 15.763 27.412 1.00 91.31 657 LEU A CA 1
ATOM 5087 C C . LEU A 1 657 ? 6.864 16.528 28.176 1.00 91.31 657 LEU A C 1
ATOM 5089 O O . LEU A 1 657 ? 6.035 15.916 28.836 1.00 91.31 657 LEU A O 1
ATOM 5093 N N . GLN A 1 658 ? 6.791 17.855 28.052 1.00 89.25 658 GLN A N 1
ATOM 5094 C CA . GLN A 1 658 ? 5.699 18.648 28.635 1.00 89.25 658 GLN A CA 1
ATOM 5095 C C . GLN A 1 658 ? 4.332 18.248 28.066 1.00 89.25 658 GLN A C 1
ATOM 5097 O O . GLN A 1 658 ? 3.321 18.258 28.772 1.00 89.25 658 GLN A O 1
ATOM 5102 N N . ALA A 1 659 ? 4.291 17.868 26.790 1.00 87.56 659 ALA A N 1
ATOM 5103 C CA . ALA A 1 659 ? 3.077 17.414 26.143 1.00 87.56 659 ALA A CA 1
ATOM 5104 C C . ALA A 1 659 ? 2.641 16.010 26.574 1.00 87.56 659 ALA A C 1
ATOM 5106 O O . ALA A 1 659 ? 1.447 15.742 26.509 1.00 87.56 659 ALA A O 1
ATOM 5107 N N . THR A 1 660 ? 3.531 15.141 27.044 1.00 88.62 660 THR A N 1
ATOM 5108 C CA . THR A 1 660 ? 3.171 13.765 27.428 1.00 88.62 660 THR A CA 1
ATOM 5109 C C . THR A 1 660 ? 3.162 13.516 28.935 1.00 88.62 660 THR A C 1
ATOM 5111 O O . THR A 1 660 ? 2.511 12.568 29.382 1.00 88.62 660 THR A O 1
ATOM 5114 N N . LEU A 1 661 ? 3.823 14.362 29.728 1.00 89.88 661 LEU A N 1
ATOM 5115 C CA . LEU A 1 661 ? 3.826 14.344 31.194 1.00 89.88 661 LEU A CA 1
ATOM 5116 C C . LEU A 1 661 ? 2.679 15.192 31.789 1.00 89.88 661 LEU A C 1
ATOM 5118 O O . LEU A 1 661 ? 1.832 15.736 31.074 1.00 89.88 661 LEU A O 1
ATOM 5122 N N . THR A 1 662 ? 2.594 15.243 33.119 1.00 89.19 662 THR A N 1
ATOM 5123 C CA . THR A 1 662 ? 1.402 15.683 33.862 1.00 89.19 662 THR A CA 1
ATOM 5124 C C . THR A 1 662 ? 1.490 17.112 34.412 1.00 89.19 662 THR A C 1
ATOM 5126 O O . THR A 1 662 ? 0.493 17.832 34.356 1.00 89.19 662 THR A O 1
ATOM 5129 N N . ASN A 1 663 ? 2.657 17.574 34.878 1.00 88.38 663 ASN A N 1
ATOM 5130 C CA . ASN A 1 663 ? 2.785 18.834 35.628 1.00 88.38 663 ASN A CA 1
ATOM 5131 C C . ASN A 1 663 ? 2.239 20.072 34.909 1.00 88.38 663 ASN A C 1
ATOM 5133 O O . ASN A 1 663 ? 1.497 20.846 35.514 1.00 88.38 663 ASN A O 1
ATOM 5137 N N . GLU A 1 664 ? 2.583 20.271 33.633 1.00 89.31 664 GLU A N 1
ATOM 5138 C CA . GLU A 1 664 ? 2.135 21.458 32.890 1.00 89.31 664 GLU A CA 1
ATOM 5139 C C . GLU A 1 664 ? 0.599 21.507 32.820 1.00 89.31 664 GLU A C 1
ATOM 5141 O O . GLU A 1 664 ? -0.005 22.554 33.050 1.00 89.31 664 GLU A O 1
ATOM 5146 N N . ARG A 1 665 ? -0.052 20.352 32.621 1.00 91.69 665 ARG A N 1
ATOM 5147 C CA . ARG A 1 665 ? -1.519 20.251 32.589 1.00 91.69 665 ARG A CA 1
ATOM 5148 C C . ARG A 1 665 ? -2.160 20.406 33.956 1.00 91.69 665 ARG A C 1
ATOM 5150 O O . ARG A 1 665 ? -3.237 20.990 34.038 1.00 91.69 665 ARG A O 1
ATOM 5157 N N . LEU A 1 666 ? -1.532 19.882 35.006 1.00 90.81 666 LEU A N 1
ATOM 5158 C CA . LEU A 1 666 ? -2.075 19.904 36.366 1.00 90.81 666 LEU A CA 1
ATOM 5159 C C . LEU A 1 666 ? -1.951 21.278 37.030 1.00 90.81 666 LEU A C 1
ATOM 5161 O O . LEU A 1 666 ? -2.854 21.679 37.759 1.00 90.81 666 LEU A O 1
ATOM 5165 N N . PHE A 1 667 ? -0.861 22.006 36.786 1.00 89.00 667 PHE A N 1
ATOM 5166 C CA . PHE A 1 667 ? -0.556 23.241 37.518 1.00 89.00 667 PHE A CA 1
ATOM 5167 C C . PHE A 1 667 ? -0.661 24.505 36.672 1.00 89.00 667 PHE A C 1
ATOM 5169 O O . PHE A 1 667 ? -0.944 25.578 37.210 1.00 89.00 667 PHE A O 1
ATOM 5176 N N . CYS A 1 668 ? -0.453 24.390 35.361 1.00 87.38 668 CYS A N 1
ATOM 5177 C CA . CYS A 1 668 ? -0.257 25.539 34.495 1.00 87.38 668 CYS A CA 1
ATOM 5178 C C . CYS A 1 668 ? -1.421 25.747 33.546 1.00 87.38 668 CYS A C 1
ATOM 5180 O O . CYS A 1 668 ? -2.380 26.438 33.895 1.00 87.38 668 CYS A O 1
ATOM 5182 N N . ASN A 1 669 ? -1.347 25.166 32.356 1.00 81.38 669 ASN A N 1
ATOM 5183 C CA . ASN A 1 669 ? -2.265 25.459 31.269 1.00 81.38 669 ASN A CA 1
ATOM 5184 C C . ASN A 1 669 ? -2.715 24.175 30.583 1.00 81.38 669 ASN A C 1
ATOM 5186 O O . ASN A 1 669 ? -2.109 23.117 30.737 1.00 81.38 669 ASN A O 1
ATOM 5190 N N . ASN A 1 670 ? -3.763 24.295 29.770 1.00 82.25 670 ASN A N 1
ATOM 5191 C CA . ASN A 1 670 ? -4.016 23.287 28.754 1.00 82.25 670 ASN A CA 1
ATOM 5192 C C . ASN A 1 670 ? -2.810 23.230 27.803 1.00 82.25 670 ASN A C 1
ATOM 5194 O O . ASN A 1 670 ? -2.274 24.269 27.409 1.00 82.25 670 ASN A O 1
ATOM 5198 N N . VAL A 1 671 ? -2.399 22.023 27.437 1.00 82.88 671 VAL A N 1
ATOM 5199 C CA . VAL A 1 671 ? -1.232 21.786 26.595 1.00 82.88 671 VAL A CA 1
ATOM 5200 C C . VAL A 1 671 ? -1.685 21.218 25.260 1.00 82.88 671 VAL A C 1
ATOM 5202 O O . VAL A 1 671 ? -2.178 20.093 25.181 1.00 82.88 671 VAL A O 1
ATOM 5205 N N . SER A 1 672 ? -1.456 22.006 24.213 1.00 75.31 672 SER A N 1
ATOM 5206 C CA . SER A 1 672 ? -1.598 21.609 22.816 1.00 75.31 672 SER A CA 1
ATOM 5207 C C . SER A 1 672 ? -0.210 21.458 22.210 1.00 75.31 672 SER A C 1
ATOM 5209 O O . SER A 1 672 ? 0.643 22.323 22.414 1.00 75.31 672 SER A O 1
ATOM 5211 N N . LEU A 1 673 ? 0.011 20.394 21.443 1.00 80.69 673 LEU A N 1
ATOM 5212 C CA . LEU A 1 673 ? 1.273 20.155 20.755 1.00 80.69 673 LEU A CA 1
ATOM 5213 C C . LEU A 1 673 ? 1.014 19.886 19.275 1.00 80.69 673 LEU A C 1
ATOM 5215 O O . LEU A 1 673 ? 0.337 18.926 18.928 1.00 80.69 673 LEU A O 1
ATOM 5219 N N . ASP A 1 674 ? 1.611 20.701 18.408 1.00 76.38 674 ASP A N 1
ATOM 5220 C CA . ASP A 1 674 ? 1.715 20.378 16.989 1.00 76.38 674 ASP A CA 1
ATOM 5221 C C . ASP A 1 674 ? 2.976 19.531 16.757 1.00 76.38 674 ASP A C 1
ATOM 5223 O O . ASP A 1 674 ? 4.096 20.040 16.655 1.00 76.38 674 ASP A O 1
ATOM 5227 N N . THR A 1 675 ? 2.805 18.210 16.666 1.00 70.31 675 THR A N 1
ATOM 5228 C CA . THR A 1 675 ? 3.910 17.260 16.445 1.00 70.31 675 THR A CA 1
ATOM 5229 C C . THR A 1 675 ? 4.620 17.473 15.106 1.00 70.31 675 THR A C 1
ATOM 5231 O O . THR A 1 675 ? 5.741 16.989 14.910 1.00 70.31 675 THR A O 1
ATOM 5234 N N . SER A 1 676 ? 4.026 18.222 14.171 1.00 63.34 676 SER A N 1
ATOM 5235 C CA . SER A 1 676 ? 4.671 18.575 12.909 1.00 63.34 676 SER A CA 1
ATOM 5236 C C . SER A 1 676 ? 5.717 19.691 13.049 1.00 63.34 676 SER A C 1
ATOM 5238 O O . SER A 1 676 ? 6.503 19.879 12.124 1.00 63.34 676 SER A O 1
ATOM 5240 N N . GLU A 1 677 ? 5.771 20.402 14.184 1.00 69.62 677 GLU A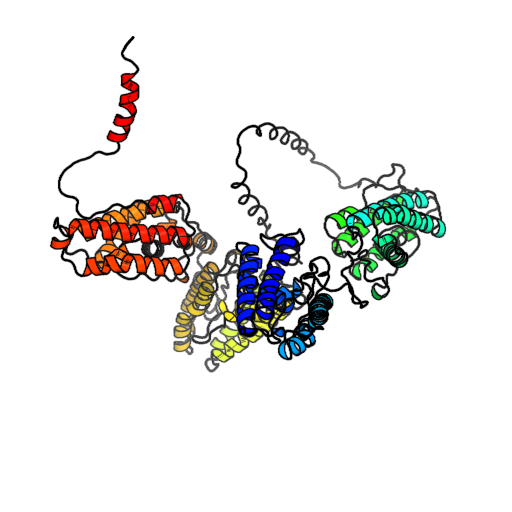 N 1
ATOM 5241 C CA . GLU A 1 677 ? 6.850 21.354 14.517 1.00 69.62 677 GLU A CA 1
ATOM 5242 C C . GLU A 1 677 ? 8.074 20.693 15.155 1.00 69.62 677 GLU A C 1
ATOM 5244 O O . GLU A 1 677 ? 9.151 21.280 15.141 1.00 69.62 677 GLU A O 1
ATOM 5249 N N . LEU A 1 678 ? 7.929 19.481 15.697 1.00 75.75 678 LEU A N 1
ATOM 5250 C CA . LEU A 1 678 ? 9.012 18.805 16.407 1.00 75.75 678 LEU A CA 1
ATOM 5251 C C . LEU A 1 678 ? 10.040 18.192 15.456 1.00 75.75 678 LEU A C 1
ATOM 5253 O O . LEU A 1 678 ? 9.689 17.505 14.483 1.00 75.75 678 LEU A O 1
ATOM 5257 N N . HIS A 1 679 ? 11.319 18.324 15.813 1.00 75.88 679 HIS A N 1
ATOM 5258 C CA . HIS A 1 679 ? 12.411 17.635 15.140 1.00 75.88 679 HIS A CA 1
ATOM 5259 C C . HIS A 1 679 ? 12.135 16.115 15.046 1.00 75.88 679 HIS A C 1
ATOM 5261 O O . HIS A 1 679 ? 11.726 15.500 16.036 1.00 75.88 679 HIS A O 1
ATOM 5267 N N . PRO A 1 680 ? 12.372 15.457 13.889 1.00 66.75 680 PRO A N 1
ATOM 5268 C CA . PRO A 1 680 ? 12.049 14.039 13.692 1.00 66.75 680 PRO A CA 1
ATOM 5269 C C . PRO A 1 680 ? 12.632 13.089 14.741 1.00 66.75 680 PRO A C 1
ATOM 5271 O O . PRO A 1 680 ? 11.980 12.118 15.111 1.00 66.75 680 PRO A O 1
ATOM 5274 N N . SER A 1 681 ? 13.833 13.374 15.253 1.00 72.94 681 SER A N 1
ATOM 5275 C CA . SER A 1 681 ? 14.458 12.560 16.305 1.00 72.94 681 SER A CA 1
ATOM 5276 C C . SER A 1 681 ? 13.670 12.560 17.620 1.00 72.94 681 SER A C 1
ATOM 5278 O O . SER A 1 681 ? 13.824 11.636 18.406 1.00 72.94 681 SER A O 1
ATOM 5280 N N . VAL A 1 682 ? 12.860 13.591 17.876 1.00 81.19 682 VAL A N 1
ATOM 5281 C CA . VAL A 1 682 ? 12.104 13.787 19.122 1.00 81.19 682 VAL A CA 1
ATOM 5282 C C . VAL A 1 682 ? 10.717 13.144 19.053 1.00 81.19 682 VAL A C 1
ATOM 5284 O O . VAL A 1 682 ? 10.164 12.792 20.089 1.00 81.19 682 VAL A O 1
ATOM 5287 N N . LEU A 1 683 ? 10.178 12.910 17.850 1.00 78.19 683 LEU A N 1
ATOM 5288 C CA . LEU A 1 683 ? 8.856 12.301 17.652 1.00 78.19 683 LEU A CA 1
ATOM 5289 C C . LEU A 1 683 ? 8.579 11.031 18.469 1.00 78.19 683 LEU A C 1
ATOM 5291 O O . LEU A 1 683 ? 7.465 10.916 18.969 1.00 78.19 683 LEU A O 1
ATOM 5295 N N . PRO A 1 684 ? 9.532 10.096 18.656 1.00 83.12 684 PRO A N 1
ATOM 5296 C CA . PRO A 1 684 ? 9.282 8.909 19.472 1.00 83.12 684 PRO A CA 1
ATOM 5297 C C . PRO A 1 684 ? 8.919 9.215 20.933 1.00 83.12 684 PRO A C 1
ATOM 5299 O O . PRO A 1 684 ? 8.382 8.350 21.618 1.00 83.12 684 PRO A O 1
ATOM 5302 N N . LEU A 1 685 ? 9.208 10.427 21.426 1.00 85.19 685 LEU A N 1
ATOM 5303 C CA . LEU A 1 685 ? 8.772 10.876 22.748 1.00 85.19 685 LEU A CA 1
ATOM 5304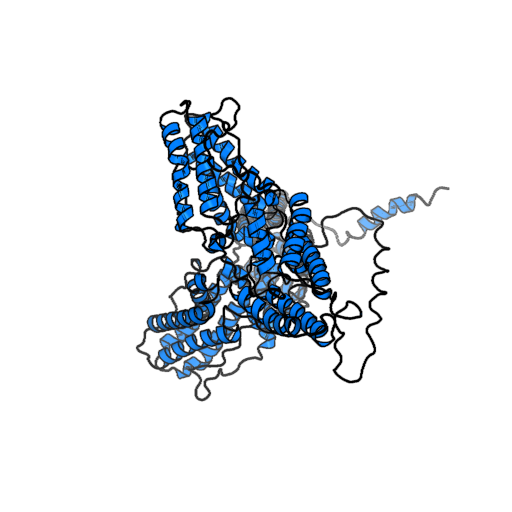 C C . LEU A 1 685 ? 7.278 11.231 22.787 1.00 85.19 685 LEU A C 1
ATOM 5306 O O . LEU A 1 685 ? 6.744 11.350 23.881 1.00 85.19 685 LEU A O 1
ATOM 5310 N N . VAL A 1 686 ? 6.609 11.380 21.639 1.00 85.00 686 VAL A N 1
ATOM 5311 C CA . VAL A 1 686 ? 5.197 11.782 21.497 1.00 85.00 686 VAL A CA 1
ATOM 5312 C C . VAL A 1 686 ? 4.467 10.856 20.515 1.00 85.00 686 VAL A C 1
ATOM 5314 O O . VAL A 1 686 ? 3.780 11.296 19.597 1.00 85.00 686 VAL A O 1
ATOM 5317 N N . ASP A 1 687 ? 4.649 9.548 20.685 1.00 82.81 687 ASP A N 1
ATOM 5318 C CA . ASP A 1 687 ? 3.932 8.517 19.924 1.00 82.81 687 ASP A CA 1
ATOM 5319 C C . ASP A 1 687 ? 2.538 8.273 20.534 1.00 82.81 687 ASP A C 1
ATOM 5321 O O . ASP A 1 687 ? 2.274 7.223 21.121 1.00 82.81 687 ASP A O 1
ATOM 5325 N N . CYS A 1 688 ? 1.680 9.295 20.468 1.00 79.00 688 CYS A N 1
ATOM 5326 C CA . CYS A 1 688 ? 0.306 9.302 20.979 1.00 79.00 688 CYS A CA 1
ATOM 5327 C C . CYS A 1 688 ? -0.670 9.784 19.900 1.00 79.00 688 CYS A C 1
ATOM 5329 O O . CYS A 1 688 ? -0.304 10.619 19.070 1.00 79.00 688 CYS A O 1
ATOM 5331 N N . ASP A 1 689 ? -1.908 9.289 19.922 1.00 80.25 689 ASP A N 1
ATOM 5332 C CA . ASP A 1 689 ? -2.989 9.836 19.097 1.00 80.25 689 ASP A CA 1
ATOM 5333 C C . ASP A 1 689 ? -3.543 11.166 19.662 1.00 80.25 689 ASP A C 1
ATOM 5335 O O . ASP A 1 689 ? -3.217 11.584 20.777 1.00 80.25 689 ASP A O 1
ATOM 5339 N N . ASP A 1 690 ? -4.384 11.857 18.884 1.00 80.31 690 ASP A N 1
ATOM 5340 C CA . ASP A 1 690 ? -4.982 13.139 19.291 1.00 80.31 690 ASP A CA 1
ATOM 5341 C C . ASP A 1 690 ? -5.955 13.004 20.482 1.00 80.31 690 ASP A C 1
ATOM 5343 O O . ASP A 1 690 ? -6.248 13.985 21.175 1.00 80.31 690 ASP A O 1
ATOM 5347 N N . GLU A 1 691 ? -6.481 11.801 20.731 1.00 84.62 691 GLU A N 1
ATOM 5348 C CA . GLU A 1 691 ? -7.435 11.532 21.806 1.00 84.62 691 GLU A CA 1
ATOM 5349 C C . GLU A 1 691 ? -6.743 11.572 23.173 1.00 84.62 691 GLU A C 1
ATOM 5351 O O . GLU A 1 691 ? -7.313 12.133 24.113 1.00 84.62 691 GLU A O 1
ATOM 5356 N N . PHE A 1 692 ? -5.469 11.161 23.252 1.00 90.12 692 PHE A N 1
ATOM 5357 C CA . PHE A 1 692 ? -4.637 11.334 24.448 1.00 90.12 692 PHE A CA 1
ATOM 5358 C C . PHE A 1 692 ? -4.662 12.775 24.974 1.00 90.12 692 PHE A C 1
ATOM 5360 O O . PHE A 1 692 ? -4.881 12.997 26.165 1.00 90.12 692 PHE A O 1
ATOM 5367 N N . PHE A 1 693 ? -4.440 13.770 24.109 1.00 87.19 693 PHE A N 1
ATOM 5368 C CA . PHE A 1 693 ? -4.348 15.167 24.545 1.00 87.19 693 PHE A CA 1
ATOM 5369 C C . PHE A 1 693 ? -5.679 15.682 25.099 1.00 87.19 693 PHE A C 1
ATOM 5371 O O . PHE A 1 693 ? -5.692 16.410 26.095 1.00 87.19 693 PHE A O 1
ATOM 5378 N N . ASN A 1 694 ? -6.790 15.263 24.492 1.00 87.12 694 ASN A N 1
ATOM 5379 C CA . ASN A 1 694 ? -8.134 15.611 24.943 1.00 87.12 694 ASN A CA 1
ATOM 5380 C C . ASN A 1 694 ? -8.485 14.930 26.273 1.00 87.12 694 ASN A C 1
ATOM 5382 O O . ASN A 1 694 ? -9.023 15.575 27.177 1.00 87.12 694 ASN A O 1
ATOM 5386 N N . GLU A 1 695 ? -8.182 13.639 26.416 1.00 90.00 695 GLU A N 1
ATOM 5387 C CA . GLU A 1 695 ? -8.463 12.889 27.640 1.00 90.00 695 GLU A CA 1
ATOM 5388 C C . GLU A 1 695 ? -7.574 13.353 28.800 1.00 90.00 695 GLU A C 1
ATOM 5390 O O . GLU A 1 695 ? -8.085 13.649 29.880 1.00 90.00 695 GLU A O 1
ATOM 5395 N N . ALA A 1 696 ? -6.272 13.540 28.568 1.00 91.31 696 ALA A N 1
ATOM 5396 C CA . ALA A 1 696 ? -5.338 14.024 29.581 1.00 91.31 696 ALA A CA 1
ATOM 5397 C C . ALA A 1 696 ? -5.716 15.419 30.110 1.00 91.31 696 ALA A C 1
ATOM 5399 O O . ALA A 1 696 ? -5.610 15.681 31.310 1.00 91.31 696 ALA A O 1
ATOM 5400 N N . GLU A 1 697 ? -6.195 16.315 29.244 1.00 92.62 697 GLU A N 1
ATOM 5401 C CA . GLU A 1 697 ? -6.720 17.618 29.665 1.00 92.62 697 GLU A CA 1
ATOM 5402 C C . GLU A 1 697 ? -8.019 17.476 30.478 1.00 92.62 697 GLU A C 1
ATOM 5404 O O . GLU A 1 697 ? -8.180 18.139 31.505 1.00 92.62 697 GLU A O 1
ATOM 5409 N N . ASN A 1 698 ? -8.931 16.582 30.081 1.00 92.00 698 ASN A N 1
ATOM 5410 C CA . ASN A 1 698 ? -10.142 16.304 30.858 1.00 92.00 698 ASN A CA 1
ATOM 5411 C C . ASN A 1 698 ? -9.822 15.746 32.254 1.00 92.00 698 ASN A C 1
ATOM 5413 O O . ASN A 1 698 ? -10.455 16.175 33.221 1.00 92.00 698 ASN A O 1
ATOM 5417 N N . CYS A 1 699 ? -8.826 14.862 32.363 1.00 94.12 699 CYS A N 1
ATOM 5418 C CA . CYS A 1 699 ? -8.316 14.343 33.632 1.00 94.12 699 CYS A CA 1
ATOM 5419 C C . CYS A 1 699 ? -7.745 15.461 34.522 1.00 94.12 699 CYS A C 1
ATOM 5421 O O . CYS A 1 699 ? -8.027 15.522 35.717 1.00 94.12 699 CYS A O 1
ATOM 5423 N N . ALA A 1 700 ? -6.951 16.370 33.947 1.00 93.19 700 ALA A N 1
ATOM 5424 C CA . ALA A 1 700 ? -6.246 17.403 34.705 1.00 93.19 700 ALA A CA 1
ATOM 5425 C C . ALA A 1 700 ? -7.142 18.573 35.149 1.00 93.19 700 ALA A C 1
ATOM 5427 O O . ALA A 1 700 ? -6.889 19.193 36.186 1.00 93.19 700 ALA A O 1
ATOM 5428 N N . ARG A 1 701 ? -8.185 18.897 34.373 1.00 91.00 701 ARG A N 1
ATOM 5429 C CA . ARG A 1 701 ? -8.976 20.132 34.513 1.00 91.00 701 ARG A CA 1
ATOM 5430 C C . ARG A 1 701 ? -9.555 20.341 35.910 1.00 91.00 701 ARG A C 1
ATOM 5432 O O . ARG A 1 701 ? -9.489 21.455 36.430 1.00 91.00 701 ARG A O 1
ATOM 5439 N N . THR A 1 702 ? -10.138 19.302 36.507 1.00 87.69 702 THR A N 1
ATOM 5440 C CA . THR A 1 702 ? -10.767 19.404 37.833 1.00 87.69 702 THR A CA 1
ATOM 5441 C C . THR A 1 702 ? -9.730 19.760 38.891 1.00 87.69 702 THR A C 1
ATOM 5443 O O . THR A 1 702 ? -9.893 20.759 39.591 1.00 87.69 702 THR A O 1
ATOM 5446 N N . PHE A 1 703 ? -8.622 19.015 38.936 1.00 90.06 703 PHE A N 1
ATOM 5447 C CA . PHE A 1 703 ? -7.531 19.282 39.867 1.00 90.06 703 PHE A CA 1
ATOM 5448 C C . PHE A 1 703 ? -6.925 20.674 39.653 1.00 90.06 703 PHE A C 1
ATOM 5450 O O . PHE A 1 703 ? -6.779 21.431 40.613 1.00 90.06 703 PHE A O 1
ATOM 5457 N N . ARG A 1 704 ? -6.630 21.055 38.401 1.00 90.38 704 ARG A N 1
ATOM 5458 C CA . ARG A 1 704 ? -6.032 22.361 38.083 1.00 90.38 704 ARG A CA 1
ATOM 5459 C C . ARG A 1 704 ? -6.893 23.522 38.578 1.00 90.38 704 ARG A C 1
ATOM 5461 O O . ARG A 1 704 ? -6.367 24.454 39.183 1.00 90.38 704 ARG A O 1
ATOM 5468 N N . ASN A 1 705 ? -8.209 23.460 38.372 1.00 86.75 705 ASN A N 1
ATOM 5469 C CA . ASN A 1 705 ? -9.133 24.502 38.827 1.00 86.75 705 ASN A CA 1
ATOM 5470 C C . ASN A 1 705 ? -9.154 24.619 40.361 1.00 86.75 705 ASN A C 1
ATOM 5472 O O . ASN A 1 705 ? -9.133 25.728 40.905 1.00 86.75 705 ASN A O 1
ATOM 5476 N N . THR A 1 706 ? -9.152 23.483 41.062 1.00 83.75 706 THR A N 1
ATOM 5477 C CA . THR A 1 706 ? -9.069 23.435 42.529 1.00 83.75 706 THR A CA 1
ATOM 5478 C C . THR A 1 706 ? -7.731 24.000 43.019 1.00 83.75 706 THR A C 1
ATOM 5480 O O . THR A 1 706 ? -7.692 24.846 43.910 1.00 83.75 706 THR A O 1
ATOM 5483 N N . TYR A 1 707 ? -6.621 23.630 42.376 1.00 84.69 707 TYR A N 1
ATOM 5484 C CA . TYR A 1 707 ? -5.293 24.143 42.702 1.00 84.69 707 TYR A CA 1
ATOM 5485 C C . TYR A 1 707 ? -5.197 25.665 42.509 1.00 84.69 707 TYR A C 1
ATOM 5487 O O . TYR A 1 707 ? -4.775 26.371 43.428 1.00 84.69 707 TYR A O 1
ATOM 5495 N N . GLN A 1 708 ? -5.631 26.193 41.361 1.00 83.38 708 GLN A N 1
ATOM 5496 C CA . GLN A 1 708 ? -5.541 27.621 41.021 1.00 83.38 708 GLN A CA 1
ATOM 5497 C C . GLN A 1 708 ? -6.375 28.532 41.935 1.00 83.38 708 GLN A C 1
ATOM 5499 O O . GLN A 1 708 ? -6.063 29.713 42.071 1.00 83.38 708 GLN A O 1
ATOM 5504 N N . THR A 1 709 ? -7.413 27.996 42.580 1.00 80.69 709 THR A N 1
ATOM 5505 C CA . THR A 1 709 ? -8.294 28.748 43.490 1.00 80.69 709 THR A CA 1
ATOM 5506 C C . THR A 1 709 ? -7.896 28.640 44.966 1.00 80.69 709 THR A C 1
ATOM 5508 O O . THR A 1 709 ? -8.541 29.248 45.818 1.00 80.69 709 THR A O 1
ATOM 5511 N N . SER A 1 710 ? -6.816 27.916 45.276 1.00 76.56 710 SER A N 1
ATOM 5512 C CA . SER A 1 710 ? -6.364 27.642 46.646 1.00 76.56 710 SER A CA 1
ATOM 5513 C C . SER A 1 710 ? -5.124 28.428 47.057 1.00 76.56 710 SER A C 1
ATOM 5515 O O . SER A 1 710 ? -4.252 28.720 46.236 1.00 76.56 710 SER A O 1
ATOM 5517 N N . THR A 1 711 ? -5.011 28.737 48.351 1.00 74.44 711 THR A N 1
ATOM 5518 C CA . THR A 1 711 ? -3.797 29.335 48.922 1.00 74.44 711 THR A CA 1
ATOM 5519 C C . THR A 1 711 ? -2.787 28.260 49.332 1.00 74.44 711 THR A C 1
ATOM 5521 O O . THR A 1 711 ? -3.140 27.109 49.587 1.00 74.44 711 THR A O 1
ATOM 5524 N N . THR A 1 712 ? -1.508 28.621 49.467 1.00 70.81 712 THR A N 1
ATOM 5525 C CA . THR A 1 712 ? -0.473 27.705 49.989 1.00 70.81 712 THR A CA 1
ATOM 5526 C C . THR A 1 712 ? -0.821 27.165 51.378 1.00 70.81 712 THR A C 1
ATOM 5528 O O . THR A 1 712 ? -0.559 26.001 51.666 1.00 70.81 712 THR A O 1
ATOM 5531 N N . ALA A 1 713 ? -1.465 27.980 52.221 1.00 68.69 713 ALA A N 1
ATOM 5532 C CA . ALA A 1 713 ? -1.920 27.556 53.542 1.00 68.69 713 ALA A CA 1
ATOM 5533 C C . ALA A 1 713 ? -3.013 26.475 53.452 1.00 68.69 713 ALA A C 1
ATOM 5535 O O . ALA A 1 713 ? -2.966 25.505 54.208 1.00 68.69 713 ALA A O 1
ATOM 5536 N N . ASP A 1 714 ? -3.934 26.580 52.485 1.00 69.12 714 ASP A N 1
ATOM 5537 C CA . ASP A 1 714 ? -4.970 25.565 52.241 1.00 69.12 714 ASP A CA 1
ATOM 5538 C C . ASP A 1 714 ? -4.362 24.239 51.774 1.00 69.12 714 ASP A C 1
ATOM 5540 O O . ASP A 1 714 ? -4.829 23.171 52.155 1.00 69.12 714 ASP A O 1
ATOM 5544 N N . ARG A 1 715 ? -3.280 24.280 50.994 1.00 68.25 715 ARG A N 1
ATOM 5545 C CA . ARG A 1 715 ? -2.583 23.076 50.505 1.00 68.25 715 ARG A CA 1
ATOM 5546 C C . ARG A 1 715 ? -1.790 22.351 51.597 1.00 68.25 715 ARG A C 1
ATOM 5548 O O . ARG A 1 715 ? -1.480 21.173 51.449 1.00 68.25 715 ARG A O 1
ATOM 5555 N N . GLN A 1 716 ? -1.468 23.041 52.692 1.00 64.50 716 GLN A N 1
ATOM 5556 C CA . GLN A 1 716 ? -0.680 22.513 53.813 1.00 64.50 716 GLN A CA 1
ATOM 5557 C C . GLN A 1 716 ? -1.525 22.210 55.065 1.00 64.50 716 GLN A C 1
ATOM 5559 O O . GLN A 1 716 ? -1.019 21.617 56.019 1.00 64.50 716 GLN A O 1
ATOM 5564 N N . SER A 1 717 ? -2.811 22.583 55.076 1.00 63.75 717 SER A N 1
ATOM 5565 C CA . SER A 1 717 ? -3.724 22.356 56.203 1.00 63.75 717 SER A CA 1
ATOM 5566 C C . SER A 1 717 ? -4.254 20.911 56.239 1.00 63.75 717 SER A C 1
ATOM 5568 O O . SER A 1 717 ? -4.666 20.360 55.220 1.00 63.75 717 SER A O 1
ATOM 5570 N N . GLY A 1 718 ? -4.292 20.284 57.421 1.00 55.62 718 GLY A N 1
ATOM 5571 C CA . GLY A 1 718 ? -4.613 18.855 57.579 1.00 55.62 718 GLY A CA 1
ATOM 5572 C C . GLY A 1 718 ? -6.025 18.407 57.156 1.00 55.62 718 GLY A C 1
ATOM 5573 O O . GLY A 1 718 ? -6.222 17.217 56.931 1.00 55.62 718 GLY A O 1
ATOM 5574 N N . VAL A 1 719 ? -7.002 19.315 57.014 1.00 54.81 719 VAL A N 1
ATOM 5575 C CA . VAL A 1 719 ? -8.393 18.969 56.626 1.00 54.81 719 VAL A CA 1
ATOM 5576 C C . VAL A 1 719 ? -8.572 18.955 55.102 1.00 54.81 719 VAL A C 1
ATOM 5578 O O . VAL A 1 719 ? -9.194 18.048 54.559 1.00 54.81 719 VAL A O 1
ATOM 5581 N N . THR A 1 720 ? -7.977 19.918 54.399 1.00 59.44 720 THR A N 1
ATOM 5582 C CA . THR A 1 720 ? -7.965 20.030 52.926 1.00 59.44 720 THR A CA 1
ATOM 5583 C C . THR A 1 720 ? -6.915 19.131 52.274 1.00 59.44 720 THR A C 1
ATOM 5585 O O . THR A 1 720 ? -7.052 18.742 51.119 1.00 59.44 720 THR A O 1
ATOM 5588 N N . CYS A 1 721 ? -5.896 18.743 53.034 1.00 60.66 721 CYS A N 1
ATOM 5589 C CA . CYS A 1 721 ? -4.807 17.868 52.627 1.00 60.66 721 CYS A CA 1
ATOM 5590 C C . CYS A 1 721 ? -5.253 16.533 51.992 1.00 60.66 721 CYS A C 1
ATOM 5592 O O . CYS A 1 721 ? -4.772 16.170 50.922 1.00 60.66 721 CYS A O 1
ATOM 5594 N N . SER A 1 722 ? -6.196 15.815 52.615 1.00 62.75 722 SER A N 1
ATOM 5595 C CA . SER A 1 722 ? -6.679 14.524 52.090 1.00 62.75 722 SER A CA 1
ATOM 5596 C C . SER A 1 722 ? -7.387 14.655 50.736 1.00 62.75 722 SER A C 1
ATOM 5598 O O . SER A 1 722 ? -7.304 13.751 49.911 1.00 62.75 722 SER A O 1
ATOM 5600 N N . VAL A 1 723 ? -8.027 15.802 50.488 1.00 68.12 723 VAL A N 1
ATOM 5601 C CA . VAL A 1 723 ? -8.708 16.107 49.225 1.00 68.12 723 VAL A CA 1
ATOM 5602 C C . VAL A 1 723 ? -7.682 16.361 48.123 1.00 68.12 723 VAL A C 1
ATOM 5604 O O . VAL A 1 723 ? -7.735 15.702 47.098 1.00 68.12 723 VAL A O 1
ATOM 5607 N N . TYR A 1 724 ? -6.671 17.207 48.357 1.00 72.75 724 TYR A N 1
ATOM 5608 C CA . TYR A 1 724 ? -5.598 17.420 47.371 1.00 72.75 724 TYR A CA 1
ATOM 5609 C C . TYR A 1 724 ? -4.785 16.159 47.093 1.00 72.75 724 TYR A C 1
ATOM 5611 O O . TYR A 1 724 ? -4.377 15.936 45.956 1.00 72.75 724 TYR A O 1
ATOM 5619 N N . MET A 1 725 ? -4.553 15.336 48.119 1.00 72.31 725 MET A N 1
ATOM 5620 C CA . MET A 1 725 ? -3.847 14.071 47.964 1.00 72.31 725 MET A CA 1
ATOM 5621 C C . MET A 1 725 ? -4.612 13.132 47.022 1.00 72.31 725 MET A C 1
ATOM 5623 O O . MET A 1 725 ? -4.017 12.618 46.076 1.00 72.31 725 MET A O 1
ATOM 5627 N N . ASN A 1 726 ? -5.917 12.965 47.250 1.00 78.56 726 ASN A N 1
ATOM 5628 C CA . ASN A 1 726 ? -6.768 12.100 46.437 1.00 78.56 726 ASN A CA 1
ATOM 5629 C C . ASN A 1 726 ? -6.984 12.669 45.030 1.00 78.56 726 ASN A C 1
ATOM 5631 O O . ASN A 1 726 ? -6.771 11.947 44.064 1.00 78.56 726 ASN A O 1
ATOM 5635 N N . ASP A 1 727 ? -7.312 13.957 44.900 1.00 85.06 727 ASP A N 1
ATOM 5636 C CA . ASP A 1 727 ? -7.594 14.589 43.605 1.00 85.06 727 ASP A CA 1
ATOM 5637 C C . ASP A 1 727 ? -6.349 14.614 42.699 1.00 85.06 727 ASP A C 1
ATOM 5639 O O . ASP A 1 727 ? -6.450 14.406 41.490 1.00 85.06 727 ASP A O 1
ATOM 5643 N N . TYR A 1 728 ? -5.155 14.847 43.265 1.00 87.06 728 TYR A N 1
ATOM 5644 C CA . TYR A 1 728 ? -3.895 14.778 42.514 1.00 87.06 728 TYR A CA 1
ATOM 5645 C C . TYR A 1 728 ? -3.609 13.355 42.036 1.00 87.06 728 TYR A C 1
ATOM 5647 O O . TYR A 1 728 ? -3.211 13.148 40.887 1.00 87.06 728 TYR A O 1
ATOM 5655 N N . GLN A 1 729 ? -3.805 12.372 42.919 1.00 87.12 729 GLN A N 1
ATOM 5656 C CA . GLN A 1 729 ? -3.581 10.973 42.587 1.00 87.12 729 GLN A CA 1
ATOM 5657 C C . GLN A 1 729 ? -4.569 10.498 41.517 1.00 87.12 729 GLN A C 1
ATOM 5659 O O . GLN A 1 729 ? -4.135 9.931 40.520 1.00 87.12 729 GLN A O 1
ATOM 5664 N N . GLU A 1 730 ? -5.858 10.806 41.661 1.00 89.81 730 GLU A N 1
ATOM 5665 C CA . GLU A 1 730 ? -6.897 10.472 40.683 1.00 89.81 730 GLU A CA 1
ATOM 5666 C C . GLU A 1 730 ? -6.605 11.108 39.318 1.00 89.81 730 GLU A C 1
ATOM 5668 O O . GLU A 1 730 ? -6.664 10.431 38.290 1.00 89.81 730 GLU A O 1
ATOM 5673 N N . ALA A 1 731 ? -6.197 12.382 39.291 1.00 91.06 731 ALA A N 1
ATOM 5674 C CA . ALA A 1 731 ? -5.829 13.051 38.048 1.00 91.06 731 ALA A CA 1
ATOM 5675 C C . ALA A 1 731 ? -4.608 12.395 37.374 1.00 91.06 731 ALA A C 1
ATOM 5677 O O . ALA A 1 731 ? -4.625 12.182 36.159 1.00 91.06 731 ALA A O 1
ATOM 5678 N N . ARG A 1 732 ? -3.562 12.023 38.133 1.00 91.56 732 ARG A N 1
ATOM 5679 C CA . ARG A 1 732 ? -2.388 11.323 37.574 1.00 91.56 732 ARG A CA 1
ATOM 5680 C C . ARG A 1 732 ? -2.714 9.903 37.119 1.00 91.56 732 ARG A C 1
ATOM 5682 O O . ARG A 1 732 ? -2.266 9.515 36.044 1.00 91.56 732 ARG A O 1
ATOM 5689 N N . GLU A 1 733 ? -3.513 9.148 37.871 1.00 91.69 733 GLU A N 1
ATOM 5690 C CA . GLU A 1 733 ? -3.977 7.813 37.467 1.00 91.69 733 GLU A CA 1
ATOM 5691 C C . GLU A 1 733 ? -4.804 7.880 36.177 1.00 91.69 733 GLU A C 1
ATOM 5693 O O . GLU A 1 733 ? -4.587 7.083 35.264 1.00 91.69 733 GLU A O 1
ATOM 5698 N N . CYS A 1 734 ? -5.688 8.873 36.060 1.00 93.88 734 CYS A N 1
ATOM 5699 C CA . CYS A 1 734 ? -6.466 9.135 34.852 1.00 93.88 734 CYS A CA 1
ATOM 5700 C C . CYS A 1 734 ? -5.558 9.430 33.645 1.00 93.88 734 CYS A C 1
ATOM 5702 O O . CYS A 1 734 ? -5.677 8.763 32.619 1.00 93.88 734 CYS A O 1
ATOM 5704 N N . ILE A 1 735 ? -4.580 10.339 33.776 1.00 92.69 735 ILE A N 1
ATOM 5705 C CA . ILE A 1 735 ? -3.637 10.651 32.683 1.00 92.69 735 ILE A CA 1
ATOM 5706 C C . ILE A 1 735 ? -2.768 9.434 32.327 1.00 92.69 735 ILE A C 1
ATOM 5708 O O . ILE A 1 735 ? -2.494 9.191 31.152 1.00 92.69 735 ILE A O 1
ATOM 5712 N N . ASN A 1 736 ? -2.340 8.645 33.315 1.00 91.38 736 ASN A N 1
ATOM 5713 C CA . ASN A 1 736 ? -1.555 7.432 33.085 1.00 91.38 736 ASN A CA 1
ATOM 5714 C C . ASN A 1 736 ? -2.366 6.359 32.340 1.00 91.38 736 ASN A C 1
ATOM 5716 O O . ASN A 1 736 ? -1.831 5.694 31.450 1.00 91.38 736 ASN A O 1
ATOM 5720 N N . ASN A 1 737 ? -3.657 6.219 32.651 1.00 89.75 737 ASN A N 1
ATOM 5721 C CA . ASN A 1 737 ? -4.565 5.343 31.913 1.00 89.75 737 ASN A CA 1
ATOM 5722 C C . ASN A 1 737 ? -4.775 5.833 30.476 1.00 89.75 737 ASN A C 1
ATOM 5724 O O . ASN A 1 737 ? -4.636 5.028 29.556 1.00 89.75 737 ASN A O 1
ATOM 5728 N N . ALA A 1 738 ? -5.003 7.135 30.279 1.00 88.94 738 ALA A N 1
ATOM 5729 C CA . ALA A 1 738 ? -5.093 7.736 28.949 1.00 88.94 738 ALA A CA 1
ATOM 5730 C C . ALA A 1 738 ? -3.817 7.460 28.135 1.00 88.94 738 ALA A C 1
ATOM 5732 O O . ALA A 1 738 ? -3.882 6.963 27.014 1.00 88.94 738 ALA A O 1
ATOM 5733 N N . ARG A 1 739 ? -2.631 7.661 28.732 1.00 91.50 739 ARG A N 1
ATOM 5734 C CA . ARG A 1 739 ? -1.337 7.360 28.092 1.00 91.50 739 ARG A CA 1
ATOM 5735 C C . ARG A 1 739 ? -1.225 5.887 27.690 1.00 91.50 739 ARG A C 1
ATOM 5737 O O . ARG A 1 739 ? -0.726 5.581 26.616 1.00 91.50 739 ARG A O 1
ATOM 5744 N N . LYS A 1 740 ? -1.694 4.963 28.530 1.00 87.31 740 LYS A N 1
ATOM 5745 C CA . LYS A 1 740 ? -1.660 3.519 28.249 1.00 87.31 740 LYS A CA 1
ATOM 5746 C C . LYS A 1 740 ? -2.586 3.104 27.098 1.00 87.31 740 LYS A C 1
ATOM 5748 O O . LYS A 1 740 ? -2.293 2.119 26.425 1.00 87.31 740 LYS A O 1
ATOM 5753 N N . ILE A 1 741 ? -3.707 3.798 26.915 1.00 83.62 741 ILE A N 1
ATOM 5754 C CA . ILE A 1 741 ? -4.698 3.496 25.872 1.00 83.62 741 ILE A CA 1
ATOM 5755 C C . ILE A 1 741 ? -4.287 4.133 24.540 1.00 83.62 741 ILE A C 1
ATOM 5757 O O . ILE A 1 741 ? -4.342 3.470 23.506 1.00 83.62 741 ILE A O 1
ATOM 5761 N N . HIS A 1 742 ? -3.851 5.391 24.592 1.00 84.62 742 HIS A N 1
ATOM 5762 C CA . HIS A 1 742 ? -3.721 6.268 23.430 1.00 84.62 742 HIS A CA 1
ATOM 5763 C C . HIS A 1 742 ? -2.278 6.503 22.964 1.00 84.62 742 HIS A C 1
ATOM 5765 O O . HIS A 1 742 ? -2.064 7.109 21.915 1.00 84.62 742 HIS A O 1
ATOM 5771 N N . CYS A 1 743 ? -1.272 6.021 23.706 1.00 82.44 743 CYS A N 1
ATOM 5772 C CA . CYS A 1 743 ? 0.134 6.113 23.311 1.00 82.44 743 CYS A CA 1
ATOM 5773 C C . CYS A 1 743 ? 0.762 4.741 23.063 1.00 82.44 743 CYS A C 1
ATOM 5775 O O . CYS A 1 743 ? 0.598 3.793 23.832 1.00 82.44 743 CYS A O 1
ATOM 5777 N N . ASN A 1 744 ? 1.574 4.651 22.015 1.00 84.69 744 ASN A N 1
ATOM 5778 C CA . ASN A 1 744 ? 2.306 3.452 21.619 1.00 84.69 744 ASN A CA 1
ATOM 5779 C C . ASN A 1 744 ? 3.705 3.403 22.273 1.00 84.69 744 ASN A C 1
ATOM 5781 O O . ASN A 1 744 ? 4.738 3.229 21.626 1.00 84.69 744 ASN A O 1
ATOM 5785 N N . PHE A 1 745 ? 3.750 3.568 23.595 1.00 83.00 745 PHE A N 1
ATOM 5786 C CA . PHE A 1 745 ? 5.000 3.546 24.354 1.00 83.00 745 PHE A CA 1
ATOM 5787 C C . PHE A 1 745 ? 5.453 2.137 24.741 1.00 83.00 745 PHE A C 1
ATOM 5789 O O . PHE A 1 745 ? 4.665 1.203 24.893 1.00 83.00 745 PHE A O 1
ATOM 5796 N N . GLN A 1 746 ? 6.767 1.988 24.932 1.00 78.62 746 GLN A N 1
ATOM 5797 C CA . GLN A 1 746 ? 7.343 0.771 25.502 1.00 78.62 746 GLN A CA 1
ATOM 5798 C C . GLN A 1 746 ? 6.860 0.586 26.944 1.00 78.62 746 GLN A C 1
ATOM 5800 O O . GLN A 1 746 ? 6.683 1.564 27.669 1.00 78.62 746 GLN A O 1
ATOM 5805 N N . GLN A 1 747 ? 6.709 -0.670 27.375 1.00 80.94 747 GLN A N 1
ATOM 5806 C CA . GLN A 1 747 ? 6.230 -0.984 28.724 1.00 80.94 747 GLN A CA 1
ATOM 5807 C C . GLN A 1 747 ? 7.083 -0.315 29.812 1.00 80.94 747 GLN A C 1
ATOM 5809 O O . GLN A 1 747 ? 6.520 0.209 30.760 1.00 80.94 747 GLN A O 1
ATOM 5814 N N . GLU A 1 748 ? 8.404 -0.231 29.625 1.00 82.62 748 GLU A N 1
ATOM 5815 C CA . GLU A 1 748 ? 9.313 0.469 30.547 1.00 82.62 748 GLU A CA 1
ATOM 5816 C C . GLU A 1 748 ? 8.911 1.936 30.767 1.00 82.62 748 GLU A C 1
ATOM 5818 O O . GLU A 1 748 ? 8.877 2.398 31.897 1.00 82.62 748 GLU A O 1
ATOM 5823 N N . VAL A 1 749 ? 8.533 2.660 29.709 1.00 85.12 749 VAL A N 1
ATOM 5824 C CA . VAL A 1 749 ? 8.085 4.062 29.809 1.00 85.12 749 VAL A CA 1
ATOM 5825 C C . VAL A 1 749 ? 6.744 4.158 30.543 1.00 85.12 749 VAL A C 1
ATOM 5827 O O . VAL A 1 749 ? 6.533 5.059 31.358 1.00 85.12 749 VAL A O 1
ATOM 5830 N N . LEU A 1 750 ? 5.826 3.227 30.271 1.00 84.62 750 LEU A N 1
ATOM 5831 C CA . LEU A 1 750 ? 4.543 3.166 30.972 1.00 84.62 750 LEU A CA 1
ATOM 5832 C C . LEU A 1 750 ? 4.741 2.863 32.462 1.00 84.62 750 LEU A C 1
ATOM 5834 O O . LEU A 1 750 ? 4.109 3.510 33.290 1.00 84.62 750 LEU A O 1
ATOM 5838 N N . ASP A 1 751 ? 5.649 1.951 32.805 1.00 82.88 751 ASP A N 1
ATOM 5839 C CA . ASP A 1 751 ? 5.969 1.589 34.188 1.00 82.88 751 ASP A CA 1
ATOM 5840 C C . ASP A 1 751 ? 6.642 2.757 34.928 1.00 82.88 751 ASP A C 1
ATOM 5842 O O . ASP A 1 751 ? 6.238 3.101 36.041 1.00 82.88 751 ASP A O 1
ATOM 5846 N N . THR A 1 752 ? 7.608 3.426 34.288 1.00 84.94 752 THR A N 1
ATOM 5847 C CA . THR A 1 752 ? 8.268 4.627 34.823 1.00 84.94 752 THR A CA 1
ATOM 5848 C C . THR A 1 752 ? 7.253 5.729 35.122 1.00 84.94 752 THR A C 1
ATOM 5850 O O . THR A 1 752 ? 7.253 6.295 36.213 1.00 84.94 752 THR A O 1
ATOM 5853 N N . THR A 1 753 ? 6.337 6.006 34.191 1.00 86.25 753 THR A N 1
ATOM 5854 C CA . THR A 1 753 ? 5.341 7.078 34.365 1.00 86.25 753 THR A CA 1
ATOM 5855 C C . THR A 1 753 ? 4.147 6.691 35.249 1.00 86.25 753 THR A C 1
ATOM 5857 O O . THR A 1 753 ? 3.430 7.572 35.727 1.00 86.25 753 THR A O 1
ATOM 5860 N N . ALA A 1 754 ? 3.935 5.397 35.514 1.00 83.38 754 ALA A N 1
ATOM 5861 C CA . ALA A 1 754 ? 2.892 4.907 36.418 1.00 83.38 754 ALA A CA 1
ATOM 5862 C C . ALA A 1 754 ? 3.201 5.170 37.901 1.00 83.38 754 ALA A C 1
ATOM 5864 O O . ALA A 1 754 ? 2.287 5.144 38.727 1.00 83.38 754 ALA A O 1
ATOM 5865 N N . THR A 1 755 ? 4.463 5.429 38.249 1.00 81.25 755 THR A N 1
ATOM 5866 C CA . THR A 1 755 ? 4.855 5.742 39.627 1.00 81.25 755 THR A CA 1
ATOM 5867 C C . THR A 1 755 ? 4.370 7.143 40.001 1.00 81.25 755 THR A C 1
ATOM 5869 O O . THR A 1 755 ? 4.789 8.136 39.412 1.00 81.25 755 THR A O 1
ATOM 5872 N N . ILE A 1 756 ? 3.472 7.230 40.986 1.00 79.50 756 ILE A N 1
ATOM 5873 C CA . ILE A 1 756 ? 2.901 8.498 41.451 1.00 79.50 756 ILE A CA 1
ATOM 5874 C C . ILE A 1 756 ? 3.562 8.897 42.768 1.00 79.50 756 ILE A C 1
ATOM 5876 O O . ILE A 1 756 ? 3.228 8.375 43.832 1.00 79.50 756 ILE A O 1
ATOM 5880 N N . ASN A 1 757 ? 4.462 9.874 42.698 1.00 79.94 757 ASN A N 1
ATOM 5881 C CA . ASN A 1 757 ? 4.984 10.555 43.875 1.00 79.94 757 ASN A CA 1
ATOM 5882 C C . ASN A 1 757 ? 4.069 11.738 44.212 1.00 79.94 757 ASN A C 1
ATOM 5884 O O . ASN A 1 757 ? 3.949 12.697 43.444 1.00 79.94 757 ASN A O 1
ATOM 5888 N N . ASN A 1 758 ? 3.374 11.649 45.348 1.00 78.06 758 ASN A N 1
ATOM 5889 C CA . ASN A 1 758 ? 2.469 12.698 45.809 1.00 78.06 758 ASN A CA 1
ATOM 5890 C C . ASN A 1 758 ? 3.223 13.698 46.707 1.00 78.06 758 ASN A C 1
ATOM 5892 O O . ASN A 1 758 ? 3.631 13.324 47.809 1.00 78.06 758 ASN A O 1
ATOM 5896 N N . PRO A 1 759 ? 3.430 14.954 46.267 1.00 77.94 759 PRO A N 1
ATOM 5897 C CA . PRO A 1 759 ? 4.189 15.944 47.031 1.00 77.94 759 PRO A CA 1
ATOM 5898 C C . PRO A 1 759 ? 3.362 16.650 48.112 1.00 77.94 759 PRO A C 1
ATOM 5900 O O . PRO A 1 759 ? 3.914 17.415 48.906 1.00 77.94 759 PRO A O 1
ATOM 5903 N N . PHE A 1 760 ? 2.042 16.460 48.125 1.00 74.19 760 PHE A N 1
ATOM 5904 C CA . PHE A 1 760 ? 1.164 17.121 49.076 1.00 74.19 760 PHE A CA 1
ATOM 5905 C C . PHE A 1 760 ? 1.201 16.383 50.418 1.00 74.19 760 PHE A C 1
ATOM 5907 O O . PHE A 1 760 ? 1.214 15.157 50.480 1.00 74.19 760 PHE A O 1
ATOM 5914 N N . CYS A 1 761 ? 1.193 17.150 51.512 1.00 65.25 761 CYS A N 1
ATOM 5915 C CA . CYS A 1 761 ? 1.017 16.643 52.877 1.00 65.25 761 CYS A CA 1
ATOM 5916 C C . CYS A 1 761 ? 2.153 15.832 53.519 1.00 65.25 761 CYS A C 1
ATOM 5918 O O . CYS A 1 761 ? 1.905 15.035 54.427 1.00 65.25 761 CYS A O 1
ATOM 5920 N N . SER A 1 762 ? 3.412 16.083 53.170 1.00 54.75 762 SER A N 1
ATOM 5921 C CA . SER A 1 762 ? 4.551 15.544 53.922 1.00 54.75 762 SER A CA 1
ATOM 5922 C C . SER A 1 762 ? 4.680 16.210 55.308 1.00 54.75 762 SER A C 1
ATOM 5924 O O . SER A 1 762 ? 5.426 17.173 55.485 1.00 54.75 762 SER A O 1
ATOM 5926 N N . HIS A 1 763 ? 3.945 15.735 56.317 1.00 43.50 763 HIS A N 1
ATOM 5927 C CA . HIS A 1 763 ? 4.178 16.133 57.709 1.00 43.50 763 HIS A CA 1
ATOM 5928 C C . HIS A 1 763 ? 5.438 15.438 58.260 1.00 43.50 763 HIS A C 1
ATOM 5930 O O . HIS A 1 763 ? 5.448 14.232 58.462 1.00 43.50 763 HIS A O 1
ATOM 5936 N N . GLY A 1 764 ? 6.484 16.235 58.505 1.00 36.53 764 GLY A N 1
ATOM 5937 C CA . GLY A 1 764 ? 7.492 16.103 59.570 1.00 36.53 764 GLY A CA 1
ATOM 5938 C C . GLY A 1 764 ? 8.084 14.724 59.925 1.00 36.53 764 GLY A C 1
ATOM 5939 O O . GLY A 1 764 ? 7.446 13.916 60.584 1.00 36.53 764 GLY A O 1
ATOM 5940 N N . ASN A 1 765 ? 9.401 14.606 59.695 1.00 28.53 765 ASN A N 1
ATOM 5941 C CA . ASN A 1 765 ? 10.368 13.608 60.192 1.00 28.53 765 ASN A CA 1
ATOM 5942 C C . ASN A 1 765 ? 10.379 12.218 59.529 1.00 28.53 765 ASN A C 1
ATOM 5944 O O . ASN A 1 765 ? 9.716 11.291 59.975 1.00 28.53 765 ASN A O 1
ATOM 5948 N N . THR A 1 766 ? 11.355 11.983 58.646 1.00 26.45 766 THR A N 1
ATOM 5949 C CA . THR A 1 766 ? 12.598 11.275 59.027 1.00 26.45 766 THR A CA 1
ATOM 5950 C C . THR A 1 766 ? 13.635 11.304 57.901 1.00 26.45 766 THR A C 1
ATOM 5952 O O . THR A 1 766 ? 13.330 11.162 56.722 1.00 26.45 766 THR A O 1
ATOM 5955 N N . LYS A 1 767 ? 14.899 11.495 58.295 1.00 30.81 767 LYS A N 1
ATOM 5956 C CA . LYS A 1 767 ? 16.083 11.162 57.495 1.00 30.81 767 LYS A CA 1
ATOM 5957 C C . LYS A 1 767 ? 15.992 9.712 57.004 1.00 30.81 767 LYS A C 1
ATOM 5959 O O . LYS A 1 767 ? 15.653 8.853 57.806 1.00 30.81 767 LYS A O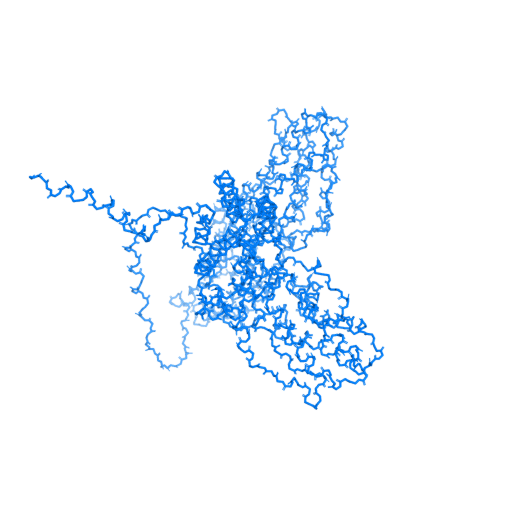 1
ATOM 5964 N N . HIS A 1 768 ? 16.400 9.481 55.754 1.00 30.84 768 HIS A N 1
ATOM 5965 C CA . HIS A 1 768 ? 16.885 8.217 55.177 1.00 30.84 768 HIS A CA 1
ATOM 5966 C C . HIS A 1 768 ? 16.282 6.905 55.712 1.00 30.84 768 HIS A C 1
ATOM 5968 O O . HIS A 1 768 ? 16.656 6.457 56.792 1.00 30.84 768 HIS A O 1
ATOM 5974 N N . SER A 1 769 ? 15.524 6.188 54.875 1.00 28.25 769 SER A N 1
ATOM 5975 C CA . SER A 1 769 ? 15.806 4.788 54.480 1.00 28.25 769 SER A CA 1
ATOM 5976 C C . SER A 1 769 ? 14.557 4.076 53.947 1.00 28.25 769 SER A C 1
ATOM 5978 O O . SER A 1 769 ? 13.581 3.909 54.667 1.00 28.25 769 SER A O 1
ATOM 5980 N N . SER A 1 770 ? 14.613 3.547 52.721 1.00 30.84 770 SER A N 1
ATOM 5981 C CA . SER A 1 770 ? 13.672 2.495 52.291 1.00 30.84 770 SER A CA 1
ATOM 5982 C C . SER A 1 770 ? 14.201 1.557 51.194 1.00 30.84 770 SER A C 1
ATOM 5984 O O . SER A 1 770 ? 13.417 0.932 50.498 1.00 30.84 770 SER A O 1
ATOM 5986 N N . ALA A 1 771 ? 15.522 1.343 51.112 1.00 31.62 771 ALA A N 1
ATOM 5987 C CA . ALA A 1 771 ? 16.091 0.151 50.456 1.00 31.62 771 ALA A CA 1
ATOM 5988 C C . ALA A 1 771 ? 16.544 -0.930 51.468 1.00 31.62 771 ALA A C 1
ATOM 5990 O O . ALA A 1 771 ? 16.702 -2.095 51.117 1.00 31.62 771 ALA A O 1
ATOM 5991 N N . LEU A 1 772 ? 16.716 -0.578 52.753 1.00 31.11 772 LEU A N 1
ATOM 5992 C CA . LEU A 1 772 ? 17.240 -1.494 53.780 1.00 31.11 772 LEU A CA 1
ATOM 5993 C C . LEU A 1 772 ? 16.140 -2.299 54.506 1.00 31.11 772 LEU A C 1
ATOM 5995 O O . LEU A 1 772 ? 16.377 -3.433 54.909 1.00 31.11 772 LEU A O 1
ATOM 5999 N N . LEU A 1 773 ? 14.919 -1.765 54.641 1.00 30.38 773 LEU A N 1
ATOM 6000 C CA . LEU A 1 773 ? 13.834 -2.427 55.387 1.00 30.38 773 LEU A CA 1
ATOM 6001 C C . LEU A 1 773 ? 13.167 -3.586 54.621 1.00 30.38 773 LEU A C 1
ATOM 6003 O O . LEU A 1 773 ? 12.760 -4.562 55.247 1.00 30.38 773 LEU A O 1
ATOM 6007 N N . GLN A 1 774 ? 13.141 -3.551 53.284 1.00 35.16 774 GLN A N 1
ATOM 6008 C CA . GLN A 1 774 ? 12.684 -4.694 52.476 1.00 35.16 774 GLN A CA 1
ATOM 6009 C C . GLN A 1 774 ? 13.730 -5.823 52.404 1.00 35.16 774 GLN A C 1
ATOM 6011 O O . GLN A 1 774 ? 13.368 -6.999 52.319 1.00 35.16 774 GLN A O 1
ATOM 6016 N N . LEU A 1 775 ? 15.021 -5.492 52.536 1.00 35.91 775 LEU A N 1
ATOM 6017 C CA . LEU A 1 775 ? 16.107 -6.476 52.615 1.00 35.91 775 LEU A CA 1
ATOM 6018 C C . LEU A 1 775 ? 16.174 -7.163 53.993 1.00 35.91 775 LEU A C 1
ATOM 6020 O O . LEU A 1 775 ? 16.464 -8.351 54.087 1.00 35.91 775 LEU A O 1
ATOM 6024 N N . VAL A 1 776 ? 15.851 -6.447 55.077 1.00 39.44 776 VAL A N 1
ATOM 6025 C CA . VAL A 1 776 ? 15.813 -7.026 56.434 1.00 39.44 776 VAL A CA 1
ATOM 6026 C C . VAL A 1 776 ? 14.563 -7.893 56.640 1.00 39.44 776 VAL A C 1
ATOM 6028 O O . VAL A 1 776 ? 14.665 -8.965 57.232 1.00 39.44 776 VAL A O 1
ATOM 6031 N N . ALA A 1 777 ? 13.406 -7.518 56.082 1.00 36.53 777 ALA A N 1
ATOM 6032 C CA . ALA A 1 777 ? 12.181 -8.323 56.172 1.00 36.53 777 ALA A CA 1
ATOM 6033 C C . ALA A 1 777 ? 12.268 -9.673 55.422 1.00 36.53 777 ALA A C 1
ATOM 6035 O O . ALA A 1 777 ? 11.591 -10.628 55.799 1.00 36.53 777 ALA A O 1
ATOM 6036 N N . SER A 1 778 ? 13.135 -9.781 54.409 1.00 36.97 778 SER A N 1
ATOM 6037 C CA . SER A 1 778 ? 13.363 -11.012 53.634 1.00 36.97 778 SER A CA 1
ATOM 6038 C C . SER A 1 778 ? 14.454 -11.930 54.216 1.00 36.97 778 SER A C 1
ATOM 6040 O O . SER A 1 778 ? 14.495 -13.113 53.878 1.00 36.97 778 SER A O 1
ATOM 6042 N N . LEU A 1 779 ? 15.290 -11.439 55.142 1.00 39.19 779 LEU A N 1
ATOM 6043 C CA . LEU A 1 779 ? 16.367 -12.211 55.789 1.00 39.19 779 LEU A CA 1
ATOM 6044 C C . LEU A 1 779 ? 15.998 -12.782 57.171 1.00 39.19 779 LEU A C 1
ATOM 6046 O O . LEU A 1 779 ? 16.624 -13.740 57.627 1.00 39.19 779 LEU A O 1
ATOM 6050 N N . VAL A 1 780 ? 14.958 -12.259 57.828 1.00 37.12 780 VAL A N 1
ATOM 6051 C CA . VAL A 1 780 ? 14.484 -12.758 59.136 1.00 37.12 780 VAL A CA 1
ATOM 6052 C C . VAL A 1 780 ? 13.912 -14.189 59.077 1.00 37.12 780 VAL A C 1
ATOM 6054 O O . VAL A 1 780 ? 14.209 -14.965 59.988 1.00 37.12 780 VAL A O 1
ATOM 6057 N N . PRO A 1 781 ? 13.195 -14.628 58.018 1.00 37.59 781 PRO A N 1
ATOM 6058 C CA . PRO A 1 781 ? 12.776 -16.027 57.908 1.00 37.59 781 PRO A CA 1
ATOM 6059 C C . PRO A 1 781 ? 13.950 -16.989 57.659 1.00 37.59 781 PRO A C 1
ATOM 6061 O O . PRO A 1 781 ? 13.892 -18.133 58.095 1.00 37.59 781 PRO A O 1
ATOM 6064 N N . LEU A 1 782 ? 15.034 -16.541 57.007 1.00 35.22 782 LEU A N 1
ATOM 6065 C CA . LEU A 1 782 ? 16.207 -17.384 56.722 1.00 35.22 782 LEU A CA 1
ATOM 6066 C C . LEU A 1 782 ? 17.127 -17.576 57.942 1.00 35.22 782 LEU A C 1
ATOM 6068 O O . LEU A 1 782 ? 17.790 -18.604 58.052 1.00 35.22 782 LEU A O 1
ATOM 6072 N N . LEU A 1 783 ? 17.148 -16.620 58.876 1.00 35.19 783 LEU A N 1
ATOM 6073 C CA . LEU A 1 783 ? 17.946 -16.696 60.108 1.00 35.19 783 LEU A CA 1
ATOM 6074 C C . LEU A 1 783 ? 17.240 -17.443 61.255 1.00 35.19 783 LEU A C 1
ATOM 6076 O O . LEU A 1 783 ? 17.904 -17.872 62.194 1.00 35.19 783 LEU A O 1
ATOM 6080 N N . LEU A 1 784 ? 15.924 -17.670 61.161 1.00 36.81 784 LEU A N 1
ATOM 6081 C CA . LEU A 1 784 ? 15.150 -18.439 62.149 1.00 36.81 784 LEU A CA 1
ATOM 6082 C C . LEU A 1 784 ? 15.089 -19.954 61.865 1.00 36.81 784 LEU A C 1
ATOM 6084 O O . LEU A 1 784 ? 14.649 -20.706 62.730 1.00 36.81 784 LEU A O 1
ATOM 6088 N N . PHE A 1 785 ? 15.591 -20.426 60.715 1.00 35.19 785 PHE A N 1
ATOM 6089 C CA . PHE A 1 785 ? 15.688 -21.863 60.389 1.00 35.19 785 PHE A CA 1
ATOM 6090 C C . PHE A 1 785 ? 17.082 -22.484 60.604 1.00 35.19 785 PHE A C 1
ATOM 6092 O O . PHE A 1 785 ? 17.243 -23.686 60.412 1.00 35.19 785 PHE A O 1
ATOM 6099 N N . LEU A 1 786 ? 18.081 -21.715 61.059 1.00 33.50 786 LEU A N 1
ATOM 6100 C CA . LEU A 1 786 ? 19.431 -22.220 61.381 1.00 33.50 786 LEU A CA 1
ATOM 6101 C C . LEU A 1 786 ? 19.747 -22.241 62.884 1.00 33.50 786 LEU A C 1
ATOM 6103 O O . LEU A 1 786 ? 20.907 -22.273 63.291 1.00 33.50 786 LEU A O 1
ATOM 6107 N N . SER A 1 787 ? 18.733 -22.251 63.747 1.00 36.59 787 SER A N 1
ATOM 6108 C CA . SER A 1 787 ? 18.932 -22.421 65.189 1.00 36.59 787 SER A CA 1
ATOM 6109 C C . SER A 1 787 ? 17.714 -23.060 65.849 1.00 36.59 787 SER A C 1
ATOM 6111 O O . SER A 1 787 ? 16.933 -22.347 66.455 1.00 36.59 787 SER A O 1
ATOM 6113 N N . VAL A 1 788 ? 17.554 -24.385 65.719 1.00 32.44 788 VAL A N 1
ATOM 6114 C CA . VAL A 1 788 ? 17.213 -25.354 66.790 1.00 32.44 788 VAL A CA 1
ATOM 6115 C C . VAL A 1 788 ? 17.316 -26.772 66.192 1.00 32.44 788 VAL A C 1
ATOM 6117 O O . VAL A 1 788 ? 16.434 -27.191 65.453 1.00 32.44 788 VAL A O 1
ATOM 6120 N N . LYS A 1 789 ? 18.397 -27.463 66.590 1.00 33.72 789 LYS A N 1
ATOM 6121 C CA . LYS A 1 789 ? 18.757 -28.895 66.467 1.00 33.72 789 LYS A CA 1
ATOM 6122 C C . LYS A 1 789 ? 18.816 -29.561 65.093 1.00 33.72 789 LYS A C 1
ATOM 6124 O O . LYS A 1 789 ? 17.756 -29.913 64.542 1.00 33.72 789 LYS A O 1
#